Protein AF-0000000072900205 (afdb_homodimer)

pLDDT: mean 82.05, std 17.78, range [33.09, 98.19]

Nearest PDB structures (foldseek):
  8k1t-assembly1_I  TM=9.610E-01  e=2.383E-30  Bacillus subtilis
  8k1s-assembly1_I  TM=9.344E-01  e=5.495E-25  Bacillus subtilis
  7zp9-assembly1_I  TM=8.935E-01  e=1.583E-24  Vibrio alginolyticus
  7zp9-assembly1_M  TM=8.941E-01  e=2.063E-24  Vibrio alginolyticus
  7zpo-assembly1_M  TM=8.959E-01  e=6.787E-24  Vibrio alginolyticus

Structure (mmCIF, N/CA/C/O backbone):
data_AF-0000000072900205-model_v1
#
loop_
_entity.id
_entity.type
_entity.pdbx_description
1 polymer 'Trk family potassium uptake protein'
#
loop_
_atom_site.group_PDB
_atom_site.id
_atom_site.type_symbol
_atom_site.label_atom_id
_atom_site.label_alt_id
_atom_site.label_comp_id
_atom_site.label_asym_id
_atom_site.label_entity_id
_atom_site.label_seq_id
_atom_site.pdbx_PDB_ins_code
_atom_site.Cartn_x
_atom_site.Cartn_y
_atom_site.Cartn_z
_atom_site.occupancy
_atom_site.B_iso_or_equiv
_atom_site.auth_seq_id
_atom_site.auth_comp_id
_atom_site.auth_asym_id
_atom_site.auth_atom_id
_atom_site.pdbx_PDB_model_num
ATOM 1 N N . MET A 1 1 ? -25.406 41.5 -14.305 1 34.22 1 MET A N 1
ATOM 2 C CA . MET A 1 1 ? -25.781 40.375 -15.141 1 34.22 1 MET A CA 1
ATOM 3 C C . MET A 1 1 ? -24.766 39.25 -15.008 1 34.22 1 MET A C 1
ATOM 5 O O . MET A 1 1 ? -25.125 38.062 -14.977 1 34.22 1 MET A O 1
ATOM 9 N N . LEU A 1 2 ? -23.422 39.594 -15.023 1 34.91 2 LEU A N 1
ATOM 10 C CA . LEU A 1 2 ? -22.344 38.594 -14.906 1 34.91 2 LEU A CA 1
ATOM 11 C C . LEU A 1 2 ? -22.391 37.906 -13.539 1 34.91 2 LEU A C 1
ATOM 13 O O . LEU A 1 2 ? -22.047 36.75 -13.414 1 34.91 2 LEU A O 1
ATOM 17 N N . LEU A 1 3 ? -22.734 38.656 -12.57 1 40.94 3 LEU A N 1
ATOM 18 C CA . LEU A 1 3 ? -22.875 38.125 -11.227 1 40.94 3 LEU A CA 1
ATOM 19 C C . LEU A 1 3 ? -24.062 37.156 -11.156 1 40.94 3 LEU A C 1
ATOM 21 O O . LEU A 1 3 ? -24.047 36.219 -10.359 1 40.94 3 LEU A O 1
ATOM 25 N N . ARG A 1 4 ? -25.109 37.531 -11.82 1 39.59 4 ARG A N 1
ATOM 26 C CA . ARG A 1 4 ? -26.312 36.719 -11.867 1 39.59 4 ARG A CA 1
ATOM 27 C C . ARG A 1 4 ? -26.016 35.375 -12.57 1 39.59 4 ARG A C 1
ATOM 29 O O . ARG A 1 4 ? -26.516 34.344 -12.164 1 39.59 4 ARG A O 1
ATOM 36 N N . LYS A 1 5 ? -25.391 35.406 -13.695 1 43.47 5 LYS A N 1
ATOM 37 C CA . LYS A 1 5 ? -25.062 34.188 -14.453 1 43.47 5 LYS A CA 1
ATOM 38 C C . LYS A 1 5 ? -24.094 33.312 -13.688 1 43.47 5 LYS A C 1
ATOM 40 O O . LYS A 1 5 ? -24.156 32.094 -13.773 1 43.47 5 LYS A O 1
ATOM 45 N N . TYR A 1 6 ? -23.125 33.938 -13.203 1 43.56 6 TYR A N 1
ATOM 46 C CA . TYR A 1 6 ? -22.219 33.219 -12.32 1 43.56 6 TYR A CA 1
ATOM 47 C C . TYR A 1 6 ? -22.984 32.562 -11.172 1 43.56 6 TYR A C 1
ATOM 49 O O . TYR A 1 6 ? -22.625 31.484 -10.719 1 43.56 6 TYR A O 1
ATOM 57 N N . ASN A 1 7 ? -24.016 33.25 -10.781 1 46.56 7 ASN A N 1
ATOM 58 C CA . ASN A 1 7 ? -24.875 32.688 -9.734 1 46.56 7 ASN A CA 1
ATOM 59 C C . ASN A 1 7 ? -25.625 31.453 -10.219 1 46.56 7 ASN A C 1
ATOM 61 O O . ASN A 1 7 ? -25.844 30.516 -9.461 1 46.56 7 ASN A O 1
ATOM 65 N N . LYS A 1 8 ? -26.078 31.516 -11.445 1 48.91 8 LYS A N 1
ATOM 66 C CA . LYS A 1 8 ? -26.797 30.359 -11.984 1 48.91 8 LYS A CA 1
ATOM 67 C C . LYS A 1 8 ? -25.859 29.172 -12.172 1 48.91 8 LYS A C 1
ATOM 69 O O . LYS A 1 8 ? -26.25 28.031 -11.93 1 48.91 8 LYS A O 1
ATOM 74 N N . THR A 1 9 ? -24.75 29.422 -12.727 1 47.84 9 THR A N 1
ATOM 75 C CA . THR A 1 9 ? -23.781 28.375 -12.984 1 47.84 9 THR A CA 1
ATOM 76 C C . THR A 1 9 ? -23.234 27.797 -11.68 1 47.84 9 THR A C 1
ATOM 78 O O . THR A 1 9 ? -23.078 26.578 -11.547 1 47.84 9 THR A O 1
ATOM 81 N N . VAL A 1 10 ? -22.953 28.656 -10.742 1 51.25 10 VAL A N 1
ATOM 82 C CA . VAL A 1 10 ? -22.531 28.172 -9.438 1 51.25 10 VAL A CA 1
ATOM 83 C C . VAL A 1 10 ? -23.672 27.406 -8.773 1 51.25 10 VAL A C 1
ATOM 85 O O . VAL A 1 10 ? -23.438 26.484 -7.988 1 51.25 10 VAL A O 1
ATOM 88 N N . ARG A 1 11 ? -24.922 27.844 -9.117 1 51.62 11 ARG A N 1
ATOM 89 C CA . ARG A 1 11 ? -26.109 27.141 -8.633 1 51.62 11 ARG A CA 1
ATOM 90 C C . ARG A 1 11 ? -26.172 25.719 -9.18 1 51.62 11 ARG A C 1
ATOM 92 O O . ARG A 1 11 ? -26.781 24.844 -8.562 1 51.62 11 ARG A O 1
ATOM 99 N N . GLU A 1 12 ? -25.438 25.5 -10.25 1 60.75 12 GLU A N 1
ATOM 100 C CA . GLU A 1 12 ? -25.562 24.188 -10.875 1 60.75 12 GLU A CA 1
ATOM 101 C C . GLU A 1 12 ? -24.422 23.25 -10.438 1 60.75 12 GLU A C 1
ATOM 103 O O . GLU A 1 12 ? -24.453 22.062 -10.734 1 60.75 12 GLU A O 1
ATOM 108 N N . PHE A 1 13 ? -23.516 23.922 -9.578 1 63.62 13 PHE A N 1
ATOM 109 C CA . PHE A 1 13 ? -22.391 23.078 -9.18 1 63.62 13 PHE A CA 1
ATOM 110 C C . PHE A 1 13 ? -22.734 22.281 -7.922 1 63.62 13 PHE A C 1
ATOM 112 O O . PHE A 1 13 ? -23.438 22.781 -7.039 1 63.62 13 PHE A O 1
ATOM 119 N N . SER A 1 14 ? -22.422 21.062 -7.895 1 68.69 14 SER A N 1
ATOM 120 C CA . SER A 1 14 ? -22.547 20.234 -6.699 1 68.69 14 SER A CA 1
ATOM 121 C C . SER A 1 14 ? -21.672 20.766 -5.566 1 68.69 14 SER A C 1
ATOM 123 O O . SER A 1 14 ? -20.688 21.469 -5.809 1 68.69 14 SER A O 1
ATOM 125 N N . PRO A 1 15 ? -22.094 20.688 -4.363 1 68.19 15 PRO A N 1
ATOM 126 C CA . PRO A 1 15 ? -21.297 21.109 -3.219 1 68.19 15 PRO A CA 1
ATOM 127 C C . PRO A 1 15 ? -19.844 20.672 -3.326 1 68.19 15 PRO A C 1
ATOM 129 O O . PRO A 1 15 ? -18.938 21.438 -2.982 1 68.19 15 PRO A O 1
ATOM 132 N N . ALA A 1 16 ? -19.609 19.547 -3.811 1 72.56 16 ALA A N 1
ATOM 133 C CA . ALA A 1 16 ? -18.25 19.062 -3.99 1 72.56 16 ALA A CA 1
ATOM 134 C C . ALA A 1 16 ? -17.469 19.906 -5 1 72.56 16 ALA A C 1
ATOM 136 O O . ALA A 1 16 ? -16.297 20.234 -4.789 1 72.56 16 ALA A O 1
ATOM 137 N N . GLN A 1 17 ? -18.078 20.344 -5.977 1 77.56 17 GLN A N 1
ATOM 138 C CA . GLN A 1 17 ? -17.453 21.141 -7.016 1 77.56 17 GLN A CA 1
ATOM 139 C C . GLN A 1 17 ? -17.125 22.547 -6.512 1 77.56 17 GLN A C 1
ATOM 141 O O . GLN A 1 17 ? -16.094 23.125 -6.875 1 77.56 17 GLN A O 1
ATOM 146 N N . ILE A 1 18 ? -17.953 23.016 -5.684 1 75.88 18 ILE A N 1
ATOM 147 C CA . ILE A 1 18 ? -17.75 24.344 -5.133 1 75.88 18 ILE A CA 1
ATOM 148 C C . ILE A 1 18 ? -16.516 24.359 -4.227 1 75.88 18 ILE A C 1
ATOM 150 O O . ILE A 1 18 ? -15.703 25.281 -4.27 1 75.88 18 ILE A O 1
ATOM 154 N N . ILE A 1 19 ? -16.391 23.297 -3.457 1 76.56 19 ILE A N 1
ATOM 155 C CA . ILE A 1 19 ? -15.258 23.203 -2.541 1 76.56 19 ILE A CA 1
ATOM 156 C C . ILE A 1 19 ? -13.961 23.109 -3.336 1 76.56 19 ILE A C 1
ATOM 158 O O . ILE A 1 19 ? -12.984 23.797 -3.027 1 76.56 19 ILE A O 1
ATOM 162 N N . VAL A 1 20 ? -14 22.344 -4.34 1 81.62 20 VAL A N 1
ATOM 163 C CA . VAL A 1 20 ? -12.805 22.172 -5.168 1 81.62 20 VAL A CA 1
ATOM 164 C C . VAL A 1 20 ? -12.477 23.484 -5.871 1 81.62 20 VAL A C 1
ATOM 166 O O . VAL A 1 20 ? -11.305 23.875 -5.965 1 81.62 20 VAL A O 1
ATOM 169 N N . LEU A 1 21 ? -13.469 24.172 -6.328 1 81.81 21 LEU A N 1
ATOM 170 C CA . LEU A 1 21 ? -13.266 25.453 -6.996 1 81.81 21 LEU A CA 1
ATOM 171 C C . LEU A 1 21 ? -12.695 26.484 -6.027 1 81.81 21 LEU A C 1
ATOM 173 O O . LEU A 1 21 ? -11.844 27.297 -6.406 1 81.81 21 LEU A O 1
ATOM 177 N N . PHE A 1 22 ? -13.203 26.406 -4.879 1 80.06 22 PHE A N 1
ATOM 178 C CA . PHE A 1 22 ? -12.695 27.312 -3.855 1 80.06 22 PHE A CA 1
ATOM 179 C C . PHE A 1 22 ? -11.195 27.094 -3.641 1 80.06 22 PHE A C 1
ATOM 181 O O . PHE A 1 22 ? -10.438 28.062 -3.535 1 80.06 22 PHE A O 1
ATOM 188 N N . TYR A 1 23 ? -10.805 25.922 -3.576 1 84.5 23 TYR A N 1
ATOM 189 C CA . TYR A 1 23 ? -9.391 25.625 -3.346 1 84.5 23 TYR A CA 1
ATOM 190 C C . TYR A 1 23 ? -8.547 26.031 -4.543 1 84.5 23 TYR A C 1
ATOM 192 O O . TYR A 1 23 ? -7.422 26.516 -4.383 1 84.5 23 TYR A O 1
ATOM 200 N N . ILE A 1 24 ? -9.141 25.859 -5.652 1 88.25 24 ILE A N 1
ATOM 201 C CA . ILE A 1 24 ? -8.422 26.281 -6.852 1 88.25 24 ILE A CA 1
ATOM 202 C C . ILE A 1 24 ? -8.25 27.797 -6.855 1 88.25 24 ILE A C 1
ATOM 204 O O . ILE A 1 24 ? -7.172 28.297 -7.176 1 88.25 24 ILE A O 1
ATOM 208 N N . VAL A 1 25 ? -9.25 28.453 -6.473 1 88.56 25 VAL A N 1
ATOM 209 C CA . VAL A 1 25 ? -9.195 29.922 -6.414 1 88.56 25 VAL A CA 1
ATOM 210 C C . VAL A 1 25 ? -8.211 30.359 -5.332 1 88.56 25 VAL A C 1
ATOM 212 O O . VAL A 1 25 ? -7.422 31.281 -5.543 1 88.56 25 VAL A O 1
ATOM 215 N N . ALA A 1 26 ? -8.297 29.703 -4.211 1 89.81 26 ALA A N 1
ATOM 216 C CA . ALA A 1 26 ? -7.379 30.031 -3.123 1 89.81 26 ALA A CA 1
ATOM 217 C C . ALA A 1 26 ? -5.93 29.828 -3.553 1 89.81 26 ALA A C 1
ATOM 219 O O . ALA A 1 26 ? -5.066 30.656 -3.236 1 89.81 26 ALA A O 1
ATOM 220 N N . VAL A 1 27 ? -5.691 28.797 -4.305 1 93.62 27 VAL A N 1
ATOM 221 C CA . VAL A 1 27 ? -4.348 28.516 -4.793 1 93.62 27 VAL A CA 1
ATOM 222 C C . VAL A 1 27 ? -3.914 29.594 -5.777 1 93.62 27 VAL A C 1
ATOM 224 O O . VAL A 1 27 ? -2.773 30.062 -5.738 1 93.62 27 VAL A O 1
ATOM 227 N N . THR A 1 28 ? -4.812 30 -6.578 1 94.81 28 THR A N 1
ATOM 228 C CA . THR A 1 28 ? -4.5 31.031 -7.574 1 94.81 28 THR A CA 1
ATOM 229 C C . THR A 1 28 ? -4.195 32.344 -6.898 1 94.81 28 THR A C 1
ATOM 231 O O . THR A 1 28 ? -3.217 33.031 -7.242 1 94.81 28 THR A O 1
ATOM 234 N N . ILE A 1 29 ? -4.988 32.688 -5.949 1 93.56 29 ILE A N 1
ATOM 235 C CA . ILE A 1 29 ? -4.777 33.938 -5.223 1 93.56 29 ILE A CA 1
ATOM 236 C C . ILE A 1 29 ? -3.451 33.875 -4.469 1 93.56 29 ILE A C 1
ATOM 238 O O . ILE A 1 29 ? -2.68 34.844 -4.484 1 93.56 29 ILE A O 1
ATOM 242 N N . SER A 1 30 ? -3.244 32.75 -3.816 1 95.12 30 SER A N 1
ATOM 243 C CA . SER A 1 30 ? -1.985 32.594 -3.1 1 95.12 30 SER A CA 1
ATOM 244 C C . SER A 1 30 ? -0.792 32.688 -4.043 1 95.12 30 SER A C 1
ATOM 246 O O . SER A 1 30 ? 0.21 33.312 -3.715 1 95.12 30 SER A O 1
ATOM 248 N N . PHE A 1 31 ? -0.922 32.094 -5.199 1 96.44 31 PHE A N 1
ATOM 249 C CA . PHE A 1 31 ? 0.136 32.125 -6.203 1 96.44 31 PHE A CA 1
ATOM 250 C C . PHE A 1 31 ? 0.395 33.562 -6.656 1 96.44 31 PHE A C 1
ATOM 252 O O . PHE A 1 31 ? 1.548 34 -6.77 1 96.44 31 PHE A O 1
ATOM 259 N N . LEU A 1 32 ? -0.625 34.312 -6.879 1 96.38 32 LEU A N 1
ATOM 260 C CA . LEU A 1 32 ? -0.502 35.719 -7.328 1 96.38 32 LEU A CA 1
ATOM 261 C C . LEU A 1 32 ? 0.104 36.594 -6.238 1 96.38 32 LEU A C 1
ATOM 263 O O . LEU A 1 32 ? 0.959 37.438 -6.52 1 96.38 32 LEU A O 1
ATOM 267 N N . LEU A 1 33 ? -0.312 36.375 -5.027 1 95.56 33 LEU A N 1
ATOM 268 C CA . LEU A 1 33 ? 0.2 37.156 -3.914 1 95.56 33 LEU A CA 1
ATOM 269 C C . LEU A 1 33 ? 1.679 36.875 -3.678 1 95.56 33 LEU A C 1
ATOM 271 O O . LEU A 1 33 ? 2.465 37.781 -3.438 1 95.56 33 LEU A O 1
ATOM 275 N N . LEU A 1 34 ? 2.051 35.594 -3.787 1 95.38 34 LEU A N 1
ATOM 276 C CA . LEU A 1 34 ? 3.426 35.188 -3.506 1 95.38 34 LEU A CA 1
ATOM 277 C C . LEU A 1 34 ? 4.34 35.531 -4.68 1 95.38 34 LEU A C 1
ATOM 279 O O . LEU A 1 34 ? 5.566 35.531 -4.535 1 95.38 34 LEU A O 1
ATOM 283 N N . SER A 1 35 ? 3.732 35.812 -5.809 1 94.75 35 SER A N 1
ATOM 284 C CA . SER A 1 35 ? 4.523 36.156 -6.988 1 94.75 35 SER A CA 1
ATOM 285 C C . SER A 1 35 ? 4.828 37.656 -7.02 1 94.75 35 SER A C 1
ATOM 287 O O . SER A 1 35 ? 5.641 38.094 -7.828 1 94.75 35 SER A O 1
ATOM 289 N N . LEU A 1 36 ? 4.27 38.406 -6.156 1 93.94 36 LEU A N 1
ATOM 290 C CA . LEU A 1 36 ? 4.527 39.844 -6.102 1 93.94 36 LEU A CA 1
ATOM 291 C C . LEU A 1 36 ? 5.961 40.125 -5.652 1 93.94 36 LEU A C 1
ATOM 293 O O . LEU A 1 36 ? 6.488 39.438 -4.777 1 93.94 36 LEU A O 1
ATOM 297 N N . PRO A 1 37 ? 6.559 41.156 -6.227 1 92.75 37 PRO A N 1
ATOM 298 C CA . PRO A 1 37 ? 7.938 41.469 -5.852 1 92.75 37 PRO A CA 1
ATOM 299 C C . PRO A 1 37 ? 8.07 41.875 -4.387 1 92.75 37 PRO A C 1
ATOM 301 O O . PRO A 1 37 ? 9.117 41.656 -3.773 1 92.75 37 PRO A O 1
ATOM 304 N N . ILE A 1 38 ? 7.012 42.406 -3.777 1 93.06 38 ILE A N 1
ATOM 305 C CA . ILE A 1 38 ? 7.051 42.875 -2.393 1 93.06 38 ILE A CA 1
ATOM 306 C C . ILE A 1 38 ? 7.129 41.656 -1.457 1 93.06 38 ILE A C 1
ATOM 308 O O . ILE A 1 38 ? 7.555 41.781 -0.307 1 93.06 38 ILE A O 1
ATOM 312 N N . ALA A 1 39 ? 6.75 40.531 -1.946 1 94.31 39 ALA A N 1
ATOM 313 C CA . ALA A 1 39 ? 6.734 39.312 -1.129 1 94.31 39 ALA A CA 1
ATOM 314 C C . ALA A 1 39 ? 8.117 38.688 -1.082 1 94.31 39 ALA A C 1
ATOM 316 O O . ALA A 1 39 ? 8.367 37.781 -0.259 1 94.31 39 ALA A O 1
ATOM 317 N N . HIS A 1 40 ? 9.008 39.125 -1.924 1 94.56 40 HIS A N 1
ATOM 318 C CA . HIS A 1 40 ? 10.328 38.5 -2.006 1 94.56 40 HIS A CA 1
ATOM 319 C C . HIS A 1 40 ? 11.406 39.469 -1.488 1 94.56 40 HIS A C 1
ATOM 321 O O . HIS A 1 40 ? 11.227 40.688 -1.51 1 94.56 40 HIS A O 1
ATOM 327 N N . LYS A 1 41 ? 12.422 38.812 -0.993 1 92.69 41 LYS A N 1
ATOM 328 C CA . LYS A 1 41 ? 13.594 39.625 -0.648 1 92.69 41 LYS A CA 1
ATOM 329 C C . LYS A 1 41 ? 14.234 40.219 -1.896 1 92.69 41 LYS A C 1
ATOM 331 O O . LYS A 1 41 ? 14.078 39.688 -2.998 1 92.69 41 LYS A O 1
ATOM 336 N N . GLN A 1 42 ? 14.984 41.219 -1.646 1 89.19 42 GLN A N 1
ATOM 337 C CA . GLN A 1 42 ? 15.602 41.938 -2.768 1 89.19 42 GLN A CA 1
ATOM 338 C C . GLN A 1 42 ? 16.641 41.031 -3.463 1 89.19 42 GLN A C 1
ATOM 340 O O . GLN A 1 42 ? 17.469 40.438 -2.807 1 89.19 42 GLN A O 1
ATOM 345 N N . GLY A 1 43 ? 16.5 40.812 -4.754 1 87.94 43 GLY A N 1
ATOM 346 C CA . GLY A 1 43 ? 17.5 40.125 -5.539 1 87.94 43 GLY A CA 1
ATOM 347 C C . GLY A 1 43 ? 17.219 38.625 -5.68 1 87.94 43 GLY A C 1
ATOM 348 O O . GLY A 1 43 ? 17.953 37.906 -6.355 1 87.94 43 GLY A O 1
ATOM 349 N N . VAL A 1 44 ? 16.203 38.156 -5.055 1 89.69 44 VAL A N 1
ATOM 350 C CA . VAL A 1 44 ? 15.914 36.719 -5.098 1 89.69 44 VAL A CA 1
ATOM 351 C C . VAL A 1 44 ? 14.969 36.406 -6.25 1 89.69 44 VAL A C 1
ATOM 353 O O . VAL A 1 44 ? 13.961 37.094 -6.434 1 89.69 44 VAL A O 1
ATOM 356 N N . HIS A 1 45 ? 15.367 35.438 -7.137 1 89.31 45 HIS A N 1
ATOM 357 C CA . HIS A 1 45 ? 14.516 35 -8.234 1 89.31 45 HIS A CA 1
ATOM 358 C C . HIS A 1 45 ? 14.023 33.562 -8.008 1 89.31 45 HIS A C 1
ATOM 360 O O . HIS A 1 45 ? 14.828 32.688 -7.738 1 89.31 45 HIS A O 1
ATOM 366 N N . VAL A 1 46 ? 12.695 33.469 -8.016 1 92.19 46 VAL A N 1
ATOM 367 C CA . VAL A 1 46 ? 12.102 32.156 -7.793 1 92.19 46 VAL A CA 1
ATOM 368 C C . VAL A 1 46 ? 11.383 31.703 -9.062 1 92.19 46 VAL A C 1
ATOM 370 O O . VAL A 1 46 ? 10.656 32.469 -9.688 1 92.19 46 VAL A O 1
ATOM 373 N N . ALA A 1 47 ? 11.641 30.406 -9.438 1 93.44 47 ALA A N 1
ATOM 374 C CA . ALA A 1 47 ? 10.961 29.812 -10.594 1 93.44 47 ALA A CA 1
ATOM 375 C C . ALA A 1 47 ? 9.445 29.781 -10.367 1 93.44 47 ALA A C 1
ATOM 377 O O . ALA A 1 47 ? 8.984 29.578 -9.242 1 93.44 47 ALA A O 1
ATOM 378 N N . THR A 1 48 ? 8.703 29.953 -11.453 1 95.25 48 THR A N 1
ATOM 379 C CA . THR A 1 48 ? 7.25 29.984 -11.391 1 95.25 48 THR A CA 1
ATOM 380 C C . THR A 1 48 ? 6.703 28.688 -10.805 1 95.25 48 THR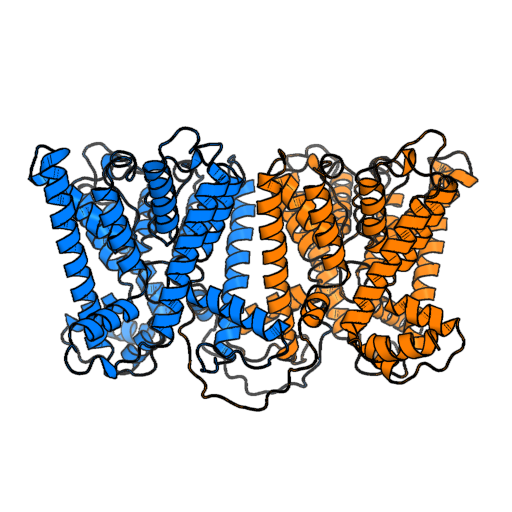 A C 1
ATOM 382 O O . THR A 1 48 ? 5.766 28.703 -10.008 1 95.25 48 THR A O 1
ATOM 385 N N . ILE A 1 49 ? 7.293 27.578 -11.117 1 96.44 49 ILE A N 1
ATOM 386 C CA . ILE A 1 49 ? 6.809 26.281 -10.641 1 96.44 49 ILE A CA 1
ATOM 387 C C . ILE A 1 49 ? 7.016 26.188 -9.133 1 96.44 49 ILE A C 1
ATOM 389 O O . ILE A 1 49 ? 6.199 25.578 -8.43 1 96.44 49 ILE A O 1
ATOM 393 N N . ASP A 1 50 ? 8.07 26.766 -8.664 1 96.75 50 ASP A N 1
ATOM 394 C CA . ASP A 1 50 ? 8.352 26.719 -7.238 1 96.75 50 ASP A CA 1
ATOM 395 C C . ASP A 1 50 ? 7.391 27.609 -6.457 1 96.75 50 ASP A C 1
ATOM 397 O O . ASP A 1 50 ? 6.969 27.266 -5.352 1 96.75 50 ASP A O 1
ATOM 401 N N . THR A 1 51 ? 7.09 28.766 -7.039 1 96.44 51 THR A N 1
ATOM 402 C CA . THR A 1 51 ? 6.109 29.641 -6.402 1 96.44 51 THR A CA 1
ATOM 403 C C . THR A 1 51 ? 4.738 28.969 -6.352 1 96.44 51 THR A C 1
ATOM 405 O O . THR A 1 51 ? 4.039 29.062 -5.34 1 96.44 51 THR A O 1
ATOM 408 N N . LEU A 1 52 ? 4.418 28.312 -7.438 1 96.81 52 LEU A N 1
ATOM 409 C CA . LEU A 1 52 ? 3.156 27.578 -7.469 1 96.81 52 LEU A CA 1
ATOM 410 C C . LEU A 1 52 ? 3.156 26.469 -6.434 1 96.81 52 LEU A C 1
ATOM 412 O O . LEU A 1 52 ? 2.146 26.234 -5.766 1 96.81 52 LEU A O 1
ATOM 416 N N . PHE A 1 53 ? 4.27 25.781 -6.359 1 97.88 53 PHE A N 1
ATOM 417 C CA . PHE A 1 53 ? 4.418 24.719 -5.383 1 97.88 53 PHE A CA 1
ATOM 418 C C . PHE A 1 53 ? 4.191 25.234 -3.969 1 97.88 53 PHE A C 1
ATOM 420 O O . PHE A 1 53 ? 3.432 24.656 -3.197 1 97.88 53 PHE A O 1
ATOM 427 N N . VAL A 1 54 ? 4.789 26.359 -3.658 1 96.81 54 VAL A N 1
ATOM 428 C CA . VAL A 1 54 ? 4.668 26.938 -2.326 1 96.81 54 VAL A CA 1
ATOM 429 C C . VAL A 1 54 ? 3.229 27.391 -2.09 1 96.81 54 VAL A C 1
ATOM 431 O O . VAL A 1 54 ? 2.693 27.234 -0.991 1 96.81 54 VAL A O 1
ATOM 434 N N . ALA A 1 55 ? 2.645 27.922 -3.102 1 96.75 55 ALA A N 1
ATOM 435 C CA . ALA A 1 55 ? 1.26 28.391 -2.992 1 96.75 55 ALA A CA 1
ATOM 436 C C . ALA A 1 55 ? 0.327 27.219 -2.658 1 96.75 55 ALA A C 1
ATOM 438 O O . ALA A 1 55 ? -0.499 27.328 -1.747 1 96.75 55 ALA A O 1
ATOM 439 N N . ILE A 1 56 ? 0.469 26.125 -3.363 1 96.19 56 ILE A N 1
ATOM 440 C CA . ILE A 1 56 ? -0.373 24.953 -3.131 1 96.19 56 ILE A CA 1
ATOM 441 C C . ILE A 1 56 ? -0.068 24.359 -1.757 1 96.19 56 ILE A C 1
ATOM 443 O O . ILE A 1 56 ? -0.981 23.969 -1.028 1 96.19 56 ILE A O 1
ATOM 447 N N . SER A 1 57 ? 1.167 24.297 -1.425 1 96.44 57 SER A N 1
ATOM 448 C CA . SER A 1 57 ? 1.578 23.781 -0.127 1 96.44 57 SER A CA 1
ATOM 449 C C . SER A 1 57 ? 1.028 24.625 1.014 1 96.44 57 SER A C 1
ATOM 451 O O . SER A 1 57 ? 0.604 24.094 2.041 1 96.44 57 SER A O 1
ATOM 453 N N . ALA A 1 58 ? 1.027 25.938 0.8 1 95.06 58 ALA A N 1
ATOM 454 C CA . ALA A 1 58 ? 0.527 26.859 1.825 1 95.06 58 ALA A CA 1
ATOM 455 C C . ALA A 1 58 ? -0.988 26.75 1.968 1 95.06 58 ALA A C 1
ATOM 457 O O . ALA A 1 58 ? -1.51 26.688 3.084 1 95.06 58 ALA A O 1
ATOM 458 N N . VAL A 1 59 ? -1.648 26.656 0.853 1 92.88 59 VAL A N 1
ATOM 459 C CA . VAL A 1 59 ? -3.105 26.578 0.884 1 92.88 59 VAL A CA 1
ATOM 460 C C . VAL A 1 59 ? -3.541 25.234 1.448 1 92.88 59 VAL A C 1
ATOM 462 O O . VAL A 1 59 ? -4.523 25.156 2.191 1 92.88 59 VAL A O 1
ATOM 465 N N . SER A 1 60 ? -2.818 24.234 1.1 1 91.5 60 SER A N 1
ATOM 466 C CA . SER A 1 60 ? -3.146 22.891 1.604 1 91.5 60 SER A CA 1
ATOM 467 C C . SER A 1 60 ? -2.566 22.672 2.996 1 91.5 60 SER A C 1
ATOM 469 O O . SER A 1 60 ? -2.74 21.609 3.582 1 91.5 60 SER A O 1
ATOM 471 N N . VAL A 1 61 ? -1.855 23.625 3.494 1 91.44 61 VAL A N 1
ATOM 472 C CA . VAL A 1 61 ? -1.224 23.578 4.809 1 91.44 61 VAL A CA 1
ATOM 473 C C . VAL A 1 61 ? -0.389 22.297 4.934 1 91.44 61 VAL A C 1
ATOM 475 O O . VAL A 1 61 ? -0.555 21.531 5.887 1 91.44 61 VAL A O 1
ATOM 478 N N . THR A 1 62 ? 0.444 21.953 3.959 1 92.62 62 THR A N 1
ATOM 479 C CA . THR A 1 62 ? 1.274 20.766 3.936 1 92.62 62 THR A CA 1
ATOM 480 C C . THR A 1 62 ? 2.662 21.047 4.5 1 92.62 62 THR A C 1
ATOM 482 O O . THR A 1 62 ? 3.168 20.297 5.34 1 92.62 62 THR A O 1
ATOM 485 N N . GLY A 1 63 ? 3.328 22.141 3.984 1 92.44 63 GLY A N 1
ATOM 486 C CA . GLY A 1 63 ? 4.629 22.516 4.516 1 92.44 63 GLY A CA 1
ATOM 487 C C . GLY A 1 63 ? 5.785 22.047 3.652 1 92.44 63 GLY A C 1
ATOM 488 O O . GLY A 1 63 ? 6.934 22.422 3.893 1 92.44 63 GLY A O 1
ATOM 489 N N . LEU A 1 64 ? 5.488 21.234 2.627 1 93.94 64 LEU A N 1
ATOM 490 C CA . LEU A 1 64 ? 6.535 20.906 1.666 1 93.94 64 LEU A CA 1
ATOM 491 C C . LEU A 1 64 ? 6.902 22.125 0.822 1 93.94 64 LEU A C 1
ATOM 493 O O . LEU A 1 64 ? 6.023 22.844 0.363 1 93.94 64 LEU A O 1
ATOM 497 N N . SER A 1 65 ? 8.172 22.375 0.696 1 94.44 65 SER A N 1
ATOM 498 C CA . SER A 1 65 ? 8.609 23.531 -0.066 1 94.44 65 SER A CA 1
ATOM 499 C C . SER A 1 65 ? 9.898 23.234 -0.831 1 94.44 65 SER A C 1
ATOM 501 O O . SER A 1 65 ? 10.836 22.672 -0.277 1 94.44 65 SER A O 1
ATOM 503 N N . PRO A 1 66 ? 9.898 23.578 -2.064 1 94.88 66 PRO A N 1
ATOM 504 C CA . PRO A 1 66 ? 11.125 23.422 -2.848 1 94.88 66 PRO A CA 1
ATOM 505 C C . PRO A 1 66 ? 12.148 24.516 -2.557 1 94.88 66 PRO A C 1
ATOM 507 O O . PRO A 1 66 ? 13.305 24.422 -2.99 1 94.88 66 PRO A O 1
ATOM 510 N N . ILE A 1 67 ? 11.711 25.609 -1.857 1 92.62 67 ILE A N 1
ATOM 511 C CA . ILE A 1 67 ? 12.602 26.719 -1.573 1 92.62 67 ILE A CA 1
ATOM 512 C C . ILE A 1 67 ? 12.547 27.062 -0.085 1 92.62 67 ILE A C 1
ATOM 514 O O . ILE A 1 67 ? 11.594 26.703 0.605 1 92.62 67 ILE A O 1
ATOM 518 N N . SER A 1 68 ? 13.555 27.766 0.348 1 91.81 68 SER A N 1
ATOM 519 C CA . SER A 1 68 ? 13.617 28.172 1.746 1 91.81 68 SER A CA 1
ATOM 520 C C . SER A 1 68 ? 12.773 29.422 1.995 1 91.81 68 SER A C 1
ATOM 522 O O . SER A 1 68 ? 12.93 30.422 1.311 1 91.81 68 SER A O 1
ATOM 524 N N . THR A 1 69 ? 11.961 29.328 2.959 1 91.38 69 THR A N 1
ATOM 525 C CA . THR A 1 69 ? 11.062 30.438 3.275 1 91.38 69 THR A CA 1
ATOM 526 C C . THR A 1 69 ? 11.852 31.641 3.773 1 91.38 69 THR A C 1
ATOM 528 O O . THR A 1 69 ? 11.602 32.781 3.35 1 91.38 69 THR A O 1
ATOM 531 N N . VAL A 1 70 ? 12.859 31.406 4.582 1 90.06 70 VAL A N 1
ATOM 532 C CA . VAL A 1 70 ? 13.602 32.469 5.238 1 90.06 70 VAL A CA 1
ATOM 533 C C . VAL A 1 70 ? 14.477 33.188 4.215 1 90.06 70 VAL A C 1
ATOM 535 O O . VAL A 1 70 ? 14.656 34.406 4.297 1 90.06 70 VAL A O 1
ATOM 538 N N . ASP A 1 71 ? 14.953 32.5 3.23 1 91.5 71 ASP A N 1
ATOM 539 C CA . ASP A 1 71 ? 15.883 33.062 2.273 1 91.5 71 ASP A CA 1
ATOM 540 C C . ASP A 1 71 ? 15.148 33.688 1.08 1 91.5 71 ASP A C 1
ATOM 542 O O . ASP A 1 71 ? 15.719 34.438 0.314 1 91.5 71 ASP A O 1
ATOM 546 N N . THR A 1 72 ? 13.914 33.406 0.971 1 93.69 72 THR A N 1
ATOM 547 C CA . THR A 1 72 ? 13.211 33.781 -0.249 1 93.69 72 THR A CA 1
ATOM 548 C C . THR A 1 72 ? 12.211 34.906 0.029 1 93.69 72 THR A C 1
ATOM 550 O O . THR A 1 72 ? 12.18 35.906 -0.694 1 93.69 72 THR A O 1
ATOM 553 N N . PHE A 1 73 ? 11.523 34.875 1.125 1 94.5 73 PHE A N 1
ATOM 554 C CA . PHE A 1 73 ? 10.391 35.75 1.322 1 94.5 73 PHE A CA 1
ATOM 555 C C . PHE A 1 73 ? 10.758 36.906 2.264 1 94.5 73 PHE A C 1
ATOM 557 O O . PHE A 1 73 ? 11.516 36.719 3.211 1 94.5 73 PHE A O 1
ATOM 564 N N . SER A 1 74 ? 10.234 38.062 2.021 1 95.12 74 SER A N 1
ATOM 565 C CA . SER A 1 74 ? 10.359 39.219 2.879 1 95.12 74 SER A CA 1
ATOM 566 C C . SER A 1 74 ? 9.398 39.156 4.059 1 95.12 74 SER A C 1
ATOM 568 O O . SER A 1 74 ? 8.656 38.188 4.211 1 95.12 74 SER A O 1
ATOM 570 N N . THR A 1 75 ? 9.461 40.156 4.957 1 94.19 75 THR A N 1
ATOM 571 C CA . THR A 1 75 ? 8.539 40.219 6.09 1 94.19 75 THR A CA 1
ATOM 572 C C . THR A 1 75 ? 7.094 40.25 5.605 1 94.19 75 THR A C 1
ATOM 574 O O . THR A 1 75 ? 6.227 39.594 6.184 1 94.19 75 THR A O 1
ATOM 577 N N . THR A 1 76 ? 6.922 41 4.527 1 94.75 76 THR A N 1
ATOM 578 C CA . THR A 1 76 ? 5.59 41.062 3.936 1 94.75 76 THR A CA 1
ATOM 579 C C . THR A 1 76 ? 5.184 39.688 3.393 1 94.75 76 THR A C 1
ATOM 581 O O . THR A 1 76 ? 4.027 39.281 3.521 1 94.75 76 THR A O 1
ATOM 584 N N . GLY A 1 77 ? 6.148 39.031 2.752 1 94.75 77 GLY A N 1
ATOM 585 C CA . GLY A 1 77 ? 5.891 37.688 2.258 1 94.75 77 GLY A CA 1
ATOM 586 C C . GLY A 1 77 ? 5.52 36.719 3.355 1 94.75 77 GLY A C 1
ATOM 587 O O . GLY A 1 77 ? 4.664 35.844 3.162 1 94.75 77 GLY A O 1
ATOM 588 N N . MET A 1 78 ? 6.117 36.844 4.496 1 95.56 78 MET A N 1
ATOM 589 C CA . MET A 1 78 ? 5.828 35.969 5.633 1 95.56 78 MET A CA 1
ATOM 590 C C . MET A 1 78 ? 4.406 36.219 6.141 1 95.56 78 MET A C 1
ATOM 592 O O . MET A 1 78 ? 3.719 35.25 6.523 1 95.56 78 MET A O 1
ATOM 596 N N . PHE A 1 79 ? 4.023 37.438 6.133 1 95.56 79 PHE A N 1
ATOM 597 C CA . PHE A 1 79 ? 2.664 37.719 6.559 1 95.56 79 PHE A CA 1
ATOM 598 C C . PHE A 1 79 ? 1.647 37.188 5.559 1 95.56 79 PHE A C 1
ATOM 600 O O . PHE A 1 79 ? 0.572 36.719 5.945 1 95.56 79 PHE A O 1
ATOM 607 N N . ILE A 1 80 ? 2.016 37.281 4.285 1 95.5 80 ILE A N 1
ATOM 608 C CA . ILE A 1 80 ? 1.148 36.719 3.258 1 95.5 80 ILE A CA 1
ATOM 609 C C . ILE A 1 80 ? 0.999 35.219 3.479 1 95.5 80 ILE A C 1
ATOM 611 O O . ILE A 1 80 ? -0.111 34.688 3.422 1 95.5 80 ILE A O 1
ATOM 615 N N . LEU A 1 81 ? 2.076 34.594 3.74 1 95.62 81 LEU A N 1
ATOM 616 C CA . LEU A 1 81 ? 2.047 33.156 3.996 1 95.62 81 LEU A CA 1
ATOM 617 C C . LEU A 1 81 ? 1.171 32.844 5.203 1 95.62 81 LEU A C 1
ATOM 619 O O . LEU A 1 81 ? 0.345 31.922 5.148 1 95.62 81 LEU A O 1
ATOM 623 N N . MET A 1 82 ? 1.32 33.594 6.262 1 94.75 82 MET A N 1
ATOM 624 C CA . MET A 1 82 ? 0.517 33.375 7.457 1 94.75 82 MET A CA 1
ATOM 625 C C . MET A 1 82 ? -0.971 33.5 7.148 1 94.75 82 MET A C 1
ATOM 627 O O . MET A 1 82 ? -1.789 32.75 7.66 1 94.75 82 MET A O 1
ATOM 631 N N . PHE A 1 83 ? -1.188 34.469 6.363 1 92.06 83 PHE A N 1
ATOM 632 C CA . PHE A 1 83 ? -2.572 34.688 5.965 1 92.06 83 PHE A CA 1
ATOM 633 C C . PHE A 1 83 ? -3.098 33.5 5.156 1 92.06 83 PHE A C 1
ATOM 635 O O . PHE A 1 83 ? -4.23 33.062 5.359 1 92.06 83 PHE A O 1
ATOM 642 N N . VAL A 1 84 ? -2.279 33.031 4.281 1 92.81 84 VAL A N 1
ATOM 643 C CA . VAL A 1 84 ? -2.664 31.906 3.434 1 92.81 84 VAL A CA 1
ATOM 644 C C . VAL A 1 84 ? -2.838 30.641 4.285 1 92.81 84 VAL A C 1
ATOM 646 O O . VAL A 1 84 ? -3.758 29.859 4.059 1 92.81 84 VAL A O 1
ATOM 649 N N . PHE A 1 85 ? -1.954 30.438 5.309 1 91.88 85 PHE A N 1
ATOM 650 C CA . PHE A 1 85 ? -2.094 29.312 6.219 1 91.88 85 PHE A CA 1
ATOM 651 C C . PHE A 1 85 ? -3.473 29.312 6.871 1 91.88 85 PHE A C 1
ATOM 653 O O . PHE A 1 85 ? -4.109 28.266 6.984 1 91.88 85 PHE A O 1
ATOM 660 N N . GLN A 1 86 ? -3.836 30.516 7.297 1 88.25 86 GLN A N 1
ATOM 661 C CA . GLN A 1 86 ? -5.098 30.656 8.016 1 88.25 86 GLN A CA 1
ATOM 662 C C . GLN A 1 86 ? -6.281 30.281 7.129 1 88.25 86 GLN A C 1
ATOM 664 O O . GLN A 1 86 ? -7.176 29.547 7.555 1 88.25 86 GLN A O 1
ATOM 669 N N . PHE A 1 87 ? -6.148 30.734 6.012 1 83 87 PHE A N 1
ATOM 670 C CA . PHE A 1 87 ? -7.238 30.484 5.078 1 83 87 PHE A CA 1
ATOM 671 C C . PHE A 1 87 ? -7.234 29.031 4.625 1 83 87 PHE A C 1
ATOM 673 O O . PHE A 1 87 ? -8.297 28.422 4.457 1 83 87 PHE A O 1
ATOM 680 N N . GLY A 1 88 ? -6.152 28.516 4.375 1 83.12 88 GLY A N 1
ATOM 681 C CA . GLY A 1 88 ? -6.039 27.125 3.967 1 83.12 88 GLY A CA 1
ATOM 682 C C . GLY A 1 88 ? -6.398 26.141 5.074 1 83.12 88 GLY A C 1
ATOM 683 O O . GLY A 1 88 ? -7.043 25.125 4.824 1 83.12 88 GLY A O 1
ATOM 684 N N . GLY A 1 89 ? -5.91 26.422 6.238 1 79.06 89 GLY A N 1
ATOM 685 C CA . GLY A 1 89 ? -6.141 25.547 7.383 1 79.06 89 GLY A CA 1
ATOM 686 C C . GLY A 1 89 ? -7.594 25.484 7.809 1 79.06 89 GLY A C 1
ATOM 687 O O . GLY A 1 89 ? -8.125 24.406 8.086 1 79.06 89 GLY A O 1
ATOM 688 N N . LEU A 1 90 ? -8.195 26.547 7.957 1 74.12 90 LEU A N 1
ATOM 689 C CA . LEU A 1 90 ? -9.562 26.594 8.461 1 74.12 90 LEU A CA 1
ATOM 690 C C . LEU A 1 90 ? -10.555 26.219 7.371 1 74.12 90 LEU A C 1
ATOM 692 O O . LEU A 1 90 ? -11.68 25.797 7.668 1 74.12 90 LEU A O 1
ATOM 696 N N . GLY A 1 91 ? -10.07 25.875 6.195 1 64.12 91 GLY A N 1
ATOM 697 C CA . GLY A 1 91 ? -10.859 25.328 5.098 1 64.12 91 GLY A CA 1
ATOM 698 C C . GLY A 1 91 ? -11.914 26.297 4.594 1 64.12 91 GLY A C 1
ATOM 699 O O . GLY A 1 91 ? -12.07 27.391 5.133 1 64.12 91 GLY A O 1
ATOM 700 N N . VAL A 1 92 ? -12.414 26 3.387 1 54.19 92 VAL A N 1
ATOM 701 C CA . VAL A 1 92 ? -13.367 26.781 2.611 1 54.19 92 VAL A CA 1
ATOM 702 C C . VAL A 1 92 ? -14.617 27.047 3.451 1 54.19 92 VAL A C 1
ATOM 704 O O . VAL A 1 92 ? -15.172 28.156 3.406 1 54.19 92 VAL A O 1
ATOM 707 N N . MET A 1 93 ? -14.984 26 4.113 1 51.19 93 MET A N 1
ATOM 708 C CA . MET A 1 93 ? -16.281 26.156 4.766 1 51.19 93 MET A CA 1
ATOM 709 C C . MET A 1 93 ? -16.203 27.203 5.867 1 51.19 93 MET A C 1
ATOM 711 O O . MET A 1 93 ? -17.141 27.984 6.059 1 51.19 93 MET A O 1
ATOM 715 N N . MET A 1 94 ? -15.086 27.172 6.512 1 53.88 94 MET A N 1
ATOM 716 C CA . MET A 1 94 ? -14.977 28.219 7.523 1 53.88 94 MET A CA 1
ATOM 717 C C . MET A 1 94 ? -14.891 29.594 6.875 1 53.88 94 MET A C 1
ATOM 719 O O . MET A 1 94 ? -15.461 30.562 7.383 1 53.88 94 MET A O 1
ATOM 723 N N . LEU A 1 95 ? -14.211 29.531 5.711 1 51.53 95 LEU A N 1
ATOM 724 C CA . LEU A 1 95 ? -14.055 30.859 5.117 1 51.53 95 LEU A CA 1
ATOM 725 C C . LEU A 1 95 ? -15.367 31.344 4.504 1 51.53 95 LEU A C 1
ATOM 727 O O . LEU A 1 95 ? -15.703 32.531 4.586 1 51.53 95 LEU A O 1
ATOM 731 N N . SER A 1 96 ? -16.016 30.344 3.807 1 48.44 96 SER A N 1
ATOM 732 C CA . SER A 1 96 ? -17.297 30.797 3.238 1 48.44 96 SER A CA 1
ATOM 733 C C . SER A 1 96 ? -18.219 31.344 4.316 1 48.44 96 SER A C 1
ATOM 735 O O . SER A 1 96 ? -18.875 32.375 4.109 1 48.44 96 SER A O 1
ATOM 737 N N . THR A 1 97 ? -18.172 30.562 5.418 1 49.72 97 THR A N 1
ATOM 738 C CA . THR A 1 97 ? -19.031 31.078 6.488 1 49.72 97 THR A CA 1
ATOM 739 C C . THR A 1 97 ? -18.5 32.406 7.008 1 49.72 97 THR A C 1
ATOM 741 O O . THR A 1 97 ? -19.297 33.312 7.34 1 49.72 97 THR A O 1
ATOM 744 N N . PHE A 1 98 ? -17.188 32.438 6.973 1 48.66 98 PHE A N 1
ATOM 745 C CA . PHE A 1 98 ? -16.594 33.688 7.465 1 48.66 98 PHE A CA 1
ATOM 746 C C . PHE A 1 98 ? -16.953 34.844 6.559 1 48.66 98 PHE A C 1
ATOM 748 O O . PHE A 1 98 ? -17.328 35.938 7.043 1 48.66 98 PHE A O 1
ATOM 755 N N . ILE A 1 99 ? -16.703 34.562 5.305 1 48.22 99 ILE A N 1
ATOM 756 C CA . ILE A 1 99 ? -17.031 35.625 4.375 1 48.22 99 ILE A CA 1
ATOM 757 C C . ILE A 1 99 ? -18.516 36 4.488 1 48.22 99 ILE A C 1
ATOM 759 O O . ILE A 1 99 ? -18.891 37.156 4.461 1 48.22 99 ILE A O 1
ATOM 763 N N . TRP A 1 100 ? -19.25 34.938 4.582 1 49.34 100 TRP A N 1
ATOM 764 C CA . TRP A 1 100 ? -20.688 35.156 4.699 1 49.34 100 TRP A CA 1
ATOM 765 C C . TRP A 1 100 ? -21.016 35.906 5.977 1 49.34 100 TRP A C 1
ATOM 767 O O . TRP A 1 100 ? -21.875 36.781 5.977 1 49.34 100 TRP A O 1
ATOM 777 N N . LEU A 1 101 ? -20.328 35.531 7.008 1 47.03 101 LEU A N 1
ATOM 778 C CA . LEU A 1 101 ? -20.516 36.219 8.266 1 47.03 101 LEU A CA 1
ATOM 779 C C . LEU A 1 101 ? -20.172 37.719 8.109 1 47.03 101 LEU A C 1
ATOM 781 O O . LEU A 1 101 ? -20.844 38.562 8.672 1 47.03 101 LEU A O 1
ATOM 785 N N . ILE A 1 102 ? -19.094 37.812 7.422 1 46.72 102 ILE A N 1
ATOM 786 C CA . ILE A 1 102 ? -18.719 39.219 7.223 1 46.72 102 ILE A CA 1
ATOM 787 C C . ILE A 1 102 ? -19.734 39.906 6.305 1 46.72 102 ILE A C 1
ATOM 789 O O . ILE A 1 102 ? -20.078 41.062 6.5 1 46.72 102 ILE A O 1
ATOM 793 N N . ALA A 1 103 ? -20.062 39.094 5.262 1 44.97 103 ALA A N 1
ATOM 794 C CA . ALA A 1 103 ? -20.984 39.719 4.324 1 44.97 103 ALA A CA 1
ATOM 795 C C . ALA A 1 103 ? -22.391 39.781 4.895 1 44.97 103 ALA A C 1
ATOM 797 O O . ALA A 1 103 ? -23.281 40.375 4.305 1 44.97 103 ALA A O 1
ATOM 798 N N . ARG A 1 104 ? -22.75 39.969 5.973 1 43.22 104 ARG A N 1
ATOM 799 C CA . ARG A 1 104 ? -24.016 40.156 6.688 1 43.22 104 ARG A CA 1
ATOM 800 C C . ARG A 1 104 ? -25.156 39.5 5.93 1 43.22 104 ARG A C 1
ATOM 802 O O . ARG A 1 104 ? -26.328 39.906 6.105 1 43.22 104 ARG A O 1
ATOM 809 N N . LYS A 1 105 ? -24.938 38.719 4.777 1 43.34 105 LYS A N 1
ATOM 810 C CA . LYS A 1 105 ? -26.109 38.25 4.047 1 43.34 105 LYS A CA 1
ATOM 811 C C . LYS A 1 105 ? -26.625 36.938 4.586 1 43.34 105 LYS A C 1
ATOM 813 O O . LYS A 1 105 ? -25.859 36.125 5.121 1 43.34 105 LYS A O 1
ATOM 818 N N . LYS A 1 106 ? -28.031 36.688 4.699 1 40.88 106 LYS A N 1
ATOM 819 C CA . LYS A 1 106 ? -28.828 35.562 5.16 1 40.88 106 LYS A CA 1
ATOM 820 C C . LYS A 1 106 ? -28.438 34.25 4.438 1 40.88 106 LYS A C 1
ATOM 822 O O . LYS A 1 106 ? -28.344 34.25 3.207 1 40.88 106 LYS A O 1
ATOM 827 N N . ILE A 1 107 ? -27.688 33.406 4.969 1 46.53 107 ILE A N 1
ATOM 828 C CA . ILE A 1 107 ? -27.219 32.156 4.422 1 46.53 107 ILE A CA 1
ATOM 829 C C . ILE A 1 107 ? -28.406 31.312 3.934 1 46.53 107 ILE A C 1
ATOM 831 O O . ILE A 1 107 ? -29.297 30.969 4.715 1 46.53 107 ILE A O 1
ATOM 835 N N . GLY A 1 108 ? -28.688 31.297 2.688 1 45.5 108 GLY A N 1
ATOM 836 C CA . GLY A 1 108 ? -29.766 30.5 2.107 1 45.5 108 GLY A CA 1
ATOM 837 C C . GLY A 1 108 ? -29.547 29.016 2.279 1 45.5 108 GLY A C 1
ATOM 838 O O . GLY A 1 108 ? -28.5 28.578 2.738 1 45.5 108 GLY A O 1
ATOM 839 N N . LEU A 1 109 ? -30.531 28.156 2.123 1 45.75 109 LEU A N 1
ATOM 840 C CA . LEU A 1 109 ? -30.656 26.719 2.33 1 45.75 109 LEU A CA 1
ATOM 841 C C . LEU A 1 109 ? -29.531 25.969 1.62 1 45.75 109 LEU A C 1
ATOM 843 O O . LEU A 1 109 ? -29.016 24.969 2.146 1 45.75 109 LEU A O 1
ATOM 847 N N . LYS A 1 110 ? -29.188 26.375 0.503 1 47.44 110 LYS A N 1
ATOM 848 C CA . LYS A 1 110 ? -28.203 25.656 -0.31 1 47.44 110 LYS A CA 1
ATOM 849 C C . LYS A 1 110 ? -26.797 25.766 0.302 1 47.44 110 LYS A C 1
ATOM 851 O O . LYS A 1 110 ? -26.016 24.812 0.242 1 47.44 110 LYS A O 1
ATOM 856 N N . GLN A 1 111 ? -26.609 26.828 0.901 1 45.41 111 GLN A N 1
ATOM 857 C CA . GLN A 1 111 ? -25.328 27.094 1.528 1 45.41 111 GLN A CA 1
ATOM 858 C C . GLN A 1 111 ? -25.141 26.266 2.801 1 45.41 111 GLN A C 1
ATOM 860 O O . GLN A 1 111 ? -24.047 25.797 3.096 1 45.41 111 GLN A O 1
ATOM 865 N N . ARG A 1 112 ? -26.312 26.062 3.398 1 48.56 112 ARG A N 1
ATOM 866 C CA . ARG A 1 112 ? -26.344 25.188 4.57 1 48.56 112 ARG A CA 1
ATOM 867 C C . ARG A 1 112 ? -25.953 23.75 4.203 1 48.56 112 ARG A C 1
ATOM 869 O O . ARG A 1 112 ? -25.297 23.062 4.98 1 48.56 112 ARG A O 1
ATOM 876 N N . GLN A 1 113 ? -26.328 23.359 3.018 1 48.78 113 GLN A N 1
ATOM 877 C CA . GLN A 1 113 ? -26.031 22.016 2.547 1 48.78 113 GLN A CA 1
ATOM 878 C C . GLN A 1 113 ? -24.531 21.828 2.289 1 48.78 113 GLN A C 1
ATOM 880 O O . GLN A 1 113 ? -24 20.75 2.49 1 48.78 113 GLN A O 1
ATOM 885 N N . LEU A 1 114 ? -23.938 22.875 1.924 1 46.25 114 LEU A N 1
ATOM 886 C CA . LEU A 1 114 ? -22.516 22.844 1.62 1 46.25 114 LEU A CA 1
ATOM 887 C C . LEU A 1 114 ? -21.688 22.609 2.885 1 46.25 114 LEU A C 1
ATOM 889 O O . LEU A 1 114 ? -20.703 21.875 2.865 1 46.25 114 LEU A O 1
ATOM 893 N N . ILE A 1 115 ? -22.25 23.234 3.873 1 49.53 115 ILE A N 1
ATOM 894 C CA . ILE A 1 115 ? -21.594 23.141 5.176 1 49.53 115 ILE A CA 1
ATOM 895 C C . ILE A 1 115 ? -21.766 21.734 5.734 1 49.53 115 ILE A C 1
ATOM 897 O O . ILE A 1 115 ? -20.828 21.188 6.336 1 49.53 115 ILE A O 1
ATOM 901 N N . MET A 1 116 ? -22.969 21.203 5.469 1 48.97 116 MET A N 1
ATOM 902 C CA . MET A 1 116 ? -23.281 19.844 5.918 1 48.97 116 MET A CA 1
ATOM 903 C C . MET A 1 116 ? -22.328 18.844 5.289 1 48.97 116 MET A C 1
ATOM 905 O O . MET A 1 116 ? -21.891 17.891 5.945 1 48.97 116 MET A O 1
ATOM 909 N N . THR A 1 117 ? -22.047 19.141 4.008 1 44.31 117 THR A N 1
ATOM 910 C CA . THR A 1 117 ? -21.234 18.203 3.252 1 44.31 117 THR A CA 1
ATOM 911 C C . THR A 1 117 ? -19.766 18.266 3.684 1 44.31 117 THR A C 1
ATOM 913 O O . THR A 1 117 ? -19.078 17.25 3.717 1 44.31 117 THR A O 1
ATOM 916 N N . ASP A 1 118 ? -19.281 19.516 4.027 1 43.5 118 ASP A N 1
ATOM 917 C CA . ASP A 1 118 ? -17.891 19.672 4.391 1 43.5 118 ASP A CA 1
ATOM 918 C C . ASP A 1 118 ? -17.625 19.188 5.816 1 43.5 118 ASP A C 1
ATOM 920 O O . ASP A 1 118 ? -16.562 18.641 6.109 1 43.5 118 ASP A O 1
ATOM 924 N N . GLN A 1 119 ? -18.734 19.562 6.703 1 43.22 119 GLN A N 1
ATOM 925 C CA . GLN A 1 119 ? -18.516 19.25 8.109 1 43.22 119 GLN A CA 1
ATOM 926 C C . GLN A 1 119 ? -19.266 17.984 8.516 1 43.22 119 GLN A C 1
ATOM 928 O O . GLN A 1 119 ? -19.25 17.594 9.688 1 43.22 119 GLN A O 1
ATOM 933 N N . ASN A 1 120 ? -19.844 17.109 7.676 1 40.31 120 ASN A N 1
ATOM 934 C CA . ASN A 1 120 ? -20.625 15.891 7.867 1 40.31 120 ASN A CA 1
ATOM 935 C C . ASN A 1 120 ? -21.578 16.016 9.062 1 40.31 120 ASN A C 1
ATOM 937 O O . ASN A 1 120 ? -21.703 15.086 9.859 1 40.31 120 ASN A O 1
ATOM 941 N N . GLN A 1 121 ? -22.109 17.234 9.461 1 42.38 121 GLN A N 1
ATOM 942 C CA . GLN A 1 121 ? -23.016 17.375 10.594 1 42.38 121 GLN A CA 1
ATOM 943 C C . GLN A 1 121 ? -24.469 17.453 10.133 1 42.38 121 GLN A C 1
ATOM 945 O O . GLN A 1 121 ? -24.766 18 9.062 1 42.38 121 GLN A O 1
ATOM 950 N N . SER A 1 122 ? -25.391 16.672 10.711 1 40.06 122 SER A N 1
ATOM 951 C CA . SER A 1 122 ? -26.797 16.5 10.406 1 40.06 122 SER A CA 1
ATOM 952 C C . SER A 1 122 ? -27.594 17.75 10.781 1 40.06 122 SER A C 1
ATOM 954 O O . SER A 1 122 ? -28.703 17.969 10.273 1 40.06 122 SER A O 1
ATOM 956 N N . ASN A 1 123 ? -27.266 18.609 11.734 1 40.06 123 ASN A N 1
ATOM 957 C CA . ASN A 1 123 ? -28.188 19.656 12.148 1 40.06 123 ASN A CA 1
ATOM 958 C C . ASN A 1 123 ? -27.641 21.047 11.781 1 40.06 123 ASN A C 1
ATOM 960 O O . ASN A 1 123 ? -26.5 21.375 12.133 1 40.06 123 ASN A O 1
ATOM 964 N N . LEU A 1 124 ? -28.312 21.828 10.953 1 43.38 124 LEU A N 1
ATOM 965 C CA . LEU A 1 124 ? -28.016 23.078 10.25 1 43.38 124 LEU A CA 1
ATOM 966 C C . LEU A 1 124 ? -27.875 24.234 11.227 1 43.38 124 LEU A C 1
ATOM 968 O O . LEU A 1 124 ? -27.016 25.109 11.047 1 43.38 124 LEU A O 1
ATOM 972 N N . SER A 1 125 ? -28.938 24.641 11.992 1 47.41 125 SER A N 1
ATOM 973 C CA . SER A 1 125 ? -29.094 25.891 12.734 1 47.41 125 SER A CA 1
ATOM 974 C C . SER A 1 125 ? -27.844 26.234 13.523 1 47.41 125 SER A C 1
ATOM 976 O O . SER A 1 125 ? -27.484 27.422 13.625 1 47.41 125 SER A O 1
ATOM 978 N N . GLY A 1 126 ? -26.953 25.312 13.898 1 55 126 GLY A N 1
ATOM 979 C CA . GLY A 1 126 ? -25.859 25.453 14.852 1 55 126 GLY A CA 1
ATOM 980 C C . GLY A 1 126 ? -24.484 25.453 14.203 1 55 126 GLY A C 1
ATOM 981 O O . GLY A 1 126 ? -23.469 25.594 14.891 1 55 126 GLY A O 1
ATOM 982 N N . LEU A 1 127 ? -24.531 25.703 12.859 1 60.22 127 LEU A N 1
ATOM 983 C CA . LEU A 1 127 ? -23.25 25.531 12.18 1 60.22 127 LEU A CA 1
ATOM 984 C C . LEU A 1 127 ? -22.469 26.844 12.148 1 60.22 127 LEU A C 1
ATOM 986 O O . LEU A 1 127 ? -21.25 26.844 12.32 1 60.22 127 LEU A O 1
ATOM 990 N N . VAL A 1 128 ? -23.25 28.016 11.984 1 64.56 128 VAL A N 1
ATOM 991 C CA . VAL A 1 128 ? -22.562 29.312 11.938 1 64.56 128 VAL A CA 1
ATOM 992 C C . VAL A 1 128 ? -21.922 29.609 13.289 1 64.56 128 VAL A C 1
ATOM 994 O O . VAL A 1 128 ? -20.781 30.062 13.359 1 64.56 128 VAL A O 1
ATOM 997 N N . ASN A 1 129 ? -22.703 29.375 14.258 1 70.81 129 ASN A N 1
ATOM 998 C CA . ASN A 1 129 ? -22.188 29.609 15.602 1 70.81 129 ASN A CA 1
ATOM 999 C C . ASN A 1 129 ? -21 28.688 15.898 1 70.81 129 ASN A C 1
ATOM 1001 O O . ASN A 1 129 ? -20.031 29.109 16.531 1 70.81 129 ASN A O 1
ATOM 1005 N N . LEU A 1 130 ? -21.078 27.562 15.344 1 71.62 130 LEU A N 1
ATOM 1006 C CA . LEU A 1 130 ? -20 26.594 15.531 1 71.62 130 LEU A CA 1
ATOM 1007 C C . LEU A 1 130 ? -18.719 27.078 14.844 1 71.62 130 LEU A C 1
ATOM 1009 O O . LEU A 1 130 ? -17.641 27.016 15.43 1 71.62 130 LEU A O 1
ATOM 1013 N N . MET A 1 131 ? -18.891 27.609 13.727 1 73.12 131 MET A N 1
ATOM 1014 C CA . MET A 1 131 ? -17.734 28.062 12.961 1 73.12 131 MET A CA 1
ATOM 1015 C C . MET A 1 131 ? -17.094 29.281 13.602 1 73.12 131 MET A C 1
ATOM 1017 O O . MET A 1 131 ? -15.859 29.406 13.633 1 73.12 131 MET A O 1
ATOM 1021 N N . ARG A 1 132 ? -17.891 30.141 14.102 1 75.38 132 ARG A N 1
ATOM 1022 C CA . ARG A 1 132 ? -17.391 31.312 14.797 1 75.38 132 ARG A CA 1
ATOM 1023 C C . ARG A 1 132 ? -16.609 30.922 16.047 1 75.38 132 ARG A C 1
ATOM 1025 O O . ARG A 1 132 ? -15.555 31.5 16.328 1 75.38 132 ARG A O 1
ATOM 1032 N N . GLN A 1 133 ? -17.109 30 16.641 1 80.19 133 GLN A N 1
ATOM 1033 C CA . GLN A 1 133 ? -16.438 29.531 17.859 1 80.19 133 GLN A CA 1
ATOM 1034 C C . GLN A 1 133 ? -15.094 28.906 17.547 1 80.19 133 GLN A C 1
ATOM 1036 O O . GLN A 1 133 ? -14.117 29.094 18.281 1 80.19 133 GLN A O 1
ATOM 1041 N N . ILE A 1 134 ? -15.109 28.219 16.422 1 81.06 134 ILE A N 1
ATOM 1042 C CA . ILE A 1 134 ? -13.875 27.562 16.016 1 81.06 134 ILE A CA 1
ATOM 1043 C C . ILE A 1 134 ? -12.82 28.609 15.68 1 81.06 134 ILE A C 1
ATOM 1045 O O . ILE A 1 134 ? -11.672 28.5 16.109 1 81.06 134 ILE A O 1
ATOM 1049 N N . LEU A 1 135 ? -13.242 29.594 14.953 1 80.69 135 LEU A N 1
ATOM 1050 C CA . LEU A 1 135 ? -12.32 30.672 14.562 1 80.69 135 LEU A CA 1
ATOM 1051 C C . LEU A 1 135 ? -11.766 31.375 15.789 1 80.69 135 LEU A C 1
ATOM 1053 O O . LEU A 1 135 ? -10.57 31.656 15.859 1 80.69 135 LEU A O 1
ATOM 1057 N N . PHE A 1 136 ? -12.641 31.625 16.656 1 84.75 136 PHE A N 1
ATOM 1058 C CA . PHE A 1 136 ? -12.234 32.312 17.875 1 84.75 136 PHE A CA 1
ATOM 1059 C C . PHE A 1 136 ? -11.25 31.469 18.672 1 84.75 136 PHE A C 1
ATOM 1061 O O . PHE A 1 136 ? -10.242 31.984 19.156 1 84.75 136 PHE A O 1
ATOM 1068 N N . ILE A 1 137 ? -11.492 30.219 18.734 1 86.44 137 ILE A N 1
ATOM 1069 C CA . ILE A 1 137 ? -10.641 29.328 19.5 1 86.44 137 ILE A CA 1
ATOM 1070 C C . ILE A 1 137 ? -9.266 29.234 18.859 1 86.44 137 ILE A C 1
ATOM 1072 O O . ILE A 1 137 ? -8.234 29.312 19.531 1 86.44 137 ILE A O 1
ATOM 1076 N N . ILE A 1 138 ? -9.25 29.141 17.547 1 87.62 138 ILE A N 1
ATOM 1077 C CA . ILE A 1 138 ? -7.988 28.969 16.828 1 87.62 138 ILE A CA 1
ATOM 1078 C C . ILE A 1 138 ? -7.148 30.25 16.953 1 87.62 138 ILE A C 1
ATOM 1080 O O . ILE A 1 138 ? -5.941 30.172 17.203 1 87.62 138 ILE A O 1
ATOM 1084 N N . ILE A 1 139 ? -7.805 31.375 16.875 1 89.44 139 ILE A N 1
ATOM 1085 C CA . ILE A 1 139 ? -7.094 32.656 16.969 1 89.44 139 ILE A CA 1
ATOM 1086 C C . ILE A 1 139 ? -6.531 32.812 18.375 1 89.44 139 ILE A C 1
ATOM 1088 O O . ILE A 1 139 ? -5.398 33.281 18.547 1 89.44 139 ILE A O 1
ATOM 1092 N N . ILE A 1 140 ? -7.266 32.406 19.344 1 92.5 140 ILE A N 1
ATOM 1093 C CA . ILE A 1 140 ? -6.816 32.531 20.719 1 92.5 140 ILE A CA 1
ATOM 1094 C C . ILE A 1 140 ? -5.625 31.609 20.953 1 92.5 140 ILE A C 1
ATOM 1096 O O . ILE A 1 140 ? -4.648 32 21.594 1 92.5 140 ILE A O 1
ATOM 1100 N N . VAL A 1 141 ? -5.75 30.438 20.453 1 92.88 141 VAL A N 1
ATOM 1101 C CA . VAL A 1 141 ? -4.672 29.469 20.609 1 92.88 141 VAL A CA 1
ATOM 1102 C C . VAL A 1 141 ? -3.408 29.984 19.922 1 92.88 141 VAL A C 1
ATOM 1104 O O . VAL A 1 141 ? -2.309 29.875 20.469 1 92.88 141 VAL A O 1
ATOM 1107 N N . GLU A 1 142 ? -3.584 30.578 18.75 1 95.12 142 GLU A N 1
ATOM 1108 C CA . GLU A 1 142 ? -2.449 31.125 18.016 1 95.12 142 GLU A CA 1
ATOM 1109 C C . GLU A 1 142 ? -1.822 32.312 18.766 1 95.12 142 GLU A C 1
ATOM 1111 O O . GLU A 1 142 ? -0.598 32.438 18.812 1 95.12 142 GLU A O 1
ATOM 1116 N N . LEU A 1 143 ? -2.668 33.094 19.375 1 95.81 143 LEU A N 1
ATOM 1117 C CA . LEU A 1 143 ? -2.17 34.25 20.109 1 95.81 143 LEU A CA 1
ATOM 1118 C C . LEU A 1 143 ? -1.424 33.812 21.359 1 95.81 143 LEU A C 1
ATOM 1120 O O . LEU A 1 143 ? -0.375 34.375 21.688 1 95.81 143 LEU A O 1
ATOM 1124 N N . ILE A 1 144 ? -1.982 32.875 22.047 1 96.38 144 ILE A N 1
ATOM 1125 C CA . ILE A 1 144 ? -1.325 32.344 23.25 1 96.38 144 ILE A CA 1
ATOM 1126 C C . ILE A 1 144 ? 0.008 31.719 22.859 1 96.38 144 ILE A C 1
ATOM 1128 O O . ILE A 1 144 ? 1.025 31.953 23.516 1 96.38 144 ILE A O 1
ATOM 1132 N N . GLY A 1 145 ? -0.029 30.938 21.797 1 97 145 GLY A N 1
ATOM 1133 C CA . GLY A 1 145 ? 1.206 30.344 21.328 1 97 145 GLY A CA 1
ATOM 1134 C C . GLY A 1 145 ? 2.242 31.359 20.891 1 97 145 GLY A C 1
ATOM 1135 O O . GLY A 1 145 ? 3.43 31.203 21.188 1 97 145 GLY A O 1
ATOM 1136 N N . ALA A 1 146 ? 1.757 32.375 20.219 1 97.06 146 ALA A N 1
ATOM 1137 C CA . ALA A 1 146 ? 2.648 33.438 19.75 1 97.06 146 ALA A CA 1
ATOM 1138 C C . ALA A 1 146 ? 3.303 34.156 20.938 1 97.06 146 ALA A C 1
ATOM 1140 O O . ALA A 1 146 ? 4.492 34.469 20.891 1 97.06 146 ALA A O 1
ATOM 1141 N N . LEU A 1 147 ? 2.537 34.344 21.953 1 96.56 147 LEU A N 1
ATOM 1142 C CA . LEU A 1 147 ? 3.057 35.031 23.125 1 96.56 147 LEU A CA 1
ATOM 1143 C C . LEU A 1 147 ? 4.055 34.156 23.875 1 96.56 147 LEU A C 1
ATOM 1145 O O . LEU A 1 147 ? 5.125 34.625 24.266 1 96.56 147 LEU A O 1
ATOM 1149 N N . LEU A 1 148 ? 3.707 32.938 24.062 1 97.06 148 LEU A N 1
ATOM 1150 C CA . LEU A 1 148 ? 4.586 32.031 24.797 1 97.06 148 LEU A CA 1
ATOM 1151 C C . LEU A 1 148 ? 5.902 31.828 24.047 1 97.06 148 LEU A C 1
ATOM 1153 O O . LEU A 1 148 ? 6.977 31.906 24.641 1 97.06 148 LEU A O 1
ATOM 1157 N N . LEU A 1 149 ? 5.809 31.594 22.766 1 96.75 149 LEU A N 1
ATOM 1158 C CA . LEU A 1 149 ? 7.012 31.375 21.969 1 96.75 149 LEU A CA 1
ATOM 1159 C C . LEU A 1 149 ? 7.777 32.688 21.781 1 96.75 149 LEU A C 1
ATOM 1161 O O . LEU A 1 149 ? 9.008 32.688 21.859 1 96.75 149 LEU A O 1
ATOM 1165 N N . GLY A 1 150 ? 7.047 33.781 21.547 1 96 150 GLY A N 1
ATOM 1166 C CA . GLY A 1 150 ? 7.688 35.062 21.344 1 96 150 GLY A CA 1
ATOM 1167 C C . GLY A 1 150 ? 8.508 35.531 22.531 1 96 150 GLY A C 1
ATOM 1168 O O . GLY A 1 150 ? 9.648 35.969 22.375 1 96 150 GLY A O 1
ATOM 1169 N N . ILE A 1 151 ? 7.953 35.375 23.688 1 95.69 151 ILE A N 1
ATOM 1170 C CA . ILE A 1 151 ? 8.648 35.781 24.906 1 95.69 151 ILE A CA 1
ATOM 1171 C C . ILE A 1 151 ? 9.859 34.875 25.125 1 95.69 151 ILE A C 1
ATOM 1173 O O . ILE A 1 151 ? 10.945 35.344 25.453 1 95.69 151 ILE A O 1
ATOM 1177 N N . HIS A 1 152 ? 9.633 33.594 24.906 1 95.69 152 HIS A N 1
ATOM 1178 C CA . HIS A 1 152 ? 10.734 32.656 25.078 1 95.69 152 HIS A CA 1
ATOM 1179 C C . HIS A 1 152 ? 11.852 32.938 24.078 1 95.69 152 HIS A C 1
ATOM 1181 O O . HIS A 1 152 ? 13.031 32.875 24.422 1 95.69 152 HIS A O 1
ATOM 1187 N N . PHE A 1 153 ? 11.484 33.219 22.844 1 95.62 153 PHE A N 1
ATOM 1188 C CA . PHE A 1 153 ? 12.477 33.5 21.812 1 95.62 153 PHE A CA 1
ATOM 1189 C C . PHE A 1 153 ? 13.219 34.812 22.125 1 95.62 153 PHE A C 1
ATOM 1191 O O . PHE A 1 153 ? 14.414 34.906 21.859 1 95.62 153 PHE A O 1
ATOM 1198 N N . TYR A 1 154 ? 12.555 35.781 22.688 1 94.38 154 TYR A N 1
ATOM 1199 C CA . TYR A 1 154 ? 13.172 37.031 23.062 1 94.38 154 TYR A CA 1
ATOM 1200 C C . TYR A 1 154 ? 14.164 36.844 24.203 1 94.38 154 TYR A C 1
ATOM 1202 O O . TYR A 1 154 ? 15.25 37.438 24.203 1 94.38 154 TYR A O 1
ATOM 1210 N N . LEU A 1 155 ? 13.867 36.062 25.109 1 93.69 155 LEU A N 1
ATOM 1211 C CA . LEU A 1 155 ? 14.672 35.875 26.328 1 93.69 155 LEU A CA 1
ATOM 1212 C C . LEU A 1 155 ? 15.898 35.031 26.047 1 93.69 155 LEU A C 1
ATOM 1214 O O . LEU A 1 155 ? 16.969 35.281 26.609 1 93.69 155 LEU A O 1
ATOM 1218 N N . TYR A 1 156 ? 15.797 34.062 25.078 1 92.31 156 TYR A N 1
ATOM 1219 C CA . TYR A 1 156 ? 16.859 33.062 25.031 1 92.31 156 TYR A CA 1
ATOM 1220 C C . TYR A 1 156 ? 17.516 33.031 23.656 1 92.31 156 TYR A C 1
ATOM 1222 O O . TYR A 1 156 ? 18.656 32.594 23.516 1 92.31 156 TYR A O 1
ATOM 1230 N N . TYR A 1 157 ? 16.875 33.5 22.609 1 91.75 157 TYR A N 1
ATOM 1231 C CA . TYR A 1 157 ? 17.422 33.188 21.281 1 91.75 157 TYR A CA 1
ATOM 1232 C C . TYR A 1 157 ? 17.688 34.5 20.516 1 91.75 157 TYR A C 1
ATOM 1234 O O . TYR A 1 157 ? 18.75 34.656 19.906 1 91.75 157 TYR A O 1
ATOM 1242 N N . TYR A 1 158 ? 16.641 35.344 20.484 1 86.69 158 TYR A N 1
ATOM 1243 C CA . TYR A 1 158 ? 16.75 36.531 19.625 1 86.69 158 TYR A CA 1
ATOM 1244 C C . TYR A 1 158 ? 16.75 37.812 20.438 1 86.69 158 TYR A C 1
ATOM 1246 O O . TYR A 1 158 ? 15.992 37.938 21.406 1 86.69 158 TYR A O 1
ATOM 1254 N N . HIS A 1 159 ? 17.672 38.719 20.125 1 87.38 159 HIS A N 1
ATOM 1255 C CA . HIS A 1 159 ? 17.859 39.906 20.938 1 87.38 159 HIS A CA 1
ATOM 1256 C C . HIS A 1 159 ? 17.016 41.062 20.438 1 87.38 159 HIS A C 1
ATOM 1258 O O . HIS A 1 159 ? 17.031 42.156 21 1 87.38 159 HIS A O 1
ATOM 1264 N N . SER A 1 160 ? 16.312 40.875 19.406 1 91.81 160 SER A N 1
ATOM 1265 C CA . SER A 1 160 ? 15.398 41.875 18.906 1 91.81 160 SER A CA 1
ATOM 1266 C C . SER A 1 160 ? 13.945 41.5 19.156 1 91.81 160 SER A C 1
ATOM 1268 O O . SER A 1 160 ? 13.508 40.406 18.734 1 91.81 160 SER A O 1
ATOM 1270 N N . LEU A 1 161 ? 13.266 42.406 19.797 1 91.38 161 LEU A N 1
ATOM 1271 C CA . LEU A 1 161 ? 11.891 42.125 20.188 1 91.38 161 LEU A CA 1
ATOM 1272 C C . LEU A 1 161 ? 11.008 41.938 18.969 1 91.38 161 LEU A C 1
ATOM 1274 O O . LEU A 1 161 ? 10.258 40.938 18.891 1 91.38 161 LEU A O 1
ATOM 1278 N N . PRO A 1 162 ? 11.156 42.812 17.938 1 92 162 PRO A N 1
ATOM 1279 C CA . PRO A 1 162 ? 10.312 42.594 16.766 1 92 162 PRO A CA 1
ATOM 1280 C C . PRO A 1 162 ? 10.602 41.281 16.047 1 92 162 PRO A C 1
ATOM 1282 O O . PRO A 1 162 ? 9.68 40.625 15.562 1 92 162 PRO A O 1
ATOM 1285 N N . GLU A 1 163 ? 11.805 40.938 16.031 1 92.62 163 GLU A N 1
ATOM 1286 C CA . GLU A 1 163 ? 12.188 39.688 15.383 1 92.62 163 GLU A CA 1
ATOM 1287 C C . GLU A 1 163 ? 11.672 38.5 16.156 1 92.62 163 GLU A C 1
ATOM 1289 O O . GLU A 1 163 ? 11.156 37.531 15.57 1 92.62 163 GLU A O 1
ATOM 1294 N N . ALA A 1 164 ? 11.75 38.531 17.438 1 95 164 ALA A N 1
ATOM 1295 C CA . ALA A 1 164 ? 11.305 37.438 18.297 1 95 164 ALA A CA 1
ATOM 1296 C C . ALA A 1 164 ? 9.789 37.25 18.219 1 95 164 ALA A C 1
ATOM 1298 O O . ALA A 1 164 ? 9.297 36.125 18.141 1 95 164 ALA A O 1
ATOM 1299 N N . LEU A 1 165 ? 9.117 38.375 18.156 1 94.25 165 LEU A N 1
ATOM 1300 C CA . LEU A 1 165 ? 7.66 38.344 18.094 1 94.25 165 LEU A CA 1
ATOM 1301 C C . LEU A 1 165 ? 7.191 37.812 16.75 1 94.25 165 LEU A C 1
ATOM 1303 O O . LEU A 1 165 ? 6.199 37.094 16.656 1 94.25 165 LEU A O 1
ATOM 1307 N N . LEU A 1 166 ? 7.902 38.25 15.734 1 94.12 166 LEU A N 1
ATOM 1308 C CA . LEU A 1 166 ? 7.559 37.75 14.398 1 94.12 166 LEU A CA 1
ATOM 1309 C C . LEU A 1 166 ? 7.781 36.25 14.289 1 94.12 166 LEU A C 1
ATOM 1311 O O . LEU A 1 166 ? 6.938 35.531 13.75 1 94.12 166 LEU A O 1
ATOM 1315 N N . ARG A 1 167 ? 8.852 35.781 14.828 1 93.94 167 ARG A N 1
ATOM 1316 C CA . ARG A 1 167 ? 9.164 34.344 14.78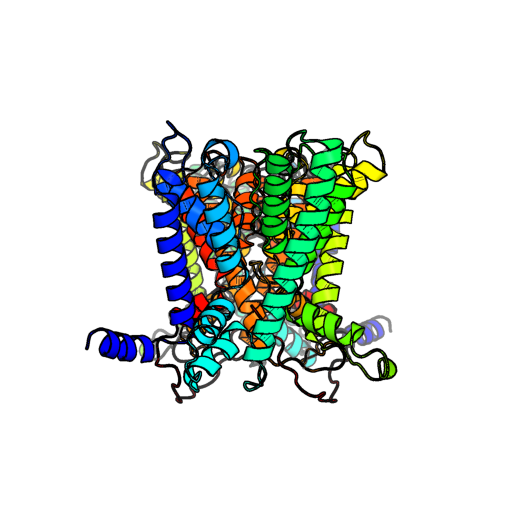1 1 93.94 167 ARG A CA 1
ATOM 1317 C C . ARG A 1 167 ? 8.195 33.562 15.633 1 93.94 167 ARG A C 1
ATOM 1319 O O . ARG A 1 167 ? 7.816 32.438 15.273 1 93.94 167 ARG A O 1
ATOM 1326 N N . GLY A 1 168 ? 7.863 34.156 16.75 1 95.69 168 GLY A N 1
ATOM 1327 C CA . GLY A 1 168 ? 6.883 33.5 17.594 1 95.69 168 GLY A CA 1
ATOM 1328 C C . GLY A 1 168 ? 5.504 33.406 16.953 1 95.69 168 GLY A C 1
ATOM 1329 O O . GLY A 1 168 ? 4.848 32.375 17.016 1 95.69 168 GLY A O 1
ATOM 1330 N N . LEU A 1 169 ? 5.117 34.5 16.359 1 96 169 LEU A N 1
ATOM 1331 C CA . LEU A 1 169 ? 3.818 34.531 15.703 1 96 169 LEU A CA 1
ATOM 1332 C C . LEU A 1 169 ? 3.773 33.562 14.523 1 96 169 LEU A C 1
ATOM 1334 O O . LEU A 1 169 ? 2.814 32.812 14.375 1 96 169 LEU A O 1
ATOM 1338 N N . PHE A 1 170 ? 4.805 33.594 13.719 1 96.06 170 PHE A N 1
ATOM 1339 C CA . PHE A 1 170 ? 4.863 32.75 12.555 1 96.06 170 PHE A CA 1
ATOM 1340 C C . PHE A 1 170 ? 4.852 31.266 12.969 1 96.06 170 PHE A C 1
ATOM 1342 O O . PHE A 1 170 ? 4.121 30.469 12.398 1 96.06 170 PHE A O 1
ATOM 1349 N N . SER A 1 171 ? 5.613 30.953 13.945 1 95.38 171 SER A N 1
ATOM 1350 C CA . SER A 1 171 ? 5.699 29.578 14.422 1 95.38 171 SER A CA 1
ATOM 1351 C C . SER A 1 171 ? 4.363 29.109 14.984 1 95.38 171 SER A C 1
ATOM 1353 O O . SER A 1 171 ? 3.957 27.969 14.758 1 95.38 171 SER A O 1
ATOM 1355 N N . SER A 1 172 ? 3.732 29.953 15.703 1 96.5 172 SER A N 1
ATOM 1356 C CA . SER A 1 172 ? 2.451 29.594 16.312 1 96.5 172 SER A CA 1
ATOM 1357 C C . SER A 1 172 ? 1.383 29.375 15.242 1 96.5 172 SER A C 1
ATOM 1359 O O . SER A 1 172 ? 0.656 28.375 15.289 1 96.5 172 SER A O 1
ATOM 1361 N N . VAL A 1 173 ? 1.321 30.266 14.312 1 94.75 173 VAL A N 1
ATOM 1362 C CA . VAL A 1 173 ? 0.322 30.156 13.25 1 94.75 173 VAL A CA 1
ATOM 1363 C C . VAL A 1 173 ? 0.601 28.922 12.398 1 94.75 173 VAL A C 1
ATOM 1365 O O . VAL A 1 173 ? -0.314 28.156 12.078 1 94.75 173 VAL A O 1
ATOM 1368 N N . SER A 1 174 ? 1.816 28.719 12.047 1 94.69 174 SER A N 1
ATOM 1369 C CA . SER A 1 174 ? 2.203 27.562 11.227 1 94.69 174 SER A CA 1
ATOM 1370 C C . SER A 1 174 ? 1.913 26.25 11.945 1 94.69 174 SER A C 1
ATOM 1372 O O . SER A 1 174 ? 1.414 25.297 11.336 1 94.69 174 SER A O 1
ATOM 1374 N N . ALA A 1 175 ? 2.186 26.203 13.203 1 94.56 175 ALA A N 1
ATOM 1375 C CA . ALA A 1 175 ? 1.982 24.984 13.969 1 94.56 175 ALA A CA 1
ATOM 1376 C C . ALA A 1 175 ? 0.496 24.703 14.188 1 94.56 175 ALA A C 1
ATOM 1378 O O . ALA A 1 175 ? 0.04 23.578 14.062 1 94.56 175 ALA A O 1
ATOM 1379 N N . THR A 1 176 ? -0.241 25.75 14.516 1 92.81 176 THR A N 1
ATOM 1380 C CA . THR A 1 176 ? -1.66 25.578 14.812 1 92.81 176 THR A CA 1
ATOM 1381 C C . THR A 1 176 ? -2.432 25.203 13.547 1 92.81 176 THR A C 1
ATOM 1383 O O . THR A 1 176 ? -3.336 24.375 13.594 1 92.81 176 THR A O 1
ATOM 1386 N N . THR A 1 177 ? -2.057 25.812 12.461 1 91.38 177 THR A N 1
ATOM 1387 C CA . THR A 1 177 ? -2.715 25.5 11.195 1 91.38 177 THR A CA 1
ATOM 1388 C C . THR A 1 177 ? -2.084 24.266 10.547 1 91.38 177 THR A C 1
ATOM 1390 O O . THR A 1 177 ? -2.51 23.844 9.469 1 91.38 177 THR A O 1
ATOM 1393 N N . ASN A 1 178 ? -1.094 23.703 11.18 1 92.44 178 ASN A N 1
ATOM 1394 C CA . ASN A 1 178 ? -0.366 22.547 10.672 1 92.44 178 ASN A CA 1
ATOM 1395 C C . ASN A 1 178 ? 0.177 22.797 9.266 1 92.44 178 ASN A C 1
ATOM 1397 O O . ASN A 1 178 ? 0.149 21.891 8.422 1 92.44 178 ASN A O 1
ATOM 1401 N N . ALA A 1 179 ? 0.632 24.031 9.023 1 91.81 179 ALA A N 1
ATOM 1402 C CA . ALA A 1 179 ? 1.181 24.375 7.715 1 91.81 179 ALA A CA 1
ATOM 1403 C C . ALA A 1 179 ? 2.582 23.797 7.539 1 91.81 179 ALA A C 1
ATOM 1405 O O . ALA A 1 179 ? 3.004 23.5 6.418 1 91.81 179 ALA A O 1
ATOM 1406 N N . GLY A 1 180 ? 3.344 23.688 8.578 1 91.44 180 GLY A N 1
ATOM 1407 C CA . GLY A 1 180 ? 4.645 23.047 8.539 1 91.44 180 GLY A CA 1
ATOM 1408 C C . GLY A 1 180 ? 5.746 23.938 8.023 1 91.44 180 GLY A C 1
ATOM 1409 O O . GLY A 1 180 ? 6.875 23.5 7.816 1 91.44 180 GLY A O 1
ATOM 1410 N N . PHE A 1 181 ? 5.48 25.219 7.789 1 92.69 181 PHE A N 1
ATOM 1411 C CA . PHE A 1 181 ? 6.488 26.156 7.344 1 92.69 181 PHE A CA 1
ATOM 1412 C C . PHE A 1 181 ? 7.242 26.75 8.531 1 92.69 181 PHE A C 1
ATOM 1414 O O . PHE A 1 181 ? 6.68 26.891 9.625 1 92.69 181 PHE A O 1
ATOM 1421 N N . ASP A 1 182 ? 8.461 27 8.281 1 90.94 182 ASP A N 1
ATOM 1422 C CA . ASP A 1 182 ? 9.281 27.641 9.305 1 90.94 182 ASP A CA 1
ATOM 1423 C C . ASP A 1 182 ? 10.07 28.812 8.734 1 90.94 182 ASP A C 1
ATOM 1425 O O . ASP A 1 182 ? 10.195 28.938 7.512 1 90.94 182 ASP A O 1
ATOM 1429 N N . ILE A 1 183 ? 10.562 29.672 9.617 1 89.62 183 ILE A N 1
ATOM 1430 C CA . ILE A 1 183 ? 11.344 30.812 9.164 1 89.62 183 ILE A CA 1
ATOM 1431 C C . ILE A 1 183 ? 12.766 30.734 9.711 1 89.62 183 ILE A C 1
ATOM 1433 O O . ILE A 1 183 ? 13.508 31.719 9.703 1 89.62 183 ILE A O 1
ATOM 1437 N N . THR A 1 184 ? 13.164 29.594 10.234 1 89.25 184 THR A N 1
ATOM 1438 C CA . THR A 1 184 ? 14.531 29.359 10.68 1 89.25 184 THR A CA 1
ATOM 1439 C C . THR A 1 184 ? 15.398 28.844 9.531 1 89.25 184 THR A C 1
ATOM 1441 O O . THR A 1 184 ? 16.625 29 9.555 1 89.25 184 THR A O 1
ATOM 1444 N N . GLY A 1 185 ? 14.711 28.188 8.547 1 87.88 185 GLY A N 1
ATOM 1445 C CA . GLY A 1 185 ? 15.43 27.562 7.453 1 87.88 185 GLY A CA 1
ATOM 1446 C C . GLY A 1 185 ? 15.703 26.078 7.688 1 87.88 185 GLY A C 1
ATOM 1447 O O . GLY A 1 185 ? 16.016 25.344 6.746 1 87.88 185 GLY A O 1
ATOM 1448 N N . ASN A 1 186 ? 15.539 25.672 8.891 1 91 186 ASN A N 1
ATOM 1449 C CA . ASN A 1 186 ? 15.781 24.266 9.242 1 91 186 ASN A CA 1
ATOM 1450 C C . ASN A 1 186 ? 14.711 23.734 10.195 1 91 186 ASN A C 1
ATOM 1452 O O . ASN A 1 186 ? 15.031 23.062 11.172 1 91 186 ASN A O 1
ATOM 1456 N N . SER A 1 187 ? 13.523 24.172 9.93 1 93.56 187 SER A N 1
ATOM 1457 C CA . SER A 1 187 ? 12.414 23.75 10.781 1 93.56 187 SER A CA 1
ATOM 1458 C C . SER A 1 187 ? 12.719 24.031 12.25 1 93.56 187 SER A C 1
ATOM 1460 O O . SER A 1 187 ? 13.094 25.141 12.609 1 93.56 187 SER A O 1
ATOM 1462 N N . LEU A 1 188 ? 12.586 23.094 13.125 1 93.5 188 LEU A N 1
ATOM 1463 C CA . LEU A 1 188 ? 12.805 23.328 14.547 1 93.5 188 LEU A CA 1
ATOM 1464 C C . LEU A 1 188 ? 14.109 22.672 15.008 1 93.5 188 LEU A C 1
ATOM 1466 O O . LEU A 1 188 ? 14.297 22.438 16.203 1 93.5 188 LEU A O 1
ATOM 1470 N N . VAL A 1 189 ? 15.016 22.453 14.086 1 92.44 189 VAL A N 1
ATOM 1471 C CA . VAL A 1 189 ? 16.281 21.812 14.398 1 92.44 189 VAL A CA 1
ATOM 1472 C C . VAL A 1 189 ? 17.078 22.688 15.375 1 92.44 189 VAL A C 1
ATOM 1474 O O . VAL A 1 189 ? 17.672 22.172 16.328 1 92.44 189 VAL A O 1
ATOM 1477 N N . PRO A 1 190 ? 17.078 24.078 15.203 1 91.56 190 PRO A N 1
ATOM 1478 C CA . PRO A 1 190 ? 17.797 24.922 16.156 1 91.56 190 PRO A CA 1
ATOM 1479 C C . PRO A 1 190 ? 17.234 24.828 17.562 1 91.56 190 PRO A C 1
ATOM 1481 O O . PRO A 1 190 ? 17.906 25.203 18.531 1 91.56 190 PRO A O 1
ATOM 1484 N N . TYR A 1 191 ? 16.016 24.359 17.719 1 92.56 191 TYR A N 1
ATOM 1485 C CA . TYR A 1 191 ? 15.367 24.281 19.016 1 92.56 191 TYR A CA 1
ATOM 1486 C C . TYR A 1 191 ? 15.266 22.828 19.484 1 92.56 191 TYR A C 1
ATOM 1488 O O . TYR A 1 191 ? 14.391 22.484 20.281 1 92.56 191 TYR A O 1
ATOM 1496 N N . ALA A 1 192 ? 16.094 21.953 18.969 1 91.31 192 ALA A N 1
ATOM 1497 C CA . ALA A 1 192 ? 16.031 20.531 19.234 1 91.31 192 ALA A CA 1
ATOM 1498 C C . ALA A 1 192 ? 16.234 20.234 20.719 1 91.31 192 ALA A C 1
ATOM 1500 O O . ALA A 1 192 ? 15.703 19.266 21.266 1 91.31 192 ALA A O 1
ATOM 1501 N N . ASP A 1 193 ? 17 21.094 21.406 1 90.75 193 ASP A N 1
ATOM 1502 C CA . ASP A 1 193 ? 17.312 20.859 22.812 1 90.75 193 ASP A CA 1
ATOM 1503 C C . ASP A 1 193 ? 16.391 21.672 23.734 1 90.75 193 ASP A C 1
ATOM 1505 O O . ASP A 1 193 ? 16.547 21.641 24.953 1 90.75 193 ASP A O 1
ATOM 1509 N N . ASP A 1 194 ? 15.516 22.438 23.203 1 94.56 194 ASP A N 1
ATOM 1510 C CA . ASP A 1 194 ? 14.586 23.266 23.969 1 94.56 194 ASP A CA 1
ATOM 1511 C C . ASP A 1 194 ? 13.227 22.578 24.094 1 94.56 194 ASP A C 1
ATOM 1513 O O . ASP A 1 194 ? 12.375 22.719 23.203 1 94.56 194 ASP A O 1
ATOM 1517 N N . TYR A 1 195 ? 13.031 21.953 25.234 1 94.81 195 TYR A N 1
ATOM 1518 C CA . TYR A 1 195 ? 11.812 21.172 25.438 1 94.81 195 TYR A CA 1
ATOM 1519 C C . TYR A 1 195 ? 10.594 22.062 25.531 1 94.81 195 TYR A C 1
ATOM 1521 O O . TYR A 1 195 ? 9.477 21.656 25.219 1 94.81 195 TYR A O 1
ATOM 1529 N N . TYR A 1 196 ? 10.844 23.312 25.953 1 95.25 196 TYR A N 1
ATOM 1530 C CA . TYR A 1 196 ? 9.758 24.266 26.062 1 95.25 196 TYR A CA 1
ATOM 1531 C C . TYR A 1 196 ? 9.156 24.562 24.688 1 95.25 196 TYR A C 1
ATOM 1533 O O . TYR A 1 196 ? 7.938 24.469 24.5 1 95.25 196 TYR A O 1
ATOM 1541 N N . VAL A 1 197 ? 10.031 24.875 23.75 1 95.5 197 VAL A N 1
ATOM 1542 C CA . VAL A 1 197 ? 9.594 25.188 22.391 1 95.5 197 VAL A CA 1
ATOM 1543 C C . VAL A 1 197 ? 8.93 23.953 21.766 1 95.5 197 VAL A C 1
ATOM 1545 O O . VAL A 1 197 ? 7.891 24.062 21.125 1 95.5 197 VAL A O 1
ATOM 1548 N N . GLN A 1 198 ? 9.469 22.797 22 1 95.62 198 GLN A N 1
ATOM 1549 C CA . GLN A 1 198 ? 8.953 21.562 21.422 1 95.62 198 GLN A CA 1
ATOM 1550 C C . GLN A 1 198 ? 7.57 21.234 21.969 1 95.62 198 GLN A C 1
ATOM 1552 O O . GLN A 1 198 ? 6.664 20.891 21.219 1 95.62 198 GLN A O 1
ATOM 1557 N N . MET A 1 199 ? 7.426 21.391 23.234 1 95.88 199 MET A N 1
ATOM 1558 C CA . MET A 1 199 ? 6.152 21.047 23.859 1 95.88 199 MET A CA 1
ATOM 1559 C C . MET A 1 199 ? 5.047 21.984 23.391 1 95.88 199 MET A C 1
ATOM 1561 O O . MET A 1 199 ? 3.918 21.562 23.156 1 95.88 199 MET A O 1
ATOM 1565 N N . ILE A 1 200 ? 5.363 23.234 23.328 1 95.94 200 ILE A N 1
ATOM 1566 C CA . ILE A 1 200 ? 4.371 24.203 22.859 1 95.94 200 ILE A CA 1
ATOM 1567 C C . ILE A 1 200 ? 3.938 23.859 21.438 1 95.94 200 ILE A C 1
ATOM 1569 O O . ILE A 1 200 ? 2.746 23.875 21.125 1 95.94 200 ILE A O 1
ATOM 1573 N N . HIS A 1 201 ? 4.93 23.531 20.609 1 95.94 201 HIS A N 1
ATOM 1574 C CA . HIS A 1 201 ? 4.609 23.172 19.234 1 95.94 201 HIS A CA 1
ATOM 1575 C C . HIS A 1 201 ? 3.768 21.891 19.188 1 95.94 201 HIS A C 1
ATOM 1577 O O . HIS A 1 201 ? 2.834 21.797 18.375 1 95.94 201 HIS A O 1
ATOM 1583 N N . ILE A 1 202 ? 4.105 20.891 20.016 1 95.56 202 ILE A N 1
ATOM 1584 C CA . ILE A 1 202 ? 3.346 19.641 20.062 1 95.56 202 ILE A CA 1
ATOM 1585 C C . ILE A 1 202 ? 1.888 19.938 20.406 1 95.56 202 ILE A C 1
ATOM 1587 O O . ILE A 1 202 ? 0.974 19.406 19.781 1 95.56 202 ILE A O 1
ATOM 1591 N N . PHE A 1 203 ? 1.714 20.812 21.328 1 94.94 203 PHE A N 1
ATOM 1592 C CA . PHE A 1 203 ? 0.364 21.172 21.75 1 94.94 203 PHE A CA 1
ATOM 1593 C C . PHE A 1 203 ? -0.373 21.906 20.641 1 94.94 203 PHE A C 1
ATOM 1595 O O . PHE A 1 203 ? -1.551 21.656 20.391 1 94.94 203 PHE A O 1
ATOM 1602 N N . LEU A 1 204 ? 0.284 22.844 20.062 1 94.69 204 LEU A N 1
ATOM 1603 C CA . LEU A 1 204 ? -0.334 23.609 18.984 1 94.69 204 LEU A CA 1
ATOM 1604 C C . LEU A 1 204 ? -0.715 22.703 17.812 1 94.69 204 LEU A C 1
ATOM 1606 O O . LEU A 1 204 ? -1.814 22.812 17.266 1 94.69 204 LEU A O 1
ATOM 1610 N N . ILE A 1 205 ? 0.15 21.766 17.453 1 92.75 205 ILE A N 1
ATOM 1611 C CA . ILE A 1 205 ? -0.109 20.828 16.359 1 92.75 205 ILE A CA 1
ATOM 1612 C C . ILE A 1 205 ? -1.298 19.938 16.719 1 92.75 205 ILE A C 1
ATOM 1614 O O . ILE A 1 205 ? -2.189 19.719 15.898 1 92.75 205 ILE A O 1
ATOM 1618 N N . ALA A 1 206 ? -1.299 19.453 17.906 1 92 206 ALA A N 1
ATOM 1619 C CA . ALA A 1 206 ? -2.361 18.562 18.359 1 92 206 ALA A CA 1
ATOM 1620 C C . ALA A 1 206 ? -3.715 19.266 18.344 1 92 206 ALA A C 1
ATOM 1622 O O . ALA A 1 206 ? -4.719 18.688 17.938 1 92 206 ALA A O 1
ATOM 1623 N N . LEU A 1 207 ? -3.729 20.5 18.75 1 90.5 207 LEU A N 1
ATOM 1624 C CA . LEU A 1 207 ? -4.973 21.25 18.797 1 90.5 207 LEU A CA 1
ATOM 1625 C C . LEU A 1 207 ? -5.504 21.531 17.391 1 90.5 207 LEU A C 1
ATOM 1627 O O . LEU A 1 207 ? -6.715 21.625 17.188 1 90.5 207 LEU A O 1
ATOM 1631 N N . GLY A 1 208 ? -4.652 21.641 16.484 1 87.75 208 GLY A N 1
ATOM 1632 C CA . GLY A 1 208 ? -5.07 21.859 15.117 1 87.75 208 GLY A CA 1
ATOM 1633 C C . GLY A 1 208 ? -5.48 20.578 14.406 1 87.75 208 GLY A C 1
ATOM 1634 O O . GLY A 1 208 ? -6.305 20.609 13.492 1 87.75 208 GLY A O 1
ATOM 1635 N N . ALA A 1 209 ? -4.902 19.484 14.852 1 86.81 209 ALA A N 1
ATOM 1636 C CA . ALA A 1 209 ? -5.062 18.234 14.109 1 86.81 209 ALA A CA 1
ATOM 1637 C C . ALA A 1 209 ? -6.184 17.391 14.703 1 86.81 209 ALA A C 1
ATOM 1639 O O . ALA A 1 209 ? -6.695 16.469 14.047 1 86.81 209 ALA A O 1
ATOM 1640 N N . ILE A 1 210 ? -6.578 17.531 15.875 1 82.88 210 ILE A N 1
ATOM 1641 C CA . ILE A 1 210 ? -7.496 16.656 16.594 1 82.88 210 ILE A CA 1
ATOM 1642 C C . ILE A 1 210 ? -8.914 16.828 16.047 1 82.88 210 ILE A C 1
ATOM 1644 O O . ILE A 1 210 ? -9.719 15.898 16.078 1 82.88 210 ILE A O 1
ATOM 1648 N N . GLY A 1 211 ? -9.281 17.984 15.586 1 80.56 211 GLY A N 1
ATOM 1649 C CA . GLY A 1 211 ? -10.625 18.25 15.086 1 80.56 211 GLY A CA 1
ATOM 1650 C C . GLY A 1 211 ? -11.328 19.359 15.836 1 80.56 211 GLY A C 1
ATOM 1651 O O . GLY A 1 211 ? -11.312 19.406 17.062 1 80.56 211 GLY A O 1
ATOM 1652 N N . PHE A 1 212 ? -11.961 20.109 15.109 1 80.56 212 PHE A N 1
ATOM 1653 C CA . PHE A 1 212 ? -12.555 21.328 15.656 1 80.56 212 PHE A CA 1
ATOM 1654 C C . PHE A 1 212 ? -13.719 20.984 16.578 1 80.56 212 PHE A C 1
ATOM 1656 O O . PHE A 1 212 ? -13.867 21.594 17.641 1 80.56 212 PHE A O 1
ATOM 1663 N N . PRO A 1 213 ? -14.492 19.969 16.188 1 77.88 213 PRO A N 1
ATOM 1664 C CA . PRO A 1 213 ? -15.586 19.625 17.109 1 77.88 213 PRO A CA 1
ATOM 1665 C C . PRO A 1 213 ? -15.094 19.172 18.469 1 77.88 213 PRO A C 1
ATOM 1667 O O . PRO A 1 213 ? -15.766 19.406 19.484 1 77.88 213 PRO A O 1
ATOM 1670 N N . VAL A 1 214 ? -14.023 18.547 18.469 1 82.06 214 VAL A N 1
ATOM 1671 C CA . VAL A 1 214 ? -13.438 18.094 19.734 1 82.06 214 VAL A CA 1
ATOM 1672 C C . VAL A 1 214 ? -13.062 19.312 20.578 1 82.06 214 VAL A C 1
ATOM 1674 O O . VAL A 1 214 ? -13.289 19.312 21.797 1 82.06 214 VAL A O 1
ATOM 1677 N N . LEU A 1 215 ? -12.531 20.359 19.969 1 83.25 215 LEU A N 1
ATOM 1678 C CA . LEU A 1 2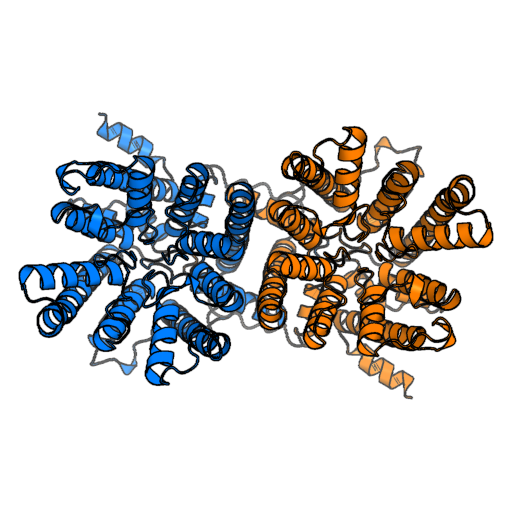15 ? -12.141 21.578 20.672 1 83.25 215 LEU A CA 1
ATOM 1679 C C . LEU A 1 215 ? -13.359 22.281 21.25 1 83.25 215 LEU A C 1
ATOM 1681 O O . LEU A 1 215 ? -13.312 22.797 22.375 1 83.25 215 LEU A O 1
ATOM 1685 N N . ILE A 1 216 ? -14.391 22.188 20.531 1 82.12 216 ILE A N 1
ATOM 1686 C CA . ILE A 1 216 ? -15.625 22.812 20.984 1 82.12 216 ILE A CA 1
ATOM 1687 C C . ILE A 1 216 ? -16.188 22.062 22.188 1 82.12 216 ILE A C 1
ATOM 1689 O O . ILE A 1 216 ? -16.625 22.672 23.172 1 82.12 216 ILE A O 1
ATOM 1693 N N . GLU A 1 217 ? -16.172 20.781 22.078 1 83.5 217 GLU A N 1
ATOM 1694 C CA . GLU A 1 217 ? -16.688 19.969 23.188 1 83.5 217 GLU A CA 1
ATOM 1695 C C . GLU A 1 217 ? -15.812 20.141 24.438 1 83.5 217 GLU A C 1
ATOM 1697 O O . GLU A 1 217 ? -16.328 20.125 25.547 1 83.5 217 GLU A O 1
ATOM 1702 N N . ILE A 1 218 ? -14.578 20.25 24.219 1 82.38 218 ILE A N 1
ATOM 1703 C CA . ILE A 1 218 ? -13.672 20.453 25.344 1 82.38 218 ILE A CA 1
ATOM 1704 C C . ILE A 1 218 ? -13.953 21.812 25.984 1 82.38 218 ILE A C 1
ATOM 1706 O O . ILE A 1 218 ? -13.969 21.938 27.219 1 82.38 218 ILE A O 1
ATOM 1710 N N . LYS A 1 219 ? -14.148 22.844 25.156 1 82.56 219 LYS A N 1
ATOM 1711 C CA . LYS A 1 219 ? -14.492 24.172 25.656 1 82.56 219 LYS A CA 1
ATOM 1712 C C . LYS A 1 219 ? -15.797 24.141 26.453 1 82.56 219 LYS A C 1
ATOM 1714 O O . LYS A 1 219 ? -15.883 24.734 27.531 1 82.56 219 LYS A O 1
ATOM 1719 N N . GLN A 1 220 ? -16.766 23.391 25.875 1 80.62 220 GLN A N 1
ATOM 1720 C CA . GLN A 1 220 ? -18.062 23.281 26.547 1 80.62 220 GLN A CA 1
ATOM 1721 C C . GLN A 1 220 ? -17.938 22.547 27.875 1 80.62 220 GLN A C 1
ATOM 1723 O O . GLN A 1 220 ? -18.609 22.875 28.844 1 80.62 220 GLN A O 1
ATOM 1728 N N . PHE A 1 221 ? -17.125 21.594 27.828 1 77.44 221 PHE A N 1
ATOM 1729 C CA . PHE A 1 221 ? -16.891 20.812 29.047 1 77.44 221 PHE A CA 1
ATOM 1730 C C . PHE A 1 221 ? -16.312 21.703 30.141 1 77.44 221 PHE A C 1
ATOM 1732 O O . PHE A 1 221 ? -16.703 21.594 31.312 1 77.44 221 PHE A O 1
ATOM 1739 N N . PHE A 1 222 ? -15.352 22.547 29.812 1 77.56 222 PHE A N 1
ATOM 1740 C CA . PHE A 1 222 ? -14.68 23.391 30.797 1 77.56 222 PHE A CA 1
ATOM 1741 C C . PHE A 1 222 ? -15.57 24.547 31.219 1 77.56 222 PHE A C 1
ATOM 1743 O O . PHE A 1 222 ? -15.492 25.016 32.344 1 77.56 222 PHE A O 1
ATOM 1750 N N . LEU A 1 223 ? -16.438 25 30.375 1 76.69 223 LEU A N 1
ATOM 1751 C CA . LEU A 1 223 ? -17.312 26.125 30.703 1 76.69 223 LEU A CA 1
ATOM 1752 C C . LEU A 1 223 ? -18.531 25.656 31.469 1 76.69 223 LEU A C 1
ATOM 1754 O O . LEU A 1 223 ? -19.094 26.406 32.281 1 76.69 223 LEU A O 1
ATOM 1758 N N . ASN A 1 224 ? -19.125 24.422 31.125 1 68.19 224 ASN A N 1
ATOM 1759 C CA . ASN A 1 224 ? -20.297 23.938 31.859 1 68.19 224 ASN A CA 1
ATOM 1760 C C . ASN A 1 224 ? -19.891 23.25 33.156 1 68.19 224 ASN A C 1
ATOM 1762 O O . ASN A 1 224 ? -19.922 22.016 33.25 1 68.19 224 ASN A O 1
ATOM 1766 N N . VAL A 1 225 ? -19.172 23.812 34.062 1 56.44 225 VAL A N 1
ATOM 1767 C CA . VAL A 1 225 ? -18.688 23.344 35.375 1 56.44 225 VAL A CA 1
ATOM 1768 C C . VAL A 1 225 ? -19.844 22.781 36.188 1 56.44 225 VAL A C 1
ATOM 1770 O O . VAL A 1 225 ? -19.672 21.828 36.938 1 56.44 225 VAL A O 1
ATOM 1773 N N . LYS A 1 226 ? -20.875 23.344 36.375 1 55.25 226 LYS A N 1
ATOM 1774 C CA . LYS A 1 226 ? -21.922 22.953 37.312 1 55.25 226 LYS A CA 1
ATOM 1775 C C . LYS A 1 226 ? -22.531 21.609 36.938 1 55.25 226 LYS A C 1
ATOM 1777 O O . LYS A 1 226 ? -22.922 20.828 37.812 1 55.25 226 LYS A O 1
ATOM 1782 N N . SER A 1 227 ? -22.797 21.156 35.688 1 56.16 227 SER A N 1
ATOM 1783 C CA . SER A 1 227 ? -23.469 19.891 35.344 1 56.16 227 SER A CA 1
ATOM 1784 C C . SER A 1 227 ? -22.531 18.922 34.656 1 56.16 227 SER A C 1
ATOM 1786 O O . SER A 1 227 ? -22.922 18.219 33.75 1 56.16 227 SER A O 1
ATOM 1788 N N . LYS A 1 228 ? -21.359 19.109 35 1 59.59 228 LYS A N 1
ATOM 1789 C CA . LYS A 1 228 ? -20.281 18.281 34.5 1 59.59 228 LYS A CA 1
ATOM 1790 C C . LYS A 1 228 ? -20.672 16.797 34.5 1 59.59 228 LYS A C 1
ATOM 1792 O O . LYS A 1 228 ? -20.047 15.984 33.812 1 59.59 228 LYS A O 1
ATOM 1797 N N . ARG A 1 229 ? -21.422 16.375 35.531 1 53.25 229 ARG A N 1
ATOM 1798 C CA . ARG A 1 229 ? -21.766 14.977 35.719 1 53.25 229 ARG A CA 1
ATOM 1799 C C . ARG A 1 229 ? -22.516 14.422 34.531 1 53.25 229 ARG A C 1
ATOM 1801 O O . ARG A 1 229 ? -22.516 13.211 34.281 1 53.25 229 ARG A O 1
ATOM 1808 N N . LYS A 1 230 ? -23.281 15.328 33.75 1 59.41 230 LYS A N 1
ATOM 1809 C CA . LYS A 1 230 ? -24.172 14.789 32.719 1 59.41 230 LYS A CA 1
ATOM 1810 C C . LYS A 1 230 ? -23.594 15 31.328 1 59.41 230 LYS A C 1
ATOM 1812 O O . LYS A 1 230 ? -24.234 14.641 30.328 1 59.41 230 LYS A O 1
ATOM 1817 N N . PHE A 1 231 ? -22.359 15.539 31.234 1 70.25 231 PHE A N 1
ATOM 1818 C CA . PHE A 1 231 ? -21.875 15.812 29.891 1 70.25 231 PHE A CA 1
ATOM 1819 C C . PHE A 1 231 ? -21.359 14.547 29.234 1 70.25 231 PHE A C 1
ATOM 1821 O O . PHE A 1 231 ? -20.578 13.797 29.828 1 70.25 231 PHE A O 1
ATOM 1828 N N . ARG A 1 232 ? -21.906 14.156 28.141 1 71.5 232 ARG A N 1
ATOM 1829 C CA . ARG A 1 232 ? -21.469 12.992 27.375 1 71.5 232 ARG A CA 1
ATOM 1830 C C . ARG A 1 232 ? -20.797 13.414 26.078 1 71.5 232 ARG A C 1
ATOM 1832 O O . ARG A 1 232 ? -21.375 14.141 25.266 1 71.5 232 ARG A O 1
ATOM 1839 N N . PHE A 1 233 ? -19.484 13.242 26.094 1 78.69 233 PHE A N 1
ATOM 1840 C CA . PHE A 1 233 ? -18.75 13.5 24.859 1 78.69 233 PHE A CA 1
ATOM 1841 C C . PHE A 1 233 ? -19.344 12.719 23.703 1 78.69 233 PHE A C 1
ATOM 1843 O O . PHE A 1 233 ? -19.859 11.609 23.891 1 78.69 233 PHE A O 1
ATOM 1850 N N . SER A 1 234 ? -19.297 13.258 22.547 1 75.88 234 SER A N 1
ATOM 1851 C CA . SER A 1 234 ? -19.797 12.609 21.344 1 75.88 234 SER A CA 1
ATOM 1852 C C . SER A 1 234 ? -18.922 11.438 20.938 1 75.88 234 SER A C 1
ATOM 1854 O O . SER A 1 234 ? -17.766 11.336 21.359 1 75.88 234 SER A O 1
ATOM 1856 N N . LEU A 1 235 ? -19.453 10.508 20.234 1 72.88 235 LEU A N 1
ATOM 1857 C CA . LEU A 1 235 ? -18.719 9.375 19.688 1 72.88 235 LEU A CA 1
ATOM 1858 C C . LEU A 1 235 ? -17.562 9.836 18.812 1 72.88 235 LEU A C 1
ATOM 1860 O O . LEU A 1 235 ? -16.484 9.242 18.828 1 72.88 235 LEU A O 1
ATOM 1864 N N . PHE A 1 236 ? -17.781 10.914 18.219 1 75.31 236 PHE A N 1
ATOM 1865 C CA . PHE A 1 236 ? -16.75 11.492 17.359 1 75.31 236 PHE A CA 1
ATOM 1866 C C . PHE A 1 236 ? -15.539 11.906 18.188 1 75.31 236 PHE A C 1
ATOM 1868 O O . PHE A 1 236 ? -14.406 11.57 17.844 1 75.31 236 PHE A O 1
ATOM 1875 N N . THR A 1 237 ? -15.836 12.555 19.25 1 81 237 THR A N 1
ATOM 1876 C CA . THR A 1 237 ? -14.766 13.055 20.094 1 81 237 THR A CA 1
ATOM 1877 C C . THR A 1 237 ? -14 11.906 20.734 1 81 237 THR A C 1
ATOM 1879 O O . THR A 1 237 ? -12.766 11.922 20.797 1 81 237 THR A O 1
ATOM 1882 N N . LYS A 1 238 ? -14.719 10.938 21.109 1 83.56 238 LYS A N 1
ATOM 1883 C CA . LYS A 1 238 ? -14.078 9.797 21.766 1 83.56 238 LYS A CA 1
ATOM 1884 C C . LYS A 1 238 ? -13.227 9.008 20.766 1 83.56 238 LYS A C 1
ATOM 1886 O O . LYS A 1 238 ? -12.086 8.664 21.078 1 83.56 238 LYS A O 1
ATOM 1891 N N . LEU A 1 239 ? -13.742 8.852 19.578 1 81.69 239 LEU A N 1
ATOM 1892 C CA . LEU A 1 239 ? -13.047 8.07 18.562 1 81.69 239 LEU A CA 1
ATOM 1893 C C . LEU A 1 239 ? -11.836 8.82 18.031 1 81.69 239 LEU A C 1
ATOM 1895 O O . LEU A 1 239 ? -10.742 8.258 17.938 1 81.69 239 LEU A O 1
ATOM 1899 N N . THR A 1 240 ? -12.047 10.023 17.781 1 83.5 240 THR A N 1
ATOM 1900 C CA . THR A 1 240 ? -10.992 10.828 17.188 1 83.5 240 THR A CA 1
ATOM 1901 C C . THR A 1 240 ? -9.852 11.047 18.172 1 83.5 240 THR A C 1
ATOM 1903 O O . THR A 1 240 ? -8.68 10.898 17.812 1 83.5 240 THR A O 1
ATOM 1906 N N . SER A 1 241 ? -10.227 11.328 19.391 1 87.75 241 SER A N 1
ATOM 1907 C CA . SER A 1 241 ? -9.195 11.594 20.391 1 87.75 241 SER A CA 1
ATOM 1908 C C . SER A 1 241 ? -8.43 10.328 20.75 1 87.75 241 SER A C 1
ATOM 1910 O O . SER A 1 241 ? -7.207 10.352 20.906 1 87.75 241 SER A O 1
ATOM 1912 N N . SER A 1 242 ? -9.117 9.281 20.859 1 89.38 242 SER A N 1
ATOM 1913 C CA . SER A 1 242 ? -8.461 8.031 21.203 1 89.38 242 SER A CA 1
ATOM 1914 C C . SER A 1 242 ? -7.52 7.574 20.078 1 89.38 242 SER A C 1
ATOM 1916 O O . SER A 1 242 ? -6.398 7.141 20.344 1 89.38 242 SER A O 1
ATOM 1918 N N . MET A 1 243 ? -7.992 7.719 18.859 1 87.69 243 MET A N 1
ATOM 1919 C CA . MET A 1 243 ? -7.168 7.301 17.734 1 87.69 243 MET A CA 1
ATOM 1920 C C . MET A 1 243 ? -5.953 8.211 17.578 1 87.69 243 MET A C 1
ATOM 1922 O O . MET A 1 243 ? -4.855 7.742 17.281 1 87.69 243 MET A O 1
ATOM 1926 N N . PHE A 1 244 ? -6.227 9.477 17.812 1 88.31 244 PHE A N 1
ATOM 1927 C CA . PHE A 1 244 ? -5.125 10.43 17.734 1 88.31 244 PHE A CA 1
ATOM 1928 C C . PHE A 1 244 ? -4.043 10.086 18.75 1 88.31 244 PHE A C 1
ATOM 1930 O O . PHE A 1 244 ? -2.863 10.016 18.406 1 88.31 244 PHE A O 1
ATOM 1937 N N . LEU A 1 245 ? -4.457 9.828 19.922 1 90.75 245 LEU A N 1
ATOM 1938 C CA . LEU A 1 245 ? -3.518 9.523 21 1 90.75 245 LEU A CA 1
ATOM 1939 C C . LEU A 1 245 ? -2.832 8.18 20.75 1 90.75 245 LEU A C 1
ATOM 1941 O O . LEU A 1 245 ? -1.637 8.039 21.016 1 90.75 245 LEU A O 1
ATOM 1945 N N . LEU A 1 246 ? -3.576 7.301 20.281 1 92.69 246 LEU A N 1
ATOM 1946 C CA . LEU A 1 246 ? -3.023 5.98 20.016 1 92.69 246 LEU A CA 1
ATOM 1947 C C . LEU A 1 246 ? -1.933 6.051 18.953 1 92.69 246 LEU A C 1
ATOM 1949 O O . LEU A 1 246 ? -0.862 5.461 19.109 1 92.69 246 LEU A O 1
ATOM 1953 N N . LEU A 1 247 ? -2.189 6.734 17.922 1 92.56 247 LEU A N 1
ATOM 1954 C CA . LEU A 1 247 ? -1.215 6.855 16.844 1 92.56 247 LEU A CA 1
ATOM 1955 C C . LEU A 1 247 ? 0.017 7.625 17.312 1 92.56 247 LEU A C 1
ATOM 1957 O O . LEU A 1 247 ? 1.138 7.32 16.891 1 92.56 247 LEU A O 1
ATOM 1961 N N . LEU A 1 248 ? -0.251 8.617 18.141 1 93.94 248 LEU A N 1
ATOM 1962 C CA . LEU A 1 248 ? 0.859 9.383 18.719 1 93.94 248 LEU A CA 1
ATOM 1963 C C . LEU A 1 248 ? 1.768 8.477 19.547 1 93.94 248 LEU A C 1
ATOM 1965 O O . LEU A 1 248 ? 2.99 8.516 19.391 1 93.94 248 LEU A O 1
ATOM 1969 N N . VAL A 1 249 ? 1.17 7.66 20.328 1 95.31 249 VAL A N 1
ATOM 1970 C CA . VAL A 1 249 ? 1.916 6.777 21.203 1 95.31 249 VAL A CA 1
ATOM 1971 C C . VAL A 1 249 ? 2.623 5.699 20.391 1 95.31 249 VAL A C 1
ATOM 1973 O O . VAL A 1 249 ? 3.805 5.422 20.609 1 95.31 249 VAL A O 1
ATOM 1976 N N . ILE A 1 250 ? 1.958 5.156 19.453 1 94.38 250 ILE A N 1
ATOM 1977 C CA . ILE A 1 250 ? 2.529 4.109 18.609 1 94.38 250 ILE A CA 1
ATOM 1978 C C . ILE A 1 250 ? 3.711 4.672 17.828 1 94.38 250 ILE A C 1
ATOM 1980 O O . ILE A 1 250 ? 4.75 4.016 17.703 1 94.38 250 ILE A O 1
ATOM 1984 N N . GLY A 1 251 ? 3.498 5.859 17.328 1 95.62 251 GLY A N 1
ATOM 1985 C CA . GLY A 1 251 ? 4.594 6.488 16.609 1 95.62 251 GLY A CA 1
ATOM 1986 C C . GLY A 1 251 ? 5.809 6.742 17.484 1 95.62 251 GLY A C 1
ATOM 1987 O O . GLY A 1 251 ? 6.941 6.488 17.062 1 95.62 251 GLY A O 1
ATOM 1988 N N . THR A 1 252 ? 5.555 7.164 18.656 1 96.44 252 THR A N 1
ATOM 1989 C CA . THR A 1 252 ? 6.645 7.453 19.578 1 96.44 252 THR A CA 1
ATOM 1990 C C . THR A 1 252 ? 7.395 6.18 19.953 1 96.44 252 THR A C 1
ATOM 1992 O O . THR A 1 252 ? 8.625 6.137 19.891 1 96.44 252 THR A O 1
ATOM 1995 N N . ILE A 1 253 ? 6.695 5.203 20.25 1 96.06 253 ILE A N 1
ATOM 1996 C CA . ILE A 1 253 ? 7.297 3.936 20.656 1 96.06 253 ILE A CA 1
ATOM 1997 C C . ILE A 1 253 ? 8.047 3.324 19.469 1 96.06 253 ILE A C 1
ATOM 1999 O O . ILE A 1 253 ? 9.148 2.785 19.641 1 96.06 253 ILE A O 1
ATOM 2003 N N . ALA A 1 254 ? 7.477 3.385 18.359 1 95.25 254 ALA A N 1
ATOM 2004 C CA . ALA A 1 254 ? 8.109 2.818 17.172 1 95.25 254 ALA A CA 1
ATOM 2005 C C . ALA A 1 254 ? 9.445 3.492 16.891 1 95.25 254 ALA A C 1
ATOM 2007 O O . ALA A 1 254 ? 10.438 2.818 16.594 1 95.25 254 ALA A O 1
ATOM 2008 N N . ILE A 1 255 ? 9.461 4.789 16.984 1 95.06 255 ILE A N 1
ATOM 2009 C CA . ILE A 1 255 ? 10.695 5.523 16.734 1 95.06 255 ILE A CA 1
ATOM 2010 C C . ILE A 1 255 ? 11.742 5.156 17.781 1 95.06 255 ILE A C 1
ATOM 2012 O O . ILE A 1 255 ? 12.914 4.93 17.438 1 95.06 255 ILE A O 1
ATOM 2016 N N . LEU A 1 256 ? 11.328 5.062 19.016 1 95.56 256 LEU A N 1
ATOM 2017 C CA . LEU A 1 256 ? 12.258 4.738 20.094 1 95.56 256 LEU A CA 1
ATOM 2018 C C . LEU A 1 256 ? 12.844 3.342 19.891 1 95.56 256 LEU A C 1
ATOM 2020 O O . LEU A 1 256 ? 14.039 3.133 20.109 1 95.56 256 LEU A O 1
ATOM 2024 N N . LEU A 1 257 ? 12.039 2.408 19.453 1 93.12 257 LEU A N 1
ATOM 2025 C CA . LEU A 1 257 ? 12.477 1.025 19.297 1 93.12 257 LEU A CA 1
ATOM 2026 C C . LEU A 1 257 ? 13.352 0.868 18.062 1 93.12 257 LEU A C 1
ATOM 2028 O O . LEU A 1 257 ? 14.367 0.171 18.109 1 93.12 257 LEU A O 1
ATOM 2032 N N . LEU A 1 258 ? 13.023 1.476 17.031 1 93.62 258 LEU A N 1
ATOM 2033 C CA . LEU A 1 258 ? 13.719 1.283 15.773 1 93.62 258 LEU A CA 1
ATOM 2034 C C . LEU A 1 258 ? 15.023 2.068 15.742 1 93.62 258 LEU A C 1
ATOM 2036 O O . LEU A 1 258 ? 16 1.635 15.125 1 93.62 258 LEU A O 1
ATOM 2040 N N . GLU A 1 259 ? 15.039 3.24 16.406 1 94.06 259 GLU A N 1
ATOM 2041 C CA . GLU A 1 259 ? 16.219 4.109 16.312 1 94.06 259 GLU A CA 1
ATOM 2042 C C . GLU A 1 259 ? 17.047 4.031 17.578 1 94.06 259 GLU A C 1
ATOM 2044 O O . GLU A 1 259 ? 18.062 4.719 17.703 1 94.06 259 GLU A O 1
ATOM 2049 N N . GLY A 1 260 ? 16.656 3.223 18.469 1 90.88 260 GLY A N 1
ATOM 2050 C CA . GLY A 1 260 ? 17.391 3.111 19.719 1 90.88 260 GLY A CA 1
ATOM 2051 C C . GLY A 1 260 ? 18.875 2.865 19.516 1 90.88 260 GLY A C 1
ATOM 2052 O O . GLY A 1 260 ? 19.703 3.438 20.219 1 90.88 260 GLY A O 1
ATOM 2053 N N . ASN A 1 261 ? 19.219 2.08 18.484 1 88.38 261 ASN A N 1
ATOM 2054 C CA . ASN A 1 261 ? 20.609 1.738 18.234 1 88.38 261 ASN A CA 1
ATOM 2055 C C . ASN A 1 261 ? 21.172 2.471 17.016 1 88.38 261 ASN A C 1
ATOM 2057 O O . ASN A 1 261 ? 22.219 2.107 16.5 1 88.38 261 ASN A O 1
ATOM 2061 N N . HIS A 1 262 ? 20.531 3.426 16.594 1 93.19 262 HIS A N 1
ATOM 2062 C CA . HIS A 1 262 ? 20.984 4.148 15.406 1 93.19 262 HIS A CA 1
ATOM 2063 C C . HIS A 1 262 ? 21.078 5.645 15.68 1 93.19 262 HIS A C 1
ATOM 2065 O O . HIS A 1 262 ? 21.953 6.094 16.406 1 93.19 262 HIS A O 1
ATOM 2071 N N . PHE A 1 263 ? 20.031 6.457 15.32 1 87.62 263 PHE A N 1
ATOM 2072 C CA . PHE A 1 263 ? 20.078 7.906 15.492 1 87.62 263 PHE A CA 1
ATOM 2073 C C . PHE A 1 263 ? 20.078 8.273 16.969 1 87.62 263 PHE A C 1
ATOM 2075 O O . PHE A 1 263 ? 20.75 9.227 17.375 1 87.62 263 PHE A O 1
ATOM 2082 N N . LEU A 1 264 ? 19.438 7.516 17.766 1 89.44 264 LEU A N 1
ATOM 2083 C CA . LEU A 1 264 ? 19.25 7.863 19.172 1 89.44 264 LEU A CA 1
ATOM 2084 C C . LEU A 1 264 ? 20.328 7.215 20.031 1 89.44 264 LEU A C 1
ATOM 2086 O O . LEU A 1 264 ? 20.328 7.352 21.25 1 89.44 264 LEU A O 1
ATOM 2090 N N . LYS A 1 265 ? 21.234 6.531 19.344 1 89.31 265 LYS A N 1
ATOM 2091 C CA . LYS A 1 265 ? 22.281 5.867 20.094 1 89.31 265 LYS A CA 1
ATOM 2092 C C . LYS A 1 265 ? 23.141 6.879 20.859 1 89.31 265 LYS A C 1
ATOM 2094 O O . LYS A 1 265 ? 23.641 7.848 20.266 1 89.31 265 LYS A O 1
ATOM 2099 N N . GLY A 1 266 ? 23.219 6.719 22.156 1 88.25 266 GLY A N 1
ATOM 2100 C CA . GLY A 1 266 ? 24.094 7.559 22.969 1 88.25 266 GLY A CA 1
ATOM 2101 C C . GLY A 1 266 ? 23.391 8.805 23.484 1 88.25 266 GLY A C 1
ATOM 2102 O O . GLY A 1 266 ? 23.969 9.562 24.266 1 88.25 266 GLY A O 1
ATOM 2103 N N . GLU A 1 267 ? 22.266 9.125 23.047 1 90.19 267 GLU A N 1
ATOM 2104 C CA . GLU A 1 267 ? 21.531 10.289 23.516 1 90.19 267 GLU A CA 1
ATOM 2105 C C . GLU A 1 267 ? 20.859 10.016 24.859 1 90.19 267 GLU A C 1
ATOM 2107 O O . GLU A 1 267 ? 20.609 8.867 25.219 1 90.19 267 GLU A O 1
ATOM 2112 N N . SER A 1 268 ? 20.656 11.008 25.641 1 92.06 268 SER A N 1
ATOM 2113 C CA . SER A 1 268 ? 19.953 10.875 26.922 1 92.06 268 SER A CA 1
ATOM 2114 C C . SER A 1 268 ? 18.516 10.414 26.719 1 92.06 268 SER A C 1
ATOM 2116 O O . SER A 1 268 ? 17.953 10.578 25.641 1 92.06 268 SER A O 1
ATOM 2118 N N . TRP A 1 269 ? 17.969 9.805 27.719 1 90.88 269 TRP A N 1
ATOM 2119 C CA . TRP A 1 269 ? 16.625 9.234 27.625 1 90.88 269 TRP A CA 1
ATOM 2120 C C . TRP A 1 269 ? 15.586 10.32 27.359 1 90.88 269 TRP A C 1
ATOM 2122 O O . TRP A 1 269 ? 14.641 10.109 26.594 1 90.88 269 TRP A O 1
ATOM 2132 N N . HIS A 1 270 ? 15.734 11.5 27.984 1 92.06 270 HIS A N 1
ATOM 2133 C CA . HIS A 1 270 ? 14.766 12.578 27.797 1 92.06 270 HIS A CA 1
ATOM 2134 C C . HIS A 1 270 ? 14.852 13.156 26.391 1 92.06 270 HIS A C 1
ATOM 2136 O O . HIS A 1 270 ? 13.828 13.469 25.781 1 92.06 270 HIS A O 1
ATOM 2142 N N . LYS A 1 271 ? 16.062 13.289 25.891 1 92.56 271 LYS A N 1
ATOM 2143 C CA . LYS A 1 271 ? 16.234 13.797 24.531 1 92.56 271 LYS A CA 1
ATOM 2144 C C . LYS A 1 271 ? 15.656 12.82 23.5 1 92.56 271 LYS A C 1
ATOM 2146 O O . LYS A 1 271 ? 14.992 13.234 22.562 1 92.56 271 LYS A O 1
ATOM 2151 N N . SER A 1 272 ? 15.945 11.547 23.766 1 94 272 SER A N 1
ATOM 2152 C CA . SER A 1 272 ? 15.43 10.516 22.875 1 94 272 SER A CA 1
ATOM 2153 C C . SER A 1 272 ? 13.906 10.508 22.859 1 94 272 SER A C 1
ATOM 2155 O O . SER A 1 272 ? 13.289 10.383 21.797 1 94 272 SER A O 1
ATOM 2157 N N . PHE A 1 273 ? 13.391 10.656 24 1 94.44 273 PHE A N 1
ATOM 2158 C CA . PHE A 1 273 ? 11.938 10.656 24.125 1 94.44 273 PHE A CA 1
ATOM 2159 C C . PHE A 1 273 ? 11.328 11.844 23.406 1 94.44 273 PHE A C 1
ATOM 2161 O O . PHE A 1 273 ? 10.336 11.703 22.688 1 94.44 273 PHE A O 1
ATOM 2168 N N . PHE A 1 274 ? 11.883 12.992 23.531 1 93.38 274 PHE A N 1
ATOM 2169 C CA . PHE A 1 274 ? 11.312 14.195 22.938 1 93.38 274 PHE A CA 1
ATOM 2170 C C . PHE A 1 274 ? 11.516 14.203 21.438 1 93.38 274 PHE A C 1
ATOM 2172 O O . PHE A 1 274 ? 10.672 14.703 20.688 1 93.38 274 PHE A O 1
ATOM 2179 N N . TYR A 1 275 ? 12.648 13.641 21 1 92.44 275 TYR A N 1
ATOM 2180 C CA . TYR A 1 275 ? 12.828 13.484 19.562 1 92.44 275 TYR A CA 1
ATOM 2181 C C . TYR A 1 275 ? 11.734 12.602 18.969 1 92.44 275 TYR A C 1
ATOM 2183 O O . TYR A 1 275 ? 11.141 12.953 17.953 1 92.44 275 TYR A O 1
ATOM 2191 N N . ALA A 1 276 ? 11.492 11.531 19.641 1 95.06 276 ALA A N 1
ATOM 2192 C CA . ALA A 1 276 ? 10.5 10.57 19.156 1 95.06 276 ALA A CA 1
ATOM 2193 C C . ALA A 1 276 ? 9.094 11.148 19.25 1 95.06 276 ALA A C 1
ATOM 2195 O O . ALA A 1 276 ? 8.312 11.055 18.297 1 95.06 276 ALA A O 1
ATOM 2196 N N . LEU A 1 277 ? 8.82 11.742 20.359 1 95.06 277 LEU A N 1
ATOM 2197 C CA . LEU A 1 277 ? 7.496 12.312 20.578 1 95.06 277 LEU A CA 1
ATOM 2198 C C . LEU A 1 277 ? 7.207 13.43 19.578 1 95.06 277 LEU A C 1
ATOM 2200 O O . LEU A 1 277 ? 6.113 13.5 19.016 1 95.06 277 LEU A O 1
ATOM 2204 N N . PHE A 1 278 ? 8.164 14.258 19.391 1 95.44 278 PHE A N 1
ATOM 2205 C CA . PHE A 1 278 ? 7.965 15.383 18.484 1 95.44 278 PHE A CA 1
ATOM 2206 C C . PHE A 1 278 ? 7.758 14.906 17.047 1 95.44 278 PHE A C 1
ATOM 2208 O O . PHE A 1 278 ? 6.852 15.375 16.359 1 95.44 278 PHE A O 1
ATOM 2215 N N . GLN A 1 279 ? 8.594 13.977 16.641 1 93.81 279 GLN A N 1
ATOM 2216 C CA . GLN A 1 279 ? 8.477 13.484 15.266 1 93.81 279 GLN A CA 1
ATOM 2217 C C . GLN A 1 279 ? 7.156 12.758 15.055 1 93.81 279 GLN A C 1
ATOM 2219 O O . GLN A 1 279 ? 6.547 12.859 13.984 1 93.81 279 GLN A O 1
ATOM 2224 N N . SER A 1 280 ? 6.762 11.984 16.031 1 94.81 280 SER A N 1
ATOM 2225 C CA . SER A 1 280 ? 5.469 11.32 15.93 1 94.81 280 SER A CA 1
ATOM 2226 C C . SER A 1 280 ? 4.332 12.336 15.852 1 94.81 280 SER A C 1
ATOM 2228 O O . SER A 1 280 ? 3.41 12.172 15.047 1 94.81 280 SER A O 1
ATOM 2230 N N . SER A 1 281 ? 4.422 13.328 16.641 1 92.81 281 SER A N 1
ATOM 2231 C CA . SER A 1 281 ? 3.404 14.375 16.625 1 92.81 281 SER A CA 1
ATOM 2232 C C . SER A 1 281 ? 3.395 15.109 15.289 1 92.81 281 SER A C 1
ATOM 2234 O O . SER A 1 281 ? 2.336 15.5 14.797 1 92.81 281 SER A O 1
ATOM 2236 N N . SER A 1 282 ? 4.535 15.258 14.742 1 92.75 282 SER A N 1
ATOM 2237 C CA . SER A 1 282 ? 4.68 15.977 13.484 1 92.75 282 SER A CA 1
ATOM 2238 C C . SER A 1 282 ? 4.062 15.203 12.328 1 92.75 282 SER A C 1
ATOM 2240 O O . SER A 1 282 ? 3.697 15.789 11.305 1 92.75 282 SER A O 1
ATOM 2242 N N . THR A 1 283 ? 3.953 13.867 12.469 1 91.06 283 THR A N 1
ATOM 2243 C CA . THR A 1 283 ? 3.375 13.047 11.414 1 91.06 283 THR A CA 1
ATOM 2244 C C . THR A 1 283 ? 1.86 13.219 11.359 1 91.06 283 THR A C 1
ATOM 2246 O O . THR A 1 283 ? 1.21 12.758 10.422 1 91.06 283 THR A O 1
ATOM 2249 N N . ARG A 1 284 ? 1.307 13.82 12.352 1 87.56 284 ARG A N 1
ATOM 2250 C CA . ARG A 1 284 ? -0.118 14.141 12.359 1 87.56 284 ARG A CA 1
ATOM 2251 C C . ARG A 1 284 ? -0.389 15.469 11.672 1 87.56 284 ARG A C 1
ATOM 2253 O O . ARG A 1 284 ? -1.042 16.344 12.242 1 87.56 284 ARG A O 1
ATOM 2260 N N . SER A 1 285 ? 0.264 15.68 10.578 1 79.94 285 SER A N 1
ATOM 2261 C CA . SER A 1 285 ? 0.071 16.812 9.672 1 79.94 285 SER A CA 1
ATOM 2262 C C . SER A 1 285 ? 0.768 18.062 10.195 1 79.94 285 SER A C 1
ATOM 2264 O O . SER A 1 285 ? 0.374 19.188 9.852 1 79.94 285 SER A O 1
ATOM 2266 N N . GLY A 1 286 ? 1.791 17.969 11 1 86.56 286 GLY A N 1
ATOM 2267 C CA . GLY A 1 286 ? 2.506 19.125 11.508 1 86.56 286 GLY A CA 1
ATOM 2268 C C . GLY A 1 286 ? 3.623 19.594 10.586 1 86.56 286 GLY A C 1
ATOM 2269 O O . GLY A 1 286 ? 3.793 20.781 10.359 1 86.56 286 GLY A O 1
ATOM 2270 N N . GLY A 1 287 ? 4.441 18.688 10.172 1 88.56 287 GLY A N 1
ATOM 2271 C CA . GLY A 1 287 ? 5.43 18.922 9.125 1 88.56 287 GLY A CA 1
ATOM 2272 C C . GLY A 1 287 ? 6.711 19.547 9.648 1 88.56 287 GLY A C 1
ATOM 2273 O O . GLY A 1 287 ? 7.559 19.984 8.875 1 88.56 287 GLY A O 1
ATOM 2274 N N . LEU A 1 288 ? 6.797 19.719 10.938 1 92.06 288 LEU A N 1
ATOM 2275 C CA . LEU A 1 288 ? 7.996 20.281 11.547 1 92.06 288 LEU A CA 1
ATOM 2276 C C . LEU A 1 288 ? 8.891 19.172 12.102 1 92.06 288 LEU A C 1
ATOM 2278 O O . LEU A 1 288 ? 8.406 18.094 12.469 1 92.06 288 LEU A O 1
ATOM 2282 N N . ALA A 1 289 ? 10.109 19.453 12 1 93.38 289 ALA A N 1
ATOM 2283 C CA . ALA A 1 289 ? 11.062 18.453 12.461 1 93.38 289 ALA A CA 1
ATOM 2284 C C . ALA A 1 289 ? 12.125 19.062 13.367 1 93.38 289 ALA A C 1
ATOM 2286 O O . ALA A 1 289 ? 12.508 20.234 13.18 1 93.38 289 ALA A O 1
ATOM 2287 N N . THR A 1 290 ? 12.562 18.312 14.305 1 93.38 290 THR A N 1
ATOM 2288 C CA . THR A 1 290 ? 13.617 18.766 15.211 1 93.38 290 THR A CA 1
ATOM 2289 C C . THR A 1 290 ? 14.961 18.156 14.82 1 93.38 290 THR A C 1
ATOM 2291 O O . THR A 1 290 ? 15.953 18.328 15.531 1 93.38 290 THR A O 1
ATOM 2294 N N . MET A 1 291 ? 14.922 17.406 13.805 1 90.38 291 MET A N 1
ATOM 2295 C CA . MET A 1 291 ? 16.109 16.75 13.266 1 90.38 291 MET A CA 1
ATOM 2296 C C . MET A 1 291 ? 15.953 16.484 11.773 1 90.38 291 MET A C 1
ATOM 2298 O O . MET A 1 291 ? 14.875 16.672 11.211 1 90.38 291 MET A O 1
ATOM 2302 N N . ASP A 1 292 ? 17.078 16.141 11.227 1 91.56 292 ASP A N 1
ATOM 2303 C CA . ASP A 1 292 ? 17.016 15.742 9.82 1 91.56 292 ASP A CA 1
ATOM 2304 C C . ASP A 1 292 ? 16.422 14.344 9.68 1 91.56 292 ASP A C 1
ATOM 2306 O O . ASP A 1 292 ? 17.078 13.352 10 1 91.56 292 ASP A O 1
ATOM 2310 N N . VAL A 1 293 ? 15.312 14.305 9.117 1 91.38 293 VAL A N 1
ATOM 2311 C CA . VAL A 1 293 ? 14.547 13.062 9.055 1 91.38 293 VAL A CA 1
ATOM 2312 C C . VAL A 1 293 ? 15.258 12.062 8.148 1 91.38 293 VAL A C 1
ATOM 2314 O O . VAL A 1 293 ? 15.047 10.852 8.273 1 91.38 293 VAL A O 1
ATOM 2317 N N . SER A 1 294 ? 16.094 12.547 7.23 1 91 294 SER A N 1
ATOM 2318 C CA . SER A 1 294 ? 16.797 11.664 6.316 1 91 294 SER A CA 1
ATOM 2319 C C . SER A 1 294 ? 17.812 10.797 7.059 1 91 294 SER A C 1
ATOM 2321 O O . SER A 1 294 ? 18.312 9.812 6.512 1 91 294 SER A O 1
ATOM 2323 N N . GLU A 1 295 ? 18.062 11.172 8.266 1 91.81 295 GLU A N 1
ATOM 2324 C CA . GLU A 1 295 ? 19.031 10.438 9.07 1 91.81 295 GLU A CA 1
ATOM 2325 C C . GLU A 1 295 ? 18.406 9.195 9.695 1 91.81 295 GLU A C 1
ATOM 2327 O O . GLU A 1 295 ? 19.109 8.312 10.195 1 91.81 295 GLU A O 1
ATOM 2332 N N . PHE A 1 296 ? 17.141 9.094 9.648 1 93.94 296 PHE A N 1
ATOM 2333 C CA . PHE A 1 296 ? 16.438 7.93 10.188 1 93.94 296 PHE A CA 1
ATOM 2334 C C . PHE A 1 296 ? 16.688 6.699 9.32 1 93.94 296 PHE A C 1
ATOM 2336 O O . PHE A 1 296 ? 17.047 6.824 8.148 1 93.94 296 PHE A O 1
ATOM 2343 N N . THR A 1 297 ? 16.547 5.586 9.938 1 94.5 297 THR A N 1
ATOM 2344 C CA . THR A 1 297 ? 16.656 4.328 9.211 1 94.5 297 THR A CA 1
ATOM 2345 C C . THR A 1 297 ? 15.508 4.156 8.227 1 94.5 297 THR A C 1
ATOM 2347 O O . THR A 1 297 ? 14.484 4.832 8.344 1 94.5 297 THR A O 1
ATOM 2350 N N . THR A 1 298 ? 15.695 3.254 7.262 1 95 298 THR A N 1
ATOM 2351 C CA . THR A 1 298 ? 14.68 2.973 6.254 1 95 298 THR A CA 1
ATOM 2352 C C . THR A 1 298 ? 13.383 2.5 6.902 1 95 298 THR A C 1
ATOM 2354 O O . THR A 1 298 ? 12.297 2.92 6.508 1 95 298 THR A O 1
ATOM 2357 N N . SER A 1 299 ? 13.539 1.694 7.883 1 94.81 299 SER A N 1
ATOM 2358 C CA . SER A 1 299 ? 12.359 1.167 8.57 1 94.81 299 SER A CA 1
ATOM 2359 C C . SER A 1 299 ? 11.586 2.277 9.281 1 94.81 299 SER A C 1
ATOM 2361 O O . SER A 1 299 ? 10.359 2.299 9.25 1 94.81 299 SER A O 1
ATOM 2363 N N . THR A 1 300 ? 12.32 3.176 9.93 1 95.94 300 THR A N 1
ATOM 2364 C CA . THR A 1 300 ? 11.68 4.293 10.609 1 95.94 300 THR A CA 1
ATOM 2365 C C . THR A 1 300 ? 10.969 5.203 9.609 1 95.94 300 THR A C 1
ATOM 2367 O O . THR A 1 300 ? 9.844 5.641 9.852 1 95.94 300 THR A O 1
ATOM 2370 N N . LEU A 1 301 ? 11.625 5.473 8.484 1 96.69 301 LEU A N 1
ATOM 2371 C CA . LEU A 1 301 ? 11.023 6.305 7.449 1 96.69 301 LEU A CA 1
ATOM 2372 C C . LEU A 1 301 ? 9.75 5.672 6.914 1 96.69 301 LEU A C 1
ATOM 2374 O O . LEU A 1 301 ? 8.789 6.375 6.586 1 96.69 301 LEU A O 1
ATOM 2378 N N . LEU A 1 302 ? 9.703 4.371 6.844 1 96.44 302 LEU A N 1
ATOM 2379 C CA . LEU A 1 302 ? 8.508 3.67 6.383 1 96.44 302 LEU A CA 1
ATOM 2380 C C . LEU A 1 302 ? 7.375 3.807 7.395 1 96.44 302 LEU A C 1
ATOM 2382 O O . LEU A 1 302 ? 6.227 4.035 7.016 1 96.44 302 LEU A O 1
ATOM 2386 N N . VAL A 1 303 ? 7.703 3.664 8.633 1 95.56 303 VAL A N 1
ATOM 2387 C CA . VAL A 1 303 ? 6.695 3.787 9.68 1 95.56 303 VAL A CA 1
ATOM 2388 C C . VAL A 1 303 ? 6.125 5.203 9.688 1 95.56 303 VAL A C 1
ATOM 2390 O O . VAL A 1 303 ? 4.91 5.391 9.773 1 95.56 303 VAL A O 1
ATOM 2393 N N . LEU A 1 304 ? 7.051 6.152 9.602 1 96 304 LEU A N 1
ATOM 2394 C CA . 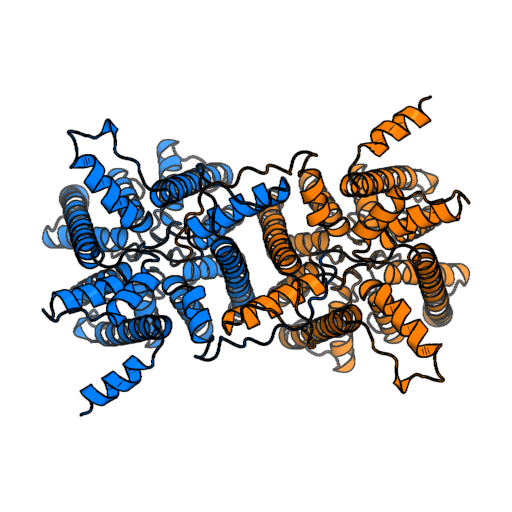LEU A 1 304 ? 6.613 7.543 9.555 1 96 304 LEU A CA 1
ATOM 2395 C C . LEU A 1 304 ? 5.758 7.809 8.32 1 96 304 LEU A C 1
ATOM 2397 O O . LEU A 1 304 ? 4.793 8.578 8.383 1 96 304 LEU A O 1
ATOM 2401 N N . SER A 1 305 ? 6.117 7.184 7.203 1 96.44 305 SER A N 1
ATOM 2402 C CA . SER A 1 305 ? 5.32 7.324 5.984 1 96.44 305 SER A CA 1
ATOM 2403 C C . SER A 1 305 ? 3.908 6.785 6.184 1 96.44 305 SER A C 1
ATOM 2405 O O . SER A 1 305 ? 2.936 7.406 5.746 1 96.44 305 SER A O 1
ATOM 2407 N N . ALA A 1 306 ? 3.846 5.676 6.852 1 94.81 306 ALA A N 1
ATOM 2408 C CA . ALA A 1 306 ? 2.539 5.082 7.129 1 94.81 306 ALA A CA 1
ATOM 2409 C C . ALA A 1 306 ? 1.715 5.984 8.047 1 94.81 306 ALA A C 1
ATOM 2411 O O . ALA A 1 306 ? 0.51 6.148 7.844 1 94.81 306 ALA A O 1
ATOM 2412 N N . LEU A 1 307 ? 2.365 6.543 9.008 1 94.75 307 LEU A N 1
ATOM 2413 C CA . LEU A 1 307 ? 1.678 7.434 9.938 1 94.75 307 LEU A CA 1
ATOM 2414 C C . LEU A 1 307 ? 1.197 8.695 9.227 1 94.75 307 LEU A C 1
ATOM 2416 O O . LEU A 1 307 ? 0.094 9.18 9.492 1 94.75 307 LEU A O 1
ATOM 2420 N N . MET A 1 308 ? 2.043 9.195 8.328 1 95.38 308 MET A N 1
ATOM 2421 C CA . MET A 1 308 ? 1.656 10.391 7.586 1 95.38 308 MET A CA 1
ATOM 2422 C C . MET A 1 308 ? 0.498 10.094 6.641 1 95.38 308 MET A C 1
ATOM 2424 O O . MET A 1 308 ? -0.342 10.953 6.387 1 95.38 308 MET A O 1
ATOM 2428 N N . PHE A 1 309 ? 0.442 8.898 6.117 1 94.44 309 PHE A N 1
ATOM 2429 C CA . PHE A 1 309 ? -0.648 8.484 5.246 1 94.44 309 PHE A CA 1
ATOM 2430 C C . PHE A 1 309 ? -1.985 8.562 5.973 1 94.44 309 PHE A C 1
ATOM 2432 O O . PHE A 1 309 ? -2.998 8.945 5.383 1 94.44 309 PHE A O 1
ATOM 2439 N N . ILE A 1 310 ? -2.15 8.156 7.25 1 89.88 310 ILE A N 1
ATOM 2440 C CA . ILE A 1 310 ? -3.363 8.211 8.062 1 89.88 310 ILE A CA 1
ATOM 2441 C C . ILE A 1 310 ? -3.666 9.664 8.438 1 89.88 310 ILE A C 1
ATOM 2443 O O . ILE A 1 310 ? -4.828 10.078 8.445 1 89.88 310 ILE A O 1
ATOM 2447 N N . GLY A 1 311 ? -2.779 10.484 8.43 1 80.94 311 GLY A N 1
ATOM 2448 C CA . GLY A 1 311 ? -2.848 11.93 8.609 1 80.94 311 GLY A CA 1
ATOM 2449 C C . GLY A 1 311 ? -3.605 12.336 9.859 1 80.94 311 GLY A C 1
ATOM 2450 O O . GLY A 1 311 ? -3.473 11.711 10.906 1 80.94 311 GLY A O 1
ATOM 2451 N N . ALA A 1 312 ? -4.449 13.445 9.773 1 79 312 ALA A N 1
ATOM 2452 C CA . ALA A 1 312 ? -5.117 14.07 10.906 1 79 312 ALA A CA 1
ATOM 2453 C C . ALA A 1 312 ? -6.594 13.68 10.961 1 79 312 ALA A C 1
ATOM 2455 O O . ALA A 1 312 ? -7.043 12.836 10.18 1 79 312 ALA A O 1
ATOM 2456 N N . SER A 1 313 ? -7.238 14.164 11.953 1 78.19 313 SER A N 1
ATOM 2457 C CA . SER A 1 313 ? -8.648 13.852 12.156 1 78.19 313 SER A CA 1
ATOM 2458 C C . SER A 1 313 ? -9.531 14.633 11.188 1 78.19 313 SER A C 1
ATOM 2460 O O . SER A 1 313 ? -9.102 15.625 10.602 1 78.19 313 SER A O 1
ATOM 2462 N N . PRO A 1 314 ? -10.711 14.102 11 1 76.56 314 PRO A N 1
ATOM 2463 C CA . PRO A 1 314 ? -11.625 14.844 10.125 1 76.56 314 PRO A CA 1
ATOM 2464 C C . PRO A 1 314 ? -11.984 16.219 10.688 1 76.56 314 PRO A C 1
ATOM 2466 O O . PRO A 1 314 ? -12.008 16.406 11.906 1 76.56 314 PRO A O 1
ATOM 2469 N N . SER A 1 315 ? -12.328 17.078 9.852 1 72.38 315 SER A N 1
ATOM 2470 C CA . SER A 1 315 ? -12.703 18.438 10.234 1 72.38 315 SER A CA 1
ATOM 2471 C C . SER A 1 315 ? -11.578 19.125 11 1 72.38 315 SER A C 1
ATOM 2473 O O . SER A 1 315 ? -11.812 19.719 12.062 1 72.38 315 SER A O 1
ATOM 2475 N N . SER A 1 316 ? -10.5 18.844 10.602 1 75.44 316 SER A N 1
ATOM 2476 C CA . SER A 1 316 ? -9.289 19.453 11.125 1 75.44 316 SER A CA 1
ATOM 2477 C C . SER A 1 316 ? -8.5 20.172 10.023 1 75.44 316 SER A C 1
ATOM 2479 O O . SER A 1 316 ? -9 20.328 8.906 1 75.44 316 SER A O 1
ATOM 2481 N N . VAL A 1 317 ? -7.43 20.656 10.414 1 73.25 317 VAL A N 1
ATOM 2482 C CA . VAL A 1 317 ? -6.617 21.406 9.469 1 73.25 317 VAL A CA 1
ATOM 2483 C C . VAL A 1 317 ? -5.77 20.438 8.641 1 73.25 317 VAL A C 1
ATOM 2485 O O . VAL A 1 317 ? -5.172 20.844 7.637 1 73.25 317 VAL A O 1
ATOM 2488 N N . GLY A 1 318 ? -5.75 19.203 8.977 1 75.5 318 GLY A N 1
ATOM 2489 C CA . GLY A 1 318 ? -4.852 18.281 8.312 1 75.5 318 GLY A CA 1
ATOM 2490 C C . GLY A 1 318 ? -5.539 17.438 7.246 1 75.5 318 GLY A C 1
ATOM 2491 O O . GLY A 1 318 ? -6.738 17.594 7.008 1 75.5 318 GLY A O 1
ATOM 2492 N N . GLY A 1 319 ? -4.746 16.719 6.5 1 79.62 319 GLY A N 1
ATOM 2493 C CA . GLY A 1 319 ? -5.246 15.914 5.398 1 79.62 319 GLY A CA 1
ATOM 2494 C C . GLY A 1 319 ? -4.914 14.445 5.539 1 79.62 319 GLY A C 1
ATOM 2495 O O . GLY A 1 319 ? -4.785 13.938 6.656 1 79.62 319 GLY A O 1
ATOM 2496 N N . GLY A 1 320 ? -5.082 13.656 4.344 1 82.38 320 GLY A N 1
ATOM 2497 C CA . GLY A 1 320 ? -4.848 12.227 4.316 1 82.38 320 GLY A CA 1
ATOM 2498 C C . GLY A 1 320 ? -6.125 11.406 4.422 1 82.38 320 GLY A C 1
ATOM 2499 O O . GLY A 1 320 ? -7.215 11.914 4.133 1 82.38 320 GLY A O 1
ATOM 2500 N N . ILE A 1 321 ? -6.098 10.125 4.77 1 86.25 321 ILE A N 1
ATOM 2501 C CA . ILE A 1 321 ? -7.281 9.281 4.895 1 86.25 321 ILE A CA 1
ATOM 2502 C C . ILE A 1 321 ? -8.023 9.625 6.184 1 86.25 321 ILE A C 1
ATOM 2504 O O . ILE A 1 321 ? -9.219 9.352 6.312 1 86.25 321 ILE A O 1
ATOM 2508 N N . ARG A 1 322 ? -7.523 10.367 7.062 1 86.5 322 ARG A N 1
ATOM 2509 C CA . ARG A 1 322 ? -8.07 10.82 8.336 1 86.5 322 ARG A CA 1
ATOM 2510 C C . ARG A 1 322 ? -8.031 9.711 9.375 1 86.5 322 ARG A C 1
ATOM 2512 O O . ARG A 1 322 ? -8.094 8.523 9.031 1 86.5 322 ARG A O 1
ATOM 2519 N N . THR A 1 323 ? -8.016 10.023 10.562 1 86.81 323 THR A N 1
ATOM 2520 C CA . THR A 1 323 ? -7.879 9.078 11.664 1 86.81 323 THR A CA 1
ATOM 2521 C C . THR A 1 323 ? -9.172 8.281 11.852 1 86.81 323 THR A C 1
ATOM 2523 O O . THR A 1 323 ? -9.125 7.09 12.164 1 86.81 323 THR A O 1
ATOM 2526 N N . THR A 1 324 ? -10.305 8.867 11.617 1 83.56 324 THR A N 1
ATOM 2527 C CA . THR A 1 324 ? -11.578 8.188 11.805 1 83.56 324 THR A CA 1
ATOM 2528 C C . THR A 1 324 ? -11.781 7.109 10.742 1 83.56 324 THR A C 1
ATOM 2530 O O . THR A 1 324 ? -12.344 6.051 11.023 1 83.56 324 THR A O 1
ATOM 2533 N N . THR A 1 325 ? -11.352 7.477 9.531 1 87.31 325 THR A N 1
ATOM 2534 C CA . THR A 1 325 ? -11.43 6.492 8.453 1 87.31 325 THR A CA 1
ATOM 2535 C C . THR A 1 325 ? -10.602 5.254 8.797 1 87.31 325 THR A C 1
ATOM 2537 O O . THR A 1 325 ? -11.07 4.125 8.625 1 87.31 325 THR A O 1
ATOM 2540 N N . PHE A 1 326 ? -9.484 5.492 9.258 1 90.69 326 PHE A N 1
ATOM 2541 C CA . PHE A 1 326 ? -8.617 4.387 9.648 1 90.69 326 PHE A CA 1
ATOM 2542 C C . PHE A 1 326 ? -9.234 3.596 10.797 1 90.69 326 PHE A C 1
ATOM 2544 O O . PHE A 1 326 ? -9.227 2.363 10.789 1 90.69 326 PHE A O 1
ATOM 2551 N N . ALA A 1 327 ? -9.758 4.246 11.758 1 87.62 327 ALA A N 1
ATOM 2552 C CA . ALA A 1 327 ? -10.406 3.602 12.898 1 87.62 327 ALA A CA 1
ATOM 2553 C C . ALA A 1 327 ? -11.578 2.738 12.438 1 87.62 327 ALA A C 1
ATOM 2555 O O . ALA A 1 327 ? -11.742 1.606 12.906 1 87.62 327 ALA A O 1
ATOM 2556 N N . LEU A 1 328 ? -12.336 3.271 11.547 1 86.31 328 LEU A N 1
ATOM 2557 C CA . LEU A 1 328 ? -13.484 2.539 11.039 1 86.31 328 LEU A CA 1
ATOM 2558 C C . LEU A 1 328 ? -13.047 1.286 10.289 1 86.31 328 LEU A C 1
ATOM 2560 O O . LEU A 1 328 ? -13.688 0.235 10.398 1 86.31 328 LEU A O 1
ATOM 2564 N N . ASN A 1 329 ? -12.023 1.443 9.508 1 89.56 329 ASN A N 1
ATOM 2565 C CA . ASN A 1 329 ? -11.508 0.288 8.789 1 89.56 329 ASN A CA 1
ATOM 2566 C C . ASN A 1 329 ? -11.07 -0.822 9.742 1 89.56 329 ASN A C 1
ATOM 2568 O O . ASN A 1 329 ? -11.438 -1.983 9.555 1 89.56 329 ASN A O 1
ATOM 2572 N N . ILE A 1 330 ? -10.336 -0.475 10.742 1 88.56 330 ILE A N 1
ATOM 2573 C CA . ILE A 1 330 ? -9.82 -1.453 11.695 1 88.56 330 ILE A CA 1
ATOM 2574 C C . ILE A 1 330 ? -10.977 -2.098 12.453 1 88.56 330 ILE A C 1
ATOM 2576 O O . ILE A 1 330 ? -11.016 -3.318 12.625 1 88.56 330 ILE A O 1
ATOM 2580 N N . LEU A 1 331 ? -11.906 -1.273 12.891 1 85.19 331 LEU A N 1
ATOM 2581 C CA . LEU A 1 331 ? -13.047 -1.773 13.648 1 85.19 331 LEU A CA 1
ATOM 2582 C C . LEU A 1 331 ? -13.93 -2.672 12.781 1 85.19 331 LEU A C 1
ATOM 2584 O O . LEU A 1 331 ? -14.422 -3.697 13.25 1 85.19 331 LEU A O 1
ATOM 2588 N N . PHE A 1 332 ? -14.125 -2.252 11.594 1 86.5 332 PHE A N 1
ATOM 2589 C CA . PHE A 1 332 ? -14.953 -3.053 10.695 1 86.5 332 PHE A CA 1
ATOM 2590 C C . PHE A 1 332 ? -14.297 -4.402 10.414 1 86.5 332 PHE A C 1
ATOM 2592 O O . PHE A 1 332 ? -14.961 -5.438 10.461 1 86.5 332 PHE A O 1
ATOM 2599 N N . ILE A 1 333 ? -13.031 -4.391 10.086 1 86.69 333 ILE A N 1
ATOM 2600 C CA . ILE A 1 333 ? -12.305 -5.621 9.789 1 86.69 333 ILE A CA 1
ATOM 2601 C C . ILE A 1 333 ? -12.32 -6.535 11.008 1 86.69 333 ILE A C 1
ATOM 2603 O O . ILE A 1 333 ? -12.508 -7.746 10.875 1 86.69 333 ILE A O 1
ATOM 2607 N N . TYR A 1 334 ? -12.117 -5.973 12.148 1 85.19 334 TYR A N 1
ATOM 2608 C CA . TYR A 1 334 ? -12.141 -6.742 13.383 1 85.19 334 TYR A CA 1
ATOM 2609 C C . TYR A 1 334 ? -13.5 -7.391 13.602 1 85.19 334 TYR A C 1
ATOM 2611 O O . TYR A 1 334 ? -13.586 -8.57 13.938 1 85.19 334 TYR A O 1
ATOM 2619 N N . ASN A 1 335 ? -14.578 -6.641 13.406 1 82.81 335 ASN A N 1
ATOM 2620 C CA . ASN A 1 335 ? -15.93 -7.176 13.562 1 82.81 335 ASN A CA 1
ATOM 2621 C C . ASN A 1 335 ? -16.266 -8.172 12.461 1 82.81 335 ASN A C 1
ATOM 2623 O O . ASN A 1 335 ? -16.938 -9.172 12.711 1 82.81 335 ASN A O 1
ATOM 2627 N N . TYR A 1 336 ? -15.797 -7.797 11.328 1 78.25 336 TYR A N 1
ATOM 2628 C CA . TYR A 1 336 ? -16.016 -8.688 10.195 1 78.25 336 TYR A CA 1
ATOM 2629 C C . TYR A 1 336 ? -15.352 -10.039 10.43 1 78.25 336 TYR A C 1
ATOM 2631 O O . TYR A 1 336 ? -15.938 -11.086 10.133 1 78.25 336 TYR A O 1
ATOM 2639 N N . ALA A 1 337 ? -14.227 -10.055 10.992 1 78 337 ALA A N 1
ATOM 2640 C CA . ALA A 1 337 ? -13.492 -11.273 11.305 1 78 337 ALA A CA 1
ATOM 2641 C C . ALA A 1 337 ? -14.211 -12.094 12.375 1 78 337 ALA A C 1
ATOM 2643 O O . ALA A 1 337 ? -14.133 -13.32 12.383 1 78 337 ALA A O 1
ATOM 2644 N N . ARG A 1 338 ? -14.883 -11.398 13.195 1 78.31 338 ARG A N 1
ATOM 2645 C CA . ARG A 1 338 ? -15.594 -12.07 14.281 1 78.31 338 ARG A CA 1
ATOM 2646 C C . ARG A 1 338 ? -16.984 -12.5 13.836 1 78.31 338 ARG A C 1
ATOM 2648 O O . ARG A 1 338 ? -17.719 -13.133 14.602 1 78.31 338 ARG A O 1
ATOM 2655 N N . GLY A 1 339 ? -17.359 -12.188 12.562 1 70.88 339 GLY A N 1
ATOM 2656 C CA . GLY A 1 339 ? -18.625 -12.625 12 1 70.88 339 GLY A CA 1
ATOM 2657 C C . GLY A 1 339 ? -19.781 -11.703 12.344 1 70.88 339 GLY A C 1
ATOM 2658 O O . GLY A 1 339 ? -20.938 -12.07 12.172 1 70.88 339 GLY A O 1
ATOM 2659 N N . LYS A 1 340 ? -19.406 -10.586 12.906 1 67.69 340 LYS A N 1
ATOM 2660 C CA . LYS A 1 340 ? -20.484 -9.656 13.266 1 67.69 340 LYS A CA 1
ATOM 2661 C C . LYS A 1 340 ? -20.891 -8.797 12.07 1 67.69 340 LYS A C 1
ATOM 2663 O O . LYS A 1 340 ? -20.031 -8.336 11.312 1 67.69 340 LYS A O 1
ATOM 2668 N N . LYS A 1 341 ? -22.109 -8.859 11.648 1 60.66 341 LYS A N 1
ATOM 2669 C CA . LYS A 1 341 ? -22.609 -8.109 10.5 1 60.66 341 LYS A CA 1
ATOM 2670 C C . LYS A 1 341 ? -22.609 -6.609 10.781 1 60.66 341 LYS A C 1
ATOM 2672 O O . LYS A 1 341 ? -22.516 -5.797 9.852 1 60.66 341 LYS A O 1
ATOM 2677 N N . GLN A 1 342 ? -22.75 -6.309 12.078 1 59.84 342 GLN A N 1
ATOM 2678 C CA . GLN A 1 342 ? -22.875 -4.891 12.398 1 59.84 342 GLN A CA 1
ATOM 2679 C C . GLN A 1 342 ? -21.656 -4.406 13.195 1 59.84 342 GLN A C 1
ATOM 2681 O O . GLN A 1 342 ? -21.125 -5.137 14.031 1 59.84 342 GLN A O 1
ATOM 2686 N N . VAL A 1 343 ? -21.094 -3.338 12.695 1 59.06 343 VAL A N 1
ATOM 2687 C CA . VAL A 1 343 ? -19.969 -2.73 13.391 1 59.06 343 VAL A CA 1
ATOM 2688 C C . VAL A 1 343 ? -20.469 -1.807 14.492 1 59.06 343 VAL A C 1
ATOM 2690 O O . VAL A 1 343 ? -21.219 -0.864 14.227 1 59.06 343 VAL A O 1
ATOM 2693 N N . ARG A 1 344 ? -20.359 -2.229 15.758 1 58.22 344 ARG A N 1
ATOM 2694 C CA . ARG A 1 344 ? -20.766 -1.423 16.906 1 58.22 344 ARG A CA 1
ATOM 2695 C C . ARG A 1 344 ? -19.547 -0.771 17.562 1 58.22 344 ARG A C 1
ATOM 2697 O O . ARG A 1 344 ? -18.516 -1.418 17.766 1 58.22 344 ARG A O 1
ATOM 2704 N N . ILE A 1 345 ? -19.531 0.507 17.484 1 54.78 345 ILE A N 1
ATOM 2705 C CA . ILE A 1 345 ? -18.484 1.234 18.219 1 54.78 345 ILE A CA 1
ATOM 2706 C C . ILE A 1 345 ? -19.125 2.014 19.375 1 54.78 345 ILE A C 1
ATOM 2708 O O . ILE A 1 345 ? -20.031 2.812 19.156 1 54.78 345 ILE A O 1
ATOM 2712 N N . PHE A 1 346 ? -18.578 1.915 20.672 1 48.53 346 PHE A N 1
ATOM 2713 C CA . PHE A 1 346 ? -19.047 2.617 21.875 1 48.53 346 PHE A CA 1
ATOM 2714 C C . PHE A 1 346 ? -20.562 2.523 22 1 48.53 346 PHE A C 1
ATOM 2716 O O . PHE A 1 346 ? -21.234 3.535 22.203 1 48.53 346 PHE A O 1
ATOM 2723 N N . LYS A 1 347 ? -21.109 1.297 21.641 1 47.47 347 LYS A N 1
ATOM 2724 C CA . LYS A 1 347 ? -22.516 0.959 21.844 1 47.47 347 LYS A CA 1
ATOM 2725 C C . LYS A 1 347 ? -23.391 1.561 20.75 1 47.47 347 LYS A C 1
ATOM 2727 O O . LYS A 1 347 ? -24.578 1.815 20.984 1 47.47 347 LYS A O 1
ATOM 2732 N N . ARG A 1 348 ? -22.797 2.15 19.719 1 56.66 348 ARG A N 1
ATOM 2733 C CA . ARG A 1 348 ? -23.594 2.682 18.609 1 56.66 348 ARG A CA 1
ATOM 2734 C C . ARG A 1 348 ? -23.281 1.938 17.312 1 56.66 348 ARG A C 1
ATOM 2736 O O . ARG A 1 348 ? -22.156 1.45 17.125 1 56.66 348 ARG A O 1
ATOM 2743 N N . GLU A 1 349 ? -24.328 1.686 16.469 1 63.81 349 GLU A N 1
ATOM 2744 C CA . GLU A 1 349 ? -24.172 0.976 15.203 1 63.81 349 GLU A CA 1
ATOM 2745 C C . GLU A 1 349 ? -23.844 1.938 14.07 1 63.81 349 GLU A C 1
ATOM 2747 O O . GLU A 1 349 ? -24.406 3.031 13.984 1 63.81 349 GLU A O 1
ATOM 2752 N N . LEU A 1 350 ? -22.812 1.656 13.398 1 67.25 350 LEU A N 1
ATOM 2753 C CA . LEU A 1 350 ? -22.375 2.496 12.289 1 67.25 350 LEU A CA 1
ATOM 2754 C C . LEU A 1 350 ? -23.172 2.178 11.023 1 67.25 350 LEU A C 1
ATOM 2756 O O . LEU A 1 350 ? -23.562 1.029 10.805 1 67.25 350 LEU A O 1
ATOM 2760 N N . HIS A 1 351 ? -23.406 3.232 10.273 1 71.75 351 HIS A N 1
ATOM 2761 C CA . HIS A 1 351 ? -24.109 3.068 9.008 1 71.75 351 HIS A CA 1
ATOM 2762 C C . HIS A 1 351 ? -23.234 2.342 7.988 1 71.75 351 HIS A C 1
ATOM 2764 O O . HIS A 1 351 ? -22.047 2.625 7.875 1 71.75 351 HIS A O 1
ATOM 2770 N N . GLU A 1 352 ? -23.797 1.418 7.328 1 73.19 352 GLU A N 1
ATOM 2771 C CA . GLU A 1 352 ? -23.109 0.62 6.316 1 73.19 352 GLU A CA 1
ATOM 2772 C C . GLU A 1 352 ? -22.5 1.508 5.238 1 73.19 352 GLU A C 1
ATOM 2774 O O . GLU A 1 352 ? -21.422 1.209 4.727 1 73.19 352 GLU A O 1
ATOM 2779 N N . GLU A 1 353 ? -23.109 2.605 5.023 1 74.75 353 GLU A N 1
ATOM 2780 C CA . GLU A 1 353 ? -22.609 3.525 4.004 1 74.75 353 GLU A CA 1
ATOM 2781 C C . GLU A 1 353 ? -21.281 4.152 4.418 1 74.75 353 GLU A C 1
ATOM 2783 O O . GLU A 1 353 ? -20.406 4.371 3.582 1 74.75 353 GLU A O 1
ATOM 2788 N N . ASP A 1 354 ? -21.156 4.422 5.668 1 76.69 354 ASP A N 1
ATOM 2789 C CA . ASP A 1 354 ? -19.938 5.031 6.176 1 76.69 354 ASP A CA 1
ATOM 2790 C C . ASP A 1 354 ? -18.766 4.039 6.137 1 76.69 354 ASP A C 1
ATOM 2792 O O . ASP A 1 354 ? -17.625 4.426 5.883 1 76.69 354 ASP A O 1
ATOM 2796 N N . ILE A 1 355 ? -19.156 2.863 6.301 1 82 355 ILE A N 1
ATOM 2797 C CA . ILE A 1 355 ? -18.141 1.819 6.27 1 82 355 ILE A CA 1
ATOM 2798 C C . ILE A 1 355 ? -17.609 1.656 4.844 1 82 355 ILE A C 1
ATOM 2800 O O . ILE A 1 355 ? -16.406 1.632 4.621 1 82 355 ILE A O 1
ATOM 2804 N N . ILE A 1 356 ? -18.516 1.663 3.914 1 82.5 356 ILE A N 1
ATOM 2805 C CA . ILE A 1 356 ? -18.141 1.496 2.514 1 82.5 356 ILE A CA 1
ATOM 2806 C C . ILE A 1 356 ? -17.297 2.688 2.059 1 82.5 356 ILE A C 1
ATOM 2808 O O . ILE A 1 356 ? -16.281 2.518 1.383 1 82.5 356 ILE A O 1
ATOM 2812 N N . LYS A 1 357 ? -17.688 3.822 2.533 1 83.38 357 LYS A N 1
ATOM 2813 C CA . LYS A 1 357 ? -16.938 5.031 2.195 1 83.38 357 LYS A CA 1
ATOM 2814 C C . LYS A 1 357 ? -15.508 4.957 2.719 1 83.38 357 LYS A C 1
ATOM 2816 O O . LYS A 1 357 ? -14.562 5.312 2.01 1 83.38 357 LYS A O 1
ATOM 2821 N N . SER A 1 358 ? -15.438 4.516 3.914 1 87.25 358 SER A N 1
ATOM 2822 C CA . SER A 1 358 ? -14.117 4.445 4.531 1 87.25 358 SER A CA 1
ATOM 2823 C C . SER A 1 358 ? -13.219 3.455 3.805 1 87.25 358 SER A C 1
ATOM 2825 O O . SER A 1 358 ? -12.023 3.705 3.631 1 87.25 358 SER A O 1
ATOM 2827 N N . LEU A 1 359 ? -13.773 2.385 3.336 1 89.56 359 LEU A N 1
ATOM 2828 C CA . LEU A 1 359 ? -13.008 1.373 2.623 1 89.56 359 LEU A CA 1
ATOM 2829 C C . LEU A 1 359 ? -12.57 1.888 1.254 1 89.56 359 LEU A C 1
ATOM 2831 O O . LEU A 1 359 ? -11.422 1.69 0.85 1 89.56 359 LEU A O 1
ATOM 2835 N N . VAL A 1 360 ? -13.453 2.574 0.658 1 87.25 360 VAL A N 1
ATOM 2836 C CA . VAL A 1 360 ? -13.203 3.105 -0.677 1 87.25 360 VAL A CA 1
ATOM 2837 C C . VAL A 1 360 ? -12.094 4.156 -0.613 1 87.25 360 VAL A C 1
ATOM 2839 O O . VAL A 1 360 ? -11.164 4.133 -1.421 1 87.25 360 VAL A O 1
ATOM 2842 N N . VAL A 1 361 ? -12.195 4.992 0.364 1 89.31 361 VAL A N 1
ATOM 2843 C CA . VAL A 1 361 ? -11.219 6.07 0.52 1 89.31 361 VAL A CA 1
ATOM 2844 C C . VAL A 1 361 ? -9.828 5.48 0.754 1 89.31 361 VAL A C 1
ATOM 2846 O O . VAL A 1 361 ? -8.844 5.961 0.19 1 89.31 361 VAL A O 1
ATOM 2849 N N . THR A 1 362 ? -9.781 4.453 1.5 1 92.44 362 THR A N 1
ATOM 2850 C CA . THR A 1 362 ? -8.508 3.824 1.823 1 92.44 362 THR A CA 1
ATOM 2851 C C . THR A 1 362 ? -7.891 3.184 0.583 1 92.44 362 THR A C 1
ATOM 2853 O O . THR A 1 362 ? -6.699 3.363 0.312 1 92.44 362 THR A O 1
ATOM 2856 N N . ILE A 1 363 ? -8.633 2.529 -0.195 1 93.12 363 ILE A N 1
ATOM 2857 C CA . ILE A 1 363 ? -8.133 1.826 -1.372 1 93.12 363 ILE A CA 1
ATOM 2858 C C . ILE A 1 363 ? -7.676 2.838 -2.422 1 93.12 363 ILE A C 1
ATOM 2860 O O . ILE A 1 363 ? -6.613 2.68 -3.023 1 93.12 363 ILE A O 1
ATOM 2864 N N . ILE A 1 364 ? -8.445 3.898 -2.578 1 92.69 364 ILE A N 1
ATOM 2865 C CA . ILE A 1 364 ? -8.078 4.922 -3.551 1 92.69 364 ILE A CA 1
ATOM 2866 C C . ILE A 1 364 ? -6.812 5.641 -3.094 1 92.69 364 ILE A C 1
ATOM 2868 O O . ILE A 1 364 ? -5.93 5.934 -3.906 1 92.69 364 ILE A O 1
ATOM 2872 N N . GLY A 1 365 ? -6.785 5.934 -1.801 1 94.19 365 GLY A N 1
ATOM 2873 C CA . GLY A 1 365 ? -5.594 6.566 -1.261 1 94.19 365 GLY A CA 1
ATOM 2874 C C . GLY A 1 365 ? -4.332 5.754 -1.492 1 94.19 365 GLY A C 1
ATOM 2875 O O . GLY A 1 365 ? -3.322 6.289 -1.956 1 94.19 365 GLY A O 1
ATOM 2876 N N . VAL A 1 366 ? -4.395 4.465 -1.22 1 95.31 366 VAL A N 1
ATOM 2877 C CA . VAL A 1 366 ? -3.25 3.58 -1.415 1 95.31 366 VAL A CA 1
ATOM 2878 C C . VAL A 1 366 ? -2.904 3.502 -2.9 1 95.31 366 VAL A C 1
ATOM 2880 O O . VAL A 1 366 ? -1.728 3.51 -3.271 1 95.31 366 VAL A O 1
ATOM 2883 N N . GLY A 1 367 ? -3.902 3.428 -3.715 1 94.5 367 GLY A N 1
ATOM 2884 C CA . GLY A 1 367 ? -3.689 3.389 -5.152 1 94.5 367 GLY A CA 1
ATOM 2885 C C . GLY A 1 367 ? -3.014 4.633 -5.691 1 94.5 367 GLY A C 1
ATOM 2886 O O . GLY A 1 367 ? -2.059 4.543 -6.469 1 94.5 367 GLY A O 1
ATOM 2887 N N . LEU A 1 368 ? -3.461 5.785 -5.258 1 94.75 368 LEU A N 1
ATOM 2888 C CA . LEU A 1 368 ? -2.896 7.055 -5.703 1 94.75 368 LEU A CA 1
ATOM 2889 C C . LEU A 1 368 ? -1.437 7.18 -5.277 1 94.75 368 LEU A C 1
ATOM 2891 O O . LEU A 1 368 ? -0.587 7.582 -6.074 1 94.75 368 LEU A O 1
ATOM 2895 N N . CYS A 1 369 ? -1.205 6.84 -4.066 1 96.56 369 CYS A N 1
ATOM 2896 C CA . CYS A 1 369 ? 0.159 6.926 -3.557 1 96.56 369 CYS A CA 1
ATOM 2897 C C . CYS A 1 369 ? 1.07 5.93 -4.266 1 96.56 369 CYS A C 1
ATOM 2899 O O . CYS A 1 369 ? 2.201 6.266 -4.625 1 96.56 369 CYS A O 1
ATOM 2901 N N . SER A 1 370 ? 0.586 4.719 -4.52 1 96.06 370 SER A N 1
ATOM 2902 C CA . SER A 1 370 ? 1.39 3.695 -5.184 1 96.06 370 SER A CA 1
ATOM 2903 C C . SER A 1 370 ? 1.723 4.098 -6.617 1 96.06 370 SER A C 1
ATOM 2905 O O . SER A 1 370 ? 2.869 3.975 -7.051 1 96.06 370 SER A O 1
ATOM 2907 N N . ILE A 1 371 ? 0.78 4.594 -7.316 1 95.81 371 ILE A N 1
ATOM 2908 C CA . ILE A 1 371 ? 0.988 5.016 -8.695 1 95.81 371 ILE A CA 1
ATOM 2909 C C . ILE A 1 371 ? 1.972 6.184 -8.734 1 95.81 371 ILE A C 1
ATOM 2911 O O . ILE A 1 371 ? 2.857 6.227 -9.594 1 95.81 371 ILE A O 1
ATOM 2915 N N . SER A 1 372 ? 1.801 7.121 -7.812 1 97.75 372 SER A N 1
ATOM 2916 C CA . SER A 1 372 ? 2.705 8.266 -7.75 1 97.75 372 SER A CA 1
ATOM 2917 C C . SER A 1 372 ? 4.137 7.824 -7.461 1 97.75 372 SER A C 1
ATOM 2919 O O . SER A 1 372 ? 5.086 8.352 -8.039 1 97.75 372 SER A O 1
ATOM 2921 N N . VAL A 1 373 ? 4.238 6.844 -6.559 1 97.69 373 VAL A N 1
ATOM 2922 C CA . VAL A 1 373 ? 5.559 6.336 -6.215 1 97.69 373 VAL A CA 1
ATOM 2923 C C . VAL A 1 373 ? 6.199 5.691 -7.445 1 97.69 373 VAL A C 1
ATOM 2925 O O . VAL A 1 373 ? 7.383 5.902 -7.719 1 97.69 373 VAL A O 1
ATOM 2928 N N . ILE A 1 374 ? 5.445 4.953 -8.211 1 95.56 374 ILE A N 1
ATOM 2929 C CA . ILE A 1 374 ? 5.957 4.277 -9.398 1 95.56 374 ILE A CA 1
ATOM 2930 C C . ILE A 1 374 ? 6.395 5.312 -10.43 1 95.56 374 ILE A C 1
ATOM 2932 O O . ILE A 1 374 ? 7.504 5.238 -10.961 1 95.56 374 ILE A O 1
ATOM 2936 N N . ILE A 1 375 ? 5.602 6.293 -10.664 1 96.25 375 IL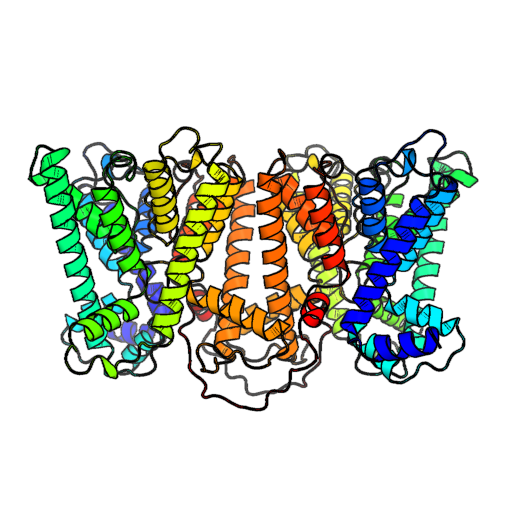E A N 1
ATOM 2937 C CA . ILE A 1 375 ? 5.906 7.312 -11.672 1 96.25 375 ILE A CA 1
ATOM 2938 C C . ILE A 1 375 ? 7.148 8.094 -11.25 1 96.25 375 ILE A C 1
ATOM 2940 O O . ILE A 1 375 ? 8.047 8.32 -12.055 1 96.25 375 ILE A O 1
ATOM 2944 N N . LEU A 1 376 ? 7.16 8.508 -9.977 1 97.5 376 LEU A N 1
ATOM 2945 C CA . LEU A 1 376 ? 8.289 9.297 -9.492 1 97.5 376 LEU A CA 1
ATOM 2946 C C . LEU A 1 376 ? 9.562 8.461 -9.477 1 97.5 376 LEU A C 1
ATOM 2948 O O . LEU A 1 376 ? 10.664 9 -9.641 1 97.5 376 LEU A O 1
ATOM 2952 N N . SER A 1 377 ? 9.422 7.141 -9.258 1 95.5 377 SER A N 1
ATOM 2953 C CA . SER A 1 377 ? 10.602 6.277 -9.266 1 95.5 377 SER A CA 1
ATOM 2954 C C . SER A 1 377 ? 11.219 6.195 -10.656 1 95.5 377 SER A C 1
ATOM 2956 O O . SER A 1 377 ? 12.414 5.91 -10.789 1 95.5 377 SER A O 1
ATOM 2958 N N . VAL A 1 378 ? 10.445 6.398 -11.695 1 93.94 378 VAL A N 1
ATOM 2959 C CA . VAL A 1 378 ? 10.93 6.395 -13.07 1 93.94 378 VAL A CA 1
ATOM 2960 C C . VAL A 1 378 ? 11.594 7.727 -13.391 1 93.94 378 VAL A C 1
ATOM 2962 O O . VAL A 1 378 ? 12.664 7.762 -14.008 1 93.94 378 VAL A O 1
ATOM 2965 N N . LEU A 1 379 ? 11.016 8.82 -12.852 1 94.25 379 LEU A N 1
ATOM 2966 C CA . LEU A 1 379 ? 11.398 10.172 -13.266 1 94.25 379 LEU A CA 1
ATOM 2967 C C . LEU A 1 379 ? 12.57 10.68 -12.438 1 94.25 379 LEU A C 1
ATOM 2969 O O . LEU A 1 379 ? 13.359 11.492 -12.906 1 94.25 379 LEU A O 1
ATOM 2973 N N . GLU A 1 380 ? 12.625 10.234 -11.164 1 95.75 380 GLU A N 1
ATOM 2974 C CA . GLU A 1 380 ? 13.57 10.836 -10.227 1 95.75 380 GLU A CA 1
ATOM 2975 C C . GLU A 1 380 ? 14.672 9.852 -9.844 1 95.75 380 GLU A C 1
ATOM 2977 O O . GLU A 1 380 ? 14.414 8.656 -9.688 1 95.75 380 GLU A O 1
ATOM 2982 N N . PRO A 1 381 ? 15.906 10.305 -9.633 1 93.75 381 PRO A N 1
ATOM 2983 C CA . PRO A 1 381 ? 17.047 9.461 -9.266 1 93.75 381 PRO A CA 1
ATOM 2984 C C . PRO A 1 381 ? 17.203 9.305 -7.758 1 93.75 381 PRO A C 1
ATOM 2986 O O . PRO A 1 381 ? 18.328 9.32 -7.246 1 93.75 381 PRO A O 1
ATOM 2989 N N . PHE A 1 382 ? 16.156 9.328 -6.965 1 95.31 382 PHE A N 1
ATOM 2990 C CA . PHE A 1 382 ? 16.234 9.266 -5.512 1 95.31 382 PHE A CA 1
ATOM 2991 C C . PHE A 1 382 ? 15.906 7.867 -5.008 1 95.31 382 PHE A C 1
ATOM 2993 O O . PHE A 1 382 ? 15.234 7.098 -5.695 1 95.31 382 PHE A O 1
ATOM 3000 N N . PRO A 1 383 ? 16.406 7.527 -3.846 1 95.19 383 PRO A N 1
ATOM 3001 C CA . PRO A 1 383 ? 16.047 6.234 -3.266 1 95.19 383 PRO A CA 1
ATOM 3002 C C . PRO A 1 383 ? 14.539 6.078 -3.076 1 95.19 383 PRO A C 1
ATOM 3004 O O . PRO A 1 383 ? 13.844 7.059 -2.809 1 95.19 383 PRO A O 1
ATOM 3007 N N . LEU A 1 384 ? 14.109 4.883 -3.227 1 96.25 384 LEU A N 1
ATOM 3008 C CA . LEU A 1 384 ? 12.688 4.566 -3.197 1 96.25 384 LEU A CA 1
ATOM 3009 C C . LEU A 1 384 ? 12.055 5.023 -1.888 1 96.25 384 LEU A C 1
ATOM 3011 O O . LEU A 1 384 ? 10.938 5.543 -1.883 1 96.25 384 LEU A O 1
ATOM 3015 N N . VAL A 1 385 ? 12.75 4.828 -0.802 1 96.25 385 VAL A N 1
ATOM 3016 C CA . VAL A 1 385 ? 12.195 5.156 0.507 1 96.25 385 VAL A CA 1
ATOM 3017 C C . VAL A 1 385 ? 11.945 6.66 0.602 1 96.25 385 VAL A C 1
ATOM 3019 O O . VAL A 1 385 ? 10.945 7.094 1.184 1 96.25 385 VAL A O 1
ATOM 3022 N N . ASN A 1 386 ? 12.859 7.488 0.049 1 97.25 386 ASN A N 1
ATOM 3023 C CA . ASN A 1 386 ? 12.695 8.938 0.051 1 97.25 386 ASN A CA 1
ATOM 3024 C C . ASN A 1 386 ? 11.5 9.367 -0.798 1 97.25 386 ASN A C 1
ATOM 3026 O O . ASN A 1 386 ? 10.773 10.289 -0.431 1 97.25 386 ASN A O 1
ATOM 3030 N N . ILE A 1 387 ? 11.328 8.664 -1.896 1 97.31 387 ILE A N 1
ATOM 3031 C CA . ILE A 1 387 ? 10.195 8.961 -2.771 1 97.31 387 ILE A CA 1
ATOM 3032 C C . ILE A 1 387 ? 8.891 8.609 -2.061 1 97.31 387 ILE A C 1
ATOM 3034 O O . ILE A 1 387 ? 7.949 9.406 -2.055 1 97.31 387 ILE A O 1
ATOM 3038 N N . MET A 1 388 ? 8.883 7.461 -1.462 1 97.25 388 MET A N 1
ATOM 3039 C CA . MET A 1 388 ? 7.691 7.035 -0.733 1 97.25 388 MET A CA 1
ATOM 3040 C C . MET A 1 388 ? 7.367 8.008 0.397 1 97.25 388 MET A C 1
ATOM 3042 O O . MET A 1 388 ? 6.199 8.32 0.635 1 97.25 388 MET A O 1
ATOM 3046 N N . PHE A 1 389 ? 8.406 8.453 1.069 1 97.44 389 PHE A N 1
ATOM 3047 C CA . PHE A 1 389 ? 8.258 9.391 2.182 1 97.44 389 PHE A CA 1
ATOM 3048 C C . PHE A 1 389 ? 7.641 10.695 1.711 1 97.44 389 PHE A C 1
ATOM 3050 O O . PHE A 1 389 ? 6.684 11.195 2.312 1 97.44 389 PHE A O 1
ATOM 3057 N N . GLU A 1 390 ? 8.125 11.219 0.601 1 97.69 390 GLU A N 1
ATOM 3058 C CA . GLU A 1 390 ? 7.641 12.492 0.062 1 97.69 390 GLU A CA 1
ATOM 3059 C C . GLU A 1 390 ? 6.199 12.359 -0.431 1 97.69 390 GLU A C 1
ATOM 3061 O O . GLU A 1 390 ? 5.395 13.273 -0.249 1 97.69 390 GLU A O 1
ATOM 3066 N N . VAL A 1 391 ? 5.891 11.234 -1.038 1 97.81 391 VAL A N 1
ATOM 3067 C CA . VAL A 1 391 ? 4.555 10.992 -1.576 1 97.81 391 VAL A CA 1
ATOM 3068 C C . VAL A 1 391 ? 3.545 10.922 -0.435 1 97.81 391 VAL A C 1
ATOM 3070 O O . VAL A 1 391 ? 2.49 11.555 -0.488 1 97.81 391 VAL A O 1
ATOM 3073 N N . CYS A 1 392 ? 3.875 10.164 0.606 1 96.69 392 CYS A N 1
ATOM 3074 C CA . CYS A 1 392 ? 2.977 10.031 1.748 1 96.69 392 CYS A CA 1
ATOM 3075 C C . CYS A 1 392 ? 2.85 11.359 2.498 1 96.69 392 CYS A C 1
ATOM 3077 O O . CYS A 1 392 ? 1.78 11.68 3.016 1 96.69 392 CYS A O 1
ATOM 3079 N N . SER A 1 393 ? 3.949 12.102 2.566 1 96.62 393 SER A N 1
ATOM 3080 C CA . SER A 1 393 ? 3.926 13.414 3.207 1 96.62 393 SER A CA 1
ATOM 3081 C C . SER A 1 393 ? 3.018 14.383 2.453 1 96.62 393 SER A C 1
ATOM 3083 O O . SER A 1 393 ? 2.258 15.133 3.066 1 96.62 393 SER A O 1
ATOM 3085 N N . ALA A 1 394 ? 3.111 14.328 1.113 1 96.88 394 ALA A N 1
ATOM 3086 C CA . ALA A 1 394 ? 2.279 15.195 0.281 1 96.88 394 ALA A CA 1
ATOM 3087 C C . ALA A 1 394 ? 0.81 14.797 0.375 1 96.88 394 ALA A C 1
ATOM 3089 O O . ALA A 1 394 ? -0.058 15.648 0.584 1 96.88 394 ALA A O 1
ATOM 3090 N N . PHE A 1 395 ? 0.56 13.531 0.318 1 95.94 395 PHE A N 1
ATOM 3091 C CA . PHE A 1 395 ? -0.814 13.047 0.375 1 95.94 395 PHE A CA 1
ATOM 3092 C C . PHE A 1 395 ? -1.425 13.305 1.746 1 95.94 395 PHE A C 1
ATOM 3094 O O . PHE A 1 395 ? -2.596 13.68 1.85 1 95.94 395 PHE A O 1
ATOM 3101 N N . GLY A 1 396 ? -0.67 13.094 2.771 1 93.56 396 GLY A N 1
ATOM 3102 C CA . GLY A 1 396 ? -1.138 13.328 4.129 1 93.56 396 GLY A CA 1
ATOM 3103 C C . GLY A 1 396 ? -1.078 14.781 4.543 1 93.56 396 GLY A C 1
ATOM 3104 O O . GLY A 1 396 ? -1.483 15.141 5.652 1 93.56 396 GLY A O 1
ATOM 3105 N N . THR A 1 397 ? -0.563 15.641 3.764 1 93.06 397 THR A N 1
ATOM 3106 C CA . THR A 1 397 ? -0.375 17.062 4.012 1 93.06 397 THR A CA 1
ATOM 3107 C C . THR A 1 397 ? 0.402 17.297 5.309 1 93.06 397 THR A C 1
ATOM 3109 O O . THR A 1 397 ? 0.011 18.109 6.137 1 93.06 397 THR A O 1
ATOM 3112 N N . THR A 1 398 ? 1.422 16.516 5.492 1 92.94 398 THR A N 1
ATOM 3113 C CA . THR A 1 398 ? 2.229 16.625 6.703 1 92.94 398 THR A CA 1
ATOM 3114 C C . THR A 1 398 ? 3.379 17.609 6.504 1 92.94 398 THR A C 1
ATOM 3116 O O . THR A 1 398 ? 3.615 18.469 7.352 1 92.94 398 THR A O 1
ATOM 3119 N N . GLY A 1 399 ? 4.168 17.469 5.441 1 92.69 399 GLY A N 1
ATOM 3120 C CA . GLY A 1 399 ? 5.184 18.453 5.129 1 92.69 399 GLY A CA 1
ATOM 3121 C C . GLY A 1 399 ? 6.586 18.016 5.512 1 92.69 399 GLY A C 1
ATOM 3122 O O . GLY A 1 399 ? 7.559 18.719 5.246 1 92.69 399 GLY A O 1
ATOM 3123 N N . LEU A 1 400 ? 6.664 16.859 6.137 1 93.56 400 LEU A N 1
ATOM 3124 C CA . LEU A 1 400 ? 7.996 16.328 6.406 1 93.56 400 LEU A CA 1
ATOM 3125 C C . LEU A 1 400 ? 8.68 15.891 5.117 1 93.56 400 LEU A C 1
ATOM 3127 O O . LEU A 1 400 ? 8.031 15.32 4.234 1 93.56 400 LEU A O 1
ATOM 3131 N N . SER A 1 401 ? 9.914 16.188 5.016 1 94.62 401 SER A N 1
ATOM 3132 C CA . SER A 1 401 ? 10.672 15.875 3.807 1 94.62 401 SER A CA 1
ATOM 3133 C C . SER A 1 401 ? 12.039 15.289 4.148 1 94.62 401 SER A C 1
ATOM 3135 O O . SER A 1 401 ? 12.625 15.625 5.18 1 94.62 401 SER A O 1
ATOM 3137 N N . THR A 1 402 ? 12.492 14.43 3.324 1 94.25 402 THR A N 1
ATOM 3138 C CA . THR A 1 402 ? 13.852 13.914 3.457 1 94.25 402 THR A CA 1
ATOM 3139 C C . THR A 1 402 ? 14.844 14.805 2.715 1 94.25 402 THR A C 1
ATOM 3141 O O . THR A 1 402 ? 16.016 14.453 2.57 1 94.25 402 THR A O 1
ATOM 3144 N N . GLY A 1 403 ? 14.344 15.898 2.199 1 92.25 403 GLY A N 1
ATOM 3145 C CA . GLY A 1 403 ? 15.227 16.875 1.581 1 92.25 403 GLY A CA 1
ATOM 3146 C C . GLY A 1 403 ? 15.25 16.781 0.067 1 92.25 403 GLY A C 1
ATOM 3147 O O . GLY A 1 403 ? 16.078 17.438 -0.586 1 92.25 403 GLY A O 1
ATOM 3148 N N . ILE A 1 404 ? 14.289 16.031 -0.53 1 94.31 404 ILE A N 1
ATOM 3149 C CA . ILE A 1 404 ? 14.375 15.812 -1.971 1 94.31 404 ILE A CA 1
ATOM 3150 C C . ILE A 1 404 ? 13.359 16.703 -2.688 1 94.31 404 ILE A C 1
ATOM 3152 O O . ILE A 1 404 ? 13.359 16.781 -3.916 1 94.31 404 ILE A O 1
ATOM 3156 N N . THR A 1 405 ? 12.516 17.438 -2 1 94.69 405 THR A N 1
ATOM 3157 C CA . THR A 1 405 ? 11.422 18.203 -2.588 1 94.69 405 THR A CA 1
ATOM 3158 C C . THR A 1 405 ? 11.961 19.25 -3.559 1 94.69 405 THR A C 1
ATOM 3160 O O . THR A 1 405 ? 11.43 19.422 -4.656 1 94.69 405 THR A O 1
ATOM 3163 N N . GLY A 1 406 ? 13.023 19.938 -3.172 1 94.12 406 GLY A N 1
ATOM 3164 C CA . GLY A 1 406 ? 13.586 20.984 -3.996 1 94.12 406 GLY A CA 1
ATOM 3165 C C . GLY A 1 406 ? 14.273 20.469 -5.246 1 94.12 406 GLY A C 1
ATOM 3166 O O . GLY A 1 406 ? 14.398 21.188 -6.238 1 94.12 406 GLY A O 1
ATOM 3167 N N . ASP A 1 407 ? 14.641 19.203 -5.254 1 95.31 407 ASP A N 1
ATOM 3168 C CA . ASP A 1 407 ? 15.43 18.641 -6.336 1 95.31 407 ASP A CA 1
ATOM 3169 C C . ASP A 1 407 ? 14.562 17.781 -7.254 1 95.31 407 ASP A C 1
ATOM 3171 O O . ASP A 1 407 ? 15.078 17.109 -8.156 1 95.31 407 ASP A O 1
ATOM 3175 N N . LEU A 1 408 ? 13.312 17.812 -7.031 1 96.75 408 LEU A N 1
ATOM 3176 C CA . LEU A 1 408 ? 12.406 17.047 -7.891 1 96.75 408 LEU A CA 1
ATOM 3177 C C . LEU A 1 408 ? 12.305 17.688 -9.273 1 96.75 408 LEU A C 1
ATOM 3179 O O . LEU A 1 408 ? 12.484 18.906 -9.414 1 96.75 408 LEU A O 1
ATOM 3183 N N . SER A 1 409 ? 12.094 16.891 -10.289 1 97.31 409 SER A N 1
ATOM 3184 C CA . SER A 1 409 ? 11.82 17.391 -11.633 1 97.31 409 SER A CA 1
ATOM 3185 C C . SER A 1 409 ? 10.5 18.172 -11.68 1 97.31 409 SER A C 1
ATOM 3187 O O . SER A 1 409 ? 9.711 18.109 -10.727 1 97.31 409 SER A O 1
ATOM 3189 N N . ASN A 1 410 ? 10.219 18.953 -12.711 1 97 410 ASN A N 1
ATOM 3190 C CA . ASN A 1 410 ? 8.992 19.719 -12.844 1 97 410 ASN A CA 1
ATOM 3191 C C . ASN A 1 410 ? 7.762 18.812 -12.828 1 97 410 ASN A C 1
ATOM 3193 O O . ASN A 1 410 ? 6.766 19.125 -12.172 1 97 410 ASN A O 1
ATOM 3197 N N . ILE A 1 411 ? 7.902 17.703 -13.484 1 96.94 411 ILE A N 1
ATOM 3198 C CA . ILE A 1 411 ? 6.785 16.781 -13.508 1 96.94 411 ILE A CA 1
ATOM 3199 C C . ILE A 1 411 ? 6.582 16.172 -12.117 1 96.94 411 ILE A C 1
ATOM 3201 O O . ILE A 1 411 ? 5.445 15.977 -11.68 1 96.94 411 ILE A O 1
ATOM 3205 N N . GLY A 1 412 ? 7.758 15.883 -11.484 1 97.56 412 GLY A N 1
ATOM 3206 C CA . GLY A 1 412 ? 7.668 15.383 -10.125 1 97.56 412 GLY A CA 1
ATOM 3207 C C . GLY A 1 412 ? 6.992 16.344 -9.172 1 97.56 412 GLY A C 1
ATOM 3208 O O . GLY A 1 412 ? 6.176 15.945 -8.344 1 97.56 412 GLY A O 1
ATOM 3209 N N . LYS A 1 413 ? 7.344 17.672 -9.32 1 98.06 413 LYS A N 1
ATOM 3210 C CA . LYS A 1 413 ? 6.723 18.703 -8.484 1 98.06 413 LYS A CA 1
ATOM 3211 C C . LYS A 1 413 ? 5.223 18.781 -8.742 1 98.06 413 LYS A C 1
ATOM 3213 O O . LYS A 1 413 ? 4.438 18.984 -7.816 1 98.06 413 LYS A O 1
ATOM 3218 N N . ILE A 1 414 ? 4.824 18.562 -9.93 1 97.88 414 ILE A N 1
ATOM 3219 C CA . ILE A 1 414 ? 3.41 18.625 -10.281 1 97.88 414 ILE A CA 1
ATOM 3220 C C . ILE A 1 414 ? 2.662 17.469 -9.633 1 97.88 414 ILE A C 1
ATOM 3222 O O . ILE A 1 414 ? 1.556 17.641 -9.117 1 97.88 414 ILE A O 1
ATOM 3226 N N . ILE A 1 415 ? 3.262 16.297 -9.648 1 97.81 415 ILE A N 1
ATOM 3227 C CA . ILE A 1 415 ? 2.641 15.125 -9.039 1 97.81 415 ILE A CA 1
ATOM 3228 C C . ILE A 1 415 ? 2.453 15.359 -7.543 1 97.81 415 ILE A C 1
ATOM 3230 O O . ILE A 1 415 ? 1.383 15.086 -6.992 1 97.81 415 ILE A O 1
ATOM 3234 N N . ILE A 1 416 ? 3.467 15.898 -6.926 1 98.19 416 ILE A N 1
ATOM 3235 C CA . ILE A 1 416 ? 3.414 16.156 -5.492 1 98.19 416 ILE A CA 1
ATOM 3236 C C . ILE A 1 416 ? 2.361 17.234 -5.207 1 98.19 416 ILE A C 1
ATOM 3238 O O . ILE A 1 416 ? 1.622 17.141 -4.223 1 98.19 416 ILE A O 1
ATOM 3242 N N . MET A 1 417 ? 2.252 18.219 -6.098 1 97.69 417 MET A N 1
ATOM 3243 C CA . MET A 1 417 ? 1.246 19.266 -5.957 1 97.69 417 MET A CA 1
ATOM 3244 C C . MET A 1 417 ? -0.161 18.688 -6.02 1 97.69 417 MET A C 1
ATOM 3246 O O . MET A 1 417 ? -1.018 19.031 -5.207 1 97.69 417 MET A O 1
ATOM 3250 N N . ILE A 1 418 ? -0.332 17.766 -6.934 1 96.44 418 ILE A N 1
ATOM 3251 C CA . ILE A 1 418 ? -1.64 17.141 -7.105 1 96.44 418 ILE A CA 1
ATOM 3252 C C . ILE A 1 418 ? -1.988 16.328 -5.867 1 96.44 418 ILE A C 1
ATOM 3254 O O . ILE A 1 418 ? -3.129 16.359 -5.398 1 96.44 418 ILE A O 1
ATOM 3258 N N . LEU A 1 419 ? -1.013 15.664 -5.359 1 96.69 419 LEU A N 1
ATOM 3259 C CA . LEU A 1 419 ? -1.229 14.844 -4.172 1 96.69 419 LEU A CA 1
ATOM 3260 C C . LEU A 1 419 ? -1.597 15.719 -2.975 1 96.69 419 LEU A C 1
ATOM 3262 O O . LEU A 1 419 ? -2.482 15.367 -2.193 1 96.69 419 LEU A O 1
ATOM 3266 N N . MET A 1 420 ? -0.875 16.859 -2.826 1 95.88 420 MET A N 1
ATOM 3267 C CA . MET A 1 420 ? -1.195 17.766 -1.73 1 95.88 420 MET A CA 1
ATOM 3268 C C . MET A 1 420 ? -2.625 18.281 -1.853 1 95.88 420 MET A C 1
ATOM 3270 O O . MET A 1 420 ? -3.348 18.359 -0.857 1 95.88 420 MET A O 1
ATOM 3274 N N . PHE A 1 421 ? -2.967 18.547 -3.059 1 92.62 421 PHE A N 1
ATOM 3275 C CA . PHE A 1 421 ? -4.301 19.078 -3.324 1 92.62 421 PHE A CA 1
ATOM 3276 C C . PHE A 1 421 ? -5.367 18.031 -2.988 1 92.62 421 PHE A C 1
ATOM 3278 O O . PHE A 1 421 ? -6.332 18.344 -2.279 1 92.62 421 PHE A O 1
ATOM 3285 N N . ILE A 1 422 ? -5.184 16.828 -3.43 1 91.62 422 ILE A N 1
ATOM 3286 C CA . ILE A 1 422 ? -6.145 15.758 -3.193 1 91.62 422 ILE A CA 1
ATOM 3287 C C . ILE A 1 422 ? -6.191 15.422 -1.705 1 91.62 422 ILE A C 1
ATOM 3289 O O . ILE A 1 422 ? -7.262 15.156 -1.156 1 91.62 422 ILE A O 1
ATOM 3293 N N . GLY A 1 423 ? -5.055 15.422 -1.137 1 90.31 423 GLY A N 1
ATOM 3294 C CA . GLY A 1 423 ? -4.992 15.125 0.287 1 90.31 423 GLY A CA 1
ATOM 3295 C C . GLY A 1 423 ? -5.773 16.109 1.133 1 90.31 423 GLY A C 1
ATOM 3296 O O . GLY A 1 423 ? -6.418 15.727 2.109 1 90.31 423 GLY A O 1
ATOM 3297 N N . ARG A 1 424 ? -5.75 17.297 0.771 1 88.44 424 ARG A N 1
ATOM 3298 C CA . ARG A 1 424 ? -6.414 18.344 1.531 1 88.44 424 ARG A CA 1
ATOM 3299 C C . ARG A 1 424 ? -7.918 18.344 1.266 1 88.44 424 ARG A C 1
ATOM 3301 O O . ARG A 1 424 ? -8.719 18.359 2.203 1 88.44 424 ARG A O 1
ATOM 3308 N N . VAL A 1 425 ? -8.258 18.344 0.014 1 83.75 425 VAL A N 1
ATOM 3309 C CA . VAL A 1 425 ? -9.672 18.422 -0.364 1 83.75 425 VAL A CA 1
ATOM 3310 C C . VAL A 1 425 ? -10.391 17.141 0.048 1 83.75 425 VAL A C 1
ATOM 3312 O O . VAL A 1 425 ? -11.547 17.188 0.484 1 83.75 425 VAL A O 1
ATOM 3315 N N . GLY A 1 426 ? -9.703 16.094 -0.049 1 84.25 426 GLY A N 1
ATOM 3316 C CA . GLY A 1 426 ? -10.32 14.82 0.265 1 84.25 426 GLY A CA 1
ATOM 3317 C C . GLY A 1 426 ? -10.602 13.977 -0.963 1 84.25 426 GLY A C 1
ATOM 3318 O O . GLY A 1 426 ? -11.055 14.492 -1.988 1 84.25 426 GLY A O 1
ATOM 3319 N N . ILE A 1 427 ? -10.406 12.75 -0.814 1 85.5 427 ILE A N 1
ATOM 3320 C CA . ILE A 1 427 ? -10.555 11.805 -1.916 1 85.5 427 ILE A CA 1
ATOM 3321 C C . ILE A 1 427 ? -12.023 11.719 -2.328 1 85.5 427 ILE A C 1
ATOM 3323 O O . ILE A 1 427 ? -12.344 11.719 -3.52 1 85.5 427 ILE A O 1
ATOM 3327 N N . LEU A 1 428 ? -12.906 11.742 -1.371 1 78.56 428 LEU A N 1
ATOM 3328 C CA . LEU A 1 428 ? -14.328 11.57 -1.656 1 78.56 428 LEU A CA 1
ATOM 3329 C C . LEU A 1 428 ? -14.867 12.758 -2.445 1 78.56 428 LEU A C 1
ATOM 3331 O O . LEU A 1 428 ? -15.648 12.578 -3.385 1 78.56 428 LEU A O 1
ATOM 3335 N N . LEU A 1 429 ? -14.453 13.906 -2.045 1 77 429 LEU A N 1
ATOM 3336 C CA . LEU A 1 429 ? -14.914 15.094 -2.746 1 77 429 LEU A CA 1
ATOM 3337 C C . LEU A 1 429 ? -14.406 15.117 -4.184 1 77 429 LEU A C 1
ATOM 3339 O O . LEU A 1 429 ? -15.141 15.5 -5.102 1 77 429 LEU A O 1
ATOM 3343 N N . CYS A 1 430 ? -13.242 14.625 -4.324 1 79.62 430 CYS A N 1
ATOM 3344 C CA . CYS A 1 430 ? -12.688 14.547 -5.668 1 79.62 430 CYS A CA 1
ATOM 3345 C C . CYS A 1 430 ? -13.422 13.508 -6.508 1 79.62 430 CYS A C 1
ATOM 3347 O O . CYS A 1 430 ? -13.578 13.68 -7.715 1 79.62 430 CYS A O 1
ATOM 3349 N N . LEU A 1 431 ? -13.828 12.469 -5.816 1 77.31 431 LEU A N 1
ATOM 3350 C CA . LEU A 1 431 ? -14.562 11.422 -6.504 1 77.31 431 LEU A CA 1
ATOM 3351 C C . LEU A 1 431 ? -15.953 11.906 -6.91 1 77.31 431 LEU A C 1
ATOM 3353 O O . LEU A 1 431 ? -16.453 11.555 -7.98 1 77.31 431 LEU A O 1
ATOM 3357 N N . PHE A 1 432 ? -16.562 12.727 -6.105 1 73.69 432 PHE A N 1
ATOM 3358 C CA . PHE A 1 432 ? -17.938 13.164 -6.328 1 73.69 432 PHE A CA 1
ATOM 3359 C C . PHE A 1 432 ? -18 14.219 -7.43 1 73.69 432 PHE A C 1
ATOM 3361 O O . PHE A 1 432 ? -19.062 14.461 -8 1 73.69 432 PHE A O 1
ATOM 3368 N N . ILE A 1 433 ? -16.891 14.789 -7.688 1 72 433 ILE A N 1
ATOM 3369 C CA . ILE A 1 433 ? -16.859 15.688 -8.836 1 72 433 ILE A CA 1
ATOM 3370 C C . ILE A 1 433 ? -17.141 14.906 -10.109 1 72 433 ILE A C 1
ATOM 3372 O O . ILE A 1 433 ? -17.734 15.445 -11.055 1 72 433 ILE A O 1
ATOM 3376 N N . LEU A 1 434 ? -16.781 13.586 -10.016 1 66.19 434 LEU A N 1
ATOM 3377 C CA . LEU A 1 434 ? -16.969 12.75 -11.195 1 66.19 434 LEU A CA 1
ATOM 3378 C C . LEU A 1 434 ? -18.406 12.266 -11.289 1 66.19 434 LEU A C 1
ATOM 3380 O O . LEU A 1 434 ? -18.844 11.781 -12.344 1 66.19 434 LEU A O 1
ATOM 3384 N N . ARG A 1 435 ? -19.203 12.125 -10.117 1 63.16 435 ARG A N 1
ATOM 3385 C CA . ARG A 1 435 ? -20.578 11.656 -10.039 1 63.16 435 ARG A CA 1
ATOM 3386 C C . ARG A 1 435 ? -21.5 12.523 -10.883 1 63.16 435 ARG A C 1
ATOM 3388 O O . ARG A 1 435 ? -22.531 12.047 -11.383 1 63.16 435 ARG A O 1
ATOM 3395 N N . GLY A 1 436 ? -21.188 13 -11.898 1 53.5 436 GLY A N 1
ATOM 3396 C CA . GLY A 1 436 ? -22.094 13.844 -12.656 1 53.5 436 GLY A CA 1
ATOM 3397 C C . GLY A 1 436 ? -23.484 13.93 -12.047 1 53.5 436 GLY A C 1
ATOM 3398 O O . GLY A 1 436 ? -23.781 13.242 -11.062 1 53.5 436 GLY A O 1
ATOM 3399 N N . LYS A 1 437 ? -24.5 14.578 -12.273 1 48.38 437 LYS A N 1
ATOM 3400 C CA . LYS A 1 437 ? -25.859 14.82 -11.836 1 48.38 437 LYS A CA 1
ATOM 3401 C C . LYS A 1 437 ? -26.688 13.531 -11.867 1 48.38 437 LYS A C 1
ATOM 3403 O O . LYS A 1 437 ? -27.844 13.523 -11.453 1 48.38 437 LYS A O 1
ATOM 3408 N N . GLY A 1 438 ? -26.344 12.383 -12.57 1 46.59 438 GLY A N 1
ATOM 3409 C CA . GLY A 1 438 ? -27.406 11.508 -13.055 1 46.59 438 GLY A CA 1
ATOM 3410 C C . GLY A 1 438 ? -27.703 10.352 -12.109 1 46.59 438 GLY A C 1
ATOM 3411 O O . GLY A 1 438 ? -27.641 9.188 -12.516 1 46.59 438 GLY A O 1
ATOM 3412 N N . ALA A 1 439 ? -27.5 10.203 -10.93 1 44.94 439 ALA A N 1
ATOM 3413 C CA . ALA A 1 439 ? -27.438 8.945 -10.188 1 44.94 439 ALA A CA 1
ATOM 3414 C C . ALA A 1 439 ? -28.75 8.172 -10.297 1 44.94 439 ALA A C 1
ATOM 3416 O O . ALA A 1 439 ? -28.812 7.004 -9.906 1 44.94 439 ALA A O 1
ATOM 3417 N N . GLN A 1 440 ? -29.875 8.656 -10.281 1 44.03 440 GLN A N 1
ATOM 3418 C CA . GLN A 1 440 ? -30.859 7.758 -9.68 1 44.03 440 GLN A CA 1
ATOM 3419 C C . GLN A 1 440 ? -31.25 6.641 -10.641 1 44.03 440 GLN A C 1
ATOM 3421 O O . GLN A 1 440 ? -32.25 6.746 -11.352 1 44.03 440 GLN A O 1
ATOM 3426 N N . PRO A 1 441 ? -30.406 5.832 -11.266 1 42.94 441 PRO A N 1
ATOM 3427 C CA . PRO A 1 441 ? -31.234 4.977 -12.133 1 42.94 441 PRO A CA 1
ATOM 3428 C C . PRO A 1 441 ? -32 3.914 -11.352 1 42.94 441 PRO A C 1
ATOM 3430 O O . PRO A 1 441 ? -31.453 3.293 -10.445 1 42.94 441 PRO A O 1
ATOM 3433 N N . ASP A 1 442 ? -33.25 3.883 -11.195 1 39.41 442 ASP A N 1
ATOM 3434 C CA . ASP A 1 442 ? -34.25 2.994 -10.594 1 39.41 442 ASP A CA 1
ATOM 3435 C C . ASP A 1 442 ? -34.156 1.591 -11.188 1 39.41 442 ASP A C 1
ATOM 3437 O O . ASP A 1 442 ? -35.062 0.78 -11.023 1 39.41 442 ASP A O 1
ATOM 3441 N N . PHE A 1 443 ? -33.375 1.2 -12.234 1 38.94 443 PHE A N 1
ATOM 3442 C CA . PHE A 1 443 ? -33.781 -0.097 -12.766 1 38.94 443 PHE A CA 1
ATOM 3443 C C . PHE A 1 443 ? -33.031 -1.225 -12.07 1 38.94 443 PHE A C 1
ATOM 3445 O O . PHE A 1 443 ? -31.797 -1.22 -12.023 1 38.94 443 PHE A O 1
ATOM 3452 N N . HIS A 1 444 ? -33.531 -1.92 -11.18 1 47.06 444 HIS A N 1
ATOM 3453 C CA . HIS A 1 444 ? -33.031 -3.057 -10.422 1 47.06 444 HIS A CA 1
ATOM 3454 C C . HIS A 1 444 ? -32.688 -4.223 -11.344 1 47.06 444 HIS A C 1
ATOM 3456 O O . HIS A 1 444 ? -33.562 -4.719 -12.07 1 47.06 444 HIS A O 1
ATOM 3462 N N . TYR A 1 445 ? -31.562 -4.496 -11.727 1 47.19 445 TYR A N 1
ATOM 3463 C CA . TYR A 1 445 ? -31.172 -5.688 -12.477 1 47.19 445 TYR A CA 1
ATOM 3464 C C . TYR A 1 445 ? -31 -6.879 -11.539 1 47.19 445 TYR A C 1
ATOM 3466 O O . TYR A 1 445 ? -30.812 -6.707 -10.336 1 47.19 445 TYR A O 1
ATOM 3474 N N . PRO A 1 446 ? -31.094 -8.227 -12.062 1 47.47 446 PRO A N 1
ATOM 3475 C CA . PRO A 1 446 ? -30.938 -9.406 -11.211 1 47.47 446 PRO A CA 1
ATOM 3476 C C . PRO A 1 446 ? -29.578 -9.484 -10.531 1 47.47 446 PRO A C 1
ATOM 3478 O O . PRO A 1 446 ? -28.578 -9.078 -11.117 1 47.47 446 PRO A O 1
ATOM 3481 N N . LYS A 1 447 ? -29.484 -9.875 -9.352 1 50.38 447 LYS A N 1
ATOM 3482 C CA . LYS A 1 447 ? -28.312 -9.953 -8.492 1 50.38 447 LYS A CA 1
ATOM 3483 C C . LYS A 1 447 ? -27.578 -11.281 -8.68 1 50.38 447 LYS A C 1
ATOM 3485 O O . LYS A 1 447 ? -28.219 -12.336 -8.75 1 50.38 447 LYS A O 1
ATOM 3490 N N . GLU A 1 448 ? -26.297 -11.344 -9.234 1 41.81 448 GLU A N 1
ATOM 3491 C CA . GLU A 1 448 ? -25.469 -12.547 -9.344 1 41.81 448 GLU A CA 1
ATOM 3492 C C . GLU A 1 448 ? -24.266 -12.477 -8.406 1 41.81 448 GLU A C 1
ATOM 3494 O O . GLU A 1 448 ? -23.656 -11.414 -8.25 1 41.81 448 GLU A O 1
ATOM 3499 N N . ARG A 1 449 ? -23.953 -13.578 -7.633 1 40.31 449 ARG A N 1
ATOM 3500 C CA . ARG A 1 449 ? -22.828 -13.68 -6.707 1 40.31 449 ARG A CA 1
ATOM 3501 C C . ARG A 1 449 ? -21.531 -14.023 -7.449 1 40.31 449 ARG A C 1
ATOM 3503 O O . ARG A 1 449 ? -21.531 -14.867 -8.344 1 40.31 449 ARG A O 1
ATOM 3510 N N . VAL A 1 450 ? -20.547 -13.219 -7.312 1 37.88 450 VAL A N 1
ATOM 3511 C CA . VAL A 1 450 ? -19.25 -13.469 -7.926 1 37.88 450 VAL A CA 1
ATOM 3512 C C . VAL A 1 450 ? -18.312 -14.07 -6.895 1 37.88 450 VAL A C 1
ATOM 3514 O O . VAL A 1 450 ? -18.344 -13.695 -5.719 1 37.88 450 VAL A O 1
ATOM 3517 N N . ILE A 1 451 ? -17.594 -15.125 -7.176 1 33.44 451 ILE A N 1
ATOM 3518 C CA . ILE A 1 451 ? -16.656 -15.797 -6.285 1 33.44 451 ILE A CA 1
ATOM 3519 C C . ILE A 1 451 ? -15.469 -14.875 -6.004 1 33.44 451 ILE A C 1
ATOM 3521 O O . ILE A 1 451 ? -14.789 -14.43 -6.926 1 33.44 451 ILE A O 1
ATOM 3525 N N . ILE A 1 452 ? -15.484 -14.266 -4.734 1 35.94 452 ILE A N 1
ATOM 3526 C CA . ILE A 1 452 ? -14.438 -13.344 -4.301 1 35.94 452 ILE A CA 1
ATOM 3527 C C . ILE A 1 452 ? -13.414 -14.094 -3.445 1 35.94 452 ILE A C 1
ATOM 3529 O O . ILE A 1 452 ? -13.773 -15.016 -2.705 1 35.94 452 ILE A O 1
ATOM 3533 N N . GLY A 1 453 ? -12.07 -14.266 -3.68 1 40.16 453 GLY A N 1
ATOM 3534 C CA . GLY A 1 453 ? -11.016 -14.938 -2.936 1 40.16 453 GLY A CA 1
ATOM 3535 C C . GLY A 1 453 ? -10.5 -14.117 -1.768 1 40.16 453 GLY A C 1
ATOM 3536 O O . GLY A 1 453 ? -10.664 -12.898 -1.733 1 40.16 453 GLY A O 1
ATOM 3537 N N . MET B 1 1 ? -12.672 -45.75 18.141 1 34.19 1 MET B N 1
ATOM 3538 C CA . MET B 1 1 ? -13.094 -44.688 19.062 1 34.19 1 MET B CA 1
ATOM 3539 C C . MET B 1 1 ? -12.391 -43.375 18.75 1 34.19 1 MET B C 1
ATOM 3541 O O . MET B 1 1 ? -13 -42.312 18.844 1 34.19 1 MET B O 1
ATOM 3545 N N . LEU B 1 2 ? -11.078 -43.438 18.438 1 34.56 2 LEU B N 1
ATOM 3546 C CA . LEU B 1 2 ? -10.305 -42.25 18.125 1 34.56 2 LEU B CA 1
ATOM 3547 C C . LEU B 1 2 ? -10.781 -41.594 16.828 1 34.56 2 LEU B C 1
ATOM 3549 O O . LEU B 1 2 ? -10.789 -40.375 16.688 1 34.56 2 LEU B O 1
ATOM 3553 N N . LEU B 1 3 ? -11.188 -42.438 15.945 1 36.25 3 LEU B N 1
ATOM 3554 C CA . LEU B 1 3 ? -11.703 -41.938 14.68 1 36.25 3 LEU B CA 1
ATOM 3555 C C . LEU B 1 3 ? -13.055 -41.25 14.867 1 36.25 3 LEU B C 1
ATOM 3557 O O . LEU B 1 3 ? -13.422 -40.375 14.086 1 36.25 3 LEU B O 1
ATOM 3561 N N . ARG B 1 4 ? -13.773 -41.812 15.789 1 39.31 4 ARG B N 1
ATOM 3562 C CA . ARG B 1 4 ? -15.07 -41.188 16.062 1 39.31 4 ARG B CA 1
ATOM 3563 C C . ARG B 1 4 ? -14.898 -39.812 16.703 1 39.31 4 ARG B C 1
ATOM 3565 O O . ARG B 1 4 ? -15.664 -38.906 16.422 1 39.31 4 ARG B O 1
ATOM 3572 N N . LYS B 1 5 ? -14.086 -39.781 17.641 1 43.44 5 LYS B N 1
ATOM 3573 C CA . LYS B 1 5 ? -13.836 -38.531 18.328 1 43.44 5 LYS B CA 1
ATOM 3574 C C . LYS B 1 5 ? -13.211 -37.5 17.375 1 43.44 5 LYS B C 1
ATOM 3576 O O . LYS B 1 5 ? -13.477 -36.312 17.469 1 43.44 5 LYS B O 1
ATOM 3581 N N . TYR B 1 6 ? -12.25 -38 16.719 1 43.41 6 TYR B N 1
ATOM 3582 C CA . TYR B 1 6 ? -11.703 -37.156 15.664 1 43.41 6 TYR B CA 1
ATOM 3583 C C . TYR B 1 6 ? -12.797 -36.688 14.711 1 43.41 6 TYR B C 1
ATOM 3585 O O . TYR B 1 6 ? -12.758 -35.562 14.211 1 43.41 6 TYR B O 1
ATOM 3593 N N . ASN B 1 7 ? -13.711 -37.562 14.516 1 46 7 ASN B N 1
ATOM 3594 C CA . ASN B 1 7 ? -14.844 -37.219 13.672 1 46 7 ASN B CA 1
ATOM 3595 C C . ASN B 1 7 ? -15.734 -36.156 14.32 1 46 7 ASN B C 1
ATOM 3597 O O . ASN B 1 7 ? -16.281 -35.281 13.633 1 46 7 ASN B O 1
ATOM 3601 N N . LYS B 1 8 ? -15.891 -36.281 15.617 1 47.69 8 LYS B N 1
ATOM 3602 C CA . LYS B 1 8 ? -16.703 -35.281 16.312 1 47.69 8 LYS B CA 1
ATOM 3603 C C . LYS B 1 8 ? -16.016 -33.906 16.344 1 47.69 8 LYS B C 1
ATOM 3605 O O . LYS B 1 8 ? -16.656 -32.875 16.188 1 47.69 8 LYS B O 1
ATOM 3610 N N . THR B 1 9 ? -14.781 -33.938 16.625 1 47.88 9 THR B N 1
ATOM 3611 C CA . THR B 1 9 ? -14.016 -32.719 16.703 1 47.88 9 THR B CA 1
ATOM 3612 C C . THR B 1 9 ? -13.875 -32.062 15.336 1 47.88 9 THR B C 1
ATOM 3614 O O . THR B 1 9 ? -14 -30.844 15.203 1 47.88 9 THR B O 1
ATOM 3617 N N . VAL B 1 10 ? -13.617 -32.875 14.344 1 51.03 10 VAL B N 1
ATOM 3618 C CA . VAL B 1 10 ? -13.578 -32.312 12.992 1 51.03 10 VAL B CA 1
ATOM 3619 C C . VAL B 1 10 ? -14.969 -31.828 12.594 1 51.03 10 VAL B C 1
ATOM 3621 O O . VAL B 1 10 ? -15.094 -30.906 11.789 1 51.03 10 VAL B O 1
ATOM 3624 N N . ARG B 1 11 ? -15.984 -32.5 13.148 1 51.34 11 ARG B N 1
ATOM 3625 C CA . ARG B 1 11 ? -17.375 -32.094 12.93 1 51.34 11 ARG B CA 1
ATOM 3626 C C . ARG B 1 11 ? -17.625 -30.703 13.5 1 51.34 11 ARG B C 1
ATOM 3628 O O . ARG B 1 11 ? -18.516 -29.984 13.039 1 51.34 11 ARG B O 1
ATOM 3635 N N . GLU B 1 12 ? -16.75 -30.328 14.414 1 60.53 12 GLU B N 1
ATOM 3636 C CA . GLU B 1 12 ? -17.016 -29.062 15.078 1 60.53 12 GLU B CA 1
ATOM 3637 C C . GLU B 1 12 ? -16.203 -27.922 14.445 1 60.53 12 GLU B C 1
ATOM 3639 O O . GLU B 1 12 ? -16.438 -26.75 14.758 1 60.53 12 GLU B O 1
ATOM 3644 N N . PHE B 1 13 ? -15.352 -28.406 13.398 1 63.28 13 PHE B N 1
ATOM 3645 C CA . PHE B 1 13 ? -14.547 -27.359 12.805 1 63.28 13 PHE B CA 1
ATOM 3646 C C . PHE B 1 13 ? -15.289 -26.688 11.648 1 63.28 13 PHE B C 1
ATOM 3648 O O . PHE B 1 13 ? -16.031 -27.359 10.914 1 63.28 13 PHE B O 1
ATOM 3655 N N . SER B 1 14 ? -15.25 -25.453 11.586 1 68.5 14 SER B N 1
ATOM 3656 C CA . SER B 1 14 ? -15.789 -24.688 10.461 1 68.5 14 SER B CA 1
ATOM 3657 C C . SER B 1 14 ? -15.07 -25.031 9.164 1 68.5 14 SER B C 1
ATOM 3659 O O . SER B 1 14 ? -13.938 -25.516 9.188 1 68.5 14 SER B O 1
ATOM 3661 N N . PRO B 1 15 ? -15.734 -25.094 8.07 1 67.94 15 PRO B N 1
ATOM 3662 C CA . PRO B 1 15 ? -15.102 -25.359 6.777 1 67.94 15 PRO B CA 1
ATOM 3663 C C . PRO B 1 15 ? -13.781 -24.609 6.598 1 67.94 15 PRO B C 1
ATOM 3665 O O . PRO B 1 15 ? -12.82 -25.172 6.062 1 67.94 15 PRO B O 1
ATOM 3668 N N . ALA B 1 16 ? -13.703 -23.469 7.043 1 72.38 16 ALA B N 1
ATOM 3669 C CA . ALA B 1 16 ? -12.469 -22.672 6.957 1 72.38 16 ALA B CA 1
ATOM 3670 C C . ALA B 1 16 ? -11.352 -23.328 7.773 1 72.38 16 ALA B C 1
ATOM 3672 O O . ALA B 1 16 ? -10.203 -23.391 7.324 1 72.38 16 ALA B O 1
ATOM 3673 N N . GLN B 1 17 ? -11.641 -23.859 8.844 1 77.38 17 GLN B N 1
ATOM 3674 C CA . GLN B 1 17 ? -10.648 -24.484 9.711 1 77.38 17 GLN B CA 1
ATOM 3675 C C . GLN B 1 17 ? -10.141 -25.781 9.117 1 77.38 17 GLN B C 1
ATOM 3677 O O . GLN B 1 17 ? -8.961 -26.125 9.258 1 77.38 17 GLN B O 1
ATOM 3682 N N . ILE B 1 18 ? -11 -26.438 8.477 1 75.69 18 ILE B N 1
ATOM 3683 C CA . ILE B 1 18 ? -10.625 -27.703 7.863 1 75.69 18 ILE B CA 1
ATOM 3684 C C . ILE B 1 18 ? -9.633 -27.469 6.73 1 75.69 18 ILE B C 1
ATOM 3686 O O . ILE B 1 18 ? -8.648 -28.203 6.59 1 75.69 18 ILE B O 1
ATOM 3690 N N . ILE B 1 19 ? -9.906 -26.438 5.973 1 76.38 19 ILE B N 1
ATOM 3691 C CA . ILE B 1 19 ? -9.031 -26.125 4.852 1 76.38 19 ILE B CA 1
ATOM 3692 C C . ILE B 1 19 ? -7.645 -25.734 5.367 1 76.38 19 ILE B C 1
ATOM 3694 O O . ILE B 1 19 ? -6.629 -26.203 4.852 1 76.38 19 ILE B O 1
ATOM 3698 N N . VAL B 1 20 ? -7.633 -24.969 6.367 1 81.38 20 VAL B N 1
ATOM 3699 C CA . VAL B 1 20 ? -6.367 -24.531 6.941 1 81.38 20 VAL B CA 1
ATOM 3700 C C . VAL B 1 20 ? -5.629 -25.734 7.535 1 81.38 20 VAL B C 1
ATOM 3702 O O . VAL B 1 20 ? -4.41 -25.859 7.383 1 81.38 20 VAL B O 1
ATOM 3705 N N . LEU B 1 21 ? -6.34 -26.594 8.172 1 81.69 21 LEU B N 1
ATOM 3706 C CA . LEU B 1 21 ? -5.738 -27.781 8.75 1 81.69 21 LEU B CA 1
ATOM 3707 C C . LEU B 1 21 ? -5.164 -28.688 7.668 1 81.69 21 LEU B C 1
ATOM 3709 O O . LEU B 1 21 ? -4.094 -29.281 7.844 1 81.69 21 LEU B O 1
ATOM 3713 N N . PHE B 1 22 ? -5.902 -28.75 6.656 1 79.88 22 PHE B N 1
ATOM 3714 C CA . PHE B 1 22 ? -5.426 -29.547 5.531 1 79.88 22 PHE B CA 1
ATOM 3715 C C . PHE B 1 22 ? -4.094 -29.016 5.016 1 79.88 22 PHE B C 1
ATOM 3717 O O . PHE B 1 22 ? -3.178 -29.797 4.727 1 79.88 22 PHE B O 1
ATOM 3724 N N . TYR B 1 23 ? -3.99 -27.781 4.895 1 84.19 23 TYR B N 1
ATOM 3725 C CA . TYR B 1 23 ? -2.756 -27.188 4.387 1 84.19 23 TYR B CA 1
ATOM 3726 C C . TYR B 1 23 ? -1.612 -27.391 5.375 1 84.19 23 TYR B C 1
ATOM 3728 O O . TYR B 1 23 ? -0.471 -27.625 4.973 1 84.19 23 TYR B O 1
ATOM 3736 N N . ILE B 1 24 ? -1.977 -27.328 6.578 1 88.06 24 ILE B N 1
ATOM 3737 C CA . ILE B 1 24 ? -0.953 -27.547 7.594 1 88.06 24 ILE B CA 1
ATOM 3738 C C . ILE B 1 24 ? -0.463 -28.984 7.527 1 88.06 24 ILE B C 1
ATOM 3740 O O . ILE B 1 24 ? 0.74 -29.25 7.609 1 88.06 24 ILE B O 1
ATOM 3744 N N . VAL B 1 25 ? -1.363 -29.859 7.344 1 88.5 25 VAL B N 1
ATOM 3745 C CA . VAL B 1 25 ? -1.013 -31.281 7.246 1 88.5 25 VAL B CA 1
ATOM 3746 C C . VAL B 1 25 ? -0.198 -31.516 5.977 1 88.5 25 VAL B C 1
ATOM 3748 O O . VAL B 1 25 ? 0.801 -32.25 6.004 1 88.5 25 VAL B O 1
ATOM 3751 N N . ALA B 1 26 ? -0.659 -30.938 4.91 1 89.81 26 ALA B N 1
ATOM 3752 C CA . ALA B 1 26 ? 0.065 -31.078 3.65 1 89.81 26 ALA B CA 1
ATOM 3753 C C . ALA B 1 26 ? 1.495 -30.562 3.777 1 89.81 26 ALA B C 1
ATOM 3755 O O . ALA B 1 26 ? 2.434 -31.172 3.273 1 89.81 26 ALA B O 1
ATOM 3756 N N . VAL B 1 27 ? 1.654 -29.469 4.477 1 93.5 27 VAL B N 1
ATOM 3757 C CA . VAL B 1 27 ? 2.977 -28.891 4.684 1 93.5 27 VAL B CA 1
ATOM 3758 C C . VAL B 1 27 ? 3.828 -29.828 5.531 1 93.5 27 VAL B C 1
ATOM 3760 O O . VAL B 1 27 ? 5.008 -30.031 5.246 1 93.5 27 VAL B O 1
ATOM 3763 N N . THR B 1 28 ? 3.227 -30.391 6.5 1 94.75 28 THR B N 1
ATOM 3764 C CA . THR B 1 28 ? 3.947 -31.312 7.383 1 94.75 28 THR B CA 1
ATOM 3765 C C . THR B 1 28 ? 4.391 -32.562 6.629 1 94.75 28 THR B C 1
ATOM 3767 O O . THR B 1 28 ? 5.539 -32.969 6.746 1 94.75 28 THR B O 1
ATOM 3770 N N . ILE B 1 29 ? 3.51 -33.062 5.852 1 93.5 29 ILE B N 1
ATOM 3771 C CA . ILE B 1 29 ? 3.83 -34.25 5.07 1 93.5 29 ILE B CA 1
ATOM 3772 C C . ILE B 1 29 ? 4.93 -33.938 4.062 1 93.5 29 ILE B C 1
ATOM 3774 O O . ILE B 1 29 ? 5.879 -34.719 3.896 1 93.5 29 ILE B O 1
ATOM 3778 N N . SER B 1 30 ? 4.746 -32.812 3.404 1 95.12 30 SER B N 1
ATOM 3779 C CA . SER B 1 30 ? 5.758 -32.375 2.447 1 95.12 30 SER B CA 1
ATOM 3780 C C . SER B 1 30 ? 7.113 -32.219 3.121 1 95.12 30 SER B C 1
ATOM 3782 O O . SER B 1 30 ? 8.141 -32.625 2.582 1 95.12 30 SER B O 1
ATOM 3784 N N . PHE B 1 31 ? 7.102 -31.625 4.293 1 96.44 31 PHE B N 1
ATOM 3785 C CA . PHE B 1 31 ? 8.328 -31.422 5.055 1 96.44 31 PHE B CA 1
ATOM 3786 C C . PHE B 1 31 ? 8.977 -32.75 5.414 1 96.44 31 PHE B C 1
ATOM 3788 O O . PHE B 1 31 ? 10.195 -32.906 5.277 1 96.44 31 PHE B O 1
ATOM 3795 N N . LEU B 1 32 ? 8.211 -33.688 5.82 1 96.44 32 LEU B N 1
ATOM 3796 C CA . LEU B 1 32 ? 8.727 -35 6.207 1 96.44 32 LEU B CA 1
ATOM 3797 C C . LEU B 1 32 ? 9.273 -35.75 4.996 1 96.44 32 LEU B C 1
ATOM 3799 O O . LEU B 1 32 ? 10.328 -36.375 5.07 1 96.44 32 LEU B O 1
ATOM 3803 N N . LEU B 1 33 ? 8.578 -35.688 3.9 1 95.62 33 LEU B N 1
ATOM 3804 C CA . LEU B 1 33 ? 9.008 -36.375 2.686 1 95.62 33 LEU B CA 1
ATOM 3805 C C . LEU B 1 33 ? 10.312 -35.781 2.16 1 95.62 33 LEU B C 1
ATOM 3807 O O . LEU B 1 33 ? 11.211 -36.5 1.742 1 95.62 33 LEU B O 1
ATOM 3811 N N . LEU B 1 34 ? 10.406 -34.438 2.217 1 95.31 34 LEU B N 1
ATOM 3812 C CA . LEU B 1 34 ? 11.57 -33.75 1.67 1 95.31 34 LEU B CA 1
ATOM 3813 C C . LEU B 1 34 ? 12.758 -33.875 2.621 1 95.31 34 LEU B C 1
ATOM 3815 O O . LEU B 1 34 ? 13.898 -33.594 2.229 1 95.31 34 LEU B O 1
ATOM 3819 N N . SER B 1 35 ? 12.469 -34.219 3.85 1 94.75 35 SER B N 1
ATOM 3820 C CA . SER B 1 35 ? 13.547 -34.375 4.832 1 94.75 35 SER B CA 1
ATOM 3821 C C . SER B 1 35 ? 14.164 -35.75 4.766 1 94.75 35 SER B C 1
ATOM 3823 O O . SER B 1 35 ? 15.203 -36 5.379 1 94.75 35 SER B O 1
ATOM 3825 N N . LEU B 1 36 ? 13.617 -36.656 4.016 1 94 36 LEU B N 1
ATOM 3826 C CA . LEU B 1 36 ? 14.164 -38 3.877 1 94 36 LEU B CA 1
ATOM 3827 C C . LEU B 1 36 ? 15.5 -37.969 3.146 1 94 36 LEU B C 1
ATOM 3829 O O . LEU B 1 36 ? 15.68 -37.219 2.195 1 94 36 LEU B O 1
ATOM 3833 N N . PRO B 1 37 ? 16.406 -38.812 3.564 1 92.88 37 PRO B N 1
ATOM 3834 C CA . PRO B 1 37 ? 17.719 -38.844 2.912 1 92.88 37 PRO B CA 1
ATOM 3835 C C . PRO B 1 37 ? 17.641 -39.25 1.443 1 92.88 37 PRO B C 1
ATOM 3837 O O . PRO B 1 37 ? 18.469 -38.812 0.635 1 92.88 37 PRO B O 1
ATOM 3840 N N . ILE B 1 38 ? 16.625 -40 1.058 1 93.12 38 ILE B N 1
ATOM 3841 C CA . ILE B 1 38 ? 16.469 -40.469 -0.317 1 93.12 38 ILE B CA 1
ATOM 3842 C C . ILE B 1 38 ? 16.094 -39.312 -1.221 1 93.12 38 ILE B C 1
ATOM 3844 O O . ILE B 1 38 ? 16.297 -39.344 -2.436 1 93.12 38 ILE B O 1
ATOM 3848 N N . ALA B 1 39 ? 15.586 -38.281 -0.64 1 94.38 39 ALA B N 1
ATOM 3849 C CA . ALA B 1 39 ? 15.141 -37.125 -1.409 1 94.38 39 ALA B CA 1
ATOM 3850 C C . ALA B 1 39 ? 16.312 -36.188 -1.725 1 94.38 39 ALA B C 1
ATOM 3852 O O . ALA B 1 39 ? 16.188 -35.281 -2.562 1 94.38 39 ALA B O 1
ATOM 3853 N N . HIS B 1 40 ? 17.422 -36.406 -1.095 1 94.62 40 HIS B N 1
ATOM 3854 C CA . HIS B 1 40 ? 18.578 -35.5 -1.273 1 94.62 40 HIS B CA 1
ATOM 3855 C C . HIS B 1 40 ? 19.703 -36.219 -2.021 1 94.62 40 HIS B C 1
ATOM 3857 O O . HIS B 1 40 ? 19.797 -37.438 -1.992 1 94.62 40 HIS B O 1
ATOM 3863 N N . LYS B 1 41 ? 20.438 -35.375 -2.701 1 92.69 41 LYS B N 1
ATOM 3864 C CA . LYS B 1 41 ? 21.656 -35.906 -3.301 1 92.69 41 LYS B CA 1
ATOM 3865 C C . LYS B 1 41 ? 22.656 -36.344 -2.229 1 92.69 41 LYS B C 1
ATOM 3867 O O . LYS B 1 41 ? 22.625 -35.812 -1.106 1 92.69 41 LYS B O 1
ATOM 3872 N N . GLN B 1 42 ? 23.531 -37.156 -2.65 1 89.25 42 GLN B N 1
ATOM 3873 C CA . GLN B 1 42 ? 24.5 -37.688 -1.695 1 89.25 42 GLN B CA 1
ATOM 3874 C C . GLN B 1 42 ? 25.438 -36.562 -1.208 1 89.25 42 GLN B C 1
ATOM 3876 O O . GLN B 1 42 ? 25.969 -35.812 -2.01 1 89.25 42 GLN B O 1
ATOM 3881 N N . GLY B 1 43 ? 25.531 -36.375 0.093 1 88 43 GLY B N 1
ATOM 3882 C CA . GLY B 1 43 ? 26.5 -35.469 0.673 1 88 43 GLY B CA 1
ATOM 3883 C C . GLY B 1 43 ? 25.922 -34.062 0.9 1 88 43 GLY B C 1
ATOM 3884 O O . GLY B 1 43 ? 26.609 -33.188 1.429 1 88 43 GLY B O 1
ATOM 3885 N N . VAL B 1 44 ? 24.734 -33.844 0.496 1 89.56 44 VAL B N 1
ATOM 3886 C CA . VAL B 1 44 ? 24.156 -32.5 0.628 1 89.56 44 VAL B CA 1
ATOM 3887 C C . VAL B 1 44 ? 23.422 -32.375 1.961 1 89.56 44 VAL B C 1
ATOM 3889 O O . VAL B 1 44 ? 22.641 -33.281 2.326 1 89.56 44 VAL B O 1
ATOM 3892 N N . HIS B 1 45 ? 23.766 -31.328 2.766 1 89.38 45 HIS B N 1
ATOM 3893 C CA . HIS B 1 45 ? 23.094 -31.047 4.023 1 89.38 45 HIS B CA 1
ATOM 3894 C C . HIS B 1 45 ? 22.266 -29.781 3.934 1 89.38 45 HIS B C 1
ATOM 3896 O O . HIS B 1 45 ? 22.766 -28.734 3.525 1 89.38 45 HIS B O 1
ATOM 3902 N N . VAL B 1 46 ? 20.984 -29.969 4.223 1 92.25 46 VAL B N 1
ATOM 3903 C CA . VAL B 1 46 ? 20.078 -28.828 4.156 1 92.25 46 VAL B CA 1
ATOM 3904 C C . VAL B 1 46 ? 19.562 -28.5 5.551 1 92.25 46 VAL B C 1
ATOM 3906 O O . VAL B 1 46 ? 19.156 -29.391 6.301 1 92.25 46 VAL B O 1
ATOM 3909 N N . ALA B 1 47 ? 19.609 -27.172 5.895 1 93.44 47 ALA B N 1
ATOM 3910 C CA . ALA B 1 47 ? 19.062 -26.719 7.176 1 93.44 47 ALA B CA 1
ATOM 3911 C C . ALA B 1 47 ? 17.562 -27 7.27 1 93.44 47 ALA B C 1
ATOM 3913 O O . ALA B 1 47 ? 16.859 -26.938 6.266 1 93.44 47 ALA B O 1
ATOM 3914 N N . THR B 1 48 ? 17.109 -27.312 8.477 1 95.25 48 THR B N 1
ATOM 3915 C CA . THR B 1 48 ? 15.719 -27.656 8.711 1 95.25 48 THR B CA 1
ATOM 3916 C C . THR B 1 48 ? 14.797 -26.516 8.273 1 95.25 48 THR B C 1
ATOM 3918 O O . THR B 1 48 ? 13.742 -26.766 7.684 1 95.25 48 THR B O 1
ATOM 3921 N N . ILE B 1 49 ? 15.188 -25.312 8.484 1 96.44 49 ILE B N 1
ATOM 3922 C CA . ILE B 1 49 ? 14.344 -24.172 8.148 1 96.44 49 ILE B CA 1
ATOM 3923 C C . ILE B 1 49 ? 14.211 -24.062 6.637 1 96.44 49 ILE B C 1
ATOM 3925 O O . ILE B 1 49 ? 13.156 -23.656 6.129 1 96.44 49 ILE B O 1
ATOM 3929 N N . ASP B 1 50 ? 15.25 -24.406 5.953 1 96.75 50 ASP B N 1
ATOM 3930 C CA . ASP B 1 50 ? 15.219 -24.328 4.496 1 96.75 50 ASP B CA 1
ATOM 3931 C C . ASP B 1 50 ? 14.328 -25.422 3.91 1 96.75 50 ASP B C 1
ATOM 3933 O O . ASP B 1 50 ? 13.625 -25.203 2.924 1 96.75 50 ASP B O 1
ATOM 3937 N N . THR B 1 51 ? 14.414 -26.594 4.516 1 96.44 51 THR B N 1
ATOM 3938 C CA . THR B 1 51 ? 13.547 -27.672 4.074 1 96.44 51 THR B CA 1
ATOM 3939 C C . THR B 1 51 ? 12.078 -27.328 4.32 1 96.44 51 THR B C 1
ATOM 3941 O O . THR B 1 51 ? 11.219 -27.578 3.473 1 96.44 51 THR B O 1
ATOM 3944 N N . LEU B 1 52 ? 11.836 -26.734 5.469 1 96.81 52 LEU B N 1
ATOM 3945 C CA . LEU B 1 52 ? 10.484 -26.297 5.773 1 96.81 52 LEU B CA 1
ATOM 3946 C C . LEU B 1 52 ? 10.031 -25.219 4.785 1 96.81 52 LEU B C 1
ATOM 3948 O O . LEU B 1 52 ? 8.875 -25.234 4.348 1 96.81 52 LEU B O 1
ATOM 3952 N N . PHE B 1 53 ? 10.938 -24.328 4.504 1 97.81 53 PHE B N 1
ATOM 3953 C CA . PHE B 1 53 ? 10.648 -23.281 3.541 1 97.81 53 PHE B CA 1
ATOM 3954 C C . PHE B 1 53 ? 10.25 -23.859 2.191 1 97.81 53 PHE B C 1
ATOM 3956 O O . PHE B 1 53 ? 9.234 -23.469 1.609 1 97.81 53 PHE B O 1
ATOM 3963 N N . VAL B 1 54 ? 11 -24.828 1.737 1 96.81 54 VAL B N 1
ATOM 3964 C CA . VAL B 1 54 ? 10.734 -25.453 0.446 1 96.81 54 VAL B CA 1
ATOM 3965 C C . VAL B 1 54 ? 9.414 -26.219 0.501 1 96.81 54 VAL B C 1
ATOM 3967 O O . VAL B 1 54 ? 8.641 -26.203 -0.46 1 96.81 54 VAL B O 1
ATOM 3970 N N . ALA B 1 55 ? 9.188 -26.844 1.601 1 96.75 55 ALA B N 1
ATOM 3971 C CA . ALA B 1 55 ? 7.945 -27.578 1.767 1 96.75 55 ALA B CA 1
ATOM 3972 C C . ALA B 1 55 ? 6.734 -26.656 1.658 1 96.75 55 ALA B C 1
ATOM 3974 O O . ALA B 1 55 ? 5.781 -26.969 0.936 1 96.75 55 ALA B O 1
ATOM 3975 N N . ILE B 1 56 ? 6.77 -25.547 2.35 1 96.12 56 ILE B N 1
ATOM 3976 C CA . ILE B 1 56 ? 5.664 -24.594 2.322 1 96.12 56 ILE B CA 1
ATOM 3977 C C . ILE B 1 56 ? 5.543 -23.984 0.926 1 96.12 56 ILE B C 1
ATOM 3979 O O . ILE B 1 56 ? 4.438 -23.812 0.409 1 96.12 56 ILE B O 1
ATOM 3983 N N . SER B 1 57 ? 6.641 -23.656 0.348 1 96.44 57 SER B N 1
ATOM 3984 C CA . SER B 1 57 ? 6.648 -23.078 -0.994 1 96.44 57 SER B CA 1
ATOM 3985 C C . SER B 1 57 ? 6.074 -24.062 -2.016 1 96.44 57 SER B C 1
ATOM 3987 O O . SER B 1 57 ? 5.34 -23.656 -2.92 1 96.44 57 SER B O 1
ATOM 3989 N N . ALA B 1 58 ? 6.406 -25.344 -1.838 1 95.06 58 ALA B N 1
ATOM 3990 C CA . ALA B 1 58 ? 5.918 -26.359 -2.758 1 95.06 58 ALA B CA 1
ATOM 3991 C C . ALA B 1 58 ? 4.418 -26.578 -2.584 1 95.06 58 ALA B C 1
ATOM 3993 O O . ALA B 1 58 ? 3.68 -26.672 -3.566 1 95.06 58 ALA B O 1
ATOM 3994 N N . VAL B 1 59 ? 4 -26.625 -1.356 1 92.81 59 VAL B N 1
ATOM 3995 C CA . VAL B 1 59 ? 2.588 -26.875 -1.086 1 92.81 59 VAL B CA 1
ATOM 3996 C C . VAL B 1 59 ? 1.763 -25.656 -1.519 1 92.81 59 VAL B C 1
ATOM 3998 O O . VAL B 1 59 ? 0.656 -25.812 -2.043 1 92.81 59 VAL B O 1
ATOM 4001 N N . SER B 1 60 ? 2.309 -24.516 -1.305 1 91.44 60 SER B N 1
ATOM 4002 C CA . SER B 1 60 ? 1.603 -23.297 -1.7 1 91.44 60 SER B CA 1
ATOM 4003 C C . SER B 1 60 ? 1.822 -22.984 -3.178 1 91.44 60 SER B C 1
ATOM 4005 O O . SER B 1 60 ? 1.305 -22 -3.691 1 91.44 60 SER B O 1
ATOM 4007 N N . VAL B 1 61 ? 2.596 -23.75 -3.83 1 91.62 61 VAL B N 1
ATOM 4008 C CA . VAL B 1 61 ? 2.922 -23.609 -5.246 1 91.62 61 VAL B CA 1
ATOM 4009 C C . VAL B 1 61 ? 3.416 -22.188 -5.512 1 91.62 61 VAL B C 1
ATOM 4011 O O . VAL B 1 61 ? 2.896 -21.484 -6.391 1 91.62 61 VAL B O 1
ATOM 4014 N N . THR B 1 62 ? 4.34 -21.656 -4.715 1 92.62 62 THR B N 1
ATOM 4015 C CA . THR B 1 62 ? 4.875 -20.297 -4.832 1 92.62 62 THR B CA 1
ATOM 4016 C C . THR B 1 62 ? 6.148 -20.297 -5.676 1 92.62 62 THR B C 1
ATOM 4018 O O . THR B 1 62 ? 6.297 -19.469 -6.582 1 92.62 62 THR B O 1
ATOM 4021 N N . GLY B 1 63 ? 7.125 -21.203 -5.348 1 92.5 63 GLY B N 1
ATOM 4022 C CA . GLY B 1 63 ? 8.336 -21.297 -6.145 1 92.5 63 GLY B CA 1
ATOM 4023 C C . GLY B 1 63 ? 9.516 -20.578 -5.523 1 92.5 63 GLY B C 1
ATOM 4024 O O . GLY B 1 63 ? 10.648 -20.703 -6.004 1 92.5 63 GLY B O 1
ATOM 4025 N N . LEU B 1 64 ? 9.273 -19.828 -4.441 1 94.06 64 LEU B N 1
ATOM 4026 C CA . LEU B 1 64 ? 10.398 -19.266 -3.707 1 94.06 64 LEU B CA 1
ATOM 4027 C C . LEU B 1 64 ? 11.188 -20.344 -2.988 1 94.06 64 LEU B C 1
ATOM 4029 O O . LEU B 1 64 ? 10.602 -21.25 -2.389 1 94.06 64 LEU B O 1
ATOM 4033 N N . SER B 1 65 ? 12.484 -20.297 -3.125 1 94.5 65 SER B N 1
ATOM 4034 C CA . SER B 1 65 ? 13.312 -21.328 -2.498 1 94.5 65 SER B CA 1
ATOM 4035 C C . SER B 1 65 ? 14.633 -20.75 -2.006 1 94.5 65 SER B C 1
ATOM 4037 O O . SER B 1 65 ? 15.297 -20 -2.729 1 94.5 65 SER B O 1
ATOM 4039 N N . PRO B 1 66 ? 14.953 -21.062 -0.806 1 94.88 66 PRO B N 1
ATOM 4040 C CA . PRO B 1 66 ? 16.25 -20.625 -0.288 1 94.88 66 PRO B CA 1
ATOM 4041 C C . PRO B 1 66 ? 17.406 -21.469 -0.808 1 94.88 66 PRO B C 1
ATOM 4043 O O . PRO B 1 66 ? 18.578 -21.109 -0.617 1 94.88 66 PRO B O 1
ATOM 4046 N N . ILE B 1 67 ? 17.078 -22.641 -1.426 1 92.69 67 ILE B N 1
ATOM 4047 C CA . ILE B 1 67 ? 18.125 -23.531 -1.912 1 92.69 67 ILE B CA 1
ATOM 4048 C C . ILE B 1 67 ? 17.844 -23.906 -3.365 1 92.69 67 ILE B C 1
ATOM 4050 O O . ILE B 1 67 ? 16.703 -23.781 -3.84 1 92.69 67 ILE B O 1
ATOM 4054 N N . SER B 1 68 ? 18.859 -24.391 -4.012 1 91.94 68 SER B N 1
ATOM 4055 C CA . SER B 1 68 ? 18.719 -24.812 -5.402 1 91.94 68 SER B CA 1
ATOM 4056 C C . SER B 1 68 ? 18.141 -26.203 -5.5 1 91.94 68 SER B C 1
ATOM 4058 O O . SER B 1 68 ? 18.656 -27.141 -4.891 1 91.94 68 SER B O 1
ATOM 4060 N N . THR B 1 69 ? 17.141 -26.312 -6.273 1 91.44 69 THR B N 1
ATOM 4061 C CA . THR B 1 69 ? 16.453 -27.594 -6.422 1 91.44 69 THR B CA 1
ATOM 4062 C C . THR B 1 69 ? 17.375 -28.625 -7.098 1 91.44 69 THR B C 1
ATOM 4064 O O . THR B 1 69 ? 17.469 -29.766 -6.656 1 91.44 69 THR B O 1
ATOM 4067 N N . VAL B 1 70 ? 18.109 -28.188 -8.094 1 90.25 70 VAL B N 1
ATOM 4068 C CA . VAL B 1 70 ? 18.922 -29.094 -8.906 1 90.25 70 VAL B CA 1
ATOM 4069 C C . VAL B 1 70 ? 20.109 -29.594 -8.102 1 90.25 70 VAL B C 1
ATOM 4071 O O . VAL B 1 70 ? 20.531 -30.75 -8.25 1 90.25 70 VAL B O 1
ATOM 4074 N N . ASP B 1 71 ? 20.609 -28.766 -7.223 1 91.62 71 ASP B N 1
ATOM 4075 C CA . ASP B 1 71 ? 21.828 -29.125 -6.492 1 91.62 71 ASP B CA 1
ATOM 4076 C C . ASP B 1 71 ? 21.5 -29.828 -5.184 1 91.62 71 ASP B C 1
ATOM 4078 O O . ASP B 1 71 ? 22.375 -30.438 -4.562 1 91.62 71 ASP B O 1
ATOM 4082 N N . THR B 1 72 ? 20.297 -29.828 -4.816 1 93.69 72 THR B N 1
ATOM 4083 C CA . THR B 1 72 ? 19.953 -30.328 -3.484 1 93.69 72 THR B CA 1
ATOM 4084 C C . THR B 1 72 ? 19.188 -31.656 -3.578 1 93.69 72 THR B C 1
ATOM 4086 O O . THR B 1 72 ? 19.531 -32.625 -2.887 1 93.69 72 THR B O 1
ATOM 4089 N N . PHE B 1 73 ? 18.297 -31.781 -4.508 1 94.5 73 PHE B N 1
ATOM 4090 C CA . PHE B 1 73 ? 17.359 -32.906 -4.488 1 94.5 73 PHE B CA 1
ATOM 4091 C C . PHE B 1 73 ? 17.766 -33.969 -5.508 1 94.5 73 PHE B C 1
ATOM 4093 O O . PHE B 1 73 ? 18.266 -33.625 -6.586 1 94.5 73 PHE B O 1
ATOM 4100 N N . SER B 1 74 ? 17.562 -35.188 -5.18 1 95.19 74 SER B N 1
ATOM 4101 C CA . SER B 1 74 ? 17.766 -36.312 -6.074 1 95.19 74 SER B CA 1
ATOM 4102 C C . SER B 1 74 ? 16.578 -36.5 -7.027 1 95.19 74 SER B C 1
ATOM 4104 O O . SER B 1 74 ? 15.641 -35.688 -7 1 95.19 74 SER B O 1
ATOM 4106 N N . THR B 1 75 ? 16.688 -37.469 -7.941 1 94.31 75 THR B N 1
ATOM 4107 C CA . THR B 1 75 ? 15.578 -37.75 -8.859 1 94.31 75 THR B CA 1
ATOM 4108 C C . THR B 1 75 ? 14.305 -38.094 -8.094 1 94.31 75 THR B C 1
ATOM 4110 O O . THR B 1 75 ? 13.219 -37.625 -8.461 1 94.31 75 THR B O 1
ATOM 4113 N N . THR B 1 76 ? 14.516 -38.844 -7.023 1 94.81 76 THR B N 1
ATOM 4114 C CA . THR B 1 76 ? 13.375 -39.156 -6.172 1 94.81 76 THR B CA 1
ATOM 4115 C C . THR B 1 76 ? 12.805 -37.906 -5.527 1 94.81 76 THR B C 1
ATOM 4117 O O . THR B 1 76 ? 11.586 -37.75 -5.418 1 94.81 76 THR B O 1
ATOM 4120 N N . GLY B 1 77 ? 13.727 -37.062 -5.086 1 94.75 77 GLY B N 1
ATOM 4121 C CA . GLY B 1 77 ? 13.289 -35.781 -4.52 1 94.75 77 GLY B CA 1
ATOM 4122 C C . GLY B 1 77 ? 12.5 -34.938 -5.5 1 94.75 77 GLY B C 1
ATOM 4123 O O . GLY B 1 77 ? 11.531 -34.281 -5.117 1 94.75 77 GLY B O 1
ATOM 4124 N N . MET B 1 78 ? 12.867 -34.969 -6.742 1 95.62 78 MET B N 1
ATOM 4125 C CA . MET B 1 78 ? 12.164 -34.188 -7.777 1 95.62 78 MET B CA 1
ATOM 4126 C C . MET B 1 78 ? 10.758 -34.75 -7.992 1 95.62 78 MET B C 1
ATOM 4128 O O . MET B 1 78 ? 9.82 -33.969 -8.211 1 95.62 78 MET B O 1
ATOM 4132 N N . PHE B 1 79 ? 10.664 -36 -7.922 1 95.56 79 PHE B N 1
ATOM 4133 C CA . PHE B 1 79 ? 9.344 -36.594 -8.07 1 95.56 79 PHE B CA 1
ATOM 4134 C C . PHE B 1 79 ? 8.461 -36.281 -6.871 1 95.56 79 PHE B C 1
ATOM 4136 O O . PHE B 1 79 ? 7.258 -36.062 -7.02 1 95.56 79 PHE B O 1
ATOM 4143 N N . ILE B 1 80 ? 9.086 -36.281 -5.711 1 95.5 80 ILE B N 1
ATOM 4144 C CA . ILE B 1 80 ? 8.352 -35.906 -4.516 1 95.5 80 ILE B CA 1
ATOM 4145 C C . ILE B 1 80 ? 7.836 -34.469 -4.664 1 95.5 80 ILE B C 1
ATOM 4147 O O . ILE B 1 80 ? 6.672 -34.188 -4.371 1 95.5 80 ILE B O 1
ATOM 4151 N N . LEU B 1 81 ? 8.68 -33.594 -5.121 1 95.69 81 LEU B N 1
ATOM 4152 C CA . LEU B 1 81 ? 8.289 -32.219 -5.332 1 95.69 81 LEU B CA 1
ATOM 4153 C C . LEU B 1 81 ? 7.133 -32.125 -6.324 1 95.69 81 LEU B C 1
ATOM 4155 O O . LEU B 1 81 ? 6.156 -31.406 -6.082 1 95.69 81 LEU B O 1
ATOM 4159 N N . MET B 1 82 ? 7.223 -32.875 -7.41 1 94.88 82 MET B N 1
ATOM 4160 C CA . MET B 1 82 ? 6.16 -32.844 -8.414 1 94.88 82 MET B CA 1
ATOM 4161 C C . MET B 1 82 ? 4.836 -33.281 -7.812 1 94.88 82 MET B C 1
ATOM 4163 O O . MET B 1 82 ? 3.783 -32.719 -8.125 1 94.88 82 MET B O 1
ATOM 4167 N N . PHE B 1 83 ? 5 -34.25 -7.016 1 92.06 83 PHE B N 1
ATOM 4168 C CA . PHE B 1 83 ? 3.807 -34.781 -6.352 1 92.06 83 PHE B CA 1
ATOM 4169 C C . PHE B 1 83 ? 3.211 -33.719 -5.426 1 92.06 83 PHE B C 1
ATOM 4171 O O . PHE B 1 83 ? 1.993 -33.531 -5.387 1 92.06 83 PHE B O 1
ATOM 4178 N N . VAL B 1 84 ? 4.066 -33.062 -4.727 1 92.81 84 VAL B N 1
ATOM 4179 C CA . VAL B 1 84 ? 3.625 -32.031 -3.793 1 92.81 84 VAL B CA 1
ATOM 4180 C C . VAL B 1 84 ? 3.014 -30.844 -4.562 1 92.81 84 VAL B C 1
ATOM 4182 O O . VAL B 1 84 ? 2.01 -30.266 -4.137 1 92.81 84 VAL B O 1
ATOM 4185 N N . PHE B 1 85 ? 3.604 -30.484 -5.742 1 91.94 85 PHE B N 1
ATOM 4186 C CA . PHE B 1 85 ? 3.039 -29.438 -6.578 1 91.94 85 PHE B CA 1
ATOM 4187 C C . PHE B 1 85 ? 1.59 -29.75 -6.93 1 91.94 85 PHE B C 1
ATOM 4189 O O . PHE B 1 85 ? 0.733 -28.859 -6.891 1 91.94 85 PHE B O 1
ATOM 4196 N N . GLN B 1 86 ? 1.412 -31 -7.301 1 88.38 86 GLN B N 1
ATOM 4197 C CA . GLN B 1 86 ? 0.091 -31.422 -7.75 1 88.38 86 GLN B CA 1
ATOM 4198 C C . GLN B 1 86 ? -0.939 -31.297 -6.633 1 88.38 86 GLN B C 1
ATOM 4200 O O . GLN B 1 86 ? -2.033 -30.781 -6.848 1 88.38 86 GLN B O 1
ATOM 4205 N N . PHE B 1 87 ? -0.479 -31.703 -5.578 1 83.06 87 PHE B N 1
ATOM 4206 C CA . PHE B 1 87 ? -1.385 -31.656 -4.434 1 83.06 87 PHE B CA 1
ATOM 4207 C C . PHE B 1 87 ? -1.604 -30.234 -3.961 1 83.06 87 PHE B C 1
ATOM 4209 O O . PHE B 1 87 ? -2.715 -29.859 -3.572 1 83.06 87 PHE B O 1
ATOM 4216 N N . GLY B 1 88 ? -0.624 -29.484 -3.926 1 83.44 88 GLY B N 1
ATOM 4217 C CA . GLY B 1 88 ? -0.732 -28.094 -3.52 1 83.44 88 GLY B CA 1
ATOM 4218 C C . GLY B 1 88 ? -1.51 -27.234 -4.508 1 83.44 88 GLY B C 1
ATOM 4219 O O . GLY B 1 88 ? -2.295 -26.375 -4.109 1 83.44 88 GLY B O 1
ATOM 4220 N N . GLY B 1 89 ? -1.233 -27.422 -5.754 1 79.31 89 GLY B N 1
ATOM 4221 C CA . GLY B 1 89 ? -1.875 -26.656 -6.809 1 79.31 89 GLY B CA 1
ATOM 4222 C C . GLY B 1 89 ? -3.363 -26.922 -6.926 1 79.31 89 GLY B C 1
ATOM 4223 O O . GLY B 1 89 ? -4.16 -26 -7.055 1 79.31 89 GLY B O 1
ATOM 4224 N N . LEU B 1 90 ? -3.734 -28.078 -6.965 1 74.56 90 LEU B N 1
ATOM 4225 C CA . LEU B 1 90 ? -5.133 -28.453 -7.176 1 74.56 90 LEU B CA 1
ATOM 4226 C C . LEU B 1 90 ? -5.941 -28.266 -5.891 1 74.56 90 LEU B C 1
ATOM 4228 O O . LEU B 1 90 ? -7.164 -28.109 -5.941 1 74.56 90 LEU B O 1
ATOM 4232 N N . GLY B 1 91 ? -5.301 -27.797 -4.828 1 64.31 91 GLY B N 1
ATOM 4233 C CA . GLY B 1 91 ? -5.949 -27.438 -3.578 1 64.31 91 GLY B CA 1
ATOM 4234 C C . GLY B 1 91 ? -6.633 -28.609 -2.896 1 64.31 91 GLY B C 1
ATOM 4235 O O . GLY B 1 91 ? -6.684 -29.703 -3.445 1 64.31 91 GLY B O 1
ATOM 4236 N N . VAL B 1 92 ? -6.879 -28.422 -1.6 1 53.88 92 VAL B N 1
ATOM 4237 C CA . VAL B 1 92 ? -7.449 -29.406 -0.675 1 53.88 92 VAL B CA 1
ATOM 4238 C C . VAL B 1 92 ? -8.773 -29.922 -1.228 1 53.88 92 VAL B C 1
ATOM 4240 O O . VAL B 1 92 ? -9.07 -31.125 -1.111 1 53.88 92 VAL B O 1
ATOM 4243 N N . MET B 1 93 ? -9.477 -28.984 -1.742 1 51.19 93 MET B N 1
ATOM 4244 C CA . MET B 1 93 ? -10.82 -29.422 -2.109 1 51.19 93 MET B CA 1
ATOM 4245 C C . MET B 1 93 ? -10.773 -30.438 -3.24 1 51.19 93 MET B C 1
ATOM 4247 O O . MET B 1 93 ? -11.547 -31.406 -3.25 1 51.19 93 MET B O 1
ATOM 4251 N N . MET B 1 94 ? -9.852 -30.141 -4.113 1 54.38 94 MET B N 1
ATOM 4252 C CA . MET B 1 94 ? -9.75 -31.156 -5.168 1 54.38 94 MET B CA 1
ATOM 4253 C C . MET B 1 94 ? -9.234 -32.469 -4.609 1 54.38 94 MET B C 1
ATOM 4255 O O . MET B 1 94 ? -9.688 -33.531 -5.016 1 54.38 94 MET B O 1
ATOM 4259 N N . LEU B 1 95 ? -8.344 -32.25 -3.617 1 51.81 95 LEU B N 1
ATOM 4260 C CA . LEU B 1 95 ? -7.785 -33.5 -3.121 1 51.81 95 LEU B CA 1
ATOM 4261 C C . LEU B 1 95 ? -8.797 -34.25 -2.256 1 51.81 95 LEU B C 1
ATOM 4263 O O . LEU B 1 95 ? -8.883 -35.469 -2.311 1 51.81 95 LEU B O 1
ATOM 4267 N N . SER B 1 96 ? -9.477 -33.406 -1.393 1 48.69 96 SER B N 1
ATOM 4268 C CA . SER B 1 96 ? -10.469 -34.125 -0.577 1 48.69 96 SER B CA 1
ATOM 4269 C C . SER B 1 96 ? -11.469 -34.875 -1.445 1 48.69 96 SER B C 1
ATOM 4271 O O . SER B 1 96 ? -11.844 -36 -1.139 1 48.69 96 SER B O 1
ATOM 4273 N N . THR B 1 97 ? -11.852 -34.094 -2.492 1 50.12 97 THR B N 1
ATOM 4274 C CA . THR B 1 97 ? -12.789 -34.781 -3.373 1 50.12 97 THR B CA 1
ATOM 4275 C C . THR B 1 97 ? -12.133 -36 -4.043 1 50.12 97 THR B C 1
ATOM 4277 O O . THR B 1 97 ? -12.773 -37.031 -4.227 1 50.12 97 THR B O 1
ATOM 4280 N N . PHE B 1 98 ? -10.852 -35.75 -4.305 1 48.88 98 PHE B N 1
ATOM 4281 C CA . PHE B 1 98 ? -10.141 -36.844 -4.953 1 48.88 98 PHE B CA 1
ATOM 4282 C C . PHE B 1 98 ? -10.055 -38.062 -4.035 1 48.88 98 PHE B C 1
ATOM 4284 O O . PHE B 1 98 ? -10.273 -39.188 -4.473 1 48.88 98 PHE B O 1
ATOM 4291 N N . ILE B 1 99 ? -9.609 -37.688 -2.855 1 48.44 99 ILE B N 1
ATOM 4292 C CA . ILE B 1 99 ? -9.492 -38.812 -1.917 1 48.44 99 ILE B CA 1
ATOM 4293 C C . ILE B 1 99 ? -10.859 -39.438 -1.717 1 48.44 99 ILE B C 1
ATOM 4295 O O . ILE B 1 99 ? -10.969 -40.688 -1.653 1 48.44 99 ILE B O 1
ATOM 4299 N N . TRP B 1 100 ? -11.797 -38.562 -1.602 1 49.69 100 TRP B N 1
ATOM 4300 C CA . TRP B 1 100 ? -13.148 -39.062 -1.413 1 49.69 100 TRP B CA 1
ATOM 4301 C C . TRP B 1 100 ? -13.586 -39.906 -2.613 1 49.69 100 TRP B C 1
ATOM 4303 O O . TRP B 1 100 ? -14.234 -40.938 -2.451 1 49.69 100 TRP B O 1
ATOM 4313 N N . LEU B 1 101 ? -13.219 -39.406 -3.768 1 47.53 101 LEU B N 1
ATOM 4314 C CA . LEU B 1 101 ? -13.539 -40.156 -4.973 1 47.53 101 LEU B CA 1
ATOM 4315 C C . LEU B 1 101 ? -12.867 -41.531 -4.949 1 47.53 101 LEU B C 1
ATOM 4317 O O . LEU B 1 101 ? -13.461 -42.531 -5.375 1 47.53 101 LEU B O 1
ATOM 4321 N N . ILE B 1 102 ? -11.688 -41.375 -4.5 1 47.5 102 ILE B N 1
ATOM 4322 C CA . ILE B 1 102 ? -10.992 -42.656 -4.438 1 47.5 102 ILE B CA 1
ATOM 4323 C C . ILE B 1 102 ? -11.617 -43.531 -3.354 1 47.5 102 ILE B C 1
ATOM 4325 O O . ILE B 1 102 ? -11.734 -44.75 -3.52 1 47.5 102 ILE B O 1
ATOM 4329 N N . ALA B 1 103 ? -11.875 -42.844 -2.24 1 45.44 103 ALA B N 1
ATOM 4330 C CA . ALA B 1 103 ? -12.406 -43.625 -1.147 1 45.44 103 ALA B CA 1
ATOM 4331 C C . ALA B 1 103 ? -13.867 -44 -1.407 1 45.44 103 ALA B C 1
ATOM 4333 O O . ALA B 1 103 ? -14.453 -44.781 -0.657 1 45.44 103 ALA B O 1
ATOM 4334 N N . ARG B 1 104 ? -14.406 -44.25 -2.406 1 43.97 104 ARG B N 1
ATOM 4335 C CA . ARG B 1 104 ? -15.719 -44.688 -2.848 1 43.97 104 ARG B CA 1
ATOM 4336 C C . ARG B 1 104 ? -16.797 -44.312 -1.842 1 43.97 104 ARG B C 1
ATOM 4338 O O . ARG B 1 104 ? -17.844 -44.969 -1.773 1 43.97 104 ARG B O 1
ATOM 4345 N N . LYS B 1 105 ? -16.531 -43.438 -0.747 1 43.75 105 LYS B N 1
ATOM 4346 C CA . LYS B 1 105 ? -17.594 -43.25 0.234 1 43.75 105 LYS B CA 1
ATOM 4347 C C . LYS B 1 105 ? -18.469 -42.062 -0.149 1 43.75 105 LYS B C 1
ATOM 4349 O O . LYS B 1 105 ? -18.031 -41.125 -0.824 1 43.75 105 LYS B O 1
ATOM 4354 N N . LYS B 1 106 ? -19.891 -42.094 0.034 1 40.88 106 LYS B N 1
ATOM 4355 C CA . LYS B 1 106 ? -21 -41.188 -0.22 1 40.88 106 LYS B CA 1
ATOM 4356 C C . LYS B 1 106 ? -20.75 -39.844 0.454 1 40.88 106 LYS B C 1
ATOM 4358 O O . LYS B 1 106 ? -20.422 -39.781 1.64 1 40.88 106 LYS B O 1
ATOM 4363 N N . ILE B 1 107 ? -20.312 -38.844 -0.205 1 46.53 107 ILE B N 1
ATOM 4364 C CA . ILE B 1 107 ? -20.016 -37.5 0.291 1 46.53 107 ILE B CA 1
ATOM 4365 C C . ILE B 1 107 ? -21.234 -36.938 1.032 1 46.53 107 ILE B C 1
ATOM 4367 O O . ILE B 1 107 ? -22.312 -36.812 0.453 1 46.53 107 ILE B O 1
ATOM 4371 N N . GLY B 1 108 ? -21.234 -37 2.307 1 45.53 108 GLY B N 1
ATOM 4372 C CA . GLY B 1 108 ? -22.312 -36.438 3.113 1 45.53 108 GLY B CA 1
ATOM 4373 C C . GLY B 1 108 ? -22.469 -34.938 2.938 1 45.53 108 GLY B C 1
ATOM 4374 O O . GLY B 1 108 ? -21.656 -34.281 2.275 1 45.53 108 GLY B O 1
ATOM 4375 N N . LEU B 1 109 ? -23.562 -34.312 3.309 1 45.94 109 LEU B N 1
ATOM 4376 C CA . LEU B 1 109 ? -24.031 -32.938 3.162 1 45.94 109 LEU B CA 1
ATOM 4377 C C . LEU B 1 109 ? -22.984 -31.938 3.643 1 45.94 109 LEU B C 1
ATOM 4379 O O . LEU B 1 109 ? -22.812 -30.891 3.039 1 45.94 109 LEU B O 1
ATOM 4383 N N . LYS B 1 110 ? -22.312 -32.25 4.652 1 46.97 110 LYS B N 1
ATOM 4384 C CA . LYS B 1 110 ? -21.359 -31.312 5.262 1 46.97 110 LYS B CA 1
ATOM 4385 C C . LYS B 1 110 ? -20.141 -31.125 4.375 1 46.97 110 LYS B C 1
ATOM 4387 O O . LYS B 1 110 ? -19.594 -30.016 4.301 1 46.97 110 LYS B O 1
ATOM 4392 N N . GLN B 1 111 ? -19.844 -32.125 3.742 1 45.31 111 GLN B N 1
ATOM 4393 C CA . GLN B 1 111 ? -18.688 -32.094 2.857 1 45.31 111 GLN B CA 1
ATOM 4394 C C 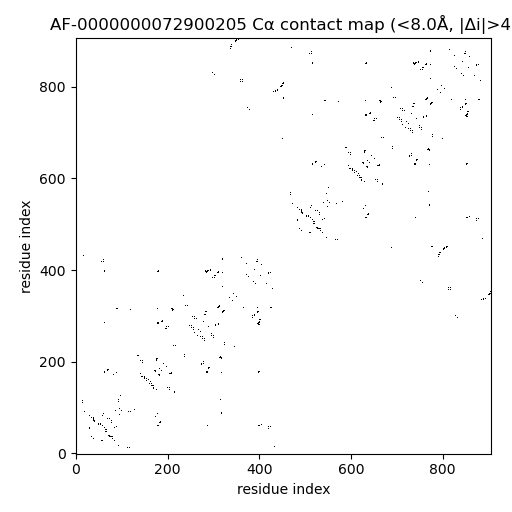. GLN B 1 111 ? -18.969 -31.281 1.6 1 45.31 111 GLN B C 1
ATOM 4396 O O . GLN B 1 111 ? -18.078 -30.594 1.1 1 45.31 111 GLN B O 1
ATOM 4401 N N . ARG B 1 112 ? -20.234 -31.344 1.245 1 48.34 112 ARG B N 1
ATOM 4402 C CA . ARG B 1 112 ? -20.703 -30.531 0.129 1 48.34 112 ARG B CA 1
ATOM 4403 C C . ARG B 1 112 ? -20.562 -29.047 0.448 1 48.34 112 ARG B C 1
ATOM 4405 O O . ARG B 1 112 ? -20.266 -28.25 -0.435 1 48.34 112 ARG B O 1
ATOM 4412 N N . GLN B 1 113 ? -20.75 -28.734 1.695 1 48.66 113 GLN B N 1
ATOM 4413 C CA . GLN B 1 113 ? -20.672 -27.344 2.129 1 48.66 113 GLN B CA 1
ATOM 4414 C C . GLN B 1 113 ? -19.234 -26.828 2.074 1 48.66 113 GLN B C 1
ATOM 4416 O O . GLN B 1 113 ? -18.984 -25.656 1.792 1 48.66 113 GLN B O 1
ATOM 4421 N N . LEU B 1 114 ? -18.344 -27.703 2.271 1 46.03 114 LEU B N 1
ATOM 4422 C CA . LEU B 1 114 ? -16.938 -27.359 2.275 1 46.03 114 LEU B CA 1
ATOM 4423 C C . LEU B 1 114 ? -16.469 -26.984 0.876 1 46.03 114 LEU B C 1
ATOM 4425 O O . LEU B 1 114 ? -15.672 -26.047 0.713 1 46.03 114 LEU B O 1
ATOM 4429 N N . ILE B 1 115 ? -17.062 -27.734 0.013 1 49.34 115 ILE B N 1
ATOM 4430 C CA . ILE B 1 115 ? -16.719 -27.516 -1.392 1 49.34 115 ILE B CA 1
ATOM 4431 C C . ILE B 1 115 ? -17.297 -26.188 -1.869 1 49.34 115 ILE B C 1
ATOM 4433 O O . ILE B 1 115 ? -16.656 -25.469 -2.639 1 49.34 115 ILE B O 1
ATOM 4437 N N . MET B 1 116 ? -18.531 -25.953 -1.349 1 48.66 116 MET B N 1
ATOM 4438 C CA . MET B 1 116 ? -19.203 -24.703 -1.696 1 48.66 116 MET B CA 1
ATOM 4439 C C . MET B 1 116 ? -18.375 -23.5 -1.255 1 48.66 116 MET B C 1
ATOM 4441 O O . MET B 1 116 ? -18.312 -22.484 -1.966 1 48.66 116 MET B O 1
ATOM 4445 N N . THR B 1 117 ? -17.766 -23.703 -0.071 1 44 117 THR B N 1
ATOM 4446 C CA . THR B 1 117 ? -17.047 -22.594 0.52 1 44 117 THR B CA 1
ATOM 4447 C C . THR B 1 117 ? -15.727 -22.359 -0.207 1 44 117 THR B C 1
ATOM 4449 O O . THR B 1 117 ? -15.289 -21.219 -0.363 1 44 117 THR B O 1
ATOM 4452 N N . ASP B 1 118 ? -15.078 -23.469 -0.663 1 43.38 118 ASP B N 1
ATOM 4453 C CA . ASP B 1 118 ? -13.781 -23.328 -1.313 1 43.38 118 ASP B CA 1
ATOM 4454 C C . ASP B 1 118 ? -13.938 -22.844 -2.752 1 43.38 118 ASP B C 1
ATOM 4456 O O . ASP B 1 118 ? -13.102 -22.078 -3.248 1 43.38 118 ASP B O 1
ATOM 4460 N N . GLN B 1 119 ? -15.086 -23.469 -3.396 1 43.16 119 GLN B N 1
ATOM 4461 C CA . GLN B 1 119 ? -15.234 -23.172 -4.812 1 43.16 119 GLN B CA 1
ATOM 4462 C C . GLN B 1 119 ? -16.312 -22.109 -5.035 1 43.16 119 GLN B C 1
ATOM 4464 O O . GLN B 1 119 ? -16.625 -21.766 -6.176 1 43.16 119 GLN B O 1
ATOM 4469 N N . ASN B 1 120 ? -16.875 -21.359 -4.094 1 40.16 120 ASN B N 1
ATOM 4470 C CA . ASN B 1 120 ? -17.922 -20.344 -4.102 1 40.16 120 ASN B CA 1
ATOM 4471 C C . ASN B 1 120 ? -19.047 -20.688 -5.074 1 40.16 120 ASN B C 1
ATOM 4473 O O . ASN B 1 120 ? -19.531 -19.844 -5.82 1 40.16 120 ASN B O 1
ATOM 4477 N N . GLN B 1 121 ? -19.391 -22.016 -5.387 1 42.09 121 GLN B N 1
ATOM 4478 C CA . GLN B 1 121 ? -20.453 -22.375 -6.316 1 42.09 121 GLN B CA 1
ATOM 4479 C C . GLN B 1 121 ? -21.719 -22.766 -5.57 1 42.09 121 GLN B C 1
ATOM 4481 O O . GLN B 1 121 ? -21.656 -23.344 -4.477 1 42.09 121 GLN B O 1
ATOM 4486 N N . SER B 1 122 ? -22.891 -22.219 -5.922 1 39.94 122 SER B N 1
ATOM 4487 C CA . SER B 1 122 ? -24.219 -22.375 -5.336 1 39.94 122 SER B CA 1
ATOM 4488 C C . SER B 1 122 ? -24.781 -23.766 -5.57 1 39.94 122 SER B C 1
ATOM 4490 O O . SER B 1 122 ? -25.688 -24.203 -4.871 1 39.94 122 SER B O 1
ATOM 4492 N N . ASN B 1 123 ? -24.453 -24.547 -6.586 1 39.84 123 ASN B N 1
ATOM 4493 C CA . ASN B 1 123 ? -25.172 -25.797 -6.832 1 39.84 123 ASN B CA 1
ATOM 4494 C C . ASN B 1 123 ? -24.281 -27 -6.621 1 39.84 123 ASN B C 1
ATOM 4496 O O . ASN B 1 123 ? -23.188 -27.094 -7.199 1 39.84 123 ASN B O 1
ATOM 4500 N N . LEU B 1 124 ? -24.562 -27.906 -5.676 1 43.53 124 LEU B N 1
ATOM 4501 C CA . LEU B 1 124 ? -23.844 -29.031 -5.082 1 43.53 124 LEU B CA 1
ATOM 4502 C C . LEU B 1 124 ? -23.672 -30.156 -6.094 1 43.53 124 LEU B C 1
ATOM 4504 O O . LEU B 1 124 ? -22.625 -30.812 -6.113 1 43.53 124 LEU B O 1
ATOM 4508 N N . SER B 1 125 ? -24.75 -30.812 -6.621 1 47.5 125 SER B N 1
ATOM 4509 C CA . SER B 1 125 ? -24.797 -32.062 -7.34 1 47.5 125 SER B CA 1
ATOM 4510 C C . SER B 1 125 ? -23.688 -32.156 -8.375 1 47.5 125 SER B C 1
ATOM 4512 O O . SER B 1 125 ? -23.094 -33.219 -8.578 1 47.5 125 SER B O 1
ATOM 4514 N N . GLY B 1 126 ? -23.109 -31.078 -8.898 1 54.97 126 GLY B N 1
ATOM 4515 C CA . GLY B 1 126 ? -22.25 -30.984 -10.062 1 54.97 126 GLY B CA 1
ATOM 4516 C C . GLY B 1 126 ? -20.812 -30.672 -9.711 1 54.97 126 GLY B C 1
ATOM 4517 O O . GLY B 1 126 ? -19.953 -30.594 -10.594 1 54.97 126 GLY B O 1
ATOM 4518 N N . LEU B 1 127 ? -20.516 -30.891 -8.398 1 60.22 127 LEU B N 1
ATOM 4519 C CA . LEU B 1 127 ? -19.188 -30.422 -7.992 1 60.22 127 LEU B CA 1
ATOM 4520 C C . LEU B 1 127 ? -18.156 -31.531 -8.148 1 60.22 127 LEU B C 1
ATOM 4522 O O . LEU B 1 127 ? -17.016 -31.281 -8.57 1 60.22 127 LEU B O 1
ATOM 4526 N N . VAL B 1 128 ? -18.609 -32.844 -7.84 1 64.56 128 VAL B N 1
ATOM 4527 C CA . VAL B 1 128 ? -17.672 -33.969 -7.961 1 64.56 128 VAL B CA 1
ATOM 4528 C C . VAL B 1 128 ? -17.281 -34.156 -9.422 1 64.56 128 VAL B C 1
ATOM 4530 O O . VAL B 1 128 ? -16.109 -34.344 -9.742 1 64.56 128 VAL B O 1
ATOM 4533 N N . ASN B 1 129 ? -18.266 -34.125 -10.203 1 70.69 129 ASN B N 1
ATOM 4534 C CA . ASN B 1 129 ? -18 -34.25 -11.633 1 70.69 129 ASN B CA 1
ATOM 4535 C C . ASN B 1 129 ? -17.125 -33.125 -12.148 1 70.69 129 ASN B C 1
ATOM 4537 O O . ASN B 1 129 ? -16.234 -33.344 -12.969 1 70.69 129 ASN B O 1
ATOM 4541 N N . LEU B 1 130 ? -17.328 -32 -11.562 1 71.31 130 LEU B N 1
ATOM 4542 C CA . LEU B 1 130 ? -16.531 -30.844 -11.945 1 71.31 130 LEU B CA 1
ATOM 4543 C C . LEU B 1 130 ? -15.078 -31.016 -11.547 1 71.31 130 LEU B C 1
ATOM 4545 O O . LEU B 1 130 ? -14.172 -30.734 -12.344 1 71.31 130 LEU B O 1
ATOM 4549 N N . MET B 1 131 ? -14.891 -31.562 -10.43 1 73.12 131 MET B N 1
ATOM 4550 C CA . MET B 1 131 ? -13.523 -31.734 -9.93 1 73.12 131 MET B CA 1
ATOM 4551 C C . MET B 1 131 ? -12.781 -32.812 -10.719 1 73.12 131 MET B C 1
ATOM 4553 O O . MET B 1 131 ? -11.594 -32.656 -11 1 73.12 131 MET B O 1
ATOM 4557 N N . ARG B 1 132 ? -13.484 -33.812 -11.039 1 75.38 132 ARG B N 1
ATOM 4558 C CA . ARG B 1 132 ? -12.891 -34.875 -11.852 1 75.38 132 ARG B CA 1
ATOM 4559 C C . ARG B 1 132 ? -12.484 -34.344 -13.227 1 75.38 132 ARG B C 1
ATOM 4561 O O . ARG B 1 132 ? -11.414 -34.688 -13.734 1 75.38 132 ARG B O 1
ATOM 4568 N N . GLN B 1 133 ? -13.273 -33.562 -13.703 1 80.25 133 GLN B N 1
ATOM 4569 C CA . GLN B 1 133 ? -12.992 -33 -15.016 1 80.25 133 GLN B CA 1
ATOM 4570 C C . GLN B 1 133 ? -11.781 -32.094 -14.969 1 80.25 133 GLN B C 1
ATOM 4572 O O . GLN B 1 133 ? -10.961 -32.094 -15.891 1 80.25 133 GLN B O 1
ATOM 4577 N N . ILE B 1 134 ? -11.711 -31.406 -13.852 1 81.12 134 ILE B N 1
ATOM 4578 C CA . ILE B 1 134 ? -10.586 -30.484 -13.703 1 81.12 134 ILE B CA 1
ATOM 4579 C C . ILE B 1 134 ? -9.281 -31.266 -13.609 1 81.12 134 ILE B C 1
ATOM 4581 O O . ILE B 1 134 ? -8.297 -30.938 -14.273 1 81.12 134 ILE B O 1
ATOM 4585 N N . LEU B 1 135 ? -9.328 -32.312 -12.836 1 80.56 135 LEU B N 1
ATOM 4586 C CA . LEU B 1 135 ? -8.141 -33.156 -12.664 1 80.56 135 LEU B CA 1
ATOM 4587 C C . LEU B 1 135 ? -7.707 -33.75 -14 1 80.56 135 LEU B C 1
ATOM 4589 O O . LEU B 1 135 ? -6.516 -33.75 -14.32 1 80.56 135 LEU B O 1
ATOM 4593 N N . PHE B 1 136 ? -8.672 -34.188 -14.664 1 84.75 136 PHE B N 1
ATOM 4594 C CA . PHE B 1 136 ? -8.383 -34.812 -15.961 1 84.75 136 PHE B CA 1
ATOM 4595 C C . PHE B 1 136 ? -7.785 -33.781 -16.922 1 84.75 136 PHE B C 1
ATOM 4597 O O . PHE B 1 136 ? -6.812 -34.094 -17.625 1 84.75 136 PHE B O 1
ATOM 4604 N N . ILE B 1 137 ? -8.305 -32.625 -16.906 1 86.56 137 ILE B N 1
ATOM 4605 C CA . ILE B 1 137 ? -7.84 -31.578 -17.812 1 86.56 137 ILE B CA 1
ATOM 4606 C C . ILE B 1 137 ? -6.41 -31.188 -17.453 1 86.56 137 ILE B C 1
ATOM 4608 O O . ILE B 1 137 ? -5.559 -31.047 -18.344 1 86.56 137 ILE B O 1
ATOM 4612 N N . ILE B 1 138 ? -6.148 -31.062 -16.172 1 87.69 138 ILE B N 1
ATOM 4613 C CA . ILE B 1 138 ? -4.832 -30.609 -15.734 1 87.69 138 ILE B CA 1
ATOM 4614 C C . ILE B 1 138 ? -3.785 -31.672 -16.062 1 87.69 138 ILE B C 1
ATOM 4616 O O . ILE B 1 138 ? -2.697 -31.344 -16.547 1 87.69 138 ILE B O 1
ATOM 4620 N N . ILE B 1 139 ? -4.148 -32.906 -15.859 1 89.5 139 ILE B N 1
ATOM 4621 C CA . ILE B 1 139 ? -3.215 -34 -16.125 1 89.5 139 ILE B CA 1
ATOM 4622 C C . ILE B 1 139 ? -2.93 -34.062 -17.625 1 89.5 139 ILE B C 1
ATOM 4624 O O . ILE B 1 139 ? -1.783 -34.281 -18.031 1 89.5 139 ILE B O 1
ATOM 4628 N N . ILE B 1 140 ? -3.906 -33.875 -18.406 1 92.56 140 ILE B N 1
ATOM 4629 C CA . ILE B 1 140 ? -3.74 -33.906 -19.859 1 92.56 140 ILE B CA 1
ATOM 4630 C C . ILE B 1 140 ? -2.848 -32.75 -20.312 1 92.56 140 ILE B C 1
ATOM 4632 O O . ILE B 1 140 ? -1.96 -32.938 -21.141 1 92.56 140 ILE B O 1
ATOM 4636 N N . VAL B 1 141 ? -3.131 -31.625 -19.766 1 92.94 141 VAL B N 1
ATOM 4637 C CA . VAL B 1 141 ? -2.336 -30.453 -20.125 1 92.94 141 VAL B CA 1
ATOM 4638 C C . VAL B 1 141 ? -0.88 -30.672 -19.719 1 92.94 141 VAL B C 1
ATOM 4640 O O . VAL B 1 141 ? 0.036 -30.344 -20.484 1 92.94 141 VAL B O 1
ATOM 4643 N N . GLU B 1 142 ? -0.679 -31.266 -18.562 1 95.06 142 GLU B N 1
ATOM 4644 C CA . GLU B 1 142 ? 0.673 -31.531 -18.078 1 95.06 142 GLU B CA 1
ATOM 4645 C C . GLU B 1 142 ? 1.372 -32.562 -18.969 1 95.06 142 GLU B C 1
ATOM 4647 O O . GLU B 1 142 ? 2.559 -32.406 -19.266 1 95.06 142 GLU B O 1
ATOM 4652 N N . LEU B 1 143 ? 0.612 -33.531 -19.391 1 95.81 143 LEU B N 1
ATOM 4653 C CA . LEU B 1 143 ? 1.188 -34.594 -20.234 1 95.81 143 LEU B CA 1
ATOM 4654 C C . LEU B 1 143 ? 1.551 -34.031 -21.609 1 95.81 143 LEU B C 1
ATOM 4656 O O . LEU B 1 143 ? 2.609 -34.344 -22.156 1 95.81 143 LEU B O 1
ATOM 4660 N N . ILE B 1 144 ? 0.668 -33.25 -22.156 1 96.38 144 ILE B N 1
ATOM 4661 C CA . ILE B 1 144 ? 0.939 -32.625 -23.453 1 96.38 144 ILE B CA 1
ATOM 4662 C C . ILE B 1 144 ? 2.152 -31.703 -23.328 1 96.38 144 ILE B C 1
ATOM 4664 O O . ILE B 1 144 ? 3.039 -31.719 -24.188 1 96.38 144 ILE B O 1
ATOM 4668 N N . GLY B 1 145 ? 2.168 -30.922 -22.281 1 97 145 GLY B N 1
ATOM 4669 C CA . GLY B 1 145 ? 3.312 -30.047 -22.062 1 97 145 GLY B CA 1
ATOM 4670 C C . GLY B 1 145 ? 4.613 -30.812 -21.859 1 97 145 GLY B C 1
ATOM 4671 O O . GLY B 1 145 ? 5.652 -30.406 -22.391 1 97 145 GLY B O 1
ATOM 4672 N N . ALA B 1 146 ? 4.5 -31.875 -21.125 1 97.06 146 ALA B N 1
ATOM 4673 C CA . ALA B 1 146 ? 5.676 -32.719 -20.875 1 97.06 146 ALA B CA 1
ATOM 4674 C C . ALA B 1 146 ? 6.219 -33.281 -22.172 1 97.06 146 ALA B C 1
ATOM 4676 O O . ALA B 1 146 ? 7.434 -33.344 -22.391 1 97.06 146 ALA B O 1
ATOM 4677 N N . LEU B 1 147 ? 5.328 -33.688 -23.016 1 96.56 147 LEU B N 1
ATOM 4678 C CA . LEU B 1 147 ? 5.734 -34.281 -24.281 1 96.56 147 LEU B CA 1
ATOM 4679 C C . LEU B 1 147 ? 6.344 -33.219 -25.203 1 96.56 147 LEU B C 1
ATOM 4681 O O . LEU B 1 147 ? 7.387 -33.438 -25.812 1 96.56 147 LEU B O 1
ATOM 4685 N N . LEU B 1 148 ? 5.691 -32.125 -25.297 1 97.06 148 LEU B N 1
ATOM 4686 C CA . LEU B 1 148 ? 6.184 -31.047 -26.172 1 97.06 148 LEU B CA 1
ATOM 4687 C C . LEU B 1 148 ? 7.547 -30.562 -25.703 1 97.06 148 LEU B C 1
ATOM 4689 O O . LEU B 1 148 ? 8.469 -30.422 -26.516 1 97.06 148 LEU B O 1
ATOM 4693 N N . LEU B 1 149 ? 7.68 -30.312 -24.438 1 96.75 149 LEU B N 1
ATOM 4694 C CA . LEU B 1 149 ? 8.945 -29.812 -23.891 1 96.75 149 LEU B CA 1
ATOM 4695 C C . LEU B 1 149 ? 10 -30.922 -23.891 1 96.75 149 LEU B C 1
ATOM 4697 O O . LEU B 1 149 ? 11.156 -30.672 -24.234 1 96.75 149 LEU B O 1
ATOM 4701 N N . GLY B 1 150 ? 9.586 -32.156 -23.531 1 95.94 150 GLY B N 1
ATOM 4702 C CA . GLY B 1 150 ? 10.516 -33.25 -23.5 1 95.94 150 GLY B CA 1
ATOM 4703 C C . GLY B 1 150 ? 11.156 -33.562 -24.844 1 95.94 150 GLY B C 1
ATOM 4704 O O . GLY B 1 150 ? 12.367 -33.719 -24.938 1 95.94 150 GLY B O 1
ATOM 4705 N N . ILE B 1 151 ? 10.352 -33.562 -25.859 1 95.69 151 ILE B N 1
ATOM 4706 C CA . ILE B 1 151 ? 10.852 -33.844 -27.203 1 95.69 151 ILE B CA 1
ATOM 4707 C C . ILE B 1 151 ? 11.773 -32.688 -27.641 1 95.69 151 ILE B C 1
ATOM 4709 O O . ILE B 1 151 ? 12.844 -32.938 -28.203 1 95.69 151 ILE B O 1
ATOM 4713 N N . HIS B 1 152 ? 11.32 -31.5 -27.359 1 95.62 152 HIS B N 1
ATOM 4714 C CA . HIS B 1 152 ? 12.133 -30.344 -27.734 1 95.62 152 HIS B CA 1
ATOM 4715 C C . HIS B 1 152 ? 13.469 -30.344 -26.984 1 95.62 152 HIS B C 1
ATOM 4717 O O . HIS B 1 152 ? 14.508 -30.047 -27.578 1 95.62 152 HIS B O 1
ATOM 4723 N N . PHE B 1 153 ? 13.43 -30.672 -25.703 1 95.56 153 PHE B N 1
ATOM 4724 C CA . PHE B 1 153 ? 14.656 -30.719 -24.906 1 95.56 153 PHE B CA 1
ATOM 4725 C C . PHE B 1 153 ? 15.578 -31.828 -25.391 1 95.56 153 PHE B C 1
ATOM 4727 O O . PHE B 1 153 ? 16.797 -31.672 -25.391 1 95.56 153 PHE B O 1
ATOM 4734 N N . TYR B 1 154 ? 15.039 -32.938 -25.828 1 94.38 154 TYR B N 1
ATOM 4735 C CA . TYR B 1 154 ? 15.828 -34.031 -26.344 1 94.38 154 TYR B CA 1
ATOM 4736 C C . TYR B 1 154 ? 16.5 -33.656 -27.672 1 94.38 154 TYR B C 1
ATOM 4738 O O . TYR B 1 154 ? 17.656 -34 -27.891 1 94.38 154 TYR B O 1
ATOM 4746 N N . LEU B 1 155 ? 15.859 -33 -28.484 1 93.69 155 LEU B N 1
ATOM 4747 C CA . LEU B 1 155 ? 16.328 -32.656 -29.828 1 93.69 155 LEU B CA 1
ATOM 4748 C C . LEU B 1 155 ? 17.375 -31.562 -29.781 1 93.69 155 LEU B C 1
ATOM 4750 O O . LEU B 1 155 ? 18.344 -31.578 -30.562 1 93.69 155 LEU B O 1
ATOM 4754 N N . TYR B 1 156 ? 17.281 -30.625 -28.797 1 92.25 156 TYR B N 1
ATOM 4755 C CA . TYR B 1 156 ? 18.078 -29.422 -28.953 1 92.25 156 TYR B CA 1
ATOM 4756 C C . TYR B 1 156 ? 18.984 -29.219 -27.734 1 92.25 156 TYR B C 1
ATOM 4758 O O . TYR B 1 156 ? 20 -28.531 -27.828 1 92.25 156 TYR B O 1
ATOM 4766 N N . TYR B 1 157 ? 18.688 -29.766 -26.594 1 91.69 157 TYR B N 1
ATOM 4767 C CA . TYR B 1 157 ? 19.422 -29.344 -25.406 1 91.69 157 TYR B CA 1
ATOM 4768 C C . TYR B 1 157 ? 20.109 -30.531 -24.734 1 91.69 157 TYR B C 1
ATOM 4770 O O . TYR B 1 157 ? 21.281 -30.453 -24.359 1 91.69 157 TYR B O 1
ATOM 4778 N N . TYR B 1 158 ? 19.281 -31.594 -24.484 1 86.81 158 TYR B N 1
ATOM 4779 C CA . TYR B 1 158 ? 19.812 -32.688 -23.703 1 86.81 158 TYR B CA 1
ATOM 4780 C C . TYR B 1 158 ? 19.906 -33.969 -24.531 1 86.81 158 TYR B C 1
ATOM 4782 O O . TYR B 1 158 ? 19.016 -34.281 -25.312 1 86.81 158 TYR B O 1
ATOM 4790 N N . HIS B 1 159 ? 21.047 -34.625 -24.453 1 87.44 159 HIS B N 1
ATOM 4791 C CA . HIS B 1 159 ? 21.312 -35.781 -25.328 1 87.44 159 HIS B CA 1
ATOM 4792 C C . HIS B 1 159 ? 20.859 -37.062 -24.672 1 87.44 159 HIS B C 1
ATOM 4794 O O . HIS B 1 159 ? 21 -38.156 -25.266 1 87.44 159 HIS B O 1
ATOM 4800 N N . SER B 1 160 ? 20.375 -37 -23.516 1 91.88 160 SER B N 1
ATOM 4801 C CA . SER B 1 160 ? 19.828 -38.188 -22.844 1 91.88 160 SER B CA 1
ATOM 4802 C C . SER B 1 160 ? 18.312 -38.125 -22.781 1 91.88 160 SER B C 1
ATOM 4804 O O . SER B 1 160 ? 17.75 -37.188 -22.266 1 91.88 160 SER B O 1
ATOM 4806 N N . LEU B 1 161 ? 17.734 -39.188 -23.312 1 91.31 161 LEU B N 1
ATOM 4807 C CA . LEU B 1 161 ? 16.281 -39.25 -23.391 1 91.31 161 LEU B CA 1
ATOM 4808 C C . LEU B 1 161 ? 15.641 -39.188 -22.016 1 91.31 161 LEU B C 1
ATOM 4810 O O . LEU B 1 161 ? 14.75 -38.406 -21.75 1 91.31 161 LEU B O 1
ATOM 4814 N N . PRO B 1 162 ? 16.188 -40 -21.047 1 92.06 162 PRO B N 1
ATOM 4815 C CA . PRO B 1 162 ? 15.57 -39.969 -19.719 1 92.06 162 PRO B CA 1
ATOM 4816 C C . PRO B 1 162 ? 15.711 -38.594 -19.047 1 92.06 162 PRO B C 1
ATOM 4818 O O . PRO B 1 162 ? 14.789 -38.125 -18.359 1 92.06 162 PRO B O 1
ATOM 4821 N N . GLU B 1 163 ? 16.797 -38 -19.281 1 92.62 163 GLU B N 1
ATOM 4822 C CA . GLU B 1 163 ? 17.031 -36.688 -18.688 1 92.62 163 GLU B CA 1
ATOM 4823 C C . GLU B 1 163 ? 16.125 -35.625 -19.328 1 92.62 163 GLU B C 1
ATOM 4825 O O . GLU B 1 163 ? 15.547 -34.812 -18.625 1 92.62 163 GLU B O 1
ATOM 4830 N N . ALA B 1 164 ? 15.945 -35.688 -20.594 1 95.06 164 ALA B N 1
ATOM 4831 C CA . ALA B 1 164 ? 15.109 -34.75 -21.312 1 95.06 164 ALA B CA 1
ATOM 4832 C C . ALA B 1 164 ? 13.641 -34.906 -20.922 1 95.06 164 ALA B C 1
ATOM 4834 O O . ALA B 1 164 ? 12.938 -33.906 -20.719 1 95.06 164 ALA B O 1
ATOM 4835 N N . LEU B 1 165 ? 13.25 -36.125 -20.75 1 94.31 165 LEU B N 1
ATOM 4836 C CA . LEU B 1 165 ? 11.859 -36.406 -20.391 1 94.31 165 LEU B CA 1
ATOM 4837 C C . LEU B 1 165 ? 11.578 -35.969 -18.953 1 94.31 165 LEU B C 1
ATOM 4839 O O . LEU B 1 165 ? 10.492 -35.469 -18.656 1 94.31 165 LEU B O 1
ATOM 4843 N N . LEU B 1 166 ? 12.562 -36.188 -18.125 1 94.12 166 LEU B N 1
ATOM 4844 C CA . LEU B 1 166 ? 12.406 -35.75 -16.734 1 94.12 166 LEU B CA 1
ATOM 4845 C C . LEU B 1 166 ? 12.312 -34.25 -16.641 1 94.12 166 LEU B C 1
ATOM 4847 O O . LEU B 1 166 ? 11.461 -33.719 -15.922 1 94.12 166 LEU B O 1
ATOM 4851 N N . ARG B 1 167 ? 13.125 -33.562 -17.375 1 94 167 ARG B N 1
ATOM 4852 C CA . ARG B 1 167 ? 13.125 -32.094 -17.359 1 94 167 ARG B CA 1
ATOM 4853 C C . ARG B 1 167 ? 11.844 -31.547 -17.984 1 94 167 ARG B C 1
ATOM 4855 O O . ARG B 1 167 ? 11.312 -30.531 -17.531 1 94 167 ARG B O 1
ATOM 4862 N N . GLY B 1 168 ? 11.43 -32.219 -19.016 1 95.75 168 GLY B N 1
ATOM 4863 C CA . GLY B 1 168 ? 10.172 -31.812 -19.625 1 95.75 168 GLY B CA 1
ATOM 4864 C C . GLY B 1 168 ? 8.977 -32 -18.719 1 95.75 168 GLY B C 1
ATOM 4865 O O . GLY B 1 168 ? 8.109 -31.141 -18.625 1 95.75 168 GLY B O 1
ATOM 4866 N N . LEU B 1 169 ? 8.961 -33.156 -18.078 1 96 169 LEU B N 1
ATOM 4867 C CA . LEU B 1 169 ? 7.867 -33.438 -17.172 1 96 169 LEU B CA 1
ATOM 4868 C C . LEU B 1 169 ? 7.855 -32.5 -15.992 1 96 169 LEU B C 1
ATOM 4870 O O . LEU B 1 169 ? 6.809 -31.953 -15.633 1 96 169 LEU B O 1
ATOM 4874 N N . PHE B 1 170 ? 9.016 -32.312 -15.422 1 96.06 170 PHE B N 1
ATOM 4875 C CA . PHE B 1 170 ? 9.125 -31.406 -14.273 1 96.06 170 PHE B CA 1
ATOM 4876 C C . PHE B 1 170 ? 8.711 -29.984 -14.641 1 96.06 170 PHE B C 1
ATOM 4878 O O . PHE B 1 170 ? 7.949 -29.344 -13.914 1 96.06 170 PHE B O 1
ATOM 4885 N N . SER B 1 171 ? 9.172 -29.531 -15.75 1 95.38 171 SER B N 1
ATOM 4886 C CA . SER B 1 171 ? 8.859 -28.188 -16.203 1 95.38 171 SER B CA 1
ATOM 4887 C C . SER B 1 171 ? 7.363 -28.016 -16.469 1 95.38 171 SER B C 1
ATOM 4889 O O . SER B 1 171 ? 6.773 -27 -16.125 1 95.38 171 SER B O 1
ATOM 4891 N N . SER B 1 172 ? 6.793 -29 -17.062 1 96.56 172 SER B N 1
ATOM 4892 C CA . SER B 1 172 ? 5.371 -28.938 -17.375 1 96.56 172 SER B CA 1
ATOM 4893 C C . SER B 1 172 ? 4.52 -28.922 -16.109 1 96.56 172 SER B C 1
ATOM 4895 O O . SER B 1 172 ? 3.607 -28.109 -15.984 1 96.56 172 SER B O 1
ATOM 4897 N N . VAL B 1 173 ? 4.844 -29.797 -15.211 1 94.81 173 VAL B N 1
ATOM 4898 C CA . VAL B 1 173 ? 4.086 -29.891 -13.969 1 94.81 173 VAL B CA 1
ATOM 4899 C C . VAL B 1 173 ? 4.258 -28.594 -13.164 1 94.81 173 VAL B C 1
ATOM 4901 O O . VAL B 1 173 ? 3.283 -28.047 -12.648 1 94.81 173 VAL B O 1
ATOM 4904 N N . SER B 1 174 ? 5.453 -28.125 -13.07 1 94.69 174 SER B N 1
ATOM 4905 C CA . SER B 1 174 ? 5.746 -26.906 -12.32 1 94.69 174 SER B CA 1
ATOM 4906 C C . SER B 1 174 ? 5.039 -25.703 -12.938 1 94.69 174 SER B C 1
ATOM 4908 O O . SER B 1 174 ? 4.477 -24.875 -12.211 1 94.69 174 SER B O 1
ATOM 4910 N N . ALA B 1 175 ? 5.039 -25.625 -14.211 1 94.56 175 ALA B N 1
ATOM 4911 C CA . ALA B 1 175 ? 4.422 -24.484 -14.898 1 94.56 175 ALA B CA 1
ATOM 4912 C C . ALA B 1 175 ? 2.898 -24.547 -14.805 1 94.56 175 ALA B C 1
ATOM 4914 O O . ALA B 1 175 ? 2.242 -23.531 -14.555 1 94.56 175 ALA B O 1
ATOM 4915 N N . THR B 1 176 ? 2.348 -25.719 -14.992 1 92.88 176 THR B N 1
ATOM 4916 C CA . THR B 1 176 ? 0.896 -25.875 -14.984 1 92.88 176 THR B CA 1
ATOM 4917 C C . THR B 1 176 ? 0.335 -25.641 -13.586 1 92.88 176 THR B C 1
ATOM 4919 O O . THR B 1 176 ? -0.718 -25.031 -13.43 1 92.88 176 THR B O 1
ATOM 4922 N N . THR B 1 177 ? 1.05 -26.125 -12.617 1 91.31 177 THR B N 1
ATOM 4923 C CA . THR B 1 177 ? 0.609 -25.938 -11.234 1 91.31 177 THR B CA 1
ATOM 4924 C C . THR B 1 177 ? 1.076 -24.594 -10.695 1 91.31 177 THR B C 1
ATOM 4926 O O . THR B 1 177 ? 0.791 -24.234 -9.547 1 91.31 177 THR B O 1
ATOM 4929 N N . ASN B 1 178 ? 1.775 -23.844 -11.5 1 92.44 178 ASN B N 1
ATOM 4930 C CA . ASN B 1 178 ? 2.318 -22.547 -11.125 1 92.44 178 ASN B CA 1
ATOM 4931 C C . ASN B 1 178 ? 3.182 -22.641 -9.875 1 92.44 178 ASN B C 1
ATOM 4933 O O . ASN B 1 178 ? 3.141 -21.75 -9.016 1 92.44 178 ASN B O 1
ATOM 4937 N N . ALA B 1 179 ? 3.932 -23.734 -9.766 1 91.94 179 ALA B N 1
ATOM 4938 C CA . ALA B 1 179 ? 4.801 -23.938 -8.609 1 91.94 179 ALA B CA 1
ATOM 4939 C C . ALA B 1 179 ? 6.051 -23.062 -8.711 1 91.94 179 ALA B C 1
ATOM 4941 O O . ALA B 1 179 ? 6.625 -22.672 -7.695 1 91.94 179 ALA B O 1
ATOM 4942 N N . GLY B 1 180 ? 6.531 -22.828 -9.891 1 91.62 180 GLY B N 1
ATOM 4943 C CA . GLY B 1 180 ? 7.641 -21.906 -10.109 1 91.62 180 GLY B CA 1
ATOM 4944 C C . GLY B 1 180 ? 8.992 -22.531 -9.844 1 91.62 180 GLY B C 1
ATOM 4945 O O . GLY B 1 180 ? 10.016 -21.859 -9.859 1 91.62 180 GLY B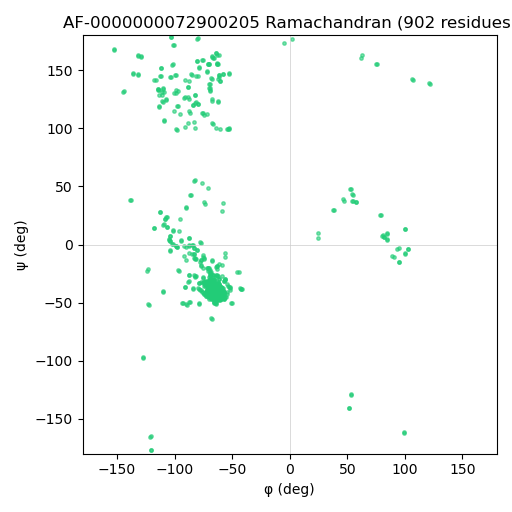 O 1
ATOM 4946 N N . PHE B 1 181 ? 9.062 -23.828 -9.578 1 92.75 181 PHE B N 1
ATOM 4947 C CA . PHE B 1 181 ? 10.328 -24.531 -9.367 1 92.75 181 PHE B CA 1
ATOM 4948 C C . PHE B 1 181 ? 10.93 -24.969 -10.695 1 92.75 181 PHE B C 1
ATOM 4950 O O . PHE B 1 181 ? 10.203 -25.234 -11.656 1 92.75 181 PHE B O 1
ATOM 4957 N N . ASP B 1 182 ? 12.195 -24.938 -10.703 1 91.19 182 ASP B N 1
ATOM 4958 C CA . ASP B 1 182 ? 12.914 -25.406 -11.891 1 91.19 182 ASP B CA 1
ATOM 4959 C C . ASP B 1 182 ? 14.031 -26.359 -11.508 1 91.19 182 ASP B C 1
ATOM 4961 O O . ASP B 1 182 ? 14.422 -26.453 -10.344 1 91.19 182 ASP B O 1
ATOM 4965 N N . ILE B 1 183 ? 14.508 -27.125 -12.508 1 89.88 183 ILE B N 1
ATOM 4966 C CA . ILE B 1 183 ? 15.594 -28.062 -12.25 1 89.88 183 ILE B CA 1
ATOM 4967 C C . ILE B 1 183 ? 16.812 -27.672 -13.086 1 89.88 183 ILE B C 1
ATOM 4969 O O . ILE B 1 183 ? 17.734 -28.484 -13.258 1 89.88 183 ILE B O 1
ATOM 4973 N N . THR B 1 184 ? 16.844 -26.484 -13.648 1 89.38 184 THR B N 1
ATOM 4974 C CA . THR B 1 184 ? 18 -25.969 -14.359 1 89.38 184 THR B CA 1
ATOM 4975 C C . THR B 1 184 ? 18.953 -25.266 -13.406 1 89.38 184 THR B C 1
ATOM 4977 O O . THR B 1 184 ? 20.156 -25.141 -13.688 1 89.38 184 THR B O 1
ATOM 4980 N N . GLY B 1 185 ? 18.375 -24.75 -12.289 1 88 185 GLY B N 1
ATOM 4981 C CA . GLY B 1 185 ? 19.141 -23.953 -11.352 1 88 185 GLY B CA 1
ATOM 4982 C C . GLY B 1 185 ? 19.031 -22.469 -11.602 1 88 185 GLY B C 1
ATOM 4983 O O . GLY B 1 185 ? 19.375 -21.656 -10.727 1 88 185 GLY B O 1
ATOM 4984 N N . ASN B 1 186 ? 18.547 -22.109 -12.734 1 91.06 186 ASN B N 1
ATOM 4985 C CA . ASN B 1 186 ? 18.406 -20.703 -13.094 1 91.06 186 ASN B CA 1
ATOM 4986 C C . ASN B 1 186 ? 17.078 -20.438 -13.789 1 91.06 186 ASN B C 1
ATOM 4988 O O . ASN B 1 186 ? 17.031 -19.719 -14.797 1 91.06 186 ASN B O 1
ATOM 4992 N N . SER B 1 187 ? 16.094 -21.109 -13.297 1 93.62 187 SER B N 1
ATOM 4993 C CA . SER B 1 187 ? 14.773 -20.953 -13.898 1 93.62 187 SER B CA 1
ATOM 4994 C C . SER B 1 187 ? 14.82 -21.203 -15.398 1 93.62 187 SER B C 1
ATOM 4996 O O . SER B 1 187 ? 15.344 -22.219 -15.859 1 93.62 187 SER B O 1
ATOM 4998 N N . LEU B 1 188 ? 14.297 -20.344 -16.203 1 93.56 188 LEU B N 1
ATOM 4999 C CA . LEU B 1 188 ? 14.266 -20.547 -17.656 1 93.56 188 LEU B CA 1
ATOM 5000 C C . LEU B 1 188 ? 15.266 -19.641 -18.359 1 93.56 188 LEU B C 1
ATOM 5002 O O . LEU B 1 188 ? 15.148 -19.391 -19.562 1 93.56 188 LEU B O 1
ATOM 5006 N N . VAL B 1 189 ? 16.281 -19.219 -17.625 1 92.56 189 VAL B N 1
ATOM 5007 C CA . VAL B 1 189 ? 17.281 -18.312 -18.188 1 92.56 189 VAL B CA 1
ATOM 5008 C C . VAL B 1 189 ? 18.031 -19.016 -19.312 1 92.56 189 VAL B C 1
ATOM 5010 O O . VAL B 1 189 ? 18.297 -18.406 -20.359 1 92.56 189 VAL B O 1
ATOM 5013 N N . PRO B 1 190 ? 18.359 -20.359 -19.172 1 91.62 190 PRO B N 1
ATOM 5014 C CA . PRO B 1 190 ? 19.047 -21.062 -20.281 1 91.62 190 PRO B CA 1
ATOM 5015 C C . PRO B 1 190 ? 18.203 -21.125 -21.547 1 91.62 190 PRO B C 1
ATOM 5017 O O . PRO B 1 190 ? 18.734 -21.359 -22.625 1 91.62 190 PRO B O 1
ATOM 5020 N N . TYR B 1 191 ? 16.906 -20.922 -21.438 1 92.69 191 TYR B N 1
ATOM 5021 C CA . TYR B 1 191 ? 16 -21.016 -22.562 1 92.69 191 TYR B CA 1
ATOM 5022 C C . TYR B 1 191 ? 15.5 -19.641 -22.969 1 92.69 191 TYR B C 1
ATOM 5024 O O . TYR B 1 191 ? 14.414 -19.5 -23.562 1 92.69 191 TYR B O 1
ATOM 5032 N N . ALA B 1 192 ? 16.203 -18.594 -22.625 1 91.38 192 ALA B N 1
ATOM 5033 C CA . ALA B 1 192 ? 15.781 -17.203 -22.844 1 91.38 192 ALA B CA 1
ATOM 5034 C C . ALA B 1 192 ? 15.617 -16.922 -24.328 1 91.38 192 ALA B C 1
ATOM 5036 O O . ALA B 1 192 ? 14.781 -16.109 -24.719 1 91.38 192 ALA B O 1
ATOM 5037 N N . ASP B 1 193 ? 16.375 -17.609 -25.172 1 90.88 193 ASP B N 1
ATOM 5038 C CA . ASP B 1 193 ? 16.344 -17.344 -26.609 1 90.88 193 ASP B CA 1
ATOM 5039 C C . ASP B 1 193 ? 15.453 -18.359 -27.328 1 90.88 193 ASP B C 1
ATOM 5041 O O . ASP B 1 193 ? 15.344 -18.328 -28.562 1 90.88 193 ASP B O 1
ATOM 5045 N N . ASP B 1 194 ? 14.898 -19.281 -26.641 1 94.56 194 ASP B N 1
ATOM 5046 C CA . ASP B 1 194 ? 14.031 -20.297 -27.234 1 94.56 194 ASP B CA 1
ATOM 5047 C C . ASP B 1 194 ? 12.555 -19.938 -27.047 1 94.56 194 ASP B C 1
ATOM 5049 O O . ASP B 1 194 ? 11.961 -20.219 -26.016 1 94.56 194 ASP B O 1
ATOM 5053 N N . TYR B 1 195 ? 11.992 -19.375 -28.125 1 94.88 195 TYR B N 1
ATOM 5054 C CA . TYR B 1 195 ? 10.625 -18.891 -28.062 1 94.88 195 TYR B CA 1
ATOM 5055 C C . TYR B 1 195 ? 9.633 -20.031 -27.922 1 94.88 195 TYR B C 1
ATOM 5057 O O . TYR B 1 195 ? 8.539 -19.859 -27.375 1 94.88 195 TYR B O 1
ATOM 5065 N N . TYR B 1 196 ? 10.062 -21.203 -28.406 1 95.12 196 TYR B N 1
ATOM 5066 C CA . TYR B 1 196 ? 9.211 -22.391 -28.297 1 95.12 196 TYR B CA 1
ATOM 5067 C C . TYR B 1 196 ? 8.977 -22.766 -26.844 1 95.12 196 TYR B C 1
ATOM 5069 O O . TYR B 1 196 ? 7.836 -22.922 -26.406 1 95.12 196 TYR B O 1
ATOM 5077 N N . VAL B 1 197 ? 10.078 -22.859 -26.109 1 95.44 197 VAL B N 1
ATOM 5078 C CA . VAL B 1 197 ? 10 -23.234 -24.703 1 95.44 197 VAL B CA 1
ATOM 5079 C C . VAL B 1 197 ? 9.234 -22.156 -23.922 1 95.44 197 VAL B C 1
ATOM 5081 O O . VAL B 1 197 ? 8.391 -22.484 -23.078 1 95.44 197 VAL B O 1
ATOM 5084 N N . GLN B 1 198 ? 9.453 -20.922 -24.25 1 95.62 198 GLN B N 1
ATOM 5085 C CA . GLN B 1 198 ? 8.812 -19.812 -23.547 1 95.62 198 GLN B CA 1
ATOM 5086 C C . GLN B 1 198 ? 7.309 -19.812 -23.797 1 95.62 198 GLN B C 1
ATOM 5088 O O . GLN B 1 198 ? 6.52 -19.641 -22.859 1 95.62 198 GLN B O 1
ATOM 5093 N N . MET B 1 199 ? 6.938 -20 -25 1 95.94 199 MET B N 1
ATOM 5094 C CA . MET B 1 199 ? 5.52 -19.969 -25.344 1 95.94 199 MET B CA 1
ATOM 5095 C C . MET B 1 199 ? 4.766 -21.109 -24.688 1 95.94 199 MET B C 1
ATOM 5097 O O . MET B 1 199 ? 3.645 -20.922 -24.203 1 95.94 199 MET B O 1
ATOM 5101 N N . ILE B 1 200 ? 5.352 -22.266 -24.703 1 95.94 200 ILE B N 1
ATOM 5102 C CA . ILE B 1 200 ? 4.707 -23.406 -24.078 1 95.94 200 ILE B CA 1
ATOM 5103 C C . ILE B 1 200 ? 4.512 -23.125 -22.578 1 95.94 200 ILE B C 1
ATOM 5105 O O . ILE B 1 200 ? 3.443 -23.391 -22.031 1 95.94 200 ILE B O 1
ATOM 5109 N N . HIS B 1 201 ? 5.555 -22.578 -21.969 1 95.94 201 HIS B N 1
ATOM 5110 C CA . HIS B 1 201 ? 5.457 -22.266 -20.547 1 95.94 201 HIS B CA 1
ATOM 5111 C C . HIS B 1 201 ? 4.387 -21.203 -20.297 1 95.94 201 HIS B C 1
ATOM 5113 O O . HIS B 1 201 ? 3.643 -21.297 -19.312 1 95.94 201 HIS B O 1
ATOM 5119 N N . ILE B 1 202 ? 4.32 -20.172 -21.172 1 95.5 202 ILE B N 1
ATOM 5120 C CA . ILE B 1 202 ? 3.316 -19.125 -21.031 1 95.5 202 ILE B CA 1
ATOM 5121 C C . ILE B 1 202 ? 1.918 -19.734 -21.078 1 95.5 202 ILE B C 1
ATOM 5123 O O . ILE B 1 202 ? 1.058 -19.391 -20.25 1 95.5 202 ILE B O 1
ATOM 5127 N N . PHE B 1 203 ? 1.747 -20.656 -21.953 1 94.94 203 PHE B N 1
ATOM 5128 C CA . PHE B 1 203 ? 0.448 -21.297 -22.094 1 94.94 203 PHE B CA 1
ATOM 5129 C C . PHE B 1 203 ? 0.135 -22.156 -20.875 1 94.94 203 PHE B C 1
ATOM 5131 O O . PHE B 1 203 ? -0.993 -22.156 -20.375 1 94.94 203 PHE B O 1
ATOM 5138 N N . LEU B 1 204 ? 1.082 -22.906 -20.453 1 94.69 204 LEU B N 1
ATOM 5139 C CA . LEU B 1 204 ? 0.881 -23.766 -19.297 1 94.69 204 LEU B CA 1
ATOM 5140 C C . LEU B 1 204 ? 0.561 -22.938 -18.047 1 94.69 204 LEU B C 1
ATOM 5142 O O . LEU B 1 204 ? -0.353 -23.266 -17.297 1 94.69 204 LEU B O 1
ATOM 5146 N N . ILE B 1 205 ? 1.263 -21.828 -17.859 1 92.75 205 ILE B N 1
ATOM 5147 C CA . ILE B 1 205 ? 1.034 -20.953 -16.719 1 92.75 205 ILE B CA 1
ATOM 5148 C C . ILE B 1 205 ? -0.368 -20.344 -16.812 1 92.75 205 ILE B C 1
ATOM 5150 O O . ILE B 1 205 ? -1.096 -20.312 -15.812 1 92.75 205 ILE B O 1
ATOM 5154 N N . ALA B 1 206 ? -0.719 -19.906 -17.953 1 92 206 ALA B N 1
ATOM 5155 C CA . ALA B 1 206 ? -2.021 -19.266 -18.172 1 92 206 ALA B CA 1
ATOM 5156 C C . ALA B 1 206 ? -3.156 -20.25 -17.891 1 92 206 ALA B C 1
ATOM 5158 O O . ALA B 1 206 ? -4.156 -19.891 -17.266 1 92 206 ALA B O 1
ATOM 5159 N N . LEU B 1 207 ? -2.982 -21.453 -18.297 1 90.44 207 LEU B N 1
ATOM 5160 C CA . LEU B 1 207 ? -4.02 -22.469 -18.109 1 90.44 207 LEU B CA 1
ATOM 5161 C C . LEU B 1 207 ? -4.176 -22.828 -16.641 1 90.44 207 LEU B C 1
ATOM 5163 O O . LEU B 1 207 ? -5.273 -23.172 -16.188 1 90.44 207 LEU B O 1
ATOM 5167 N N . GLY B 1 208 ? -3.156 -22.719 -15.93 1 87.62 208 GLY B N 1
ATOM 5168 C CA . GLY B 1 208 ? -3.227 -23 -14.508 1 87.62 208 GLY B CA 1
ATOM 5169 C C . GLY B 1 208 ? -3.748 -21.828 -13.695 1 87.62 208 GLY B C 1
ATOM 5170 O O . GLY B 1 208 ? -4.344 -22.016 -12.633 1 87.62 208 GLY B O 1
ATOM 5171 N N . ALA B 1 209 ? -3.516 -20.641 -14.219 1 86.62 209 ALA B N 1
ATOM 5172 C CA . ALA B 1 209 ? -3.787 -19.438 -13.438 1 86.62 209 ALA B CA 1
ATOM 5173 C C . ALA B 1 209 ? -5.164 -18.875 -13.766 1 86.62 209 ALA B C 1
ATOM 5175 O O . ALA B 1 209 ? -5.715 -18.078 -13 1 86.62 209 ALA B O 1
ATOM 5176 N N . ILE B 1 210 ? -5.754 -19.109 -14.828 1 82.56 210 ILE B N 1
ATOM 5177 C CA . ILE B 1 210 ? -6.969 -18.469 -15.32 1 82.56 210 ILE B CA 1
ATOM 5178 C C . ILE B 1 210 ? -8.172 -18.938 -14.492 1 82.56 210 ILE B C 1
ATOM 5180 O O . ILE B 1 210 ? -9.141 -18.188 -14.336 1 82.56 210 ILE B O 1
ATOM 5184 N N . GLY B 1 211 ? -8.188 -20.125 -14.008 1 80.12 211 GLY B N 1
ATOM 5185 C CA . GLY B 1 211 ? -9.312 -20.656 -13.25 1 80.12 211 GLY B CA 1
ATOM 5186 C C . GLY B 1 211 ? -9.898 -21.922 -13.859 1 80.12 211 GLY B C 1
ATOM 5187 O O . GLY B 1 211 ? -10.125 -21.984 -15.062 1 80.12 211 GLY B O 1
ATOM 5188 N N . PHE B 1 212 ? -10.18 -22.781 -13.031 1 80.31 212 PHE B N 1
ATOM 5189 C CA . PHE B 1 212 ? -10.602 -24.094 -13.469 1 80.31 212 PHE B CA 1
ATOM 5190 C C . PHE B 1 212 ? -11.969 -24.047 -14.133 1 80.31 212 PHE B C 1
ATOM 5192 O O . PHE B 1 212 ? -12.195 -24.688 -15.156 1 80.31 212 PHE B O 1
ATOM 5199 N N . PRO B 1 213 ? -12.844 -23.219 -13.57 1 77.62 213 PRO B N 1
ATOM 5200 C CA . PRO B 1 213 ? -14.156 -23.141 -14.227 1 77.62 213 PRO B CA 1
ATOM 5201 C C . PRO B 1 213 ? -14.062 -22.625 -15.664 1 77.62 213 PRO B C 1
ATOM 5203 O O . PRO B 1 213 ? -14.867 -23.016 -16.516 1 77.62 213 PRO B O 1
ATOM 5206 N N . VAL B 1 214 ? -13.172 -21.766 -15.867 1 81.81 214 VAL B N 1
ATOM 5207 C CA . VAL B 1 214 ? -12.977 -21.234 -17.203 1 81.81 214 VAL B CA 1
ATOM 5208 C C . VAL B 1 214 ? -12.531 -22.344 -18.156 1 81.81 214 VAL B C 1
ATOM 5210 O O . VAL B 1 214 ? -13 -22.438 -19.297 1 81.81 214 VAL B O 1
ATOM 5213 N N . LEU B 1 215 ? -11.672 -23.25 -17.672 1 82.94 215 LEU B N 1
ATOM 5214 C CA . LEU B 1 215 ? -11.188 -24.359 -18.484 1 82.94 215 LEU B CA 1
ATOM 5215 C C . LEU B 1 215 ? -12.312 -25.328 -18.812 1 82.94 215 LEU B C 1
ATOM 5217 O O . LEU B 1 215 ? -12.383 -25.844 -19.922 1 82.94 215 LEU B O 1
ATOM 5221 N N . ILE B 1 216 ? -13.18 -25.453 -17.891 1 81.88 216 ILE B N 1
ATOM 5222 C CA . ILE B 1 216 ? -14.312 -26.344 -18.094 1 81.88 216 ILE B CA 1
ATOM 5223 C C . ILE B 1 216 ? -15.258 -25.75 -19.141 1 81.88 216 ILE B C 1
ATOM 5225 O O . ILE B 1 216 ? -15.742 -26.469 -20.016 1 81.88 216 ILE B O 1
ATOM 5229 N N . GLU B 1 217 ? -15.508 -24.484 -19 1 83.12 217 GLU B N 1
ATOM 5230 C CA . GLU B 1 217 ? -16.391 -23.844 -19.953 1 83.12 217 GLU B CA 1
ATOM 5231 C C . GLU B 1 217 ? -15.789 -23.844 -21.359 1 83.12 217 GLU B C 1
ATOM 5233 O O . GLU B 1 217 ? -16.516 -23.969 -22.344 1 83.12 217 GLU B O 1
ATOM 5238 N N . ILE B 1 218 ? -14.531 -23.672 -21.406 1 82.12 218 ILE B N 1
ATOM 5239 C CA . ILE B 1 218 ? -13.852 -23.703 -22.703 1 82.12 218 ILE B CA 1
ATOM 5240 C C . ILE B 1 218 ? -13.961 -25.109 -23.312 1 82.12 218 ILE B C 1
ATOM 5242 O O . ILE B 1 218 ? -14.195 -25.25 -24.5 1 82.12 218 ILE B O 1
ATOM 5246 N N . LYS B 1 219 ? -13.758 -26.125 -22.469 1 82.19 219 LYS B N 1
ATOM 5247 C CA . LYS B 1 219 ? -13.898 -27.516 -22.922 1 82.19 219 LYS B CA 1
ATOM 5248 C C . LYS B 1 219 ? -15.312 -27.781 -23.438 1 82.19 219 LYS B C 1
ATOM 5250 O O . LYS B 1 219 ? -15.484 -28.406 -24.484 1 82.19 219 LYS B O 1
ATOM 5255 N N . GLN B 1 220 ? -16.281 -27.266 -22.641 1 80.38 220 GLN B N 1
ATOM 5256 C CA . GLN B 1 220 ? -17.688 -27.453 -23.031 1 80.38 220 GLN B CA 1
ATOM 5257 C C . GLN B 1 220 ? -18 -26.734 -24.344 1 80.38 220 GLN B C 1
ATOM 5259 O O . GLN B 1 220 ? -18.766 -27.219 -25.172 1 80.38 220 GLN B O 1
ATOM 5264 N N . PHE B 1 221 ? -17.422 -25.609 -24.438 1 77.06 221 PHE B N 1
ATOM 5265 C CA . PHE B 1 221 ? -17.625 -24.828 -25.656 1 77.06 221 PHE B CA 1
ATOM 5266 C C . PHE B 1 221 ? -17.094 -25.594 -26.875 1 77.06 221 PHE B C 1
ATOM 5268 O O . PHE B 1 221 ? -17.734 -25.609 -27.922 1 77.06 221 PHE B O 1
ATOM 5275 N N . PHE B 1 222 ? -15.922 -26.203 -26.766 1 77.12 222 PHE B N 1
ATOM 5276 C CA . PHE B 1 222 ? -15.305 -26.906 -27.891 1 77.12 222 PHE B CA 1
ATOM 5277 C C . PHE B 1 222 ? -15.992 -28.234 -28.141 1 77.12 222 PHE B C 1
ATOM 5279 O O . PHE B 1 222 ? -16.047 -28.703 -29.281 1 77.12 222 PHE B O 1
ATOM 5286 N N . LEU B 1 223 ? -16.562 -28.844 -27.156 1 76.5 223 LEU B N 1
ATOM 5287 C CA . LEU B 1 223 ? -17.234 -30.141 -27.312 1 76.5 223 LEU B CA 1
ATOM 5288 C C . LEU B 1 223 ? -18.656 -29.953 -27.797 1 76.5 223 LEU B C 1
ATOM 5290 O O . LEU B 1 223 ? -19.203 -30.828 -28.484 1 76.5 223 LEU B O 1
ATOM 5294 N N . ASN B 1 224 ? -19.406 -28.875 -27.312 1 67.94 224 ASN B N 1
ATOM 5295 C CA . ASN B 1 224 ? -20.781 -28.672 -27.766 1 67.94 224 ASN B CA 1
ATOM 5296 C C . ASN B 1 224 ? -20.828 -27.922 -29.109 1 67.94 224 ASN B C 1
ATOM 5298 O O . ASN B 1 224 ? -21.141 -26.734 -29.156 1 67.94 224 ASN B O 1
ATOM 5302 N N . VAL B 1 225 ? -20.203 -28.312 -30.156 1 56.47 225 VAL B N 1
ATOM 5303 C CA . VAL B 1 225 ? -20.109 -27.781 -31.5 1 56.47 225 VAL B CA 1
ATOM 5304 C C . VAL B 1 225 ? -21.5 -27.5 -32.062 1 56.47 225 VAL B C 1
ATOM 5306 O O . VAL B 1 225 ? -21.688 -26.562 -32.844 1 56.47 225 VAL B O 1
ATOM 5309 N N . LYS B 1 226 ? -22.406 -28.281 -32.062 1 55 226 LYS B N 1
ATOM 5310 C CA . LYS B 1 226 ? -23.688 -28.172 -32.75 1 55 226 LYS B CA 1
ATOM 5311 C C . LYS B 1 226 ? -24.484 -26.969 -32.25 1 55 226 LYS B C 1
ATOM 5313 O O . LYS B 1 226 ? -25.219 -26.328 -33.031 1 55 226 LYS B O 1
ATOM 5318 N N . SER B 1 227 ? -24.594 -26.516 -30.953 1 56.03 227 SER B N 1
ATOM 5319 C CA . SER B 1 227 ? -25.438 -25.422 -30.469 1 56.03 227 SER B CA 1
ATOM 5320 C C . SER B 1 227 ? -24.594 -24.25 -29.984 1 56.03 227 SER B C 1
ATOM 5322 O O . SER B 1 227 ? -24.938 -23.594 -29 1 56.03 227 SER B O 1
ATOM 5324 N N . LYS B 1 228 ? -23.531 -24.172 -30.531 1 59.22 228 LYS B N 1
ATOM 5325 C CA . LYS B 1 228 ? -22.562 -23.109 -30.234 1 59.22 228 LYS B CA 1
ATOM 5326 C C . LYS B 1 228 ? -23.266 -21.766 -30.109 1 59.22 228 LYS B C 1
ATOM 5328 O O . LYS B 1 228 ? -22.703 -20.812 -29.562 1 59.22 228 LYS B O 1
ATOM 5333 N N . ARG B 1 229 ? -24.281 -21.531 -30.969 1 52.81 229 ARG B N 1
ATOM 5334 C CA . ARG B 1 229 ? -24.969 -20.25 -31.047 1 52.81 229 ARG B CA 1
ATOM 5335 C C . ARG B 1 229 ? -25.531 -19.844 -29.688 1 52.81 229 ARG B C 1
ATOM 5337 O O . ARG B 1 229 ? -25.766 -18.672 -29.438 1 52.81 229 ARG B O 1
ATOM 5344 N N . LYS B 1 230 ? -25.906 -20.875 -28.797 1 59.09 230 LYS B N 1
ATOM 5345 C CA . LYS B 1 230 ? -26.656 -20.516 -27.594 1 59.09 230 LYS B CA 1
ATOM 5346 C C . LYS B 1 230 ? -25.766 -20.578 -26.359 1 59.09 230 LYS B C 1
ATOM 5348 O O . LYS B 1 230 ? -26.234 -20.328 -25.234 1 59.09 230 LYS B O 1
ATOM 5353 N N . PHE B 1 231 ? -24.438 -20.859 -26.531 1 69.75 231 PHE B N 1
ATOM 5354 C CA . PHE B 1 231 ? -23.641 -21 -25.312 1 69.75 231 PHE B CA 1
ATOM 5355 C C . PHE B 1 231 ? -23.266 -19.625 -24.75 1 69.75 231 PHE B C 1
ATOM 5357 O O . PHE B 1 231 ? -22.828 -18.75 -25.484 1 69.75 231 PHE B O 1
ATOM 5364 N N . ARG B 1 232 ? -23.656 -19.375 -23.578 1 69.75 232 ARG B N 1
ATOM 5365 C CA . ARG B 1 232 ? -23.328 -18.125 -22.906 1 69.75 232 ARG B CA 1
ATOM 5366 C C . ARG B 1 232 ? -22.328 -18.359 -21.781 1 69.75 232 ARG B C 1
ATOM 5368 O O . ARG B 1 232 ? -22.562 -19.156 -20.875 1 69.75 232 ARG B O 1
ATOM 5375 N N . PHE B 1 233 ? -21.109 -17.922 -22.078 1 78.19 233 PHE B N 1
ATOM 5376 C CA . PHE B 1 233 ? -20.094 -18 -21.031 1 78.19 233 PHE B CA 1
ATOM 5377 C C . PHE B 1 233 ? -20.594 -17.328 -19.75 1 78.19 233 PHE B C 1
ATOM 5379 O O . PHE B 1 233 ? -21.359 -16.375 -19.797 1 78.19 233 PHE B O 1
ATOM 5386 N N . SER B 1 234 ? -20.188 -17.828 -18.656 1 75.25 234 SER B N 1
ATOM 5387 C CA . SER B 1 234 ? -20.562 -17.281 -17.359 1 75.25 234 SER B CA 1
ATOM 5388 C C . SER B 1 234 ? -19.891 -15.938 -17.109 1 75.25 234 SER B C 1
ATOM 5390 O O . SER B 1 234 ? -18.906 -15.602 -17.75 1 75.25 234 SER B O 1
ATOM 5392 N N . LEU B 1 235 ? -20.469 -15.141 -16.281 1 72.12 235 LEU B N 1
ATOM 5393 C CA . LEU B 1 235 ? -19.891 -13.859 -15.875 1 72.12 235 LEU B CA 1
ATOM 5394 C C . LEU B 1 235 ? -18.516 -14.047 -15.266 1 72.12 235 LEU B C 1
ATOM 5396 O O . LEU B 1 235 ? -17.609 -13.234 -15.492 1 72.12 235 LEU B O 1
ATOM 5400 N N . PHE B 1 236 ? -18.375 -15.125 -14.664 1 75.06 236 PHE B N 1
ATOM 5401 C CA . PHE B 1 236 ? -17.094 -15.445 -14.055 1 75.06 236 PHE B CA 1
ATOM 5402 C C . PHE B 1 236 ? -16.016 -15.609 -15.125 1 75.06 236 PHE B C 1
ATOM 5404 O O . PHE B 1 236 ? -14.93 -15.031 -15.008 1 75.06 236 PHE B O 1
ATOM 5411 N N . THR B 1 237 ? -16.359 -16.328 -16.109 1 80.81 237 THR B N 1
ATOM 5412 C CA . THR B 1 237 ? -15.406 -16.609 -17.172 1 80.81 237 THR B CA 1
ATOM 5413 C C . THR B 1 237 ? -15.055 -15.336 -17.938 1 80.81 237 THR B C 1
ATOM 5415 O O . THR B 1 237 ? -13.891 -15.086 -18.234 1 80.81 237 THR B O 1
ATOM 5418 N N . LYS B 1 238 ? -16.031 -14.547 -18.125 1 83.5 238 LYS B N 1
ATOM 5419 C CA . LYS B 1 238 ? -15.797 -13.312 -18.875 1 83.5 238 LYS B CA 1
ATOM 5420 C C . LYS B 1 238 ? -14.953 -12.336 -18.062 1 83.5 238 LYS B C 1
ATOM 5422 O O . LYS B 1 238 ? -13.992 -11.758 -18.578 1 83.5 238 LYS B O 1
ATOM 5427 N N . LEU B 1 239 ? -15.227 -12.273 -16.797 1 81.25 239 LEU B N 1
ATOM 5428 C CA . LEU B 1 239 ? -14.531 -11.336 -15.922 1 81.25 239 LEU B CA 1
ATOM 5429 C C . LEU B 1 239 ? -13.094 -11.797 -15.664 1 81.25 239 LEU B C 1
ATOM 5431 O O . LEU B 1 239 ? -12.156 -11.008 -15.781 1 81.25 239 LEU B O 1
ATOM 5435 N N . THR B 1 240 ? -13 -13.016 -15.414 1 83.25 240 THR B N 1
ATOM 5436 C CA . THR B 1 240 ? -11.695 -13.562 -15.062 1 83.25 240 THR B CA 1
ATOM 5437 C C . THR B 1 240 ? -10.758 -13.555 -16.266 1 83.25 240 THR B C 1
ATOM 5439 O O . THR B 1 240 ? -9.602 -13.148 -16.156 1 83.25 240 THR B O 1
ATOM 5442 N N . SER B 1 241 ? -11.305 -13.93 -17.391 1 87.62 241 SER B N 1
ATOM 5443 C CA . SER B 1 241 ? -10.469 -13.992 -18.578 1 87.62 241 SER B CA 1
ATOM 5444 C C . SER B 1 241 ? -10.086 -12.594 -19.062 1 87.62 241 SER B C 1
ATOM 5446 O O . SER B 1 241 ? -8.945 -12.359 -19.469 1 87.62 241 SER B O 1
ATOM 5448 N N . SER B 1 242 ? -10.992 -11.734 -19 1 89.25 242 SER B N 1
ATOM 5449 C CA . SER B 1 242 ? -10.703 -10.375 -19.438 1 89.25 242 SER B CA 1
ATOM 5450 C C . SER B 1 242 ? -9.68 -9.703 -18.531 1 89.25 242 SER B C 1
ATOM 5452 O O . SER B 1 242 ? -8.75 -9.047 -19.016 1 89.25 242 SER B O 1
ATOM 5454 N N . MET B 1 243 ? -9.852 -9.922 -17.25 1 87.62 243 MET B N 1
ATOM 5455 C CA . MET B 1 243 ? -8.922 -9.312 -16.297 1 87.62 243 MET B CA 1
ATOM 5456 C C . MET B 1 243 ? -7.531 -9.938 -16.422 1 87.62 243 MET B C 1
ATOM 5458 O O . MET B 1 243 ? -6.523 -9.234 -16.344 1 87.62 243 MET B O 1
ATOM 5462 N N . PHE B 1 244 ? -7.555 -11.234 -16.625 1 88.38 244 PHE B N 1
ATOM 5463 C CA . PHE B 1 244 ? -6.285 -11.922 -16.797 1 88.38 244 PHE B CA 1
ATOM 5464 C C . PHE B 1 244 ? -5.535 -11.383 -18 1 88.38 244 PHE B C 1
ATOM 5466 O O . PHE B 1 244 ? -4.348 -11.055 -17.922 1 88.38 244 PHE B O 1
ATOM 5473 N N . LEU B 1 245 ? -6.23 -11.242 -19.047 1 90.75 245 LEU B N 1
ATOM 5474 C CA . LEU B 1 245 ? -5.617 -10.766 -20.281 1 90.75 245 LEU B CA 1
ATOM 5475 C C . LEU B 1 245 ? -5.207 -9.305 -20.172 1 90.75 245 LEU B C 1
ATOM 5477 O O . LEU B 1 245 ? -4.152 -8.906 -20.672 1 90.75 245 LEU B O 1
ATOM 5481 N N . LEU B 1 246 ? -6 -8.594 -19.531 1 92.75 246 LEU B N 1
ATOM 5482 C CA . LEU B 1 246 ? -5.703 -7.18 -19.359 1 92.75 246 LEU B CA 1
ATOM 5483 C C . LEU B 1 246 ? -4.43 -6.988 -18.547 1 92.75 246 LEU B C 1
ATOM 5485 O O . LEU B 1 246 ? -3.566 -6.188 -18.906 1 92.75 246 LEU B O 1
ATOM 5489 N N . LEU B 1 247 ? -4.316 -7.691 -17.5 1 92.56 247 LEU B N 1
ATOM 5490 C CA . LEU B 1 247 ? -3.139 -7.574 -16.641 1 92.56 247 LEU B CA 1
ATOM 5491 C C . LEU B 1 247 ? -1.892 -8.07 -17.375 1 92.56 247 LEU B C 1
ATOM 5493 O O . LEU B 1 247 ? -0.803 -7.52 -17.188 1 92.56 247 LEU B O 1
ATOM 5497 N N . LEU B 1 248 ? -2.107 -9.117 -18.156 1 93.94 248 LEU B N 1
ATOM 5498 C CA . LEU B 1 248 ? -1.001 -9.625 -18.953 1 93.94 248 LEU B CA 1
ATOM 5499 C C . LEU B 1 248 ? -0.501 -8.57 -19.938 1 93.94 248 LEU B C 1
ATOM 5501 O O . LEU B 1 248 ? 0.706 -8.336 -20.047 1 93.94 248 LEU B O 1
ATOM 5505 N N . VAL B 1 249 ? -1.406 -7.922 -20.562 1 95.44 249 VAL B N 1
ATOM 5506 C CA . VAL B 1 249 ? -1.069 -6.918 -21.562 1 95.44 249 VAL B CA 1
ATOM 5507 C C . VAL B 1 249 ? -0.462 -5.691 -20.875 1 95.44 249 VAL B C 1
ATOM 5509 O O . VAL B 1 249 ? 0.561 -5.168 -21.328 1 95.44 249 VAL B O 1
ATOM 5512 N N . ILE B 1 250 ? -1.021 -5.289 -19.812 1 94.44 250 ILE B N 1
ATOM 5513 C CA . ILE B 1 250 ? -0.531 -4.125 -19.078 1 94.44 250 ILE B CA 1
ATOM 5514 C C . ILE B 1 250 ? 0.879 -4.395 -18.562 1 94.44 250 ILE B C 1
ATOM 5516 O O . ILE B 1 250 ? 1.752 -3.527 -18.641 1 94.44 250 ILE B O 1
ATOM 5520 N N . GLY B 1 251 ? 1.04 -5.586 -18.062 1 95.62 251 GLY B N 1
ATOM 5521 C CA . GLY B 1 251 ? 2.371 -5.945 -17.609 1 95.62 251 GLY B CA 1
ATOM 5522 C C . GLY B 1 251 ? 3.406 -5.949 -18.719 1 95.62 251 GLY B C 1
ATOM 5523 O O . GLY B 1 251 ? 4.52 -5.449 -18.531 1 95.62 251 GLY B O 1
ATOM 5524 N N . THR B 1 252 ? 3.012 -6.445 -19.828 1 96.44 252 THR B N 1
ATOM 5525 C CA . THR B 1 252 ? 3.924 -6.512 -20.953 1 96.44 252 THR B CA 1
ATOM 5526 C C . THR B 1 252 ? 4.285 -5.109 -21.438 1 96.44 252 THR B C 1
ATOM 5528 O O . THR B 1 252 ? 5.461 -4.801 -21.641 1 96.44 252 THR B O 1
ATOM 5531 N N . ILE B 1 253 ? 3.348 -4.316 -21.562 1 96.19 253 ILE B N 1
ATOM 5532 C CA . ILE B 1 253 ? 3.564 -2.957 -22.047 1 96.19 253 ILE B CA 1
ATOM 5533 C C . ILE B 1 253 ? 4.391 -2.17 -21.031 1 96.19 253 ILE B C 1
ATOM 5535 O O . ILE B 1 253 ? 5.285 -1.41 -21.422 1 96.19 253 ILE B O 1
ATOM 5539 N N . ALA B 1 254 ? 4.09 -2.336 -19.844 1 95.31 254 ALA B N 1
ATOM 5540 C CA . ALA B 1 254 ? 4.816 -1.62 -18.797 1 95.31 254 ALA B CA 1
ATOM 5541 C C . ALA B 1 254 ? 6.301 -1.979 -18.812 1 95.31 254 ALA B C 1
ATOM 5543 O O . ALA B 1 254 ? 7.16 -1.099 -18.719 1 95.31 254 ALA B O 1
ATOM 5544 N N . ILE B 1 255 ? 6.574 -3.236 -18.938 1 95.12 255 ILE B N 1
ATOM 5545 C CA . ILE B 1 255 ? 7.965 -3.678 -18.953 1 95.12 255 ILE B CA 1
ATOM 5546 C C . ILE B 1 255 ? 8.664 -3.119 -20.188 1 95.12 255 ILE B C 1
ATOM 5548 O O . ILE B 1 255 ? 9.797 -2.641 -20.109 1 95.12 255 ILE B O 1
ATOM 5552 N N . LEU B 1 256 ? 7.984 -3.145 -21.312 1 95.62 256 LEU B N 1
ATOM 5553 C CA . LEU B 1 256 ? 8.578 -2.646 -22.547 1 95.62 256 LEU B CA 1
ATOM 5554 C C . LEU B 1 256 ? 8.875 -1.154 -22.453 1 95.62 256 LEU B C 1
ATOM 5556 O O . LEU B 1 256 ? 9.93 -0.694 -22.906 1 95.62 256 LEU B O 1
ATOM 5560 N N . LEU B 1 257 ? 8 -0.408 -21.828 1 93.31 257 LEU B N 1
ATOM 5561 C CA . LEU B 1 257 ? 8.148 1.04 -21.734 1 93.31 257 LEU B CA 1
ATOM 5562 C C . LEU B 1 257 ? 9.211 1.408 -20.703 1 93.31 257 LEU B C 1
ATOM 5564 O O . LEU B 1 257 ? 10.023 2.305 -20.938 1 93.31 257 LEU B O 1
ATOM 5568 N N . LEU B 1 258 ? 9.242 0.768 -19.641 1 93.75 258 LEU B N 1
ATOM 5569 C CA . LEU B 1 258 ? 10.125 1.132 -18.531 1 93.75 258 LEU B CA 1
ATOM 5570 C C . LEU B 1 258 ? 11.547 0.647 -18.797 1 93.75 258 LEU B C 1
ATOM 5572 O O . LEU B 1 258 ? 12.516 1.295 -18.391 1 93.75 258 LEU B O 1
ATOM 5576 N N . GLU B 1 259 ? 11.672 -0.505 -19.484 1 94.12 259 GLU B N 1
ATOM 5577 C CA . GLU B 1 259 ? 13 -1.097 -19.656 1 94.12 259 GLU B CA 1
ATOM 5578 C C . GLU B 1 259 ? 13.523 -0.865 -21.078 1 94.12 259 GLU B C 1
ATOM 5580 O O . GLU B 1 259 ? 14.609 -1.321 -21.422 1 94.12 259 GLU B O 1
ATOM 5585 N N . GLY B 1 260 ? 12.789 -0.181 -21.828 1 91 260 GLY B N 1
ATOM 5586 C CA . GLY B 1 260 ? 13.203 0.059 -23.203 1 91 260 GLY B CA 1
ATOM 5587 C C . GLY B 1 260 ? 14.609 0.625 -23.312 1 91 260 GLY B C 1
ATOM 5588 O O . GLY B 1 260 ? 15.375 0.233 -24.188 1 91 260 GLY B O 1
ATOM 5589 N N . ASN B 1 261 ? 14.969 1.477 -22.359 1 88.5 261 ASN B N 1
ATOM 5590 C CA . ASN B 1 261 ? 16.281 2.119 -22.391 1 88.5 261 ASN B CA 1
ATOM 5591 C C . ASN B 1 261 ? 17.219 1.551 -21.344 1 88.5 261 ASN B C 1
ATOM 5593 O O . ASN B 1 261 ? 18.25 2.146 -21.031 1 88.5 261 ASN B O 1
ATOM 5597 N N . HIS B 1 262 ? 16.906 0.485 -20.812 1 93.31 262 HIS B N 1
ATOM 5598 C CA . HIS B 1 262 ? 17.734 -0.098 -19.766 1 93.31 262 HIS B CA 1
ATOM 5599 C C . HIS B 1 262 ? 18.094 -1.547 -20.094 1 93.31 262 HIS B C 1
ATOM 5601 O O . HIS B 1 262 ? 18.875 -1.811 -21 1 93.31 262 HIS B O 1
ATOM 5607 N N . PHE B 1 263 ? 17.344 -2.555 -19.516 1 87.69 263 PHE B N 1
ATOM 5608 C CA . PHE B 1 263 ? 17.656 -3.961 -19.734 1 87.69 263 PHE B CA 1
ATOM 5609 C C . PHE B 1 263 ? 17.438 -4.348 -21.203 1 87.69 263 PHE B C 1
ATOM 5611 O O . PHE B 1 263 ? 18.203 -5.141 -21.75 1 87.69 263 PHE B O 1
ATOM 5618 N N . LEU B 1 264 ? 16.5 -3.76 -21.812 1 89.56 264 LEU B N 1
ATOM 5619 C CA . LEU B 1 264 ? 16.125 -4.164 -23.172 1 89.56 264 LEU B CA 1
ATOM 5620 C C . LEU B 1 264 ? 16.828 -3.318 -24.219 1 89.56 264 LEU B C 1
ATOM 5622 O O . LEU B 1 264 ? 16.594 -3.477 -25.406 1 89.56 264 LEU B O 1
ATOM 5626 N N . LYS B 1 265 ? 17.688 -2.441 -23.703 1 89.31 265 LYS B N 1
ATOM 5627 C CA . LYS B 1 265 ? 18.391 -1.583 -24.641 1 89.31 265 LYS B CA 1
ATOM 5628 C C . LYS B 1 265 ? 19.266 -2.408 -25.594 1 89.31 265 LYS B C 1
ATOM 5630 O O . LYS B 1 265 ? 20.062 -3.234 -25.141 1 89.31 265 LYS B O 1
ATOM 5635 N N . GLY B 1 266 ? 19.062 -2.258 -26.859 1 88.38 266 GLY B N 1
ATOM 5636 C CA . GLY B 1 266 ? 19.891 -2.91 -27.859 1 88.38 266 GLY B CA 1
ATOM 5637 C C . GLY B 1 266 ? 19.391 -4.289 -28.25 1 88.38 266 GLY B C 1
ATOM 5638 O O . GLY B 1 266 ? 19.953 -4.922 -29.156 1 88.38 266 GLY B O 1
ATOM 5639 N N . GLU B 1 267 ? 18.469 -4.816 -27.594 1 90.12 267 GLU B N 1
ATOM 5640 C CA . GLU B 1 267 ? 17.922 -6.125 -27.938 1 90.12 267 GLU B CA 1
ATOM 5641 C C . GLU B 1 267 ? 16.953 -6.035 -29.109 1 90.12 267 GLU B C 1
ATOM 5643 O O . GLU B 1 267 ? 16.375 -4.973 -29.375 1 90.12 267 GLU B O 1
ATOM 5648 N N . SER B 1 268 ? 16.812 -7.066 -29.844 1 92 268 SER B N 1
ATOM 5649 C CA . SER B 1 268 ? 15.859 -7.113 -30.953 1 92 268 SER B CA 1
ATOM 5650 C C . SER B 1 268 ? 14.422 -6.973 -30.453 1 92 268 SER B C 1
ATOM 5652 O O . SER B 1 268 ? 14.141 -7.23 -29.281 1 92 268 SER B O 1
ATOM 5654 N N . TRP B 1 269 ? 13.547 -6.527 -31.312 1 91 269 TRP B N 1
ATOM 5655 C CA . TRP B 1 269 ? 12.164 -6.262 -30.922 1 91 269 TRP B CA 1
ATOM 5656 C C . TRP B 1 269 ? 11.469 -7.543 -30.469 1 91 269 TRP B C 1
ATOM 5658 O O . TRP B 1 269 ? 10.672 -7.523 -29.531 1 91 269 TRP B O 1
ATOM 5668 N N . HIS B 1 270 ? 11.734 -8.68 -31.156 1 92 270 HIS B N 1
ATOM 5669 C CA . HIS B 1 270 ? 11.078 -9.93 -30.797 1 92 270 HIS B CA 1
ATOM 5670 C C . HIS B 1 270 ? 11.578 -10.438 -29.438 1 92 270 HIS B C 1
ATOM 5672 O O . HIS B 1 270 ? 10.789 -10.945 -28.641 1 92 270 HIS B O 1
ATOM 5678 N N . LYS B 1 271 ? 12.852 -10.305 -29.203 1 92.56 271 LYS B N 1
ATOM 5679 C CA . LYS B 1 271 ? 13.406 -10.727 -27.922 1 92.56 271 LYS B CA 1
ATOM 5680 C C . LYS B 1 271 ? 12.867 -9.875 -26.781 1 92.56 271 LYS B C 1
ATOM 5682 O O . LYS B 1 271 ? 12.508 -10.398 -25.719 1 92.56 271 LYS B O 1
ATOM 5687 N N . SER B 1 272 ? 12.812 -8.57 -27.078 1 94 272 SER B N 1
ATOM 5688 C CA . SER B 1 272 ? 12.281 -7.652 -26.078 1 94 272 SER B CA 1
ATOM 5689 C C . SER B 1 272 ? 10.828 -7.98 -25.75 1 94 272 SER B C 1
ATOM 5691 O O . SER B 1 272 ? 10.43 -7.969 -24.578 1 94 272 SER B O 1
ATOM 5693 N N . PHE B 1 273 ? 10.133 -8.266 -26.766 1 94.5 273 PHE B N 1
ATOM 5694 C CA . PHE B 1 273 ? 8.719 -8.578 -26.578 1 94.5 273 PHE B CA 1
ATOM 5695 C C . PHE B 1 273 ? 8.547 -9.859 -25.766 1 94.5 273 PHE B C 1
ATOM 5697 O O . PHE B 1 273 ? 7.723 -9.914 -24.859 1 94.5 273 PHE B O 1
ATOM 5704 N N . PHE B 1 274 ? 9.297 -10.859 -26.031 1 93.38 274 PHE B N 1
ATOM 5705 C CA . PHE B 1 274 ? 9.133 -12.148 -25.359 1 93.38 274 PHE B CA 1
ATOM 5706 C C . PHE B 1 274 ? 9.641 -12.078 -23.922 1 93.38 274 PHE B C 1
ATOM 5708 O O . PHE B 1 274 ? 9.094 -12.727 -23.031 1 93.38 274 PHE B O 1
ATOM 5715 N N . TYR B 1 275 ? 10.688 -11.281 -23.719 1 92.44 275 TYR B N 1
ATOM 5716 C CA . TYR B 1 275 ? 11.125 -11.055 -22.359 1 92.44 275 TYR B CA 1
ATOM 5717 C C . TYR B 1 275 ? 10.016 -10.422 -21.516 1 92.44 275 TYR B C 1
ATOM 5719 O O . TYR B 1 275 ? 9.727 -10.875 -20.406 1 92.44 275 TYR B O 1
ATOM 5727 N N . ALA B 1 276 ? 9.414 -9.43 -22.109 1 95.06 276 ALA B N 1
ATOM 5728 C CA . ALA B 1 276 ? 8.367 -8.703 -21.406 1 95.06 276 ALA B CA 1
ATOM 5729 C C . ALA B 1 276 ? 7.125 -9.57 -21.234 1 95.06 276 ALA B C 1
ATOM 5731 O O . ALA B 1 276 ? 6.562 -9.633 -20.125 1 95.06 276 ALA B O 1
ATOM 5732 N N . LEU B 1 277 ? 6.766 -10.242 -22.266 1 95.12 277 LEU B N 1
ATOM 5733 C CA . LEU B 1 277 ? 5.578 -11.086 -22.219 1 95.12 277 LEU B CA 1
ATOM 5734 C C . LEU B 1 277 ? 5.75 -12.219 -21.219 1 95.12 277 LEU B C 1
ATOM 5736 O O . LEU B 1 277 ? 4.836 -12.508 -20.438 1 95.12 277 LEU B O 1
ATOM 5740 N N . PHE B 1 278 ? 6.883 -12.82 -21.25 1 95.38 278 PHE B N 1
ATOM 5741 C CA . PHE B 1 278 ? 7.125 -13.938 -20.344 1 95.38 278 PHE B CA 1
ATOM 5742 C C . PHE B 1 278 ? 7.113 -13.484 -18.891 1 95.38 278 PHE B C 1
ATOM 5744 O O . PHE B 1 278 ? 6.488 -14.117 -18.047 1 95.38 278 PHE B O 1
ATOM 5751 N N . GLN B 1 279 ? 7.801 -12.383 -18.641 1 93.88 279 GLN B N 1
ATOM 5752 C CA . GLN B 1 279 ? 7.863 -11.906 -17.25 1 93.88 279 GLN B CA 1
ATOM 5753 C C . GLN B 1 279 ? 6.488 -11.477 -16.766 1 93.88 279 GLN B C 1
ATOM 5755 O O . GLN B 1 279 ? 6.145 -11.695 -15.594 1 93.88 279 GLN B O 1
ATOM 5760 N N . SER B 1 280 ? 5.75 -10.82 -17.609 1 94.88 280 SER B N 1
ATOM 5761 C CA . SER B 1 280 ? 4.391 -10.453 -17.234 1 94.88 280 SER B CA 1
ATOM 5762 C C . SER B 1 280 ? 3.541 -11.688 -16.953 1 94.88 280 SER B C 1
ATOM 5764 O O . SER B 1 280 ? 2.795 -11.711 -15.969 1 94.88 280 SER B O 1
ATOM 5766 N N . SER B 1 281 ? 3.676 -12.656 -17.766 1 92.94 281 SER B N 1
ATOM 5767 C CA . SER B 1 281 ? 2.936 -13.898 -17.562 1 92.94 281 SER B CA 1
ATOM 5768 C C . SER B 1 281 ? 3.361 -14.586 -16.266 1 92.94 281 SER B C 1
ATOM 5770 O O . SER B 1 281 ? 2.535 -15.188 -15.578 1 92.94 281 SER B O 1
ATOM 5772 N N . SER B 1 282 ? 4.594 -14.469 -15.977 1 92.81 282 SER B N 1
ATOM 5773 C CA . SER B 1 282 ? 5.145 -15.117 -14.789 1 92.81 282 SER B CA 1
ATOM 5774 C C . SER B 1 282 ? 4.621 -14.469 -13.516 1 92.81 282 SER B C 1
ATOM 5776 O O . SER B 1 282 ? 4.602 -15.102 -12.453 1 92.81 282 SER B O 1
ATOM 5778 N N . THR B 1 283 ? 4.199 -13.195 -13.602 1 91.12 283 THR B N 1
ATOM 5779 C CA . THR B 1 283 ? 3.689 -12.5 -12.422 1 91.12 283 THR B CA 1
ATOM 5780 C C . THR B 1 283 ? 2.289 -12.992 -12.062 1 91.12 283 THR B C 1
ATOM 5782 O O . THR B 1 283 ? 1.763 -12.672 -11 1 91.12 283 THR B O 1
ATOM 5785 N N . ARG B 1 284 ? 1.691 -13.727 -12.938 1 87.94 284 ARG B N 1
ATOM 5786 C CA . ARG B 1 284 ? 0.398 -14.344 -12.664 1 87.94 284 ARG B CA 1
ATOM 5787 C C . ARG B 1 284 ? 0.571 -15.688 -11.969 1 87.94 284 ARG B C 1
ATOM 5789 O O . ARG B 1 284 ? 0.021 -16.703 -12.406 1 87.94 284 ARG B O 1
ATOM 5796 N N . SER B 1 285 ? 1.456 -15.719 -11.031 1 80.38 285 SER B N 1
ATOM 5797 C CA . SER B 1 285 ? 1.706 -16.828 -10.125 1 80.38 285 SER B CA 1
ATOM 5798 C C . SER B 1 285 ? 2.537 -17.922 -10.805 1 80.38 285 SER B C 1
ATOM 5800 O O . SER B 1 285 ? 2.471 -19.094 -10.422 1 80.38 285 SER B O 1
ATOM 5802 N N . GLY B 1 286 ? 3.324 -17.625 -11.805 1 86.44 286 GLY B N 1
ATOM 5803 C CA . GLY B 1 286 ? 4.156 -18.609 -12.469 1 86.44 286 GLY B CA 1
ATOM 5804 C C . GLY B 1 286 ? 5.508 -18.797 -11.805 1 86.44 286 GLY B C 1
ATOM 5805 O O . GLY B 1 286 ? 5.973 -19.922 -11.641 1 86.44 286 GLY B O 1
ATOM 5806 N N . GLY B 1 287 ? 6.18 -17.734 -11.547 1 88.69 287 GLY B N 1
ATOM 5807 C CA . GLY B 1 287 ? 7.391 -17.734 -10.734 1 88.69 287 GLY B CA 1
ATOM 5808 C C . GLY B 1 287 ? 8.641 -18.078 -11.531 1 88.69 287 GLY B C 1
ATOM 5809 O O . GLY B 1 287 ? 9.703 -18.312 -10.953 1 88.69 287 GLY B O 1
ATOM 5810 N N . LEU B 1 288 ? 8.492 -18.234 -12.805 1 92.25 288 LEU B N 1
ATOM 5811 C CA . LEU B 1 288 ? 9.633 -18.531 -13.664 1 92.25 288 LEU B CA 1
ATOM 5812 C C . LEU B 1 288 ? 10.133 -17.281 -14.367 1 92.25 288 LEU B C 1
ATOM 5814 O O . LEU B 1 288 ? 9.367 -16.344 -14.602 1 92.25 288 LEU B O 1
ATOM 5818 N N . ALA B 1 289 ? 11.383 -17.297 -14.523 1 93.5 289 ALA B N 1
ATOM 5819 C CA . ALA B 1 289 ? 11.984 -16.109 -15.148 1 93.5 289 ALA B CA 1
ATOM 5820 C C . ALA B 1 289 ? 12.945 -16.5 -16.266 1 93.5 289 ALA B C 1
ATOM 5822 O O . ALA B 1 289 ? 13.594 -17.547 -16.188 1 93.5 289 ALA B O 1
ATOM 5823 N N . THR B 1 290 ? 13.008 -15.703 -17.266 1 93.38 290 THR B N 1
ATOM 5824 C CA . THR B 1 290 ? 13.922 -15.93 -18.375 1 93.38 290 THR B CA 1
ATOM 5825 C C . THR B 1 290 ? 15.148 -15.039 -18.25 1 93.38 290 THR B C 1
ATOM 5827 O O . THR B 1 290 ? 15.984 -15 -19.156 1 93.38 290 THR B O 1
ATOM 5830 N N . MET B 1 291 ? 15.156 -14.289 -17.234 1 90.44 291 MET B N 1
ATOM 5831 C CA . MET B 1 291 ? 16.266 -13.391 -16.922 1 90.44 291 MET B CA 1
ATOM 5832 C C . MET B 1 291 ? 16.359 -13.133 -15.43 1 90.44 291 MET B C 1
ATOM 5834 O O . MET B 1 291 ? 15.484 -13.539 -14.664 1 90.44 291 MET B O 1
ATOM 5838 N N . ASP B 1 292 ? 17.469 -12.547 -15.117 1 91.56 292 ASP B N 1
ATOM 5839 C CA . ASP B 1 292 ? 17.609 -12.141 -13.719 1 91.56 292 ASP B CA 1
ATOM 5840 C C . ASP B 1 292 ? 16.781 -10.891 -13.438 1 91.56 292 ASP B C 1
ATOM 5842 O O . ASP B 1 292 ? 17.125 -9.789 -13.867 1 91.56 292 ASP B O 1
ATOM 5846 N N . VAL B 1 293 ? 15.82 -11.078 -12.656 1 91.44 293 VAL B N 1
ATOM 5847 C CA . VAL B 1 293 ? 14.836 -10.031 -12.422 1 91.44 293 VAL B CA 1
ATOM 5848 C C . VAL B 1 293 ? 15.477 -8.883 -11.648 1 91.44 293 VAL B C 1
ATOM 5850 O O . VAL B 1 293 ? 14.992 -7.746 -11.695 1 91.44 293 VAL B O 1
ATOM 5853 N N . SER B 1 294 ? 16.578 -9.148 -10.93 1 91.06 294 SER B N 1
ATOM 5854 C CA . SER B 1 294 ? 17.25 -8.109 -10.156 1 91.06 294 SER B CA 1
ATOM 5855 C C . SER B 1 294 ? 17.875 -7.062 -11.078 1 91.06 294 SER B C 1
ATOM 5857 O O . SER B 1 294 ? 18.25 -5.98 -10.625 1 91.06 294 SER B O 1
ATOM 5859 N N . GLU B 1 295 ? 17.953 -7.402 -12.32 1 91.94 295 GLU B N 1
ATOM 5860 C CA . GLU B 1 295 ? 18.562 -6.488 -13.289 1 91.94 295 GLU B CA 1
ATOM 5861 C C . GLU B 1 295 ? 17.562 -5.434 -13.742 1 91.94 295 GLU B C 1
ATOM 5863 O O . GLU B 1 295 ? 17.938 -4.43 -14.352 1 91.94 295 GLU B O 1
ATOM 5868 N N . PHE B 1 296 ? 16.344 -5.605 -13.43 1 94 296 PHE B N 1
ATOM 5869 C CA . PHE B 1 296 ? 15.312 -4.637 -13.781 1 94 296 PHE B CA 1
ATOM 5870 C C . PHE B 1 296 ? 15.453 -3.363 -12.961 1 94 296 PHE B C 1
ATOM 5872 O O . PHE B 1 296 ? 16.062 -3.375 -11.891 1 94 296 PHE B O 1
ATOM 5879 N N . THR B 1 297 ? 14.953 -2.314 -13.516 1 94.56 297 THR B N 1
ATOM 5880 C CA . THR B 1 297 ? 14.945 -1.042 -12.805 1 94.56 297 THR B CA 1
ATOM 5881 C C . THR B 1 297 ? 14 -1.103 -11.602 1 94.56 297 THR B C 1
ATOM 5883 O O . THR B 1 297 ? 13.148 -1.986 -11.523 1 94.56 297 THR B O 1
ATOM 5886 N N . THR B 1 298 ? 14.188 -0.165 -10.672 1 95.06 298 THR B N 1
ATOM 5887 C CA . THR B 1 298 ? 13.367 -0.086 -9.469 1 95.06 298 THR B CA 1
ATOM 5888 C C . THR B 1 298 ? 11.891 0.076 -9.828 1 95.06 298 THR B C 1
ATOM 5890 O O . THR B 1 298 ? 11.031 -0.563 -9.234 1 95.06 298 THR B O 1
ATOM 5893 N N . SER B 1 299 ? 11.664 0.876 -10.805 1 94.88 299 SER B N 1
ATOM 5894 C CA . SER B 1 299 ? 10.289 1.119 -11.227 1 94.88 299 SER B CA 1
ATOM 5895 C C . SER B 1 299 ? 9.648 -0.148 -11.781 1 94.88 299 SER B C 1
ATOM 5897 O O . SER B 1 299 ? 8.484 -0.439 -11.5 1 94.88 299 SER B O 1
ATOM 5899 N N . THR B 1 300 ? 10.398 -0.88 -12.586 1 96 300 THR B N 1
ATOM 5900 C CA . THR B 1 300 ? 9.891 -2.127 -13.141 1 96 300 THR B CA 1
ATOM 5901 C C . THR B 1 300 ? 9.617 -3.143 -12.039 1 96 300 THR B C 1
ATOM 5903 O O . THR B 1 300 ? 8.586 -3.818 -12.047 1 96 300 THR B O 1
ATOM 5906 N N . LEU B 1 301 ? 10.539 -3.24 -11.078 1 96.75 301 LEU B N 1
ATOM 5907 C CA . LEU B 1 301 ? 10.359 -4.164 -9.961 1 96.75 301 LEU B CA 1
ATOM 5908 C C . LEU B 1 301 ? 9.109 -3.809 -9.164 1 96.75 301 LEU B C 1
ATOM 5910 O O . LEU B 1 301 ? 8.414 -4.695 -8.664 1 96.75 301 LEU B O 1
ATOM 5914 N N . LEU B 1 302 ? 8.797 -2.543 -9.055 1 96.44 302 LEU B N 1
ATOM 5915 C CA . LEU B 1 302 ? 7.598 -2.111 -8.344 1 96.44 302 LEU B CA 1
ATOM 5916 C C . LEU B 1 302 ? 6.34 -2.516 -9.102 1 96.44 302 LEU B C 1
ATOM 5918 O O . LEU B 1 302 ? 5.367 -2.982 -8.5 1 96.44 302 LEU B O 1
ATOM 5922 N N . VAL B 1 303 ? 6.371 -2.336 -10.375 1 95.69 303 VAL B N 1
ATOM 5923 C CA . VAL B 1 303 ? 5.223 -2.699 -11.203 1 95.69 303 VAL B CA 1
ATOM 5924 C C . VAL B 1 303 ? 4.984 -4.207 -11.125 1 95.69 303 VAL B C 1
ATOM 5926 O O . VAL B 1 303 ? 3.85 -4.656 -10.961 1 95.69 303 VAL B O 1
ATOM 5929 N N . LEU B 1 304 ? 6.094 -4.922 -11.25 1 96.06 304 LEU B N 1
ATOM 5930 C CA . LEU B 1 304 ? 5.988 -6.375 -11.156 1 96.06 304 LEU B CA 1
ATOM 5931 C C . LEU B 1 304 ? 5.48 -6.789 -9.773 1 96.06 304 LEU B C 1
ATOM 5933 O O . LEU B 1 304 ? 4.715 -7.75 -9.656 1 96.06 304 LEU B O 1
ATOM 5937 N N . SER B 1 305 ? 5.918 -6.078 -8.734 1 96.44 305 SER B N 1
ATOM 5938 C CA . SER B 1 305 ? 5.441 -6.363 -7.387 1 96.44 305 SER B CA 1
ATOM 5939 C C . SER B 1 305 ? 3.934 -6.148 -7.277 1 96.44 305 SER B C 1
ATOM 5941 O O . SER B 1 305 ? 3.23 -6.957 -6.668 1 96.44 305 SER B O 1
ATOM 5943 N N . ALA B 1 306 ? 3.488 -5.09 -7.898 1 94.88 306 ALA B N 1
ATOM 5944 C CA . ALA B 1 306 ? 2.055 -4.809 -7.887 1 94.88 306 ALA B CA 1
ATOM 5945 C C . ALA B 1 306 ? 1.276 -5.887 -8.633 1 94.88 306 ALA B C 1
ATOM 5947 O O . ALA B 1 306 ? 0.205 -6.309 -8.188 1 94.88 306 ALA B O 1
ATOM 5948 N N . LEU B 1 307 ? 1.829 -6.305 -9.719 1 94.88 307 LEU B N 1
ATOM 5949 C CA . LEU B 1 307 ? 1.177 -7.344 -10.508 1 94.88 307 LEU B CA 1
ATOM 5950 C C . LEU B 1 307 ? 1.139 -8.664 -9.742 1 94.88 307 LEU B C 1
ATOM 5952 O O . LEU B 1 307 ? 0.14 -9.383 -9.789 1 94.88 307 LEU B O 1
ATOM 5956 N N . MET B 1 308 ? 2.227 -8.945 -9.047 1 95.38 308 MET B N 1
ATOM 5957 C CA . MET B 1 308 ? 2.27 -10.18 -8.266 1 95.38 308 MET B CA 1
ATOM 5958 C C . MET B 1 308 ? 1.292 -10.117 -7.098 1 95.38 308 MET B C 1
ATOM 5960 O O . MET B 1 308 ? 0.725 -11.133 -6.699 1 95.38 308 MET B O 1
ATOM 5964 N N . PHE B 1 309 ? 1.092 -8.953 -6.543 1 94.38 309 PHE B N 1
ATOM 5965 C CA . PHE B 1 309 ? 0.14 -8.758 -5.453 1 94.38 309 PHE B CA 1
ATOM 5966 C C . PHE B 1 309 ? -1.268 -9.148 -5.895 1 94.38 309 PHE B C 1
ATOM 5968 O O . PHE B 1 309 ? -2.031 -9.719 -5.113 1 94.38 309 PHE B O 1
ATOM 5975 N N . ILE B 1 310 ? -1.777 -8.797 -7.102 1 89.88 310 ILE B N 1
ATOM 5976 C CA . ILE B 1 310 ? -3.09 -9.133 -7.645 1 89.88 310 ILE B CA 1
ATOM 5977 C C . ILE B 1 310 ? -3.141 -10.625 -7.98 1 89.88 310 ILE B C 1
ATOM 5979 O O . ILE B 1 310 ? -4.16 -11.281 -7.766 1 89.88 310 ILE B O 1
ATOM 5983 N N . GLY B 1 311 ? -2.127 -11.242 -8.164 1 80.81 311 GLY B N 1
ATOM 5984 C CA . GLY B 1 311 ? -1.916 -12.664 -8.359 1 80.81 311 GLY B CA 1
ATOM 5985 C C . GLY B 1 311 ? -2.805 -13.258 -9.438 1 80.81 311 GLY B C 1
ATOM 5986 O O . GLY B 1 311 ? -3.031 -12.633 -10.477 1 80.81 311 GLY B O 1
ATOM 5987 N N . ALA B 1 312 ? -3.348 -14.523 -9.203 1 78.88 312 ALA B N 1
ATOM 5988 C CA . ALA B 1 312 ? -4.086 -15.305 -10.195 1 78.88 312 ALA B CA 1
ATOM 5989 C C . ALA B 1 312 ? -5.586 -15.242 -9.938 1 78.88 312 ALA B C 1
ATOM 5991 O O . ALA B 1 312 ? -6.043 -14.508 -9.055 1 78.88 312 ALA B O 1
ATOM 5992 N N . SER B 1 313 ? -6.305 -15.875 -10.789 1 77.88 313 SER B N 1
ATOM 5993 C CA . SER B 1 313 ? -7.762 -15.883 -10.688 1 77.88 313 SER B CA 1
ATOM 5994 C C . SER B 1 313 ? -8.234 -16.812 -9.578 1 77.88 313 SER B C 1
ATOM 5996 O O . SER B 1 313 ? -7.48 -17.672 -9.117 1 77.88 313 SER B O 1
ATOM 5998 N N . PRO B 1 314 ? -9.43 -16.547 -9.148 1 76.5 314 PRO B N 1
ATOM 5999 C CA . PRO B 1 314 ? -9.953 -17.453 -8.117 1 76.5 314 PRO B CA 1
ATOM 6000 C C . PRO B 1 314 ? -10.117 -18.891 -8.617 1 76.5 314 PRO B C 1
ATOM 6002 O O . PRO B 1 314 ? -10.344 -19.109 -9.812 1 76.5 314 PRO B O 1
ATOM 6005 N N . SER B 1 315 ? -10.094 -19.781 -7.746 1 72.12 315 SER B N 1
ATOM 6006 C CA . SER B 1 315 ? -10.242 -21.203 -8.07 1 72.12 315 SER B CA 1
ATOM 6007 C C . SER B 1 315 ? -9.172 -21.641 -9.07 1 72.12 315 SER B C 1
ATOM 6009 O O . SER B 1 315 ? -9.492 -22.297 -10.07 1 72.12 315 SER B O 1
ATOM 6011 N N . SER B 1 316 ? -8.133 -21.125 -8.898 1 75.44 316 SER B N 1
ATOM 6012 C CA . SER B 1 316 ? -6.953 -21.484 -9.68 1 75.44 316 SER B CA 1
ATOM 6013 C C . SER B 1 316 ? -5.824 -21.984 -8.781 1 75.44 316 SER B C 1
ATOM 6015 O O . SER B 1 316 ? -6.031 -22.203 -7.586 1 75.44 316 SER B O 1
ATOM 6017 N N . VAL B 1 317 ? -4.781 -22.234 -9.398 1 72.69 317 VAL B N 1
ATOM 6018 C CA . VAL B 1 317 ? -3.643 -22.766 -8.656 1 72.69 317 VAL B CA 1
ATOM 6019 C C . VAL B 1 317 ? -2.871 -21.625 -8 1 72.69 317 VAL B C 1
ATOM 6021 O O . VAL B 1 317 ? -1.999 -21.859 -7.164 1 72.69 317 VAL B O 1
ATOM 6024 N N . GLY B 1 318 ? -3.197 -20.422 -8.305 1 75.25 318 GLY B N 1
ATOM 6025 C CA . GLY B 1 318 ? -2.4 -19.312 -7.812 1 75.25 318 GLY B CA 1
ATOM 6026 C C . GLY B 1 318 ? -3.02 -18.609 -6.613 1 75.25 318 GLY B C 1
ATOM 6027 O O . GLY B 1 318 ? -4.082 -19.016 -6.137 1 75.25 318 GLY B O 1
ATOM 6028 N N . GLY B 1 319 ? -2.258 -17.719 -6.023 1 79.31 319 GLY B N 1
ATOM 6029 C CA . GLY B 1 319 ? -2.682 -17 -4.828 1 79.31 319 GLY B CA 1
ATOM 6030 C C . GLY B 1 319 ? -2.713 -15.492 -5.012 1 79.31 319 GLY B C 1
ATOM 6031 O O . GLY B 1 319 ? -2.922 -15 -6.121 1 79.31 319 GLY B O 1
ATOM 6032 N N . GLY B 1 320 ? -2.789 -14.75 -3.791 1 82.38 320 GLY B N 1
ATOM 6033 C CA . GLY B 1 320 ? -2.871 -13.297 -3.785 1 82.38 320 GLY B CA 1
ATOM 6034 C C . GLY B 1 320 ? -4.285 -12.781 -3.598 1 82.38 320 GLY B C 1
ATOM 6035 O O . GLY B 1 320 ? -5.152 -13.5 -3.098 1 82.38 320 GLY B O 1
ATOM 6036 N N . ILE B 1 321 ? -4.613 -11.531 -3.908 1 86.12 321 ILE B N 1
ATOM 6037 C CA . ILE B 1 321 ? -5.949 -10.969 -3.764 1 86.12 321 ILE B CA 1
ATOM 6038 C C . ILE B 1 321 ? -6.852 -11.484 -4.883 1 86.12 321 ILE B C 1
ATOM 6040 O O . ILE B 1 321 ? -8.078 -11.477 -4.754 1 86.12 321 ILE B O 1
ATOM 6044 N N . ARG B 1 322 ? -6.402 -12.133 -5.852 1 86.5 322 ARG B N 1
ATOM 6045 C CA . ARG B 1 322 ? -7.086 -12.727 -7 1 86.5 322 ARG B CA 1
ATOM 6046 C C . ARG B 1 322 ? -7.504 -11.648 -8 1 86.5 322 ARG B C 1
ATOM 6048 O O . ARG B 1 322 ? -7.75 -10.5 -7.621 1 86.5 322 ARG B O 1
ATOM 6055 N N . THR B 1 323 ? -7.66 -11.977 -9.172 1 86.88 323 THR B N 1
ATOM 6056 C CA . THR B 1 323 ? -7.961 -11.039 -10.25 1 86.88 323 THR B CA 1
ATOM 6057 C C . THR B 1 323 ? -9.398 -10.539 -10.148 1 86.88 323 THR B C 1
ATOM 6059 O O . THR B 1 323 ? -9.68 -9.375 -10.43 1 86.88 323 THR B O 1
ATOM 6062 N N . THR B 1 324 ? -10.312 -11.352 -9.711 1 83.44 324 THR B N 1
ATOM 6063 C CA . THR B 1 324 ? -11.719 -10.969 -9.617 1 83.44 324 THR B CA 1
ATOM 6064 C C . THR B 1 324 ? -11.922 -9.938 -8.516 1 83.44 324 THR B C 1
ATOM 6066 O O . THR B 1 324 ? -12.742 -9.031 -8.648 1 83.44 324 THR B O 1
ATOM 6069 N N . THR B 1 325 ? -11.18 -10.18 -7.418 1 86.75 325 THR B N 1
ATOM 6070 C CA . THR B 1 325 ? -11.25 -9.211 -6.332 1 86.75 325 THR B CA 1
ATOM 6071 C C . THR B 1 325 ? -10.805 -7.828 -6.805 1 86.75 325 THR B C 1
ATOM 6073 O O . THR B 1 325 ? -11.453 -6.824 -6.52 1 86.75 325 THR B O 1
ATOM 6076 N N . PHE B 1 326 ? -9.789 -7.836 -7.523 1 90.44 326 PHE B N 1
ATOM 6077 C CA . PHE B 1 326 ? -9.281 -6.578 -8.062 1 90.44 326 PHE B CA 1
ATOM 6078 C C . PHE B 1 326 ? -10.281 -5.973 -9.047 1 90.44 326 PHE B C 1
ATOM 6080 O O . PHE B 1 326 ? -10.523 -4.766 -9.031 1 90.44 326 PHE B O 1
ATOM 6087 N N . ALA B 1 327 ? -10.812 -6.734 -9.859 1 87.19 327 ALA B N 1
ATOM 6088 C CA . ALA B 1 327 ? -11.812 -6.277 -10.828 1 87.19 327 ALA B CA 1
ATOM 6089 C C . ALA B 1 327 ? -13.023 -5.68 -10.117 1 87.19 327 ALA B C 1
ATOM 6091 O O . ALA B 1 327 ? -13.531 -4.629 -10.523 1 87.19 327 ALA B O 1
ATOM 6092 N N . LEU B 1 328 ? -13.445 -6.344 -9.102 1 86.19 328 LEU B N 1
ATOM 6093 C CA . LEU B 1 328 ? -14.602 -5.863 -8.352 1 86.19 328 LEU B CA 1
ATOM 6094 C C . LEU B 1 328 ? -14.297 -4.527 -7.68 1 86.19 328 LEU B C 1
ATOM 6096 O O . LEU B 1 328 ? -15.156 -3.643 -7.637 1 86.19 328 LEU B O 1
ATOM 6100 N N . ASN B 1 329 ? -13.125 -4.445 -7.137 1 89.44 329 ASN B N 1
ATOM 6101 C CA . ASN B 1 329 ? -12.727 -3.189 -6.508 1 89.44 329 ASN B CA 1
ATOM 6102 C C . ASN B 1 329 ? -12.742 -2.035 -7.508 1 89.44 329 ASN B C 1
ATOM 6104 O O . ASN B 1 329 ? -13.305 -0.974 -7.223 1 89.44 329 ASN B O 1
ATOM 6108 N N . ILE B 1 330 ? -12.18 -2.236 -8.648 1 88.56 330 ILE B N 1
ATOM 6109 C CA . ILE B 1 330 ? -12.094 -1.191 -9.664 1 88.56 330 ILE B CA 1
ATOM 6110 C C . ILE B 1 330 ? -13.492 -0.832 -10.148 1 88.56 330 ILE B C 1
ATOM 6112 O O . ILE B 1 330 ? -13.828 0.348 -10.281 1 88.56 330 ILE B O 1
ATOM 6116 N N . LEU B 1 331 ? -14.297 -1.837 -10.406 1 85.06 331 LEU B N 1
ATOM 6117 C CA . LEU B 1 331 ? -15.648 -1.614 -10.898 1 85.06 331 LEU B CA 1
ATOM 6118 C C . LEU B 1 331 ? -16.5 -0.908 -9.852 1 85.06 331 LEU B C 1
ATOM 6120 O O . LEU B 1 331 ? -17.297 -0.022 -10.18 1 85.06 331 LEU B O 1
ATOM 6124 N N . PHE B 1 332 ? -16.344 -1.335 -8.664 1 86.69 332 PHE B N 1
ATOM 6125 C CA . PHE B 1 332 ? -17.109 -0.711 -7.594 1 86.69 332 PHE B CA 1
ATOM 6126 C C . PHE B 1 332 ? -16.719 0.753 -7.43 1 86.69 332 PHE B C 1
ATOM 6128 O O . PHE B 1 332 ? -17.594 1.622 -7.312 1 86.69 332 PHE B O 1
ATOM 6135 N N . ILE B 1 333 ? -15.445 1.025 -7.363 1 86.62 333 ILE B N 1
ATOM 6136 C CA . ILE B 1 333 ? -14.961 2.391 -7.195 1 86.62 333 ILE B CA 1
ATOM 6137 C C . ILE B 1 333 ? -15.422 3.254 -8.367 1 86.62 333 ILE B C 1
ATOM 6139 O O . ILE B 1 333 ? -15.836 4.398 -8.172 1 86.62 333 ILE B O 1
ATOM 6143 N N . TYR B 1 334 ? -15.344 2.73 -9.531 1 85.25 334 TYR B N 1
ATOM 6144 C CA . TYR B 1 334 ? -15.789 3.449 -10.719 1 85.25 334 TYR B CA 1
ATOM 6145 C C . TYR B 1 334 ? -17.281 3.787 -10.633 1 85.25 334 TYR B C 1
ATOM 6147 O O . TYR B 1 334 ? -17.672 4.914 -10.922 1 85.25 334 TYR B O 1
ATOM 6155 N N . ASN B 1 335 ? -18.094 2.826 -10.227 1 82.69 335 ASN B N 1
ATOM 6156 C CA . ASN B 1 335 ? -19.531 3.055 -10.094 1 82.69 335 ASN B CA 1
ATOM 6157 C C . ASN B 1 335 ? -19.844 3.979 -8.922 1 82.69 335 ASN B C 1
ATOM 6159 O O . ASN B 1 335 ? -20.75 4.805 -9 1 82.69 335 ASN B O 1
ATOM 6163 N N . TYR B 1 336 ? -19.078 3.732 -7.934 1 78.19 336 TYR B N 1
ATOM 6164 C CA . TYR B 1 336 ? -19.234 4.582 -6.758 1 78.19 336 TYR B CA 1
ATOM 6165 C C . TYR B 1 336 ? -18.953 6.039 -7.094 1 78.19 336 TYR B C 1
ATOM 6167 O O . TYR B 1 336 ? -19.672 6.938 -6.656 1 78.19 336 TYR B O 1
ATOM 6175 N N . ALA B 1 337 ? -17.984 6.293 -7.867 1 78 337 ALA B N 1
ATOM 6176 C CA . ALA B 1 337 ? -17.609 7.637 -8.297 1 78 337 ALA B CA 1
ATOM 6177 C C . ALA B 1 337 ? -18.703 8.258 -9.172 1 78 337 ALA B C 1
ATOM 6179 O O . ALA B 1 337 ? -18.891 9.477 -9.156 1 78 337 ALA B O 1
ATOM 6180 N N . ARG B 1 338 ? -19.359 7.426 -9.844 1 78.19 338 ARG B N 1
ATOM 6181 C CA . ARG B 1 338 ? -20.406 7.91 -10.742 1 78.19 338 ARG B CA 1
ATOM 6182 C C . ARG B 1 338 ? -21.734 8.039 -10.008 1 78.19 338 ARG B C 1
ATOM 6184 O O . ARG B 1 338 ? -22.734 8.477 -10.586 1 78.19 338 ARG B O 1
ATOM 6191 N N . GLY B 1 339 ? -21.766 7.691 -8.695 1 70.69 339 GLY B N 1
ATOM 6192 C CA . GLY B 1 339 ? -22.953 7.859 -7.871 1 70.69 339 GLY B CA 1
ATOM 6193 C C . GLY B 1 339 ? -23.922 6.699 -7.988 1 70.69 339 GLY B C 1
ATOM 6194 O O . GLY B 1 339 ? -25.078 6.805 -7.574 1 70.69 339 GLY B O 1
ATOM 6195 N N . LYS B 1 340 ? -23.453 5.668 -8.656 1 67.19 340 LYS B N 1
ATOM 6196 C CA . LYS B 1 340 ? -24.359 4.523 -8.82 1 67.19 340 LYS B CA 1
ATOM 6197 C C . LYS B 1 340 ? -24.312 3.615 -7.594 1 67.19 340 LYS B C 1
ATOM 6199 O O . LYS B 1 340 ? -23.25 3.375 -7.027 1 67.19 340 LYS B O 1
ATOM 6204 N N . LYS B 1 341 ? -25.438 3.426 -6.93 1 60.47 341 LYS B N 1
ATOM 6205 C CA . LYS B 1 341 ? -25.516 2.609 -5.723 1 60.47 341 LYS B CA 1
ATOM 6206 C C . LYS B 1 341 ? -25.234 1.14 -6.035 1 60.47 341 LYS B C 1
ATOM 6208 O O . LYS B 1 341 ? -24.797 0.386 -5.168 1 60.47 341 LYS B O 1
ATOM 6213 N N . GLN B 1 342 ? -25.625 0.775 -7.266 1 60.16 342 GLN B N 1
ATOM 6214 C CA . GLN B 1 342 ? -25.484 -0.642 -7.582 1 60.16 342 GLN B CA 1
ATOM 6215 C C . GLN B 1 342 ? -24.391 -0.869 -8.617 1 60.16 342 GLN B C 1
ATOM 6217 O O . GLN B 1 342 ? -24.203 -0.06 -9.531 1 60.16 342 GLN B O 1
ATOM 6222 N N . VAL B 1 343 ? -23.516 -1.743 -8.305 1 59.25 343 VAL B N 1
ATOM 6223 C CA . VAL B 1 343 ? -22.438 -2.1 -9.234 1 59.25 343 VAL B CA 1
ATOM 6224 C C . VAL B 1 343 ? -22.953 -3.123 -10.242 1 59.25 343 VAL B C 1
ATOM 6226 O O . VAL B 1 343 ? -23.391 -4.211 -9.867 1 59.25 343 VAL B O 1
ATOM 6229 N N . ARG B 1 344 ? -23.281 -2.676 -11.43 1 57.12 344 ARG B N 1
ATOM 6230 C CA . ARG B 1 344 ? -23.719 -3.566 -12.5 1 57.12 344 ARG B CA 1
ATOM 6231 C C . ARG B 1 344 ? -22.562 -3.945 -13.406 1 57.12 344 ARG B C 1
ATOM 6233 O O . ARG B 1 344 ? -21.766 -3.086 -13.812 1 57.12 344 ARG B O 1
ATOM 6240 N N . ILE B 1 345 ? -22.172 -5.246 -13.359 1 54.28 345 ILE B N 1
ATOM 6241 C CA . ILE B 1 345 ? -21.172 -5.754 -14.297 1 54.28 345 ILE B CA 1
ATOM 6242 C C . ILE B 1 345 ? -21.844 -6.691 -15.305 1 54.28 345 ILE B C 1
ATOM 6244 O O . ILE B 1 345 ? -22.484 -7.664 -14.922 1 54.28 345 ILE B O 1
ATOM 6248 N N . PHE B 1 346 ? -21.609 -6.535 -16.688 1 48.28 346 PHE B N 1
ATOM 6249 C CA . PHE B 1 346 ? -22.125 -7.355 -17.766 1 48.28 346 PHE B CA 1
ATOM 6250 C C . PHE B 1 346 ? -23.625 -7.605 -17.594 1 48.28 346 PHE B C 1
ATOM 6252 O O . PHE B 1 346 ? -24.078 -8.75 -17.672 1 48.28 346 PHE B O 1
ATOM 6259 N N . LYS B 1 347 ? -24.328 -6.5 -17.094 1 47.34 347 LYS B N 1
ATOM 6260 C CA . LYS B 1 347 ? -25.797 -6.484 -17.016 1 47.34 347 LYS B CA 1
ATOM 6261 C C . LYS B 1 347 ? -26.281 -7.238 -15.773 1 47.34 347 LYS B C 1
ATOM 6263 O O . LYS B 1 347 ? -27.406 -7.754 -15.758 1 47.34 347 LYS B O 1
ATOM 6268 N N . ARG B 1 348 ? -25.375 -7.625 -14.898 1 55.78 348 ARG B N 1
ATOM 6269 C CA . ARG B 1 348 ? -25.797 -8.289 -13.664 1 55.78 348 ARG B CA 1
ATOM 6270 C C . ARG B 1 348 ? -25.391 -7.469 -12.438 1 55.78 348 ARG B C 1
ATOM 6272 O O . ARG B 1 348 ? -24.391 -6.746 -12.469 1 55.78 348 ARG B O 1
ATOM 6279 N N . GLU B 1 349 ? -26.281 -7.422 -11.391 1 63.12 349 GLU B N 1
ATOM 6280 C CA . GLU B 1 349 ? -26.031 -6.672 -10.164 1 63.12 349 GLU B CA 1
ATOM 6281 C C . GLU B 1 349 ? -25.266 -7.52 -9.148 1 63.12 349 GLU B C 1
ATOM 6283 O O . GLU B 1 349 ? -25.562 -8.703 -8.977 1 63.12 349 GLU B O 1
ATOM 6288 N N . LEU B 1 350 ? -24.188 -7.027 -8.711 1 66.69 350 LEU B N 1
ATOM 6289 C CA . LEU B 1 350 ? -23.359 -7.738 -7.734 1 66.69 350 LEU B CA 1
ATOM 6290 C C . LEU B 1 350 ? -23.938 -7.57 -6.328 1 66.69 350 LEU B C 1
ATOM 6292 O O . LEU B 1 350 ? -24.5 -6.527 -6 1 66.69 350 LEU B O 1
ATOM 6296 N N . HIS B 1 351 ? -23.781 -8.641 -5.574 1 71.56 351 HIS B N 1
ATOM 6297 C CA . HIS B 1 351 ? -24.219 -8.602 -4.184 1 71.56 351 HIS B CA 1
ATOM 6298 C C . HIS B 1 351 ? -23.328 -7.684 -3.35 1 71.56 351 HIS B C 1
ATOM 6300 O O . HIS B 1 351 ? -22.109 -7.699 -3.492 1 71.56 351 HIS B O 1
ATOM 6306 N N . GLU B 1 352 ? -23.922 -6.895 -2.574 1 73.06 352 GLU B N 1
ATOM 6307 C CA . GLU B 1 352 ? -23.234 -5.945 -1.703 1 73.06 352 GLU B CA 1
ATOM 6308 C C . GLU B 1 352 ? -22.234 -6.656 -0.799 1 73.06 352 GLU B C 1
ATOM 6310 O O . GLU B 1 352 ? -21.156 -6.121 -0.515 1 73.06 352 GLU B O 1
ATOM 6315 N N . GLU B 1 353 ? -22.547 -7.855 -0.487 1 74.69 353 GLU B N 1
ATOM 6316 C CA . GLU B 1 353 ? -21.656 -8.625 0.39 1 74.69 353 GLU B CA 1
ATOM 6317 C C . GLU B 1 353 ? -20.344 -8.961 -0.303 1 74.69 353 GLU B C 1
ATOM 6319 O O . GLU B 1 353 ? -19.281 -8.961 0.33 1 74.69 353 GLU B O 1
ATOM 6324 N N . ASP B 1 354 ? -20.406 -9.227 -1.564 1 76.69 354 ASP B N 1
ATOM 6325 C CA . ASP B 1 354 ? -19.203 -9.562 -2.326 1 76.69 354 ASP B CA 1
ATOM 6326 C C . ASP B 1 354 ? -18.312 -8.344 -2.502 1 76.69 354 ASP B C 1
ATOM 6328 O O . ASP B 1 354 ? -17.078 -8.469 -2.5 1 76.69 354 ASP B O 1
ATOM 6332 N N . ILE B 1 355 ? -18.969 -7.281 -2.561 1 81.88 355 ILE B N 1
ATOM 6333 C CA . ILE B 1 355 ? -18.219 -6.039 -2.709 1 81.88 355 ILE B CA 1
ATOM 6334 C C . ILE B 1 355 ? -17.469 -5.738 -1.42 1 81.88 355 ILE B C 1
ATOM 6336 O O . ILE B 1 355 ? -16.266 -5.445 -1.452 1 81.88 355 ILE B O 1
ATOM 6340 N N . ILE B 1 356 ? -18.141 -5.93 -0.326 1 82.44 356 ILE B N 1
ATOM 6341 C CA . ILE B 1 356 ? -17.531 -5.656 0.971 1 82.44 356 ILE B CA 1
ATOM 6342 C C . ILE B 1 356 ? -16.375 -6.629 1.214 1 82.44 356 ILE B C 1
ATOM 6344 O O . ILE B 1 356 ? -15.305 -6.223 1.669 1 82.44 356 ILE B O 1
ATOM 6348 N N . LYS B 1 357 ? -16.594 -7.82 0.802 1 83.31 357 LYS B N 1
ATOM 6349 C CA . LYS B 1 357 ? -15.547 -8.828 0.949 1 83.31 357 LYS B CA 1
ATOM 6350 C C . LYS B 1 357 ? -14.305 -8.453 0.147 1 83.31 357 LYS B C 1
ATOM 6352 O O . LYS B 1 357 ? -13.18 -8.586 0.638 1 83.31 357 LYS B O 1
ATOM 6357 N N . SER B 1 358 ? -14.578 -8.047 -1.032 1 87.31 358 SER B N 1
ATOM 6358 C CA . SER B 1 358 ? -13.461 -7.703 -1.905 1 87.31 358 SER B CA 1
ATOM 6359 C C . SER B 1 358 ? -12.664 -6.523 -1.351 1 87.31 358 SER B C 1
ATOM 6361 O O . SER B 1 358 ? -11.438 -6.504 -1.432 1 87.31 358 SER B O 1
ATOM 6363 N N . LEU B 1 359 ? -13.328 -5.594 -0.742 1 89.56 359 LEU B N 1
ATOM 6364 C CA . LEU B 1 359 ? -12.664 -4.426 -0.174 1 89.56 359 LEU B CA 1
ATOM 6365 C C . LEU B 1 359 ? -11.859 -4.805 1.062 1 89.56 359 LEU B C 1
ATOM 6367 O O . LEU B 1 359 ? -10.719 -4.359 1.229 1 89.56 359 LEU B O 1
ATOM 6371 N N . VAL B 1 360 ? -12.438 -5.652 1.8 1 87.12 360 VAL B N 1
ATOM 6372 C CA . VAL B 1 360 ? -11.812 -6.09 3.041 1 87.12 360 VAL B CA 1
ATOM 6373 C C . VAL B 1 360 ? -10.539 -6.875 2.729 1 87.12 360 VAL B C 1
ATOM 6375 O O . VAL B 1 360 ? -9.492 -6.637 3.328 1 87.12 360 VAL B O 1
ATOM 6378 N N . VAL B 1 361 ? -10.648 -7.734 1.775 1 89.31 361 VAL B N 1
ATOM 6379 C CA . VAL B 1 361 ? -9.516 -8.578 1.396 1 89.31 361 VAL B CA 1
ATOM 6380 C C . VAL B 1 361 ? -8.367 -7.707 0.896 1 89.31 361 VAL B C 1
ATOM 6382 O O . VAL B 1 361 ? -7.203 -7.945 1.234 1 89.31 361 VAL B O 1
ATOM 6385 N N . THR B 1 362 ? -8.695 -6.711 0.179 1 92.5 362 THR B N 1
ATOM 6386 C CA . THR B 1 362 ? -7.684 -5.824 -0.384 1 92.5 362 THR B CA 1
ATOM 6387 C C . THR B 1 362 ? -6.977 -5.043 0.718 1 92.5 362 THR B C 1
ATOM 6389 O O . THR B 1 362 ? -5.746 -4.953 0.733 1 92.5 362 THR B O 1
ATOM 6392 N N . ILE B 1 363 ? -7.668 -4.551 1.652 1 93.12 363 ILE B N 1
ATOM 6393 C CA . ILE B 1 363 ? -7.098 -3.732 2.719 1 93.12 363 ILE B CA 1
ATOM 6394 C C . ILE B 1 363 ? -6.227 -4.598 3.627 1 93.12 363 ILE B C 1
ATOM 6396 O O . ILE B 1 363 ? -5.121 -4.199 4 1 93.12 363 ILE B O 1
ATOM 6400 N N . ILE B 1 364 ? -6.699 -5.797 3.908 1 92.62 364 ILE B N 1
ATOM 6401 C CA . ILE B 1 364 ? -5.93 -6.695 4.762 1 92.62 364 ILE B CA 1
ATOM 6402 C C . ILE B 1 364 ? -4.656 -7.129 4.035 1 92.62 364 ILE B C 1
ATOM 6404 O O . ILE B 1 364 ? -3.586 -7.207 4.641 1 92.62 364 ILE B O 1
ATOM 6408 N N . GLY B 1 365 ? -4.836 -7.438 2.754 1 94.19 365 GLY B N 1
ATOM 6409 C CA . GLY B 1 365 ? -3.672 -7.809 1.966 1 94.19 365 GLY B CA 1
ATOM 6410 C C . GLY B 1 365 ? -2.598 -6.738 1.95 1 94.19 365 GLY B C 1
ATOM 6411 O O . GLY B 1 365 ? -1.422 -7.031 2.186 1 94.19 365 GLY B O 1
ATOM 6412 N N . VAL B 1 366 ? -2.984 -5.504 1.721 1 95.31 366 VAL B N 1
ATOM 6413 C CA . VAL B 1 366 ? -2.045 -4.387 1.697 1 95.31 366 VAL B CA 1
ATOM 6414 C C . VAL B 1 366 ? -1.429 -4.203 3.082 1 95.31 366 VAL B C 1
ATOM 6416 O O . VAL B 1 366 ? -0.229 -3.943 3.205 1 95.31 366 VAL B O 1
ATOM 6419 N N . GLY B 1 367 ? -2.232 -4.336 4.094 1 94.44 367 GLY B N 1
ATOM 6420 C CA . GLY B 1 367 ? -1.745 -4.219 5.457 1 94.44 367 GLY B CA 1
ATOM 6421 C C . GLY B 1 367 ? -0.717 -5.273 5.82 1 94.44 367 GLY B C 1
ATOM 6422 O O . GLY B 1 367 ? 0.333 -4.961 6.383 1 94.44 367 GLY B O 1
ATOM 6423 N N . LEU B 1 368 ? -0.982 -6.492 5.453 1 94.75 368 LEU B N 1
ATOM 6424 C CA . LEU B 1 368 ? -0.078 -7.602 5.742 1 94.75 368 LEU B CA 1
ATOM 6425 C C . LEU B 1 368 ? 1.255 -7.418 5.027 1 94.75 368 LEU B C 1
ATOM 6427 O O . LEU B 1 368 ? 2.318 -7.609 5.621 1 94.75 368 LEU B O 1
ATOM 6431 N N . CYS B 1 369 ? 1.153 -7.07 3.795 1 96.56 369 CYS B N 1
ATOM 6432 C CA . CYS B 1 369 ? 2.369 -6.867 3.014 1 96.56 369 CYS B CA 1
ATOM 6433 C C . CYS B 1 369 ? 3.168 -5.688 3.547 1 96.56 369 CYS B C 1
ATOM 6435 O O . CYS B 1 369 ? 4.395 -5.762 3.66 1 96.56 369 CYS B O 1
ATOM 6437 N N . SER B 1 370 ? 2.498 -4.598 3.926 1 96.12 370 SER B N 1
ATOM 6438 C CA . SER B 1 370 ? 3.18 -3.412 4.434 1 96.12 370 SER B CA 1
ATOM 6439 C C . SER B 1 370 ? 3.879 -3.701 5.758 1 96.12 370 SER B C 1
ATOM 6441 O O . SER B 1 370 ? 5.035 -3.32 5.949 1 96.12 370 SER B O 1
ATOM 6443 N N . ILE B 1 371 ? 3.229 -4.371 6.625 1 95.75 371 ILE B N 1
ATOM 6444 C CA . ILE B 1 371 ? 3.803 -4.707 7.922 1 95.75 371 ILE B CA 1
ATOM 6445 C C . ILE B 1 371 ? 5 -5.633 7.734 1 95.75 371 ILE B C 1
ATOM 6447 O O . ILE B 1 371 ? 6.031 -5.465 8.391 1 95.75 371 ILE B O 1
ATOM 6451 N N . SER B 1 372 ? 4.855 -6.602 6.844 1 97.75 372 SER B N 1
ATOM 6452 C CA . SER B 1 372 ? 5.949 -7.523 6.574 1 97.75 372 SER B CA 1
ATOM 6453 C C . SER B 1 372 ? 7.164 -6.793 6.008 1 97.75 372 SER B C 1
ATOM 6455 O O . SER B 1 372 ? 8.305 -7.09 6.375 1 97.75 372 SER B O 1
ATOM 6457 N N . VAL B 1 373 ? 6.863 -5.84 5.129 1 97.69 373 VAL B N 1
ATOM 6458 C CA . VAL B 1 373 ? 7.945 -5.066 4.531 1 97.69 373 VAL B CA 1
ATOM 6459 C C . VAL B 1 373 ? 8.672 -4.273 5.617 1 97.69 373 VAL B C 1
ATOM 6461 O O . VAL B 1 373 ? 9.898 -4.219 5.641 1 97.69 373 VAL B O 1
ATOM 6464 N N . ILE B 1 374 ? 7.945 -3.686 6.531 1 95.56 374 ILE B N 1
ATOM 6465 C CA . ILE B 1 374 ? 8.531 -2.891 7.602 1 95.56 374 ILE B CA 1
ATOM 6466 C C . ILE B 1 374 ? 9.383 -3.783 8.5 1 95.56 374 ILE B C 1
ATOM 6468 O O . ILE B 1 374 ? 10.539 -3.457 8.789 1 95.56 374 ILE B O 1
ATOM 6472 N N . ILE B 1 375 ? 8.891 -4.91 8.875 1 96.19 375 ILE B N 1
ATOM 6473 C CA . ILE B 1 375 ? 9.602 -5.812 9.773 1 96.19 375 ILE B CA 1
ATOM 6474 C C . ILE B 1 375 ? 10.867 -6.32 9.086 1 96.19 375 ILE B C 1
ATOM 6476 O O . ILE B 1 375 ? 11.945 -6.332 9.695 1 96.19 375 ILE B 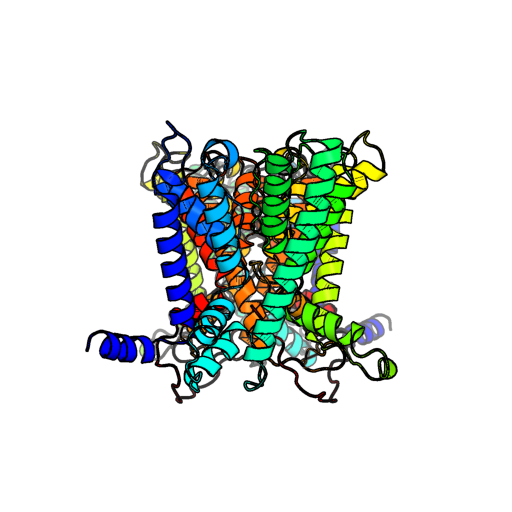O 1
ATOM 6480 N N . LEU B 1 376 ? 10.711 -6.742 7.84 1 97.5 376 LEU B N 1
ATOM 6481 C CA . LEU B 1 376 ? 11.859 -7.285 7.117 1 97.5 376 LEU B CA 1
ATOM 6482 C C . LEU B 1 376 ? 12.898 -6.199 6.852 1 97.5 376 LEU B C 1
ATOM 6484 O O . LEU B 1 376 ? 14.094 -6.484 6.781 1 97.5 376 LEU B O 1
ATOM 6488 N N . SER B 1 377 ? 12.43 -4.949 6.688 1 95.5 377 SER B N 1
ATOM 6489 C CA . SER B 1 377 ? 13.375 -3.857 6.469 1 95.5 377 SER B CA 1
ATOM 6490 C C . SER B 1 377 ? 14.234 -3.611 7.707 1 95.5 377 SER B C 1
ATOM 6492 O O . SER B 1 377 ? 15.336 -3.074 7.605 1 95.5 377 SER B O 1
ATOM 6494 N N . VAL B 1 378 ? 13.75 -3.943 8.883 1 93.88 378 VAL B N 1
ATOM 6495 C CA . VAL B 1 378 ? 14.492 -3.805 10.125 1 93.88 378 VAL B CA 1
ATOM 6496 C C . VAL B 1 378 ? 15.484 -4.957 10.273 1 93.88 378 VAL B C 1
ATOM 6498 O O . VAL B 1 378 ? 16.641 -4.746 10.656 1 93.88 378 VAL B O 1
ATOM 6501 N N . LEU B 1 379 ? 15.047 -6.156 9.852 1 94.19 379 LEU B N 1
ATOM 6502 C CA . LEU B 1 379 ? 15.789 -7.379 10.148 1 94.19 379 LEU B CA 1
ATOM 6503 C C . LEU B 1 379 ? 16.844 -7.645 9.094 1 94.19 379 LEU B C 1
ATOM 6505 O O . LEU B 1 379 ? 17.875 -8.258 9.375 1 94.19 379 LEU B O 1
ATOM 6509 N N . GLU B 1 380 ? 16.547 -7.223 7.832 1 95.69 380 GLU B N 1
ATOM 6510 C CA . GLU B 1 380 ? 17.391 -7.633 6.711 1 95.69 380 GLU B CA 1
ATOM 6511 C C . GLU B 1 380 ? 18.141 -6.441 6.125 1 95.69 380 GLU B C 1
ATOM 6513 O O . GLU B 1 380 ? 17.609 -5.336 6.051 1 95.69 380 GLU B O 1
ATOM 6518 N N . PRO B 1 381 ? 19.375 -6.625 5.648 1 93.69 381 PRO B N 1
ATOM 6519 C CA . PRO B 1 381 ? 20.203 -5.566 5.074 1 93.69 381 PRO B CA 1
ATOM 6520 C C . PRO B 1 381 ? 20.016 -5.418 3.564 1 93.69 381 PRO B C 1
ATOM 6522 O O . PRO B 1 381 ? 20.984 -5.199 2.834 1 93.69 381 PRO B O 1
ATOM 6525 N N . PHE B 1 382 ? 18.859 -5.672 3.002 1 95.38 382 PHE B N 1
ATOM 6526 C CA . PHE B 1 382 ? 18.625 -5.629 1.563 1 95.38 382 PHE B CA 1
ATOM 6527 C C . PHE B 1 382 ? 17.906 -4.344 1.174 1 95.38 382 PHE B C 1
ATOM 6529 O O . PHE B 1 382 ? 17.234 -3.729 2.002 1 95.38 382 PHE B O 1
ATOM 6536 N N . PRO B 1 383 ? 18.078 -3.924 -0.046 1 95.19 383 PRO B N 1
ATOM 6537 C CA . PRO B 1 383 ? 17.328 -2.752 -0.509 1 95.19 383 PRO B CA 1
ATOM 6538 C C . PRO B 1 383 ? 15.82 -2.932 -0.386 1 95.19 383 PRO B C 1
ATOM 6540 O O . PRO B 1 383 ? 15.312 -4.047 -0.532 1 95.19 383 PRO B O 1
ATOM 6543 N N . LEU B 1 384 ? 15.18 -1.863 -0.119 1 96.25 384 LEU B N 1
ATOM 6544 C CA . LEU B 1 384 ? 13.742 -1.865 0.152 1 96.25 384 LEU B CA 1
ATOM 6545 C C . LEU B 1 384 ? 12.977 -2.479 -1.012 1 96.25 384 LEU B C 1
ATOM 6547 O O . LEU B 1 384 ? 12.023 -3.234 -0.801 1 96.25 384 LEU B O 1
ATOM 6551 N N . VAL B 1 385 ? 13.375 -2.162 -2.209 1 96.25 385 VAL B N 1
ATOM 6552 C CA . VAL B 1 385 ? 12.648 -2.631 -3.383 1 96.25 385 VAL B CA 1
ATOM 6553 C C . VAL B 1 385 ? 12.711 -4.156 -3.459 1 96.25 385 VAL B C 1
ATOM 6555 O O . VAL B 1 385 ? 11.734 -4.805 -3.836 1 96.25 385 VAL B O 1
ATOM 6558 N N . ASN B 1 386 ? 13.875 -4.746 -3.127 1 97.25 386 ASN B N 1
ATOM 6559 C CA . ASN B 1 386 ? 14.023 -6.195 -3.129 1 97.25 386 ASN B CA 1
ATOM 6560 C C . ASN B 1 386 ? 13.156 -6.852 -2.062 1 97.25 386 ASN B C 1
ATOM 6562 O O . ASN B 1 386 ? 12.586 -7.922 -2.293 1 97.25 386 ASN B O 1
ATOM 6566 N N . ILE B 1 387 ? 13.07 -6.188 -0.939 1 97.38 387 ILE B N 1
ATOM 6567 C CA . ILE B 1 387 ? 12.234 -6.695 0.142 1 97.38 387 ILE B CA 1
ATOM 6568 C C . ILE B 1 387 ? 10.766 -6.656 -0.279 1 97.38 387 ILE B C 1
ATOM 6570 O O . ILE B 1 387 ? 10.039 -7.637 -0.111 1 97.38 387 ILE B O 1
ATOM 6574 N N . MET B 1 388 ? 10.375 -5.559 -0.832 1 97.25 388 MET B N 1
ATOM 6575 C CA . MET B 1 388 ? 9 -5.414 -1.292 1 97.25 388 MET B CA 1
ATOM 6576 C C . MET B 1 388 ? 8.672 -6.457 -2.354 1 97.25 388 MET B C 1
ATOM 6578 O O . MET B 1 388 ? 7.574 -7.023 -2.355 1 97.25 388 MET B O 1
ATOM 6582 N N . PHE B 1 389 ? 9.617 -6.684 -3.225 1 97.38 389 PHE B N 1
ATOM 6583 C CA . PHE B 1 389 ? 9.453 -7.652 -4.305 1 97.38 389 PHE B CA 1
ATOM 6584 C C . PHE B 1 389 ? 9.242 -9.055 -3.746 1 97.38 389 PHE B C 1
ATOM 6586 O O . PHE B 1 389 ? 8.312 -9.758 -4.152 1 97.38 389 PHE B O 1
ATOM 6593 N N . GLU B 1 390 ? 10.047 -9.43 -2.779 1 97.69 390 GLU B N 1
ATOM 6594 C CA . GLU B 1 390 ? 9.969 -10.758 -2.184 1 97.69 390 GLU B CA 1
ATOM 6595 C C . GLU B 1 390 ? 8.672 -10.938 -1.403 1 97.69 390 GLU B C 1
ATOM 6597 O O . GLU B 1 390 ? 8.062 -12.008 -1.438 1 97.69 390 GLU B O 1
ATOM 6602 N N . VAL B 1 391 ? 8.258 -9.898 -0.717 1 97.81 391 VAL B N 1
ATOM 6603 C CA . VAL B 1 391 ? 7.043 -9.945 0.087 1 97.81 391 VAL B CA 1
ATOM 6604 C C . VAL B 1 391 ? 5.828 -10.117 -0.821 1 97.81 391 VAL B C 1
ATOM 6606 O O . VAL B 1 391 ? 4.973 -10.969 -0.568 1 97.81 391 VAL B O 1
ATOM 6609 N N . CYS B 1 392 ? 5.766 -9.328 -1.887 1 96.75 392 CYS B N 1
ATOM 6610 C CA . CYS B 1 392 ? 4.648 -9.422 -2.816 1 96.75 392 CYS B CA 1
ATOM 6611 C C . CYS B 1 392 ? 4.66 -10.758 -3.555 1 96.75 392 CYS B C 1
ATOM 6613 O O . CYS B 1 392 ? 3.604 -11.32 -3.85 1 96.75 392 CYS B O 1
ATOM 6615 N N . SER B 1 393 ? 5.859 -11.242 -3.869 1 96.69 393 SER B N 1
ATOM 6616 C CA . SER B 1 393 ? 5.992 -12.539 -4.52 1 96.69 393 SER B CA 1
ATOM 6617 C C . SER B 1 393 ? 5.484 -13.664 -3.621 1 96.69 393 SER B C 1
ATOM 6619 O O . SER B 1 393 ? 4.793 -14.57 -4.086 1 96.69 393 SER B O 1
ATOM 6621 N N . ALA B 1 394 ? 5.836 -13.562 -2.33 1 96.88 394 ALA B N 1
ATOM 6622 C CA . ALA B 1 394 ? 5.395 -14.57 -1.368 1 96.88 394 ALA B CA 1
ATOM 6623 C C . ALA B 1 394 ? 3.887 -14.5 -1.151 1 96.88 394 ALA B C 1
ATOM 6625 O O . ALA B 1 394 ? 3.201 -15.523 -1.196 1 96.88 394 ALA B O 1
ATOM 6626 N N . PHE B 1 395 ? 3.389 -13.328 -1.013 1 95.88 395 PHE B N 1
ATOM 6627 C CA . PHE B 1 395 ? 1.96 -13.148 -0.774 1 95.88 395 PHE B CA 1
ATOM 6628 C C . PHE B 1 395 ? 1.151 -13.57 -1.997 1 95.88 395 PHE B C 1
ATOM 6630 O O . PHE B 1 395 ? 0.095 -14.188 -1.866 1 95.88 395 PHE B O 1
ATOM 6637 N N . GLY B 1 396 ? 1.62 -13.219 -3.141 1 93.56 396 GLY B N 1
ATOM 6638 C CA . GLY B 1 396 ? 0.944 -13.578 -4.379 1 93.56 396 GLY B CA 1
ATOM 6639 C C . GLY B 1 396 ? 1.229 -14.992 -4.828 1 93.56 396 GLY B C 1
ATOM 6640 O O . GLY B 1 396 ? 0.695 -15.453 -5.844 1 93.56 396 GLY B O 1
ATOM 6641 N N . THR B 1 397 ? 2.066 -15.695 -4.191 1 93 397 THR B N 1
ATOM 6642 C CA . THR B 1 397 ? 2.502 -17.047 -4.504 1 93 397 THR B CA 1
ATOM 6643 C C . THR B 1 397 ? 3.033 -17.125 -5.93 1 93 397 THR B C 1
ATOM 6645 O O . THR B 1 397 ? 2.672 -18.047 -6.684 1 93 397 THR B O 1
ATOM 6648 N N . THR B 1 398 ? 3.787 -16.156 -6.309 1 93 398 THR B N 1
ATOM 6649 C CA . THR B 1 398 ? 4.332 -16.109 -7.66 1 93 398 THR B CA 1
ATOM 6650 C C . THR B 1 398 ? 5.684 -16.828 -7.723 1 93 398 THR B C 1
ATOM 6652 O O . THR B 1 398 ? 5.922 -17.641 -8.609 1 93 398 THR B O 1
ATOM 6655 N N . GLY B 1 399 ? 6.629 -16.484 -6.84 1 92.75 399 GLY B N 1
ATOM 6656 C CA . GLY B 1 399 ? 7.875 -17.219 -6.762 1 92.75 399 GLY B CA 1
ATOM 6657 C C . GLY B 1 399 ? 9.039 -16.5 -7.414 1 92.75 399 GLY B C 1
ATOM 6658 O O . GLY B 1 399 ? 10.18 -16.969 -7.359 1 92.75 399 GLY B O 1
ATOM 6659 N N . LEU B 1 400 ? 8.75 -15.375 -8.016 1 93.69 400 LEU B N 1
ATOM 6660 C CA . LEU B 1 400 ? 9.852 -14.578 -8.539 1 93.69 400 LEU B CA 1
ATOM 6661 C C . LEU B 1 400 ? 10.664 -13.969 -7.406 1 93.69 400 LEU B C 1
ATOM 6663 O O . LEU B 1 400 ? 10.109 -13.531 -6.398 1 93.69 400 LEU B O 1
ATOM 6667 N N . SER B 1 401 ? 11.93 -13.992 -7.566 1 94.62 401 SER B N 1
ATOM 6668 C CA . SER B 1 401 ? 12.828 -13.492 -6.531 1 94.62 401 SER B CA 1
ATOM 6669 C C . SER B 1 401 ? 13.938 -12.633 -7.133 1 94.62 401 SER B C 1
ATOM 6671 O O . SER B 1 401 ? 14.367 -12.867 -8.266 1 94.62 401 SER B O 1
ATOM 6673 N N . THR B 1 402 ? 14.352 -11.672 -6.414 1 94.38 402 THR B N 1
ATOM 6674 C CA . THR B 1 402 ? 15.508 -10.875 -6.812 1 94.38 402 THR B CA 1
ATOM 6675 C C . THR B 1 402 ? 16.797 -11.516 -6.309 1 94.38 402 THR B C 1
ATOM 6677 O O . THR B 1 402 ? 17.875 -10.914 -6.406 1 94.38 402 THR B O 1
ATOM 6680 N N . GLY B 1 403 ? 16.672 -12.68 -5.727 1 92.38 403 GLY B N 1
ATOM 6681 C CA . GLY B 1 403 ? 17.859 -13.43 -5.324 1 92.38 403 GLY B CA 1
ATOM 6682 C C . GLY B 1 403 ? 18.156 -13.297 -3.846 1 92.38 403 GLY B C 1
ATOM 6683 O O . GLY B 1 403 ? 19.234 -13.727 -3.393 1 92.38 403 GLY B O 1
ATOM 6684 N N . ILE B 1 404 ? 17.203 -12.766 -3.041 1 94.31 404 ILE B N 1
ATOM 6685 C CA . ILE B 1 404 ? 17.531 -12.5 -1.645 1 94.31 404 ILE B CA 1
ATOM 6686 C C . ILE B 1 404 ? 16.906 -13.578 -0.756 1 94.31 404 ILE B C 1
ATOM 6688 O O . ILE B 1 404 ? 17.188 -13.633 0.444 1 94.31 404 ILE B O 1
ATOM 6692 N N . THR B 1 405 ? 16.109 -14.484 -1.277 1 94.69 405 THR B N 1
ATOM 6693 C CA . THR B 1 405 ? 15.359 -15.461 -0.494 1 94.69 405 THR B CA 1
ATOM 6694 C C . THR B 1 405 ? 16.297 -16.344 0.325 1 94.69 405 THR B C 1
ATOM 6696 O O . THR B 1 405 ? 16.047 -16.594 1.506 1 94.69 405 THR B O 1
ATOM 6699 N N . GLY B 1 406 ? 17.375 -16.781 -0.29 1 94.12 406 GLY B N 1
ATOM 6700 C CA . GLY B 1 406 ? 18.312 -17.672 0.379 1 94.12 406 GLY B CA 1
ATOM 6701 C C . GLY B 1 406 ? 19.109 -16.984 1.474 1 94.12 406 GLY B C 1
ATOM 6702 O O . GLY B 1 406 ? 19.578 -17.641 2.406 1 94.12 406 GLY B O 1
ATOM 6703 N N . ASP B 1 407 ? 19.188 -15.695 1.426 1 95.25 407 ASP B N 1
ATOM 6704 C CA . ASP B 1 407 ? 20.047 -14.938 2.334 1 95.25 407 ASP B CA 1
ATOM 6705 C C . ASP B 1 407 ? 19.234 -14.266 3.434 1 95.25 407 ASP B C 1
ATOM 6707 O O . ASP B 1 407 ? 19.766 -13.484 4.223 1 95.25 407 ASP B O 1
ATOM 6711 N N . LEU B 1 408 ? 17.984 -14.578 3.479 1 96.81 408 LEU B N 1
ATOM 6712 C CA . LEU B 1 408 ? 17.141 -14.016 4.52 1 96.81 408 LEU B CA 1
ATOM 6713 C C . LEU B 1 408 ? 17.453 -14.633 5.879 1 96.81 408 LEU B C 1
ATOM 6715 O O . LEU B 1 408 ? 17.922 -15.773 5.953 1 96.81 408 LEU B O 1
ATOM 6719 N N . SER B 1 409 ? 17.297 -13.867 6.945 1 97.31 409 SER B N 1
ATOM 6720 C CA . SER B 1 409 ? 17.422 -14.391 8.305 1 97.31 409 SER B CA 1
ATOM 6721 C C . SER B 1 409 ? 16.328 -15.422 8.594 1 97.31 409 SER B C 1
ATOM 6723 O O . SER B 1 409 ? 15.375 -15.562 7.832 1 97.31 409 SER B O 1
ATOM 6725 N N . ASN B 1 410 ? 16.438 -16.219 9.641 1 97 410 ASN B N 1
ATOM 6726 C CA . ASN B 1 410 ? 15.461 -17.234 10.008 1 97 410 ASN B CA 1
ATOM 6727 C C . ASN B 1 410 ? 14.086 -16.625 10.266 1 97 410 ASN B C 1
ATOM 6729 O O . ASN B 1 410 ? 13.07 -17.156 9.812 1 97 410 ASN B O 1
ATOM 6733 N N . ILE B 1 411 ? 14.117 -15.5 10.898 1 96.94 411 ILE B N 1
ATOM 6734 C CA . ILE B 1 411 ? 12.852 -14.828 11.18 1 96.94 411 ILE B CA 1
ATOM 6735 C C . ILE B 1 411 ? 12.242 -14.32 9.867 1 96.94 411 ILE B C 1
ATOM 6737 O O . ILE B 1 411 ? 11.023 -14.375 9.68 1 96.94 411 ILE B O 1
ATOM 6741 N N . GLY B 1 412 ? 13.172 -13.789 9.023 1 97.56 412 GLY B N 1
ATOM 6742 C CA . GLY B 1 412 ? 12.703 -13.352 7.723 1 97.56 412 GLY B CA 1
ATOM 6743 C C . GLY B 1 412 ? 12.078 -14.469 6.906 1 97.56 412 GLY B C 1
ATOM 6744 O O . GLY B 1 412 ? 11.039 -14.266 6.273 1 97.56 412 GLY B O 1
ATOM 6745 N N . LYS B 1 413 ? 12.727 -15.672 6.945 1 98.06 413 LYS B N 1
ATOM 6746 C CA . LYS B 1 413 ? 12.188 -16.828 6.234 1 98.06 413 LYS B CA 1
ATOM 6747 C C . LYS B 1 413 ? 10.82 -17.219 6.793 1 98.06 413 LYS B C 1
ATOM 6749 O O . LYS B 1 413 ? 9.93 -17.609 6.039 1 98.06 413 LYS B O 1
ATOM 6754 N N . ILE B 1 414 ? 10.641 -17.078 8.039 1 97.88 414 ILE B N 1
ATOM 6755 C CA . ILE B 1 414 ? 9.375 -17.438 8.672 1 97.88 414 ILE B CA 1
ATOM 6756 C C . ILE B 1 414 ? 8.273 -16.484 8.211 1 97.88 414 ILE B C 1
ATOM 6758 O O . ILE B 1 414 ? 7.156 -16.906 7.93 1 97.88 414 ILE B O 1
ATOM 6762 N N . ILE B 1 415 ? 8.602 -15.219 8.141 1 97.81 415 ILE B N 1
ATOM 6763 C CA . ILE B 1 415 ? 7.633 -14.219 7.699 1 97.81 415 ILE B CA 1
ATOM 6764 C C . ILE B 1 415 ? 7.195 -14.516 6.266 1 97.81 415 ILE B C 1
ATOM 6766 O O . ILE B 1 415 ? 6.004 -14.5 5.957 1 97.81 415 ILE B O 1
ATOM 6770 N N . ILE B 1 416 ? 8.148 -14.828 5.441 1 98.19 416 ILE B N 1
ATOM 6771 C CA . ILE B 1 416 ? 7.863 -15.133 4.043 1 98.19 416 ILE B CA 1
ATOM 6772 C C . ILE B 1 416 ? 7.027 -16.406 3.955 1 98.19 416 ILE B C 1
ATOM 6774 O O . ILE B 1 416 ? 6.102 -16.5 3.145 1 98.19 416 ILE B O 1
ATOM 6778 N N . MET B 1 417 ? 7.324 -17.375 4.828 1 97.69 417 MET B N 1
ATOM 6779 C CA . MET B 1 417 ? 6.559 -18.625 4.871 1 97.69 417 MET B CA 1
ATOM 6780 C C . MET B 1 417 ? 5.105 -18.359 5.238 1 97.69 417 MET B C 1
ATOM 6782 O O . MET B 1 417 ? 4.191 -18.891 4.605 1 97.69 417 MET B O 1
ATOM 6786 N N . ILE B 1 418 ? 4.938 -17.484 6.191 1 96.38 418 ILE B N 1
ATOM 6787 C CA . ILE B 1 418 ? 3.588 -17.141 6.641 1 96.38 418 ILE B CA 1
ATOM 6788 C C . ILE B 1 418 ? 2.826 -16.453 5.516 1 96.38 418 ILE B C 1
ATOM 6790 O O . ILE B 1 418 ? 1.646 -16.734 5.289 1 96.38 418 ILE B O 1
ATOM 6794 N N . LEU B 1 419 ? 3.508 -15.609 4.836 1 96.69 419 LEU B N 1
ATOM 6795 C CA . LEU B 1 419 ? 2.881 -14.891 3.734 1 96.69 419 LEU B CA 1
ATOM 6796 C C . LEU B 1 419 ? 2.469 -15.844 2.621 1 96.69 419 LEU B C 1
ATOM 6798 O O . LEU B 1 419 ? 1.387 -15.711 2.047 1 96.69 419 LEU B O 1
ATOM 6802 N N . MET B 1 420 ? 3.375 -16.797 2.301 1 95.81 420 MET B N 1
ATOM 6803 C CA . MET B 1 420 ? 3.037 -17.781 1.275 1 95.81 420 MET B CA 1
ATOM 6804 C C . MET B 1 420 ? 1.809 -18.594 1.679 1 95.81 420 MET B C 1
ATOM 6806 O O . MET B 1 420 ? 0.933 -18.844 0.853 1 95.81 420 MET B O 1
ATOM 6810 N N . PHE B 1 421 ? 1.791 -18.891 2.916 1 92.56 421 PHE B N 1
ATOM 6811 C CA . PHE B 1 421 ? 0.686 -19.688 3.443 1 92.56 421 PHE B CA 1
ATOM 6812 C C . PHE B 1 421 ? -0.625 -18.922 3.354 1 92.56 421 PHE B C 1
ATOM 6814 O O . PHE B 1 421 ? -1.624 -19.438 2.85 1 92.56 421 PHE B O 1
ATOM 6821 N N . ILE B 1 422 ? -0.626 -17.688 3.771 1 91.5 422 ILE B N 1
ATOM 6822 C CA . ILE B 1 422 ? -1.825 -16.859 3.764 1 91.5 422 ILE B CA 1
ATOM 6823 C C . ILE B 1 422 ? -2.248 -16.578 2.322 1 91.5 422 ILE B C 1
ATOM 6825 O O . ILE B 1 422 ? -3.439 -16.547 2.012 1 91.5 422 ILE B O 1
ATOM 6829 N N . GLY B 1 423 ? -1.273 -16.328 1.536 1 90.31 423 GLY B N 1
ATOM 6830 C CA . GLY B 1 423 ? -1.57 -16.062 0.138 1 90.31 423 GLY B CA 1
ATOM 6831 C C . GLY B 1 423 ? -2.279 -17.219 -0.553 1 90.31 423 GLY B C 1
ATOM 6832 O O . GLY B 1 423 ? -3.176 -17 -1.369 1 90.31 423 GLY B O 1
ATOM 6833 N N . ARG B 1 424 ? -1.93 -18.344 -0.227 1 88.25 424 ARG B N 1
ATOM 6834 C CA . ARG B 1 424 ? -2.496 -19.531 -0.86 1 88.25 424 ARG B CA 1
ATOM 6835 C C . ARG B 1 424 ? -3.875 -19.844 -0.293 1 88.25 424 ARG B C 1
ATOM 6837 O O . ARG B 1 424 ? -4.828 -20.062 -1.046 1 88.25 424 ARG B O 1
ATOM 6844 N N . VAL B 1 425 ? -3.939 -19.906 0.999 1 83.62 425 VAL B N 1
ATOM 6845 C CA . VAL B 1 425 ? -5.188 -20.281 1.655 1 83.62 425 VAL B CA 1
ATOM 6846 C C . VAL B 1 425 ? -6.238 -19.188 1.429 1 83.62 425 VAL B C 1
ATOM 6848 O O . VAL B 1 425 ? -7.418 -19.484 1.238 1 83.62 425 VAL B O 1
ATOM 6851 N N . GLY B 1 426 ? -5.789 -18.016 1.404 1 84 426 GLY B N 1
ATOM 6852 C CA . GLY B 1 426 ? -6.715 -16.906 1.25 1 84 426 GLY B CA 1
ATOM 6853 C C . GLY B 1 426 ? -6.918 -16.125 2.529 1 84 426 GLY B C 1
ATOM 6854 O O . GLY B 1 426 ? -7.027 -16.703 3.613 1 84 426 GLY B O 1
ATOM 6855 N N . ILE B 1 427 ? -7.027 -14.891 2.375 1 85.5 427 ILE B N 1
ATOM 6856 C CA . ILE B 1 427 ? -7.148 -13.977 3.504 1 85.5 427 ILE B CA 1
ATOM 6857 C C . ILE B 1 427 ? -8.484 -14.195 4.211 1 85.5 427 ILE B C 1
ATOM 6859 O O . ILE B 1 427 ? -8.547 -14.242 5.441 1 85.5 427 ILE B O 1
ATOM 6863 N N . LEU B 1 428 ? -9.523 -14.422 3.457 1 78.56 428 LEU B N 1
ATOM 6864 C CA . LEU B 1 428 ? -10.859 -14.555 4.027 1 78.56 428 LEU B CA 1
ATOM 6865 C C . LEU B 1 428 ? -10.961 -15.812 4.887 1 78.56 428 LEU B C 1
ATOM 6867 O O . LEU B 1 428 ? -11.547 -15.781 5.969 1 78.56 428 LEU B O 1
ATOM 6871 N N . LEU B 1 429 ? -10.391 -16.859 4.379 1 77.06 429 LEU B N 1
ATOM 6872 C CA . LEU B 1 429 ? -10.438 -18.094 5.141 1 77.06 429 LEU B CA 1
ATOM 6873 C C . LEU B 1 429 ? -9.656 -17.969 6.445 1 77.06 429 LEU B C 1
ATOM 6875 O O . LEU B 1 429 ? -10.086 -18.484 7.48 1 77.06 429 LEU B O 1
ATOM 6879 N N . CYS B 1 430 ? -8.602 -17.234 6.348 1 79.94 430 CYS B N 1
ATOM 6880 C CA . CYS B 1 430 ? -7.812 -17.016 7.555 1 79.94 430 CYS B CA 1
ATOM 6881 C C . CYS B 1 430 ? -8.57 -16.141 8.547 1 79.94 430 CYS B C 1
ATOM 6883 O O . CYS B 1 430 ? -8.43 -16.312 9.758 1 79.94 430 CYS B O 1
ATOM 6885 N N . LEU B 1 431 ? -9.32 -15.227 7.98 1 77.19 431 LEU B N 1
ATOM 6886 C CA . LEU B 1 431 ? -10.117 -14.344 8.828 1 77.19 431 LEU B CA 1
ATOM 6887 C C . LEU B 1 431 ? -11.25 -15.109 9.5 1 77.19 431 LEU B C 1
ATOM 6889 O O . LEU B 1 431 ? -11.578 -14.852 10.656 1 77.19 431 LEU B O 1
ATOM 6893 N N . PHE B 1 432 ? -11.828 -16.062 8.828 1 73.69 432 PHE B N 1
ATOM 6894 C CA . PHE B 1 432 ? -13 -16.797 9.32 1 73.69 432 PHE B CA 1
ATOM 6895 C C . PHE B 1 432 ? -12.602 -17.797 10.398 1 73.69 432 PHE B C 1
ATOM 6897 O O . PHE B 1 432 ? -13.445 -18.25 11.172 1 73.69 432 PHE B O 1
ATOM 6904 N N . ILE B 1 433 ? -11.367 -18.109 10.391 1 72.12 433 ILE B N 1
ATOM 6905 C CA . ILE B 1 433 ? -10.891 -18.953 11.484 1 72.12 433 ILE B CA 1
ATOM 6906 C C . ILE B 1 433 ? -11.07 -18.219 12.812 1 72.12 433 ILE B C 1
ATOM 6908 O O . ILE B 1 433 ? -11.32 -18.844 13.852 1 72.12 433 ILE B O 1
ATOM 6912 N N . LEU B 1 434 ? -11.039 -16.844 12.688 1 66.25 434 LEU B N 1
ATOM 6913 C CA . LEU B 1 434 ? -11.148 -16.047 13.898 1 66.25 434 LEU B CA 1
ATOM 6914 C C . LEU B 1 434 ? -12.609 -15.883 14.305 1 66.25 434 LEU B C 1
ATOM 6916 O O . LEU B 1 434 ? -12.906 -15.469 15.43 1 66.25 434 LEU B O 1
ATOM 6920 N N . ARG B 1 435 ? -13.641 -15.953 13.336 1 63.53 435 ARG B N 1
ATOM 6921 C CA . ARG B 1 435 ? -15.07 -15.781 13.57 1 63.53 435 ARG B CA 1
ATOM 6922 C C . ARG B 1 435 ? -15.586 -16.797 14.578 1 63.53 435 ARG B C 1
ATOM 6924 O O . ARG B 1 435 ? -16.547 -16.547 15.297 1 63.53 435 ARG B O 1
ATOM 6931 N N . GLY B 1 436 ? -14.961 -17.25 15.398 1 53.06 436 GLY B N 1
ATOM 6932 C CA . GLY B 1 436 ? -15.484 -18.25 16.328 1 53.06 436 GLY B CA 1
ATOM 6933 C C . GLY B 1 436 ? -16.922 -18.641 16.031 1 53.06 436 GLY B C 1
ATOM 6934 O O . GLY B 1 436 ? -17.531 -18.109 15.102 1 53.06 436 GLY B O 1
ATOM 6935 N N . LYS B 1 437 ? -17.703 -19.453 16.516 1 48.84 437 LYS B N 1
ATOM 6936 C CA . LYS B 1 437 ? -19.062 -19.984 16.391 1 48.84 437 LYS B CA 1
ATOM 6937 C C . LYS B 1 437 ? -20.094 -18.891 16.609 1 48.84 437 LYS B C 1
ATOM 6939 O O . LYS B 1 437 ? -21.297 -19.125 16.438 1 48.84 437 LYS B O 1
ATOM 6944 N N . GLY B 1 438 ? -19.875 -17.625 17.219 1 46.53 438 GLY B N 1
ATOM 6945 C CA . GLY B 1 438 ? -20.938 -16.969 17.953 1 46.53 438 GLY B CA 1
ATOM 6946 C C . GLY B 1 438 ? -21.703 -15.945 17.109 1 46.53 438 GLY B C 1
ATOM 6947 O O . GLY B 1 438 ? -22.359 -15.055 17.656 1 46.53 438 GLY B O 1
ATOM 6948 N N . ALA B 1 439 ? -21.703 -15.734 15.969 1 45.88 439 ALA B N 1
ATOM 6949 C CA . ALA B 1 439 ? -22.094 -14.438 15.414 1 45.88 439 ALA B CA 1
ATOM 6950 C C . ALA B 1 439 ? -23.547 -14.125 15.742 1 45.88 439 ALA B C 1
ATOM 6952 O O . ALA B 1 439 ? -24.062 -13.078 15.336 1 45.88 439 ALA B O 1
ATOM 6953 N N . GLN B 1 440 ? -24.484 -14.875 15.867 1 44.16 440 GLN B N 1
ATOM 6954 C CA . GLN B 1 440 ? -25.75 -14.273 15.477 1 44.16 440 GLN B CA 1
ATOM 6955 C C . GLN B 1 440 ? -26.188 -13.219 16.484 1 44.16 440 GLN B C 1
ATOM 6957 O O . GLN B 1 440 ? -26.969 -13.516 17.406 1 44.16 440 GLN B O 1
ATOM 6962 N N . PRO B 1 441 ? -25.453 -12.273 16.953 1 43 441 PRO B N 1
ATOM 6963 C CA . PRO B 1 441 ? -26.234 -11.555 17.969 1 43 441 PRO B CA 1
ATOM 6964 C C . PRO B 1 441 ? -27.359 -10.711 17.375 1 43 441 PRO B C 1
ATOM 6966 O O . PRO B 1 441 ? -27.156 -10.047 16.344 1 43 441 PRO B O 1
ATOM 6969 N N . ASP B 1 442 ? -28.578 -10.914 17.5 1 39.53 442 ASP B N 1
ATOM 6970 C CA . ASP B 1 442 ? -29.844 -10.273 17.156 1 39.53 442 ASP B CA 1
ATOM 6971 C C . ASP B 1 442 ? -29.922 -8.859 17.719 1 39.53 442 ASP B C 1
ATOM 6973 O O . ASP B 1 442 ? -30.984 -8.242 17.734 1 39.53 442 ASP B O 1
ATOM 6977 N N . PHE B 1 443 ? -29.062 -8.289 18.625 1 38.62 443 PHE B N 1
ATOM 6978 C CA . PHE B 1 443 ? -29.609 -7.086 19.234 1 38.62 443 PHE B CA 1
ATOM 6979 C C . PHE B 1 443 ? -29.266 -5.855 18.406 1 38.62 443 PHE B C 1
ATOM 6981 O O . PHE B 1 443 ? -28.094 -5.621 18.094 1 38.62 443 PHE B O 1
ATOM 6988 N N . HIS B 1 444 ? -30.078 -5.285 17.688 1 46.53 444 HIS B N 1
ATOM 6989 C CA . HIS B 1 444 ? -29.969 -4.09 16.859 1 46.53 444 HIS B CA 1
ATOM 6990 C C . HIS B 1 444 ? -29.703 -2.852 17.703 1 46.53 444 HIS B C 1
ATOM 6992 O O . HIS B 1 444 ? -30.5 -2.525 18.594 1 46.53 444 HIS B O 1
ATOM 6998 N N . TYR B 1 445 ? -28.625 -2.314 17.875 1 46.66 445 TYR B N 1
ATOM 6999 C CA . TYR B 1 445 ? -28.359 -1.044 18.547 1 46.66 445 TYR B CA 1
ATOM 7000 C C . TYR B 1 445 ? -28.641 0.128 17.609 1 46.66 445 TYR B C 1
ATOM 7002 O O . TYR B 1 445 ? -28.672 -0.038 16.391 1 46.66 445 TYR B O 1
ATOM 7010 N N . PRO B 1 446 ? -28.922 1.438 18.188 1 46.56 446 PRO B N 1
ATOM 7011 C CA . PRO B 1 446 ? -29.219 2.594 17.328 1 46.56 446 PRO B CA 1
ATOM 7012 C C . PRO B 1 446 ? -28.078 2.941 16.391 1 46.56 446 PRO B C 1
ATOM 7014 O O . PRO B 1 446 ? -26.906 2.785 16.734 1 46.56 446 PRO B O 1
ATOM 7017 N N . LYS B 1 447 ? -28.344 3.301 15.211 1 50.59 447 LYS B N 1
ATOM 7018 C CA . LYS B 1 447 ? -27.406 3.604 14.133 1 50.59 447 LYS B CA 1
ATOM 7019 C C . LYS B 1 447 ? -26.969 5.062 14.18 1 50.59 447 LYS B C 1
ATOM 7021 O O . LYS B 1 447 ? -27.781 5.961 14.398 1 50.59 447 LYS B O 1
ATOM 7026 N N . GLU B 1 448 ? -25.609 5.43 14.453 1 41.12 448 GLU B N 1
ATOM 7027 C CA . GLU B 1 448 ? -25.062 6.781 14.406 1 41.12 448 GLU B CA 1
ATOM 7028 C C . GLU B 1 448 ? -24.109 6.949 13.234 1 41.12 448 GLU B C 1
ATOM 7030 O O . GLU B 1 448 ? -23.328 6.043 12.93 1 41.12 448 GLU B O 1
ATOM 7035 N N . ARG B 1 449 ? -24.188 8.078 12.422 1 40.12 449 ARG B N 1
ATOM 7036 C CA . ARG B 1 449 ? -23.328 8.398 11.289 1 40.12 449 ARG B CA 1
ATOM 7037 C C . ARG B 1 449 ? -22.016 9.031 11.742 1 40.12 449 ARG B C 1
ATOM 7039 O O . ARG B 1 449 ? -22 9.883 12.633 1 40.12 449 ARG B O 1
ATOM 7046 N N . VAL B 1 450 ? -20.969 8.445 11.414 1 37.56 450 VAL B N 1
ATOM 7047 C CA . VAL B 1 450 ? -19.656 8.984 11.75 1 37.56 450 VAL B CA 1
ATOM 7048 C C . VAL B 1 450 ? -19.094 9.75 10.555 1 37.56 450 VAL B C 1
ATOM 7050 O O . VAL B 1 450 ? -19.281 9.344 9.406 1 37.56 450 VAL B O 1
ATOM 7053 N N . ILE B 1 451 ? -18.578 10.945 10.703 1 33.09 451 ILE B N 1
ATOM 7054 C CA . ILE B 1 451 ? -18.016 11.781 9.656 1 33.09 451 ILE B CA 1
ATOM 7055 C C . ILE B 1 451 ? -16.734 11.133 9.117 1 33.09 451 ILE B C 1
ATOM 7057 O O . ILE B 1 451 ? -15.797 10.875 9.875 1 33.09 451 ILE B O 1
ATOM 7061 N N . ILE B 1 452 ? -16.875 10.516 7.855 1 35.78 452 ILE B N 1
ATOM 7062 C CA . ILE B 1 452 ? -15.766 9.836 7.191 1 35.78 452 ILE B CA 1
ATOM 7063 C C . ILE B 1 452 ? -15.117 10.773 6.18 1 35.78 452 ILE B C 1
ATOM 7065 O O . ILE B 1 452 ? -15.797 11.609 5.57 1 35.78 452 ILE B O 1
ATOM 7069 N N . GLY B 1 453 ? -13.828 11.219 6.16 1 39.75 453 GLY B N 1
ATOM 7070 C CA . GLY B 1 453 ? -13.102 12.086 5.242 1 39.75 453 GLY B CA 1
ATOM 7071 C C . GLY B 1 453 ? -12.75 11.414 3.934 1 39.75 453 GLY B C 1
ATOM 7072 O O . GLY B 1 453 ? -12.727 10.18 3.85 1 39.75 453 GLY B O 1
#

Organism: NCBI:txid1402861

Secondary structure (DSSP, 8-state):
-HHHHHHHHHHTS-HHHHHHHHHHHHHHHHHHHHTSGGGB-TT----HHHHHHHHHHHHTT----SS-HHHHB-HHHHHHHHHHHHHHHHHHHHHHHHHHHHHT----HHHHHHHHHHH--S-STTHHHHHHHHHHHHHHHHHHHHHHHHHHHHHHT-S-HHHHHHHHHHHHHHHHTT----SSSSTTGGGTT-HHHHHHHHHHHHHHHS-HHHHHHHHHHHH--TTGGG----HHHHHHHHHHHHHHHHHHHHHHHHHTTTTTTT--HHHHHHHHHHHHHHTTTT---SS-GGGS-HHHHHHHHHHHHH-S-TTSS--SS-HHHHHHHHHHHHHHHTT-SS-EETTEEEPHHHHHHHHHHHHHHHHHHHHHHHHHHHH--S-HHHHHHHHHHHHTT-----S-GGG--HHHHHHHHHHHHHHHH-HHHHHHTSSTT---------EE-----/-HHHHHHHHHHTS-HHHHHHHHHHHHHHHHHHHHTSGGGB-TT----HHHHHHHHHHHHTT----SS-HHHHB-HHHHHHHHHHHHHHHHHHHHHHHHHHHHHT----HHHHHHHHHHH--S-STTHHHHHHHHHHHHHHHHHHHHHHHHHHHHHHT-S-HHHHHHHHHHHHHHHHTT----SSSSTTGGGTT-HHHHHHHHHHHHHHHS-HHHHHHHHHHHH--TTGGG----HHHHHHHHHHHHHHHHHHHHHHHHHTTTTTTT--HHHHHHHHHHHHHHTTTT---SS-GGGS-HHHHHHHHHHHHH-S-TTSS--SS-HHHHHHHHHHHHHHHTT-SS-EETTEEEPHHHHHHHHHHHHHHHHHHHHHHHHHHHH--S-HHHHHHHHHHHHTT-----S-GGG--HHHHHHHHHHHHHHHH-HHHHHHTSSTT---------EE-----

Sequence (906 aa):
MLLRKYNKTVREFSPAQIIVLFYIVAVTISFLLLSLPIAHKQGVHVATIDTLFVAISAVSVTGLSPISTVDTFSTTGMFILMFVFQFGGLGVMMLSTFIWLIARKKIGLKQRQLIMTDQNQSNLSGLVNLMRQILFIIIIVELIGALLLGIHFYLYYYHSLPEALLRGLFSSVSATTNAGFDITGNSLVPYADDYYVQMIHIFLIALGAIGFPVLIEIKQFFLNVKSKRKFRFSLFTKLTSSMFLLLLVIGTIAILLLEGNHFLKGESWHKSFFYALFQSSSTRSGGLATMDVSEFTTSTLLVLSALMFIGASPSSVGGGIRTTTFALNILFIYNYARGKKQVRIFKRELHEEDIIKSLVVTIIGVGLCSISVIILSVLEPFPLVNIMFEVCSAFGTTGLSTGITGDLSNIGKIIIMILMFIGRVGILLCLFILRGKGAQPDFHYPKERVIIGMLLRKYNKTVREFSPAQIIVLFYIVAVTISFLLLSLPIAHKQGVHVATIDTLFVAISAVSVTGLSPISTVDTFSTTGMFILMFVFQFGGLGVMMLSTFIWLIARKKIGLKQRQLIMTDQNQSNLSGLVNLMRQILFIIIIVELIGALLLGIHFYLYYYHSLPEALLRGLFSSVSATTNAGFDITGNSLVPYADDYYVQMIHIFLIALGAIGFPVLIEIKQFFLNVKSKRKFRFSLFTKLTSSMFLLLLVIGTIAILLLEGNHFLKGESWHKSFFYALFQSSSTRSGGLATMDVSEFTTSTLLVLSALMFIGASPSSVGGGIRTTTFALNILFIYNYARGKKQVRIFKRELHEEDIIKSLVVTIIGVGLCSISVIILSVLEPFPLVNIMFEVCSAFGTTGLSTGITGDLSNIGKIIIMILMFIGRVGILLCLFILRGKGAQPDFHYPKERVIIG

Solvent-accessible surface area (backbone atoms only — not comparable to full-atom values): 44807 Å² total; per-residue (Å²): 107,71,68,56,50,51,46,52,55,56,65,69,46,53,60,44,44,50,53,52,47,48,52,50,48,50,27,50,50,40,28,56,56,64,64,34,71,72,18,31,33,88,90,60,85,77,59,70,67,50,48,43,44,37,17,45,20,34,34,34,3,10,25,47,50,56,64,52,52,50,78,37,37,24,75,59,24,51,51,49,48,52,50,38,23,52,51,29,14,59,31,63,64,45,43,51,49,44,50,36,60,68,56,73,56,84,80,53,72,70,57,50,51,38,43,26,67,71,62,57,49,92,69,64,93,57,46,64,61,46,46,52,51,46,52,50,49,53,52,50,52,29,50,52,38,13,51,56,41,12,52,50,30,35,76,73,73,32,91,41,62,70,59,13,40,51,53,11,37,50,47,20,46,19,25,31,24,12,16,19,54,46,71,74,66,53,49,39,35,92,44,56,85,35,64,67,63,48,51,53,44,48,51,32,20,48,64,23,14,53,12,50,69,42,53,51,50,51,51,47,53,67,69,44,61,89,59,51,89,74,66,72,81,50,69,63,42,54,50,34,50,51,47,51,50,48,51,36,50,51,38,19,52,48,42,48,66,69,27,44,83,52,78,42,45,90,54,53,71,69,57,43,47,49,53,22,41,47,47,28,48,16,28,34,4,16,13,46,35,51,57,69,60,61,66,50,52,73,35,50,46,49,51,49,22,55,45,10,35,36,18,8,19,52,66,28,24,26,11,27,45,12,38,47,19,52,49,48,47,54,49,38,51,55,28,49,27,37,47,34,90,64,43,65,56,98,82,27,19,53,44,70,66,48,52,51,48,27,50,51,38,49,54,50,50,53,49,53,49,50,53,48,39,40,53,42,46,67,75,40,97,61,60,67,68,55,46,44,30,41,47,22,14,23,26,2,8,8,16,48,58,65,71,55,66,53,73,46,51,73,68,47,49,48,53,44,47,52,32,23,48,41,14,46,71,20,60,57,41,60,33,50,56,60,16,59,93,73,34,81,75,82,76,83,58,64,72,46,86,65,64,61,76,108,67,66,54,50,51,46,51,54,57,65,69,46,51,60,44,44,50,54,53,47,47,52,51,48,50,27,50,51,40,29,56,56,63,64,34,72,72,18,32,32,89,91,60,84,76,57,70,67,50,48,44,42,38,18,45,20,34,34,34,2,11,25,48,50,55,64,52,51,50,78,37,36,22,74,59,24,51,50,50,48,52,50,37,24,52,51,27,13,60,29,63,63,46,43,50,48,44,49,36,59,68,59,73,57,84,79,51,72,70,58,49,50,38,46,28,67,73,61,56,49,90,68,64,93,58,46,64,62,47,46,52,48,46,52,52,49,52,52,49,51,27,50,52,38,13,50,56,42,11,53,51,30,34,75,74,74,30,92,42,62,71,59,13,41,50,53,12,37,48,45,20,47,19,26,30,24,12,16,18,54,47,71,72,67,53,49,39,36,92,45,54,84,37,62,67,63,48,50,52,45,48,50,33,20,46,64,22,14,53,12,50,68,43,55,50,51,52,49,49,53,68,69,45,60,90,58,52,90,73,67,72,80,50,70,63,42,53,50,33,50,50,47,51,50,47,51,36,50,51,36,19,51,49,40,48,66,67,26,45,81,52,78,41,45,91,55,53,70,66,57,42,47,49,53,22,43,45,48,26,47,16,27,34,4,17,13,44,34,53,57,70,60,60,67,51,52,73,34,49,46,50,52,50,21,53,45,9,36,36,18,8,19,52,68,28,23,26,11,27,43,12,41,45,20,51,50,49,47,54,49,39,52,54,27,48,26,38,47,35,89,64,42,65,57,99,82,27,21,54,44,67,67,48,52,51,47,27,49,50,40,49,53,50,51,53,49,52,49,52,52,49,40,41,53,42,48,66,75,40,97,61,59,66,67,56,47,45,30,41,47,22,13,25,25,2,8,7,16,49,59,64,73,53,65,53,72,46,51,73,68,48,49,50,52,44,47,51,32,24,50,41,14,44,71,21,59,57,41,59,34,50,57,60,14,61,94,69,36,81,74,81,79,82,58,64,72,46,86,67,67,61,76

Radius of gyration: 30.0 Å; Cα contacts (8 Å, |Δi|>4): 1568; chains: 2; bounding box: 61×88×70 Å

Foldseek 3Di:
DVVVVVVVVVVPADLLRVQLVVLVVLLVVQLVVCPDPQFWDPPDDDDSLQSSLLSLLLLLLQAAHLDANQHTTDLVNLVSSLVSLVDSLLGPLLVVLVVVVVVVDDQDPVNQVSQCVQQVDPDRPCRSVLSVVLSVVLVVLLVVQLVQQLVVCCVPPDVDSVVSSSQSSSLSSSLLLLSQHHNVRQFQQVCLVPVSNLVSSLVSNCNQFLASVLVVLVVVLVVVVPVNVPDDDDPQNVQSVVLLVVQLVVQLVVQCVQCVCPPCPPPDPVSSSSQSNSLSSLLQSNQGHNDQPLRGDLVNLVSSLVSNQCHGARNGSWFHLHSNLVVLQVQVVVCVVVVHPFRDDPNRTDDPVSSVVSVVQVVVSVVLLVVLLVVQVVQDPDDSSQSSSLSSSLLGSSNHHNSCQSVGDSVNSVSSSVSNSCGSSDVVSVVVSVVPPDPDDPDDDDDDDDDDD/DVVVVVVVVVVQADLLVVQLVVLVVLLVVLLVQCPDPQFWDPPDDDDSLQSSLLSLLLLLLQAAHLDANQHTTDLVNLVSSLVSLVDSLLGPLLVVLVVVVVVVDDQDPVNLVSQCVQQVDPDRPCRSVLSVVLSVVLVVLLVVQLVQQLVVCCVPPDVDSVVSSSQSSSLSSSLLLLSQHHNVRAFQQVCLVPVSNLVSSLVSNCNQFLASVLVVLVVVLVVVVPVNVPDDDDPQNVQSVVLLVVQLVVQLVVQCVQCVCPPCPPPDPVSSSSQSNSLSSLLLSNQGHNDQPLRGDLVNLVSSLVSNQCHGARNGSWFHLHSNLVVLQVQVVVCVVVVHPFRADPNDTDDPVSSVVSVVQVVVSVVLLVVLLVVQVVQDPDDSSQSSSLSSSLLGSSNHHNSCQSVGDSVNSVSSSVSNSCGSSDVVSVVVSVVPPDPDDPDDDDDDDDDDD

InterPro domains:
  IPR003445 Cation transporter [PF02386] (29-428)